Protein AF-0000000065882983 (afdb_homodimer)

Secondary structure (DSSP, 8-state):
-EEEEEEEEEEE-TTS-EEEEEEEEEE-TTT--EEEEEEE--B-SS--TTSPPSS-TTHHHHHHHHIIIIIHHHHTT-BTT-HHHHHHHHHHHH-STT-TTT-HHHHHHHHHHHHHHHHHHHTS-HHHHHH-TT--EEPEEEEEEEE-GGGGTTTS-SSSEEEEEESS-SSHHHHHHHHHHHHHHHHHHHHHH-TT----B-TTS-B--S--HHHHHHHHHHHHHHHHHHHT--EEEEEE--GGGGB-SSSEEETTTTEEE-HHHHHHHHHHHHHHHT-SEEE--S-TT-HHHHHHHHHH-TTSEEEESTTTTT-HHHHHHHHHTT--SEEEE-HHHHSSHHHHHHHHHHHHHTTPEEEEE--SB--S--HHHHHHHHTT-SEEE--SSSHHHHHHHHHHHHHHHHHGGG-EE------/-EEEEEEEEEEE-TTS-EEEEEEEEEE-TTT--EEEEEEE--B-SS--TTSPPSS-TTHHHHHHHHIIIIIHHHHTT-BTT-HHHHHHHHHHHH-STT-TTT-HHHHHHHHHHHHHHHHHHHTS-HHHHHH-TT--EEPEEEEEEEE-GGGGTTTS-SSSEEEEEESS-SSHHHHHHHHHHHHHHHHHHHHHH-TT----B-TTS-B--S--HHHHHHHHHHHHHHHHHHHT--EEEEEE--GGGGB-SSSEEETTTTEEE-HHHHHHHHHHHHHHHT-SEEE--S-TT-HHHHHHHHHH-TTSEEEESTTTTT-HHHHHHHHHTT--SEEEE-HHHHSSHHHHHHHHHHHHHTTPEEEEE--SB--S--HHHHHHHHTT-SEEE--SSSHHHHHHHHHHHHHHHHHGGG-EE------

Foldseek 3Di:
DFFAFKAKDWDAFLVGDIWMKMKTWDADPPPRDIDIFMFFFFDFPDFFPQFAFAAAPPPPVQLRVCCVPQQGVQRGGDDLLPLVSSLVSQCVSQVDQRSRRNGLRSLARSQLRSLCVSCVVVVHDSLCSQANDQQFEAAWEKAFAEAAPVQQVNQAELFGTKIKTFFDDPFLVLRLVLLVQLSVQLVVLLCVVQVVQPQDAGLQRYGYGRDYPVSSLVSSLVSSVVSCVVSVTDMAMETERLQQSQDPPAWRHGPSVRDIGGPVRLLVVVVCCCVVSVHQAYEPSDHLCCQPSLQVSCVVQVLHFSEYCSVCLLALVSLLVSLVSNRGQAYEQEQSRRRHLVSSLSSLVSCVVSNHAYEYEAHSRAHLAQSSLSSCSSSSGNYYYRHRDDNSRVSNSVVSVVSRVVCPPSHHYHHRDRD/DFFAFKAKDWDAFLVGDIWMKMKTWDADPPPRDIDIFMFFFFDFPDFFPQFAFAAAPPPPVQLRVCCVPQQGVQRGGDDLLPLVSSLVSQCVSQVDQRSRRNGLRSLARSQLRSLCVSCVVVVHDSLCSQANDQQFEAAWEKAFAEAAPVQQVNQAELFGTKIKTQFDDPFLVLSLVLLVQLSVQLVVVLCVVQVVQPQDAGLQRYGYGRDYPVSSLVSSLVSSVVSCVVSVTDMAMETERLQQSQDPPAWRHGPSVRDIGGPVRLLVVVVCCCVVSVHQAYEPSDHLCCQPSLQVSCVVQVLHFSEYCSVCLLALVSLLVSLVSNRGQAYEQEQSRRRHSVSSLSSLVSCVVSNHAYEYEAHSRAHLAQSSLSSCSSSSGNYYYRHRDDNSRVSNSVVSVVSRVVCPPSHDYHHRDRD

Solvent-accessible surface area (backbone atoms only — not comparable to full-atom values): 39646 Å² total; per-residue (Å²): 84,22,28,72,43,66,48,74,46,83,39,54,25,22,71,53,45,80,35,42,32,26,35,38,33,32,33,28,86,84,81,65,49,72,47,76,31,60,27,59,30,61,41,54,88,72,76,58,92,79,32,32,32,53,50,11,83,72,33,67,65,35,23,54,52,30,35,64,71,54,42,39,71,69,46,44,66,41,47,29,79,41,44,63,58,54,44,49,46,50,48,60,66,38,65,46,96,35,24,53,55,34,6,12,34,54,38,25,6,44,34,48,15,35,42,47,41,18,12,57,74,70,72,43,57,53,21,33,62,69,36,34,92,78,45,40,34,38,43,29,58,36,19,30,42,37,26,2,17,85,54,4,73,54,56,10,13,54,45,27,31,35,31,40,28,45,26,58,46,96,43,59,57,55,30,54,49,51,51,40,51,28,45,57,44,32,50,60,52,46,48,74,75,35,75,82,57,31,73,21,20,29,76,33,41,10,39,30,51,73,48,50,52,66,57,50,50,52,41,47,52,52,25,39,52,51,45,22,67,73,69,72,32,54,62,39,39,27,36,34,34,51,25,47,81,30,46,75,86,72,35,37,51,32,71,69,77,70,46,74,27,42,69,68,54,43,49,51,51,52,52,47,49,35,65,76,65,57,39,42,33,43,26,25,79,47,46,47,81,45,52,63,62,34,17,54,51,23,69,74,41,70,66,30,37,32,26,30,36,67,51,28,41,28,32,38,68,45,37,42,56,33,43,75,65,43,20,43,42,21,35,40,38,34,45,61,34,50,18,22,62,65,49,32,48,47,19,51,52,37,33,50,74,58,68,27,42,40,27,29,39,64,43,55,24,23,37,48,60,40,61,63,37,30,49,26,24,12,70,54,17,47,28,32,36,52,30,55,26,29,8,33,22,30,29,21,53,42,44,42,36,53,52,40,62,71,44,47,90,68,41,41,68,44,70,62,79,77,122,84,22,28,72,42,67,48,74,46,82,40,56,24,22,70,54,44,80,35,42,33,26,36,38,33,31,32,28,85,85,82,65,48,73,48,74,30,62,26,61,32,62,40,54,86,74,78,58,93,79,32,32,33,53,50,12,84,74,33,69,65,36,22,52,50,29,35,65,70,56,43,39,72,69,46,46,68,41,47,30,78,40,44,64,59,55,45,49,48,50,47,60,65,36,65,45,96,35,25,51,57,34,6,11,34,53,38,25,5,44,34,49,14,34,42,48,41,18,12,57,75,70,71,45,58,51,22,32,63,69,36,33,92,79,43,42,33,40,43,29,58,37,19,31,42,37,26,2,17,85,55,5,73,54,57,11,14,54,46,27,31,36,30,41,29,44,26,58,46,95,44,59,56,57,31,54,50,50,50,42,50,27,44,57,44,32,50,61,53,45,48,74,76,35,74,82,58,32,74,23,20,28,77,35,41,10,39,31,49,75,46,49,48,67,57,50,50,52,42,47,52,52,24,38,51,52,46,22,67,73,70,71,32,54,61,38,40,28,36,34,34,52,24,48,82,29,44,76,87,75,35,35,52,31,71,72,77,71,47,74,26,42,69,69,53,43,50,52,50,53,52,48,47,35,66,76,64,58,41,42,34,41,28,24,78,48,46,50,81,46,53,64,61,33,17,54,50,24,69,74,41,70,65,30,38,32,26,30,38,68,51,29,40,29,32,38,68,44,36,41,58,35,41,77,65,44,22,43,41,21,36,40,39,34,46,60,36,51,18,21,60,65,50,32,49,47,20,52,52,36,31,49,73,58,67,27,42,41,28,29,39,64,43,56,22,22,38,48,59,41,62,63,37,32,50,26,25,13,70,53,17,47,27,33,36,51,30,55,25,29,8,32,22,31,28,22,53,43,44,42,33,50,51,41,62,72,43,47,90,67,42,39,68,44,68,62,78,77,123

Organism: Pyrobaculum aerophilum (strain ATCC 51768 / DSM 7523 / JCM 9630 / CIP 104966 / NBRC 100827 / IM2) (NCBI:txid178306)

Structure (mmCIF, N/CA/C/O backbone):
data_AF-0000000065882983-model_v1
#
loop_
_entity.id
_entity.type
_entity.pdbx_description
1 polymer Enolase
#
loop_
_atom_site.group_PDB
_atom_site.id
_atom_site.type_symbol
_atom_site.label_atom_id
_atom_site.label_alt_id
_atom_site.label_comp_id
_atom_site.label_asym_id
_atom_site.label_entity_id
_atom_site.label_seq_id
_atom_site.pdbx_PDB_ins_code
_atom_site.Cartn_x
_atom_site.Cartn_y
_atom_site.Cartn_z
_atom_site.occupancy
_atom_site.B_iso_or_equiv
_atom_site.auth_seq_id
_atom_site.auth_comp_id
_atom_site.auth_asym_id
_atom_site.auth_atom_id
_atom_site.pdbx_PDB_model_num
ATOM 1 N N . MET A 1 1 ? -30 -14.055 -0.37 1 95.31 1 MET A N 1
ATOM 2 C CA . MET A 1 1 ? -29.172 -12.859 -0.484 1 95.31 1 MET A CA 1
ATOM 3 C C . MET A 1 1 ? -28.859 -12.562 -1.944 1 95.31 1 MET A C 1
ATOM 5 O O . MET A 1 1 ? -28.109 -13.305 -2.586 1 95.31 1 MET A O 1
ATOM 9 N N . GLN A 1 2 ? -29.469 -11.547 -2.447 1 97.44 2 GLN A N 1
ATOM 10 C CA . GLN A 1 2 ? -29.406 -11.281 -3.881 1 97.44 2 GLN A CA 1
ATOM 11 C C . GLN A 1 2 ? -28.75 -9.938 -4.164 1 97.44 2 GLN A C 1
ATOM 13 O O . GLN A 1 2 ? -28.906 -8.984 -3.395 1 97.44 2 GLN A O 1
ATOM 18 N N . ILE A 1 3 ? -28.016 -9.922 -5.238 1 98.38 3 ILE A N 1
ATOM 19 C CA . ILE A 1 3 ? -27.5 -8.641 -5.711 1 98.38 3 ILE A CA 1
ATOM 20 C C . ILE A 1 3 ? -28.656 -7.719 -6.086 1 98.38 3 ILE A C 1
ATOM 22 O O . ILE A 1 3 ? -29.469 -8.055 -6.945 1 98.38 3 ILE A O 1
ATOM 26 N N . SER A 1 4 ? -28.781 -6.641 -5.426 1 98.31 4 SER A N 1
ATOM 27 C CA . SER A 1 4 ? -29.875 -5.715 -5.703 1 98.31 4 SER A CA 1
ATOM 28 C C . SER A 1 4 ? -29.406 -4.535 -6.547 1 98.31 4 SER A C 1
ATOM 30 O O . SER A 1 4 ? -30.203 -3.875 -7.211 1 98.31 4 SER A O 1
ATOM 32 N N . ASP A 1 5 ? -28.094 -4.238 -6.461 1 98.12 5 ASP A N 1
ATOM 33 C CA . ASP A 1 5 ? -27.5 -3.156 -7.242 1 98.12 5 ASP A CA 1
ATOM 34 C C . ASP A 1 5 ? -26.016 -3.412 -7.5 1 98.12 5 ASP A C 1
ATOM 36 O O . ASP A 1 5 ? -25.375 -4.156 -6.758 1 98.12 5 ASP A O 1
ATOM 40 N N . ALA A 1 6 ? -25.5 -2.906 -8.609 1 98.62 6 ALA A N 1
ATOM 41 C CA . ALA A 1 6 ? -24.094 -3.041 -9.008 1 98.62 6 ALA A CA 1
ATOM 42 C C . ALA A 1 6 ? -23.562 -1.734 -9.578 1 98.62 6 ALA A C 1
ATOM 44 O O . ALA A 1 6 ? -24.188 -1.123 -10.445 1 98.62 6 ALA A O 1
ATOM 45 N N . TRP A 1 7 ? -22.406 -1.316 -9.039 1 98.19 7 TRP A N 1
ATOM 46 C CA . TRP A 1 7 ? -21.781 -0.072 -9.453 1 98.19 7 TRP A CA 1
ATOM 47 C C . TRP A 1 7 ? -20.297 -0.301 -9.789 1 98.19 7 TRP A C 1
ATOM 49 O O . TRP A 1 7 ? -19.688 -1.251 -9.297 1 98.19 7 TRP A O 1
ATOM 59 N N . ILE A 1 8 ? -19.781 0.517 -10.68 1 98.75 8 ILE A N 1
ATOM 60 C CA . ILE A 1 8 ? -18.375 0.446 -11.047 1 98.75 8 ILE A CA 1
ATOM 61 C C . ILE A 1 8 ? -17.781 1.85 -11.07 1 98.75 8 ILE A C 1
ATOM 63 O O . ILE A 1 8 ? -18.469 2.826 -11.352 1 98.75 8 ILE A O 1
ATOM 67 N N . ARG A 1 9 ? -16.516 2.029 -10.656 1 98.5 9 ARG A N 1
ATOM 68 C CA . ARG A 1 9 ? -15.82 3.311 -10.727 1 98.5 9 ARG A CA 1
ATOM 69 C C . ARG A 1 9 ? -14.344 3.113 -11.07 1 98.5 9 ARG A C 1
ATOM 71 O O . ARG A 1 9 ? -13.82 2 -10.977 1 98.5 9 ARG A O 1
ATOM 78 N N . LYS A 1 10 ? -13.734 4.223 -11.562 1 98.38 10 LYS A N 1
ATOM 79 C CA . LYS A 1 10 ? -12.289 4.25 -11.766 1 98.38 10 LYS A CA 1
ATOM 80 C C . LYS A 1 10 ? -11.547 4.488 -10.453 1 98.38 10 LYS A C 1
ATOM 82 O O . LYS A 1 10 ? -11.938 5.352 -9.664 1 98.38 10 LYS A O 1
ATOM 87 N N . VAL A 1 11 ? -10.547 3.719 -10.133 1 98.31 11 VAL A N 1
ATOM 88 C CA . VAL A 1 11 ? -9.617 3.928 -9.023 1 98.31 11 VAL A CA 1
ATOM 89 C C . VAL A 1 11 ? -8.188 3.701 -9.5 1 98.31 11 VAL A C 1
ATOM 91 O O . VAL A 1 11 ? -7.93 3.613 -10.703 1 98.31 11 VAL A O 1
ATOM 94 N N . PHE A 1 12 ? -7.273 3.662 -8.531 1 98.06 12 PHE A N 1
ATOM 95 C CA . PHE A 1 12 ? -5.871 3.512 -8.906 1 98.06 12 PHE A CA 1
ATOM 96 C C . PHE A 1 12 ? -5.246 2.316 -8.195 1 98.06 12 PHE A C 1
ATOM 98 O O . PHE A 1 12 ? -5.562 2.041 -7.039 1 98.06 12 PHE A O 1
ATOM 105 N N . THR A 1 13 ? -4.348 1.605 -8.914 1 97 13 THR A N 1
ATOM 106 C CA . THR A 1 13 ? -3.506 0.598 -8.281 1 97 13 THR A CA 1
ATOM 107 C C . THR A 1 13 ? -2.396 1.256 -7.469 1 97 13 THR A C 1
ATOM 109 O O . THR A 1 13 ? -2.215 2.475 -7.527 1 97 13 THR A O 1
ATOM 112 N N . GLY A 1 14 ? -1.671 0.444 -6.766 1 94.69 14 GLY A N 1
ATOM 113 C CA . GLY A 1 14 ? -0.547 0.955 -5.996 1 94.69 14 GLY A CA 1
ATOM 114 C C . GLY A 1 14 ? 0.533 1.579 -6.859 1 94.69 14 GLY A C 1
ATOM 115 O O . GLY A 1 14 ? 1.312 2.408 -6.383 1 94.69 14 GLY A O 1
ATOM 116 N N . ARG A 1 15 ? 0.582 1.251 -8.117 1 93.06 15 ARG A N 1
ATOM 117 C CA . ARG A 1 15 ? 1.574 1.78 -9.047 1 93.06 15 ARG A CA 1
ATOM 118 C C . ARG A 1 15 ? 1.078 3.064 -9.703 1 93.06 15 ARG A C 1
ATOM 120 O O . ARG A 1 15 ? 1.831 3.736 -10.414 1 93.06 15 ARG A O 1
ATOM 127 N N . GLY A 1 16 ? -0.205 3.398 -9.469 1 94.19 16 GLY A N 1
ATOM 128 C CA . GLY A 1 16 ? -0.787 4.602 -10.039 1 94.19 16 GLY A CA 1
ATOM 129 C C . GLY A 1 16 ? -1.479 4.363 -11.367 1 94.19 16 GLY A C 1
ATOM 130 O O . GLY A 1 16 ? -1.873 5.312 -12.055 1 94.19 16 GLY A O 1
ATOM 131 N N . ASP A 1 17 ? -1.641 3.113 -11.711 1 95.69 17 ASP A N 1
ATOM 132 C CA . ASP A 1 17 ? -2.395 2.816 -12.93 1 95.69 17 ASP A CA 1
ATOM 133 C C . ASP A 1 17 ? -3.898 2.852 -12.664 1 95.69 17 ASP A C 1
ATOM 135 O O . ASP A 1 17 ? -4.355 2.434 -11.594 1 95.69 17 ASP A O 1
ATOM 139 N N . VAL A 1 18 ? -4.566 3.309 -13.711 1 97.19 18 VAL A N 1
ATOM 140 C CA . VAL A 1 18 ? -6.023 3.299 -13.602 1 97.19 18 VAL A CA 1
ATOM 141 C C . VAL A 1 18 ? -6.535 1.86 -13.641 1 97.19 18 VAL A C 1
ATOM 143 O O . VAL A 1 18 ? -6.051 1.047 -14.43 1 97.19 18 VAL A O 1
ATOM 146 N N . THR A 1 19 ? -7.398 1.516 -12.781 1 98 19 THR A N 1
ATOM 147 C CA . THR A 1 19 ? -8.117 0.246 -12.773 1 98 19 THR A CA 1
ATOM 148 C C . THR A 1 19 ? -9.578 0.457 -12.398 1 98 19 THR A C 1
ATOM 150 O O . THR A 1 19 ? -10.062 1.59 -12.391 1 98 19 THR A O 1
ATOM 153 N N . VAL A 1 20 ? -10.305 -0.659 -12.211 1 98.62 20 VAL A N 1
ATOM 154 C CA . VAL A 1 20 ? -11.719 -0.528 -11.883 1 98.62 20 VAL A CA 1
ATOM 155 C C . VAL A 1 20 ? -12 -1.151 -10.516 1 98.62 20 VAL A C 1
ATOM 157 O O . VAL A 1 20 ? -11.32 -2.096 -10.109 1 98.62 20 VAL A O 1
ATOM 160 N N . GLU A 1 21 ? -12.906 -0.572 -9.828 1 98.81 21 GLU A N 1
ATOM 161 C CA . GLU A 1 21 ? -13.508 -1.127 -8.617 1 98.81 21 GLU A CA 1
ATOM 162 C C . GLU A 1 21 ? -15 -1.388 -8.805 1 98.81 21 GLU A C 1
ATOM 164 O O . GLU A 1 21 ? -15.711 -0.551 -9.359 1 98.81 21 GLU A O 1
ATOM 169 N N . VAL A 1 22 ? -15.438 -2.527 -8.461 1 98.88 22 VAL A N 1
ATOM 170 C CA . VAL A 1 22 ? -16.844 -2.898 -8.523 1 98.88 22 VAL A CA 1
ATOM 171 C C . VAL A 1 22 ? -17.438 -2.939 -7.113 1 98.88 22 VAL A C 1
ATOM 173 O O . VAL A 1 22 ? -16.797 -3.424 -6.18 1 98.88 22 VAL A O 1
ATOM 176 N N . GLU A 1 23 ? -18.562 -2.412 -6.977 1 98.75 23 GLU A N 1
ATOM 177 C CA . GLU A 1 23 ? -19.312 -2.404 -5.73 1 98.75 23 GLU A CA 1
ATOM 178 C C . GLU A 1 23 ? -20.672 -3.096 -5.902 1 98.75 23 GLU A C 1
ATOM 180 O O . GLU A 1 23 ? -21.422 -2.771 -6.82 1 98.75 23 GLU A O 1
ATOM 185 N N . LEU A 1 24 ? -20.969 -4.027 -5.062 1 98.62 24 LEU A N 1
ATOM 186 C CA . LEU A 1 24 ? -22.234 -4.742 -5.102 1 98.62 24 LEU A CA 1
ATOM 187 C C . LEU A 1 24 ? -23.062 -4.461 -3.846 1 98.62 24 LEU A C 1
ATOM 189 O O . LEU A 1 24 ? -22.531 -4.496 -2.732 1 98.62 24 LEU A O 1
ATOM 193 N N . THR A 1 25 ? -24.281 -4.121 -4.012 1 98.38 25 THR A N 1
ATOM 194 C CA . THR A 1 25 ? -25.266 -4.105 -2.936 1 98.38 25 T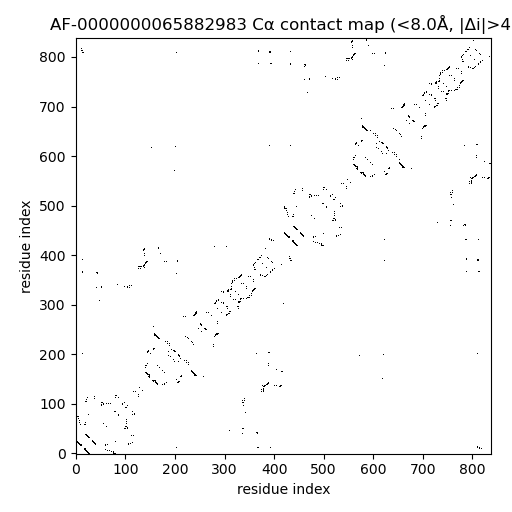HR A CA 1
ATOM 195 C C . THR A 1 25 ? -26.078 -5.398 -2.926 1 98.38 25 THR A C 1
ATOM 197 O O . THR A 1 25 ? -26.656 -5.781 -3.945 1 98.38 25 THR A O 1
ATOM 200 N N . VAL A 1 26 ? -26.047 -6.035 -1.843 1 98.19 26 VAL A N 1
ATOM 201 C CA . VAL A 1 26 ? -26.734 -7.316 -1.688 1 98.19 26 VAL A CA 1
ATOM 202 C C . VAL A 1 26 ? -27.812 -7.199 -0.611 1 98.19 26 VAL A C 1
ATOM 204 O O . VAL A 1 26 ? -27.578 -6.609 0.447 1 98.19 26 VAL A O 1
ATOM 207 N N . GLU A 1 27 ? -28.953 -7.773 -0.877 1 97.31 27 GLU A N 1
ATOM 208 C CA . GLU A 1 27 ? -30.094 -7.645 0.029 1 97.31 27 GLU A CA 1
ATOM 209 C C . GLU A 1 27 ? -30.672 -9.008 0.388 1 97.31 27 GLU A C 1
ATOM 211 O O . GLU A 1 27 ? -30.797 -9.883 -0.472 1 97.31 27 GLU A O 1
ATOM 216 N N . ASP A 1 28 ? -30.938 -9.148 1.671 1 94.69 28 ASP A N 1
ATOM 217 C CA . ASP A 1 28 ? -31.734 -10.289 2.105 1 94.69 28 ASP A CA 1
ATOM 218 C C . ASP A 1 28 ? -33.219 -10 1.933 1 94.69 28 ASP A C 1
ATOM 220 O O . ASP A 1 28 ? -33.812 -9.188 2.664 1 94.69 28 ASP A O 1
ATOM 224 N N . SER A 1 29 ? -33.812 -10.664 1.155 1 89.69 29 SER A N 1
ATOM 225 C CA . SER A 1 29 ? -35.188 -10.359 0.822 1 89.69 29 SER A CA 1
ATOM 226 C C . SER A 1 29 ? -36.125 -10.672 1.989 1 89.69 29 SER A C 1
ATOM 228 O O . SER A 1 29 ? -37.25 -10.156 2.057 1 89.69 29 SER A O 1
ATOM 230 N N . VAL A 1 30 ? -35.719 -11.461 2.898 1 90.81 30 VAL A N 1
ATOM 231 C CA . VAL A 1 30 ? -36.562 -11.867 4.023 1 90.81 30 VAL A CA 1
ATOM 232 C C . VAL A 1 30 ? -36.406 -10.867 5.168 1 90.81 30 VAL A C 1
ATOM 234 O O . VAL A 1 30 ? -37.406 -10.367 5.695 1 90.81 30 VAL A O 1
ATOM 237 N N . THR A 1 31 ? -35.219 -10.477 5.52 1 90.69 31 THR A N 1
ATOM 238 C CA . THR A 1 31 ? -34.969 -9.641 6.691 1 90.69 31 THR A CA 1
ATOM 239 C C . THR A 1 31 ? -34.875 -8.172 6.301 1 90.69 31 THR A C 1
ATOM 241 O O . THR A 1 31 ? -35 -7.285 7.148 1 90.69 31 THR A O 1
ATOM 244 N N . GLY A 1 32 ? -34.594 -7.926 5.059 1 91.88 32 GLY A N 1
ATOM 245 C CA . GLY A 1 32 ? -34.344 -6.562 4.609 1 91.88 32 GLY A CA 1
ATOM 246 C C . GLY A 1 32 ? -32.938 -6.078 4.879 1 91.88 32 GLY A C 1
ATOM 247 O O . GLY A 1 32 ? -32.594 -4.945 4.543 1 91.88 32 GLY A O 1
ATOM 248 N N . ASP A 1 33 ? -32.094 -6.93 5.355 1 91.56 33 ASP A N 1
ATOM 249 C CA . ASP A 1 33 ? -30.719 -6.574 5.629 1 91.56 33 ASP A CA 1
ATOM 250 C C . ASP A 1 33 ? -29.953 -6.293 4.332 1 91.56 33 ASP A C 1
ATOM 252 O O . ASP A 1 33 ? -30.188 -6.957 3.32 1 91.56 33 ASP A O 1
ATOM 256 N N . VAL A 1 34 ? -29.109 -5.285 4.402 1 95 34 VAL A N 1
ATOM 257 C CA . VAL A 1 34 ? -28.344 -4.871 3.232 1 95 34 VAL A CA 1
ATOM 258 C C . VAL A 1 34 ? -26.859 -4.922 3.551 1 95 34 VAL A C 1
ATOM 260 O O . VAL A 1 34 ? -26.438 -4.543 4.648 1 95 34 VAL A O 1
ATOM 263 N N . LEU A 1 35 ? -26.141 -5.438 2.654 1 95.38 35 LEU A N 1
ATOM 264 C CA . LEU A 1 35 ? -24.688 -5.379 2.77 1 95.38 35 LEU A CA 1
ATOM 265 C C . LEU A 1 35 ? -24.047 -4.863 1.478 1 95.38 35 LEU A C 1
ATOM 267 O O . LEU A 1 35 ? -24.625 -5.016 0.398 1 95.38 35 LEU A O 1
ATOM 271 N N . VAL A 1 36 ? -22.938 -4.191 1.577 1 97.19 36 VAL A N 1
ATOM 272 C CA . VAL A 1 36 ? -22.203 -3.648 0.441 1 97.19 36 VAL A CA 1
ATOM 273 C C . VAL A 1 36 ? -20.781 -4.207 0.431 1 97.19 36 VAL A C 1
ATOM 275 O O . VAL A 1 36 ? -20.094 -4.184 1.452 1 97.19 36 VAL A O 1
ATOM 278 N N . THR A 1 37 ? -20.359 -4.773 -0.653 1 98.19 37 THR A N 1
ATOM 279 C CA . THR A 1 37 ? -18.984 -5.266 -0.827 1 98.19 37 THR A CA 1
ATOM 280 C C . THR A 1 37 ? -18.328 -4.621 -2.043 1 98.19 37 THR A C 1
ATOM 282 O O . THR A 1 37 ? -19.016 -4.129 -2.941 1 98.19 37 THR A O 1
ATOM 285 N N . ARG A 1 38 ? -17.047 -4.531 -2.045 1 98.44 38 ARG A N 1
ATOM 286 C CA . ARG A 1 38 ? -16.281 -3.936 -3.131 1 98.44 38 ARG A CA 1
ATOM 287 C C . ARG A 1 38 ? -15.008 -4.738 -3.4 1 98.44 38 ARG A C 1
ATOM 289 O O . ARG A 1 38 ? -14.508 -5.441 -2.518 1 98.44 38 ARG A O 1
ATOM 296 N N . ALA A 1 39 ? -14.5 -4.66 -4.559 1 98.62 39 ALA A N 1
ATOM 297 C CA . ALA A 1 39 ? -13.188 -5.18 -4.934 1 98.62 39 ALA A CA 1
ATOM 298 C C . ALA A 1 39 ? -12.633 -4.449 -6.148 1 98.62 39 ALA A C 1
ATOM 300 O O . ALA A 1 39 ? -13.391 -4.02 -7.023 1 98.62 39 ALA A O 1
ATOM 301 N N . ALA A 1 40 ? -11.359 -4.258 -6.168 1 98.5 40 ALA A N 1
ATOM 302 C CA . ALA A 1 40 ? -10.68 -3.662 -7.312 1 98.5 40 ALA A CA 1
ATOM 303 C C . ALA A 1 40 ? -9.836 -4.699 -8.047 1 98.5 40 ALA A C 1
ATOM 305 O O . ALA A 1 40 ? -9.391 -5.684 -7.453 1 98.5 40 ALA A O 1
ATOM 306 N N . ALA A 1 41 ? -9.68 -4.469 -9.32 1 98.19 41 ALA A N 1
ATOM 307 C CA . ALA A 1 41 ? -8.891 -5.383 -10.148 1 98.19 41 ALA A CA 1
ATOM 308 C C . ALA A 1 41 ? -7.406 -5.062 -10.062 1 98.19 41 ALA A C 1
ATOM 310 O O . ALA A 1 41 ? -6.988 -3.936 -10.344 1 98.19 41 ALA A O 1
ATOM 311 N N . PRO A 1 42 ? -6.574 -6.043 -9.656 1 96 42 PRO A N 1
ATOM 312 C CA . PRO A 1 42 ? -5.133 -5.824 -9.758 1 96 42 PRO A CA 1
ATOM 313 C C . PRO A 1 42 ? -4.641 -5.781 -11.203 1 96 42 PRO A C 1
ATOM 315 O O . PRO A 1 42 ? -5.344 -6.23 -12.109 1 96 42 PRO A O 1
ATOM 318 N N . ALA A 1 43 ? -3.432 -5.195 -11.367 1 89.06 43 ALA A N 1
ATOM 319 C CA . ALA A 1 43 ? -2.861 -5.09 -12.711 1 89.06 43 ALA A CA 1
ATOM 320 C C . ALA A 1 43 ? -1.367 -5.398 -12.695 1 89.06 43 ALA A C 1
ATOM 322 O O . ALA A 1 43 ? -0.658 -5.031 -11.758 1 89.06 43 ALA A O 1
ATOM 323 N N . GLY A 1 44 ? -0.887 -6.086 -13.656 1 84.31 44 GLY A N 1
ATOM 324 C CA . GLY A 1 44 ? 0.533 -6.383 -13.758 1 84.31 44 GLY A CA 1
ATOM 325 C C . GLY A 1 44 ? 1.253 -5.516 -14.766 1 84.31 44 GLY A C 1
ATOM 326 O O . GLY A 1 44 ? 0.64 -5.02 -15.719 1 84.31 44 GLY A O 1
ATOM 327 N N . ALA A 1 45 ? 2.529 -5.297 -14.539 1 75.25 45 ALA A N 1
ATOM 328 C CA . ALA A 1 45 ? 3.375 -4.621 -15.523 1 75.25 45 ALA A CA 1
ATOM 329 C C . ALA A 1 45 ? 3.607 -5.504 -16.75 1 75.25 45 ALA A C 1
ATOM 331 O O . ALA A 1 45 ? 3.648 -5.012 -17.875 1 75.25 45 ALA A O 1
ATOM 332 N N . SER A 1 46 ? 3.777 -6.82 -16.375 1 73.19 46 SER A N 1
ATOM 333 C CA . SER A 1 46 ? 3.963 -7.832 -17.422 1 73.19 46 SER A CA 1
ATOM 334 C C . SER A 1 46 ? 2.721 -8.703 -17.562 1 73.19 46 SER A C 1
ATOM 336 O O . SER A 1 46 ? 2.119 -9.109 -16.578 1 73.19 46 SER A O 1
ATOM 338 N N . ARG A 1 47 ? 2.25 -8.812 -18.922 1 79.88 47 ARG A N 1
ATOM 339 C CA . ARG A 1 47 ? 1.115 -9.688 -19.203 1 79.88 47 ARG A CA 1
ATOM 340 C C . ARG A 1 47 ? 1.477 -10.742 -20.234 1 79.88 47 ARG A C 1
ATOM 342 O O . ARG A 1 47 ? 2.018 -10.422 -21.297 1 79.88 47 ARG A O 1
ATOM 349 N N . GLY A 1 48 ? 1.21 -11.961 -19.703 1 78.19 48 GLY A N 1
ATOM 350 C CA . GLY A 1 48 ? 1.476 -13.062 -20.625 1 78.19 48 GLY A CA 1
ATOM 351 C C . GLY A 1 48 ? 0.56 -13.062 -21.828 1 78.19 48 GLY A C 1
ATOM 352 O O . GLY A 1 48 ? -0.545 -12.516 -21.781 1 78.19 48 GLY A O 1
ATOM 353 N N . ALA A 1 49 ? 1.015 -13.773 -22.844 1 80.25 49 ALA A N 1
ATOM 354 C CA . ALA A 1 49 ? 0.312 -13.789 -24.125 1 80.25 49 ALA A CA 1
ATOM 355 C C . ALA A 1 49 ? -1.033 -14.5 -24 1 80.25 49 ALA A C 1
ATOM 357 O O . ALA A 1 49 ? -1.951 -14.242 -24.781 1 80.25 49 ALA A O 1
ATOM 358 N N . HIS A 1 50 ? -1.157 -15.32 -23 1 89.19 50 HIS A N 1
ATOM 359 C CA . HIS A 1 50 ? -2.338 -16.172 -22.922 1 89.19 50 HIS A CA 1
ATOM 360 C C . HIS A 1 50 ? -3.248 -15.734 -21.766 1 89.19 50 HIS A C 1
ATOM 362 O O . HIS A 1 50 ? -4.215 -16.422 -21.438 1 89.19 50 HIS A O 1
ATOM 368 N N . GLU A 1 51 ? -2.99 -14.594 -21.156 1 93.75 51 GLU A N 1
ATOM 369 C CA . GLU A 1 51 ? -3.857 -14.047 -20.125 1 93.75 51 GLU A CA 1
ATOM 370 C C . GLU A 1 51 ? -5.137 -13.469 -20.719 1 93.75 51 GLU A C 1
ATOM 372 O O . GLU A 1 51 ? -5.219 -13.242 -21.922 1 93.75 51 GLU A O 1
ATOM 377 N N . VAL A 1 52 ? -6.117 -13.289 -19.938 1 96.38 52 VAL A N 1
ATOM 378 C CA . VAL A 1 52 ? -7.301 -12.555 -20.375 1 96.38 52 VAL A CA 1
ATOM 379 C C . VAL A 1 52 ? -6.922 -11.109 -20.703 1 96.38 52 VAL A C 1
ATOM 381 O O . VAL A 1 52 ? -5.871 -10.625 -20.281 1 96.38 52 VAL A O 1
ATOM 384 N N . LEU A 1 53 ? -7.801 -10.531 -21.531 1 96.75 53 LEU A N 1
ATOM 385 C CA . LEU A 1 53 ? -7.578 -9.125 -21.844 1 96.75 53 LEU A CA 1
ATOM 386 C C . LEU A 1 53 ? -8.016 -8.234 -20.688 1 96.75 53 LEU A C 1
ATOM 388 O O . LEU A 1 53 ? -9.164 -8.312 -20.234 1 96.75 53 LEU A O 1
ATOM 392 N N . TYR A 1 54 ? -7.156 -7.414 -20.25 1 96.62 54 TYR A N 1
ATOM 393 C CA . TYR A 1 54 ? -7.426 -6.629 -19.047 1 96.62 54 TYR A CA 1
ATOM 394 C C . TYR A 1 54 ? -8.578 -5.652 -19.281 1 96.62 54 TYR A C 1
ATOM 396 O O . TYR A 1 54 ? -9.523 -5.605 -18.5 1 96.62 54 TYR A O 1
ATOM 404 N N . PHE A 1 55 ? -8.492 -4.824 -20.281 1 97.62 55 PHE A N 1
ATOM 405 C CA . PHE A 1 55 ? -9.578 -3.959 -20.734 1 97.62 55 PHE A CA 1
ATOM 406 C C . PHE A 1 55 ? -10.008 -4.324 -22.156 1 97.62 55 PHE A C 1
ATOM 408 O O . PHE A 1 55 ? -9.188 -4.766 -22.953 1 97.62 55 PHE A O 1
ATOM 415 N N . PRO A 1 56 ? -11.328 -4.137 -22.406 1 97.88 56 PRO A N 1
ATOM 416 C CA . PRO A 1 56 ? -11.742 -4.246 -23.812 1 97.88 56 PRO A CA 1
ATOM 417 C C . PRO A 1 56 ? -11.133 -3.152 -24.688 1 97.88 56 PRO A C 1
ATOM 419 O O . PRO A 1 56 ? -10.445 -2.26 -24.188 1 97.88 56 PRO A O 1
ATOM 422 N N . GLU A 1 57 ? -11.422 -3.359 -26.031 1 96.31 57 GLU A N 1
ATOM 423 C CA . GLU A 1 57 ? -11.047 -2.273 -26.922 1 96.31 57 GLU A CA 1
ATOM 424 C C . GLU A 1 57 ? -11.68 -0.954 -26.5 1 96.31 57 GLU A C 1
ATOM 426 O O . GLU A 1 57 ? -12.875 -0.9 -26.203 1 96.31 57 GLU A O 1
ATOM 431 N N . GLY A 1 58 ? -10.977 0.055 -26.328 1 97.38 58 GLY A N 1
ATOM 432 C CA . GLY A 1 58 ? -11.445 1.341 -25.844 1 97.38 58 GLY A CA 1
ATOM 433 C C . GLY A 1 58 ? -10.984 1.656 -24.438 1 97.38 58 GLY A C 1
ATOM 434 O O . GLY A 1 58 ? -11.219 2.758 -23.938 1 97.38 58 GLY A O 1
ATOM 435 N N . GLY A 1 59 ? -10.43 0.711 -23.828 1 97.69 59 GLY A N 1
ATOM 436 C CA . GLY A 1 59 ? -9.766 0.968 -22.562 1 97.69 59 GLY A CA 1
ATOM 437 C C . GLY A 1 59 ? -10.719 0.96 -21.391 1 97.69 59 GLY A C 1
ATOM 438 O O . GLY A 1 59 ? -11.688 0.201 -21.375 1 97.69 59 GLY A O 1
ATOM 439 N N . VAL A 1 60 ? -10.375 1.694 -20.391 1 98.06 60 VAL A N 1
ATOM 440 C CA . VAL A 1 60 ? -11.094 1.67 -19.125 1 98.06 60 VAL A CA 1
ATOM 441 C C . VAL A 1 60 ? -12.516 2.201 -19.328 1 98.06 60 VAL A C 1
ATOM 443 O O . VAL A 1 60 ? -13.461 1.718 -18.703 1 98.06 60 VAL A O 1
ATOM 446 N N . ASP A 1 61 ? -12.664 3.193 -20.172 1 98.31 61 ASP A N 1
ATOM 447 C CA . ASP A 1 61 ? -13.984 3.76 -20.422 1 98.31 61 ASP A CA 1
ATOM 448 C C . ASP A 1 61 ? -14.914 2.732 -21.062 1 98.31 61 ASP A C 1
ATOM 450 O O . ASP A 1 61 ? -16.094 2.662 -20.734 1 98.31 61 ASP A O 1
ATOM 454 N N . ALA A 1 62 ? -14.336 1.94 -21.953 1 98.56 62 ALA A N 1
ATOM 455 C CA . ALA A 1 62 ? -15.102 0.859 -22.562 1 98.56 62 ALA A CA 1
ATOM 456 C C . ALA A 1 62 ? -15.484 -0.198 -21.531 1 98.56 62 ALA A C 1
ATOM 458 O O . ALA A 1 62 ? -16.562 -0.781 -21.594 1 98.56 62 ALA A O 1
ATOM 459 N N . ALA A 1 63 ? -14.602 -0.47 -20.641 1 98.62 63 ALA A N 1
ATOM 460 C CA . ALA A 1 63 ? -14.867 -1.432 -19.578 1 98.62 63 ALA A CA 1
ATOM 461 C C . ALA A 1 63 ? -16.031 -0.971 -18.703 1 98.62 63 ALA A C 1
ATOM 463 O O . ALA A 1 63 ? -16.906 -1.767 -18.344 1 98.62 63 ALA A O 1
ATOM 464 N N . LEU A 1 64 ? -16.031 0.352 -18.344 1 98.75 64 LEU A N 1
ATOM 465 C CA . LEU A 1 64 ? -17.109 0.911 -17.547 1 98.75 64 LEU A CA 1
ATOM 466 C C . LEU A 1 64 ? -18.453 0.79 -18.281 1 98.75 64 LEU A C 1
ATOM 468 O O . LEU A 1 64 ? -19.453 0.384 -17.688 1 98.75 64 LEU A O 1
ATOM 472 N N . ALA A 1 65 ? -18.422 1.172 -19.531 1 98.62 65 ALA A N 1
ATOM 473 C CA . ALA A 1 65 ? -19.641 1.093 -20.344 1 98.62 65 ALA A CA 1
ATOM 474 C C . ALA A 1 65 ? -20.125 -0.347 -20.453 1 98.62 65 ALA A C 1
ATOM 476 O O . ALA A 1 65 ? -21.328 -0.607 -20.375 1 98.62 65 ALA A O 1
ATOM 477 N N . ALA A 1 66 ? -19.188 -1.25 -20.688 1 98.75 66 ALA A N 1
ATOM 478 C CA . ALA A 1 66 ? -19.547 -2.664 -20.797 1 98.75 66 ALA A CA 1
ATOM 479 C C . ALA A 1 66 ? -20.156 -3.182 -19.5 1 98.75 66 ALA A C 1
ATOM 481 O O . ALA A 1 66 ? -21.094 -3.979 -19.531 1 98.75 66 ALA A O 1
ATOM 482 N N . PHE A 1 67 ? -19.672 -2.793 -18.422 1 98.88 67 PHE A N 1
ATOM 483 C CA . PHE A 1 67 ? -20.219 -3.203 -17.141 1 98.88 67 PHE A CA 1
ATOM 484 C C . PHE A 1 67 ? -21.656 -2.736 -17 1 98.88 67 PHE A C 1
ATOM 486 O O . PHE A 1 67 ? -22.531 -3.52 -16.625 1 98.88 67 PHE A O 1
ATOM 493 N N . GLU A 1 68 ? -21.844 -1.494 -17.266 1 98.62 68 GLU A N 1
ATOM 494 C CA . GLU A 1 68 ? -23.156 -0.888 -17.078 1 98.62 68 GLU A CA 1
ATOM 495 C C . GLU A 1 68 ? -24.188 -1.49 -18.016 1 98.62 68 GLU A C 1
ATOM 497 O O . GLU A 1 68 ? -25.344 -1.709 -17.625 1 98.62 68 GLU A O 1
ATOM 502 N N . LYS A 1 69 ? -23.75 -1.792 -19.172 1 98.44 69 LYS A N 1
ATOM 503 C CA . LYS A 1 69 ? -24.703 -2.193 -20.203 1 98.44 69 LYS A CA 1
ATOM 504 C C . LYS A 1 69 ? -24.875 -3.709 -20.234 1 98.44 69 LYS A C 1
ATOM 506 O O . LYS A 1 69 ? -25.969 -4.207 -20.516 1 98.44 69 LYS A O 1
ATOM 511 N N . LEU A 1 70 ? -23.797 -4.395 -19.969 1 98.62 70 LEU A N 1
ATOM 512 C CA . LEU A 1 70 ? -23.828 -5.828 -20.25 1 98.62 70 LEU A CA 1
ATOM 513 C C . LEU A 1 70 ? -23.781 -6.629 -18.953 1 98.62 70 LEU A C 1
ATOM 515 O O . LEU A 1 70 ? -24.406 -7.691 -18.859 1 98.62 70 LEU A O 1
ATOM 519 N N . VAL A 1 71 ? -23.078 -6.195 -17.969 1 98.88 71 VAL A N 1
ATOM 520 C CA . VAL A 1 71 ? -22.797 -7.012 -16.781 1 98.88 71 VAL A CA 1
ATOM 521 C C . VAL A 1 71 ? -23.844 -6.73 -15.711 1 98.88 71 VAL A C 1
ATOM 523 O O . VAL A 1 71 ? -24.547 -7.645 -15.266 1 98.88 71 VAL A O 1
ATOM 526 N N . ALA A 1 72 ? -24 -5.449 -15.344 1 98.81 72 ALA A N 1
ATOM 527 C CA . ALA A 1 72 ? -24.844 -5.055 -14.219 1 98.81 72 ALA A CA 1
ATOM 528 C C . ALA A 1 72 ? -26.266 -5.602 -14.367 1 98.81 72 ALA A C 1
ATOM 530 O O . ALA A 1 72 ? -26.797 -6.23 -13.445 1 98.81 72 ALA A O 1
ATOM 531 N N . PRO A 1 73 ? -26.922 -5.48 -15.555 1 98.56 73 PRO A N 1
ATOM 532 C CA . PRO A 1 73 ? -28.297 -5.977 -15.68 1 98.56 73 PRO A CA 1
ATOM 533 C C . PRO A 1 73 ? -28.391 -7.496 -15.547 1 98.56 73 PRO A C 1
ATOM 535 O O . PRO A 1 73 ? -29.438 -8.023 -15.148 1 98.56 73 PRO A O 1
ATOM 538 N N . GLU A 1 74 ? -27.312 -8.188 -15.844 1 98.56 74 GLU A N 1
ATOM 539 C CA . GLU A 1 74 ? -27.359 -9.641 -15.906 1 98.56 74 GLU A CA 1
ATOM 540 C C . GLU A 1 74 ? -27.031 -10.258 -14.547 1 98.56 74 GLU A C 1
ATOM 542 O O . GLU A 1 74 ? -27.406 -11.406 -14.281 1 98.56 74 GLU A O 1
ATOM 547 N N . ILE A 1 75 ? -26.359 -9.508 -13.688 1 98.56 75 ILE A N 1
ATOM 548 C CA . ILE A 1 75 ? -25.969 -10.125 -12.43 1 98.56 75 ILE A CA 1
ATOM 549 C C . ILE A 1 75 ? -26.922 -9.703 -11.32 1 98.56 75 ILE A C 1
ATOM 551 O O . ILE A 1 75 ? -26.969 -10.312 -10.25 1 98.56 75 ILE A O 1
ATOM 555 N N . VAL A 1 76 ? -27.641 -8.602 -11.492 1 98.38 76 VAL A N 1
ATOM 556 C CA . VAL A 1 76 ? -28.656 -8.203 -10.523 1 98.38 76 VAL A CA 1
ATOM 557 C C . VAL A 1 76 ? -29.703 -9.312 -10.398 1 98.38 76 VAL A C 1
ATOM 559 O O . VAL A 1 76 ? -30.188 -9.836 -11.406 1 98.38 76 VAL A O 1
ATOM 562 N N . GLY A 1 77 ? -30.062 -9.734 -9.219 1 97.62 77 GLY A N 1
ATOM 563 C CA . GLY A 1 77 ? -31.016 -10.805 -8.961 1 97.62 77 GLY A CA 1
ATOM 564 C C . GLY A 1 77 ? -30.344 -12.125 -8.602 1 97.62 77 GLY A C 1
ATOM 565 O O . GLY A 1 77 ? -30.984 -13.016 -8.047 1 97.62 77 GLY A O 1
ATOM 566 N N . LEU A 1 78 ? -29.078 -12.258 -8.867 1 98.19 78 LEU A N 1
ATOM 567 C CA . LEU A 1 78 ? -28.391 -13.5 -8.578 1 98.19 78 LEU A CA 1
ATOM 568 C C . LEU A 1 78 ? -28.078 -13.625 -7.086 1 98.19 78 LEU A C 1
ATOM 570 O O . LEU A 1 78 ? -27.891 -12.617 -6.402 1 98.19 78 LEU A O 1
ATOM 574 N N . ASP A 1 79 ? -28.031 -14.844 -6.633 1 97.81 79 ASP A N 1
ATOM 575 C CA . ASP A 1 79 ? -27.719 -15.164 -5.242 1 97.81 79 ASP A CA 1
ATOM 576 C C . ASP A 1 79 ? -26.203 -15.234 -5.031 1 97.81 79 ASP A C 1
ATOM 578 O O . ASP A 1 79 ? -25.531 -16.094 -5.59 1 97.81 79 ASP A O 1
ATOM 582 N N . VAL A 1 80 ? -25.688 -14.391 -4.152 1 97.62 80 VAL A N 1
ATOM 583 C CA . VAL A 1 80 ? -24.25 -14.273 -3.984 1 97.62 80 VAL A CA 1
ATOM 584 C C . VAL A 1 80 ? -23.719 -15.469 -3.189 1 97.62 80 VAL A C 1
ATOM 586 O O . VAL A 1 80 ? -22.516 -15.711 -3.148 1 97.62 80 VAL A O 1
ATOM 589 N N . THR A 1 81 ? -24.562 -16.234 -2.533 1 97.06 81 THR A N 1
ATOM 590 C CA . THR A 1 81 ? -24.109 -17.422 -1.814 1 97.06 81 THR A CA 1
ATOM 591 C C . THR A 1 81 ? -23.797 -18.562 -2.787 1 97.06 81 THR A C 1
ATOM 593 O O . THR A 1 81 ? -23.25 -19.594 -2.389 1 97.06 81 THR A O 1
ATOM 596 N N . GLU A 1 82 ? -24.078 -18.328 -4.078 1 95.56 82 GLU A N 1
ATOM 597 C CA . GLU A 1 82 ? -23.688 -19.203 -5.176 1 95.56 82 GLU A CA 1
ATOM 598 C C . GLU A 1 82 ? -22.766 -18.484 -6.16 1 95.56 82 GLU A C 1
ATOM 600 O O . GLU A 1 82 ? -23.141 -18.266 -7.316 1 95.56 82 GLU A O 1
ATOM 605 N N . PRO A 1 83 ? -21.609 -18.312 -5.738 1 89.19 83 PRO A N 1
ATOM 606 C CA . PRO A 1 83 ? -20.75 -17.453 -6.555 1 89.19 83 PRO A CA 1
ATOM 607 C C . PRO A 1 83 ? -20.5 -18.031 -7.949 1 89.19 83 PRO A C 1
ATOM 609 O O . PRO A 1 83 ? -20.156 -17.297 -8.875 1 89.19 83 PRO A O 1
ATOM 612 N N . TYR A 1 84 ? -20.734 -19.297 -8.109 1 93.81 84 TYR A N 1
ATOM 613 C CA . TYR A 1 84 ? -20.641 -19.938 -9.422 1 93.81 84 TYR A CA 1
ATOM 614 C C . TYR A 1 84 ? -21.594 -19.281 -10.414 1 93.81 84 TYR A C 1
ATOM 616 O O . TYR A 1 84 ? -21.281 -19.156 -11.602 1 93.81 84 TYR A O 1
ATOM 624 N N . SER A 1 85 ? -22.719 -18.891 -9.875 1 96.69 85 SER A N 1
ATOM 625 C CA . SER A 1 85 ? -23.719 -18.266 -10.742 1 96.69 85 SER A CA 1
ATOM 626 C C . SER A 1 85 ? -23.234 -16.922 -11.281 1 96.69 85 SER A C 1
ATOM 628 O O . SER A 1 85 ? -23.422 -16.625 -12.461 1 96.69 85 SER A O 1
ATOM 630 N N . THR A 1 86 ? -22.609 -16.141 -10.43 1 98.19 86 THR A N 1
ATOM 631 C CA . THR A 1 86 ? -22.094 -14.844 -10.859 1 98.19 86 THR A CA 1
ATOM 632 C C . THR A 1 86 ? -20.938 -15.023 -11.844 1 98.19 86 THR A C 1
ATOM 634 O O . THR A 1 86 ? -20.906 -14.391 -12.898 1 98.19 86 THR A O 1
ATOM 637 N N . ASP A 1 87 ? -19.969 -15.883 -11.531 1 98.31 87 ASP A N 1
ATOM 638 C CA . ASP A 1 87 ? -18.828 -16.125 -12.398 1 98.31 87 ASP A CA 1
ATOM 639 C C . ASP A 1 87 ? -19.281 -16.688 -13.75 1 98.31 87 ASP A C 1
ATOM 641 O O . ASP A 1 87 ? -18.766 -16.281 -14.797 1 98.31 87 ASP A O 1
ATOM 645 N N . GLY A 1 88 ? -20.219 -17.641 -13.656 1 98.12 88 GLY A N 1
ATOM 646 C CA . GLY A 1 88 ? -20.75 -18.188 -14.891 1 98.12 88 GLY A CA 1
ATOM 647 C C . GLY A 1 88 ? -21.438 -17.156 -15.75 1 98.12 88 GLY A C 1
ATOM 648 O O . GLY A 1 88 ? -21.297 -17.156 -16.984 1 98.12 88 GLY A O 1
ATOM 649 N N . LYS A 1 89 ? -22.172 -16.281 -15.125 1 98.56 89 LYS A N 1
ATOM 650 C CA . LYS A 1 89 ? -22.891 -15.242 -15.867 1 98.56 89 LYS A CA 1
ATOM 651 C C . LYS A 1 89 ? -21.906 -14.281 -16.547 1 98.56 89 LYS A C 1
ATOM 653 O O . LYS A 1 89 ? -22.172 -13.805 -17.656 1 98.56 89 LYS A O 1
ATOM 658 N N . LEU A 1 90 ? -20.812 -13.953 -15.859 1 98.69 90 LEU A N 1
ATOM 659 C CA . LEU A 1 90 ? -19.781 -13.109 -16.453 1 98.69 90 LEU A CA 1
ATOM 660 C C . LEU A 1 90 ? -19.234 -13.742 -17.734 1 98.69 90 LEU A C 1
ATOM 662 O O . LEU A 1 90 ? -19.031 -13.055 -18.734 1 98.69 90 LEU A O 1
ATOM 666 N N . GLU A 1 91 ? -18.984 -15.023 -17.688 1 97.88 91 GLU A N 1
ATOM 667 C CA . GLU A 1 91 ? -18.469 -15.75 -18.844 1 97.88 91 GLU A CA 1
ATOM 668 C C . GLU A 1 91 ? -19.484 -15.75 -19.984 1 97.88 91 GLU A C 1
ATOM 670 O O . GLU A 1 91 ? -19.125 -15.57 -21.156 1 97.88 91 GLU A O 1
ATOM 675 N N . GLU A 1 92 ? -20.719 -15.922 -19.594 1 98.25 92 GLU A N 1
ATOM 676 C CA . GLU A 1 92 ? -21.797 -15.938 -20.578 1 98.25 92 GLU A CA 1
ATOM 677 C C . GLU A 1 92 ? -21.922 -14.586 -21.266 1 98.25 92 GLU A C 1
ATOM 679 O O . GLU A 1 92 ? -22.031 -14.508 -22.5 1 98.25 92 GLU A O 1
ATOM 684 N N . VAL A 1 93 ? -21.938 -13.586 -20.453 1 98.44 93 VAL A N 1
ATOM 685 C CA . VAL A 1 93 ? -22.125 -12.227 -20.938 1 98.44 93 VAL A CA 1
ATOM 686 C C . VAL A 1 93 ? -20.969 -11.844 -21.859 1 98.44 93 VAL A C 1
ATOM 688 O O . VAL A 1 93 ? -21.188 -11.211 -22.906 1 98.44 93 VAL A O 1
ATOM 691 N N . ASP A 1 94 ? -19.797 -12.172 -21.516 1 98.44 94 ASP A N 1
ATOM 692 C CA . ASP A 1 94 ? -18.656 -11.852 -22.344 1 98.44 94 ASP A CA 1
ATOM 693 C C . ASP A 1 94 ? -18.625 -12.703 -23.609 1 98.44 94 ASP A C 1
ATOM 695 O O . ASP A 1 94 ? -18.516 -12.18 -24.719 1 98.44 94 ASP A O 1
ATOM 699 N N . GLY A 1 95 ? -18.688 -14.016 -23.391 1 97.69 95 GLY A N 1
ATOM 700 C CA . GLY A 1 95 ? -18.797 -14.953 -24.5 1 97.69 95 GLY A CA 1
ATOM 701 C C . GLY A 1 95 ? -17.484 -15.266 -25.172 1 97.69 95 GLY A C 1
ATOM 702 O O . GLY A 1 95 ? -17.422 -16.094 -26.078 1 97.69 95 GLY A O 1
ATOM 703 N N . THR A 1 96 ? -16.438 -14.641 -24.797 1 96.94 96 THR A N 1
ATOM 704 C CA . THR A 1 96 ? -15.125 -14.938 -25.344 1 96.94 96 THR A CA 1
ATOM 705 C C . THR A 1 96 ? -14.242 -15.617 -24.297 1 96.94 96 THR A C 1
ATOM 707 O O . THR A 1 96 ? -14.484 -15.492 -23.094 1 96.94 96 THR A O 1
ATOM 710 N N . GLN A 1 97 ? -13.227 -16.281 -24.75 1 93.38 97 GLN A N 1
ATOM 711 C CA . GLN A 1 97 ? -12.344 -17.016 -23.859 1 93.38 97 GLN A CA 1
ATOM 712 C C . GLN A 1 97 ? -11.477 -16.078 -23.031 1 93.38 97 GLN A C 1
ATOM 714 O O . GLN A 1 97 ? -11.117 -16.406 -21.891 1 93.38 97 GLN A O 1
ATOM 719 N N . ARG A 1 98 ? -11.195 -14.914 -23.516 1 96.31 98 ARG A N 1
ATOM 720 C CA . ARG A 1 98 ? -10.234 -14.031 -22.859 1 96.31 98 ARG A CA 1
ATOM 721 C C . ARG A 1 98 ? -10.906 -12.781 -22.328 1 96.31 98 ARG A C 1
ATOM 723 O O . ARG A 1 98 ? -10.25 -11.758 -22.109 1 96.31 98 ARG A O 1
ATOM 730 N N . PHE A 1 99 ? -12.195 -12.797 -22.172 1 97.81 99 PHE A N 1
ATOM 731 C CA . PHE A 1 99 ? -12.953 -11.664 -21.672 1 97.81 99 PHE A CA 1
ATOM 732 C C . PHE A 1 99 ? -12.656 -10.406 -22.469 1 97.81 99 PHE A C 1
ATOM 734 O O . PHE A 1 99 ? -12.328 -9.359 -21.906 1 97.81 99 PHE A O 1
ATOM 741 N N . GLU A 1 100 ? -12.859 -10.516 -23.734 1 97.94 100 GLU A N 1
ATOM 742 C CA . GLU A 1 100 ? -12.5 -9.438 -24.656 1 97.94 100 GLU A CA 1
ATOM 743 C C . GLU A 1 100 ? -13.609 -8.391 -24.734 1 97.94 100 GLU A C 1
ATOM 745 O O . GLU A 1 100 ? -13.375 -7.266 -25.188 1 97.94 100 GLU A O 1
ATOM 750 N N . LYS A 1 101 ? -14.797 -8.758 -24.328 1 98.25 101 LYS A N 1
ATOM 751 C CA . LYS A 1 101 ? -15.93 -7.844 -24.438 1 98.25 101 LYS A CA 1
ATOM 752 C C . LYS A 1 101 ? -16.078 -6.98 -23.188 1 98.25 101 LYS A C 1
ATOM 754 O O . LYS A 1 101 ? -16.203 -5.758 -23.281 1 98.25 101 LYS A O 1
ATOM 759 N N . ILE A 1 102 ? -16.016 -7.574 -22.078 1 98.69 102 ILE A N 1
ATOM 760 C CA . ILE A 1 102 ? -16.234 -6.805 -20.859 1 98.69 102 ILE A CA 1
ATOM 761 C C . ILE A 1 102 ? -14.898 -6.461 -20.203 1 98.69 102 ILE A C 1
ATOM 763 O O . ILE A 1 102 ? -14.82 -5.555 -19.375 1 98.69 102 ILE A O 1
ATOM 767 N N . GLY A 1 103 ? -13.844 -7.234 -20.562 1 98.31 103 GLY A N 1
ATOM 768 C CA . GLY A 1 103 ? -12.531 -7.039 -19.953 1 98.31 103 GLY A CA 1
ATOM 769 C C . GLY A 1 103 ? -12.312 -7.895 -18.719 1 98.31 103 GLY A C 1
ATOM 770 O O . GLY A 1 103 ? -13.227 -8.07 -17.906 1 98.31 103 GLY A O 1
ATOM 771 N N . GLY A 1 104 ? -11.086 -8.344 -18.609 1 98.12 104 GLY A N 1
ATOM 772 C CA . GLY A 1 104 ? -10.711 -9.156 -17.453 1 98.12 104 GLY A CA 1
ATOM 773 C C . GLY A 1 104 ? -10.781 -8.391 -16.141 1 98.12 104 GLY A C 1
ATOM 774 O O . GLY A 1 104 ? -11.078 -8.977 -15.094 1 98.12 104 GLY A O 1
ATOM 775 N N . ALA A 1 105 ? -10.523 -7.082 -16.172 1 98.44 105 ALA A N 1
ATOM 776 C CA . ALA A 1 105 ? -10.57 -6.262 -14.961 1 98.44 105 ALA A CA 1
ATOM 777 C C . ALA A 1 105 ? -11.977 -6.238 -14.367 1 98.44 105 ALA A C 1
ATOM 779 O O . ALA A 1 105 ? -12.141 -6.371 -13.148 1 98.44 105 ALA A O 1
ATOM 780 N N . VAL A 1 106 ? -12.945 -6.09 -15.234 1 98.81 106 VAL A N 1
ATOM 781 C CA . VAL 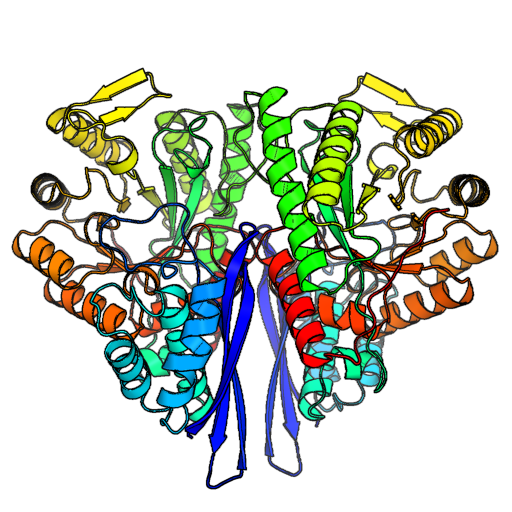A 1 106 ? -14.336 -6.094 -14.805 1 98.81 106 VAL A CA 1
ATOM 782 C C . VAL A 1 106 ? -14.703 -7.469 -14.25 1 98.81 106 VAL A C 1
ATOM 784 O O . VAL A 1 106 ? -15.328 -7.574 -13.195 1 98.81 106 VAL A O 1
ATOM 787 N N . ALA A 1 107 ? -14.289 -8.492 -14.961 1 98.75 107 ALA A N 1
ATOM 788 C CA . ALA A 1 107 ? -14.625 -9.852 -14.57 1 98.75 107 ALA A CA 1
ATOM 789 C C . ALA A 1 107 ? -14.078 -10.18 -13.18 1 98.75 107 ALA A C 1
ATOM 791 O O . ALA A 1 107 ? -14.82 -10.609 -12.297 1 98.75 107 ALA A O 1
ATOM 792 N N . ILE A 1 108 ? -12.852 -9.938 -12.961 1 98.69 108 ILE A N 1
ATOM 793 C CA . ILE A 1 108 ? -12.219 -10.367 -11.719 1 98.69 108 ILE A CA 1
ATOM 794 C C . ILE A 1 108 ? -12.703 -9.5 -10.562 1 98.69 108 ILE A C 1
ATOM 796 O O . ILE A 1 108 ? -12.906 -9.984 -9.445 1 98.69 108 ILE A O 1
ATOM 800 N N . ALA A 1 109 ? -12.844 -8.172 -10.758 1 98.81 109 ALA A N 1
ATOM 801 C CA . ALA A 1 109 ? -13.352 -7.301 -9.703 1 98.81 109 ALA A CA 1
ATOM 802 C C . ALA A 1 109 ? -14.75 -7.719 -9.266 1 98.81 109 ALA A C 1
ATOM 804 O O . ALA A 1 109 ? -15.055 -7.75 -8.07 1 98.81 109 ALA A O 1
ATOM 805 N N . THR A 1 110 ? -15.578 -8.062 -10.266 1 98.88 110 THR A N 1
ATOM 806 C CA . THR A 1 110 ? -16.938 -8.516 -9.961 1 98.88 110 THR A CA 1
ATOM 807 C C . THR A 1 110 ? -16.922 -9.852 -9.234 1 98.88 110 THR A C 1
ATOM 809 O O . THR A 1 110 ? -17.656 -10.055 -8.273 1 98.88 110 THR A O 1
ATOM 812 N N . SER A 1 111 ? -16.109 -10.742 -9.734 1 98.81 111 SER A N 1
ATOM 813 C CA . SER A 1 111 ? -15.953 -12.055 -9.117 1 98.81 111 SER A CA 1
ATOM 814 C C . SER A 1 111 ? -15.539 -11.938 -7.652 1 98.81 111 SER A C 1
ATOM 816 O O . SER A 1 111 ? -16.109 -12.586 -6.781 1 98.81 111 SER A O 1
ATOM 818 N N . PHE A 1 112 ? -14.547 -11.078 -7.352 1 98.75 112 PHE A N 1
ATOM 819 C CA . PHE A 1 112 ? -14.07 -10.852 -5.996 1 98.75 112 PHE A CA 1
ATOM 820 C C . PHE A 1 112 ? -15.172 -10.266 -5.121 1 98.75 112 PHE A C 1
ATOM 822 O O . PHE A 1 112 ? -15.383 -10.727 -3.996 1 98.75 112 PHE A O 1
ATOM 829 N N . ALA A 1 113 ? -15.844 -9.258 -5.641 1 98.75 113 ALA A N 1
ATOM 830 C CA . ALA A 1 113 ? -16.891 -8.586 -4.871 1 98.75 113 ALA A CA 1
ATOM 831 C C . ALA A 1 113 ? -18.031 -9.547 -4.535 1 98.75 113 ALA A C 1
ATOM 833 O O . ALA A 1 113 ? -18.562 -9.523 -3.428 1 98.75 113 ALA A O 1
ATOM 834 N N . ALA A 1 114 ? -18.375 -10.391 -5.484 1 98.69 114 ALA A N 1
ATOM 835 C CA . ALA A 1 114 ? -19.438 -11.367 -5.273 1 98.69 114 ALA A CA 1
ATOM 836 C C . ALA A 1 114 ? -19.047 -12.391 -4.211 1 98.69 114 ALA A C 1
ATOM 838 O O . ALA A 1 114 ? -19.859 -12.75 -3.359 1 98.69 114 ALA A O 1
ATOM 839 N N . ALA A 1 115 ? -17.828 -12.875 -4.285 1 98.62 115 ALA A N 1
ATOM 840 C CA . ALA A 1 115 ? -17.359 -13.836 -3.291 1 98.62 115 ALA A CA 1
ATOM 841 C C . ALA A 1 115 ? -17.359 -13.219 -1.893 1 98.62 115 ALA A C 1
ATOM 843 O O . ALA A 1 115 ? -17.75 -13.875 -0.924 1 98.62 115 ALA A O 1
ATOM 844 N N . GLU A 1 116 ? -16.891 -12.008 -1.793 1 98.44 116 GLU A N 1
ATOM 845 C CA . GLU A 1 116 ? -16.922 -11.297 -0.518 1 98.44 116 GLU A CA 1
ATOM 846 C C . GLU A 1 116 ? -18.344 -11.164 0.018 1 98.44 116 GLU A C 1
ATOM 848 O O . GLU A 1 116 ? -18.578 -11.336 1.216 1 98.44 116 GLU A O 1
ATOM 853 N N . ALA A 1 117 ? -19.234 -10.844 -0.865 1 98.25 117 ALA A N 1
ATOM 854 C CA . ALA A 1 117 ? -20.641 -10.703 -0.479 1 98.25 117 ALA A CA 1
ATOM 855 C C . ALA A 1 117 ? -21.219 -12.031 0.002 1 98.25 117 ALA A C 1
ATOM 857 O O . ALA A 1 117 ? -21.938 -12.078 0.992 1 98.25 117 ALA A O 1
ATOM 858 N N . GLY A 1 118 ? -20.922 -13.102 -0.765 1 98.06 118 GLY A N 1
ATOM 859 C CA . GLY A 1 118 ? -21.375 -14.414 -0.353 1 98.06 118 GLY A CA 1
ATOM 860 C C . GLY A 1 118 ? -20.875 -14.82 1.021 1 98.06 118 GLY A C 1
ATOM 861 O O . GLY A 1 118 ? -21.656 -15.242 1.874 1 98.06 118 GLY A O 1
ATOM 862 N N . ALA A 1 119 ? -19.578 -14.641 1.289 1 98.19 119 ALA A N 1
ATOM 863 C CA . ALA A 1 119 ? -18.969 -14.961 2.58 1 98.19 119 ALA A CA 1
ATOM 864 C C . ALA A 1 119 ? -19.609 -14.148 3.701 1 98.19 119 ALA A C 1
ATOM 866 O O . ALA A 1 119 ? -20 -14.695 4.73 1 98.19 119 ALA A O 1
ATOM 867 N N . ALA A 1 120 ? -19.703 -12.852 3.488 1 96.56 120 ALA A N 1
ATOM 868 C CA . ALA A 1 120 ? -20.281 -11.945 4.488 1 96.56 120 ALA A CA 1
ATOM 869 C C . ALA A 1 120 ? -21.719 -12.312 4.797 1 96.56 120 ALA A C 1
ATOM 871 O O . ALA A 1 120 ? -22.141 -12.273 5.953 1 96.56 120 ALA A O 1
ATOM 872 N N . SER A 1 121 ? -22.5 -12.664 3.771 1 96.06 121 SER A N 1
ATOM 873 C CA . SER A 1 121 ? -23.922 -13 3.926 1 96.06 121 SER A CA 1
ATOM 874 C C . SER A 1 121 ? -24.094 -14.258 4.777 1 96.06 121 SER A C 1
ATOM 876 O O . SER A 1 121 ? -25.078 -14.383 5.496 1 96.06 121 SER A O 1
ATOM 878 N N . LEU A 1 122 ? -23.125 -15.102 4.684 1 95.62 122 LEU A N 1
ATOM 879 C CA . LEU A 1 122 ? -23.203 -16.375 5.398 1 95.62 122 LEU A CA 1
ATOM 880 C C . LEU A 1 122 ? -22.516 -16.281 6.754 1 95.62 122 LEU A C 1
ATOM 882 O O . LEU A 1 122 ? -22.547 -17.234 7.535 1 95.62 122 LEU A O 1
ATOM 886 N N . GLY A 1 123 ? -21.844 -15.133 7 1 94.19 123 GLY A N 1
ATOM 887 C CA . GLY A 1 123 ? -21.172 -14.922 8.273 1 94.19 123 GLY A CA 1
ATOM 888 C C . GLY A 1 123 ? -19.922 -15.766 8.43 1 94.19 123 GLY A C 1
ATOM 889 O O . GLY A 1 123 ? -19.609 -16.203 9.539 1 94.19 123 GLY A O 1
ATOM 890 N N . VAL A 1 124 ? -19.266 -16.109 7.332 1 96.69 124 VAL A N 1
ATOM 891 C CA . VAL A 1 124 ? -18.031 -16.891 7.387 1 96.69 124 VAL A CA 1
ATOM 892 C C . VAL A 1 124 ? -16.891 -16.094 6.773 1 96.69 124 VAL A C 1
ATOM 894 O O . VAL A 1 124 ? -17.109 -15.211 5.941 1 96.69 124 VAL A O 1
ATOM 897 N N . PRO A 1 125 ? -15.648 -16.391 7.188 1 97.62 125 PRO A N 1
ATOM 898 C CA . PRO A 1 125 ? -14.531 -15.734 6.508 1 97.62 125 PRO A CA 1
ATOM 899 C C . PRO A 1 125 ? -14.461 -16.078 5.02 1 97.62 125 PRO A C 1
ATOM 901 O O . PRO A 1 125 ? -14.844 -17.188 4.621 1 97.62 125 PRO A O 1
ATOM 904 N N . LEU A 1 126 ? -13.945 -15.195 4.246 1 98.56 126 LEU A N 1
ATOM 905 C CA . LEU A 1 126 ? -13.852 -15.383 2.801 1 98.56 126 LEU A CA 1
ATOM 906 C C . LEU A 1 126 ? -13.055 -16.641 2.467 1 98.56 126 LEU A C 1
ATOM 908 O O . LEU A 1 126 ? -13.391 -17.359 1.526 1 98.56 126 LEU A O 1
ATOM 912 N N . TYR A 1 127 ? -11.953 -16.953 3.242 1 98.69 127 TYR A N 1
ATOM 913 C CA . TYR A 1 127 ? -11.148 -18.141 2.93 1 98.69 127 TYR A CA 1
ATOM 914 C C . TYR A 1 127 ? -11.953 -19.406 3.143 1 98.69 127 TYR A C 1
ATOM 916 O O . TYR A 1 127 ? -11.766 -20.391 2.424 1 98.69 127 TYR A O 1
ATOM 924 N N . SER A 1 128 ? -12.867 -19.453 4.098 1 98.31 128 SER A N 1
ATOM 925 C CA . SER A 1 128 ? -13.727 -20.594 4.332 1 98.31 128 SER A CA 1
ATOM 926 C C . SER A 1 128 ? -14.789 -20.719 3.244 1 98.31 128 SER A C 1
ATOM 928 O O . SER A 1 128 ? -15.164 -21.828 2.85 1 98.31 128 SER A O 1
ATOM 930 N N . PHE A 1 129 ? -15.289 -19.594 2.848 1 98.31 129 PHE A N 1
ATOM 931 C CA . PHE A 1 129 ? -16.25 -19.562 1.754 1 98.31 129 PHE A CA 1
ATOM 932 C C . PHE A 1 129 ? -15.656 -20.172 0.489 1 98.31 129 PHE A C 1
ATOM 934 O O . PHE A 1 129 ? -16.328 -20.891 -0.241 1 98.31 129 PHE A O 1
ATOM 941 N N . ILE A 1 130 ? -14.359 -19.891 0.219 1 98.06 130 ILE A N 1
ATOM 942 C CA . ILE A 1 130 ? -13.648 -20.344 -0.975 1 98.06 130 ILE A CA 1
ATOM 943 C C . ILE A 1 130 ? -13.211 -21.797 -0.801 1 98.06 130 ILE A C 1
ATOM 945 O O . ILE A 1 130 ? -13.367 -22.609 -1.714 1 98.06 130 ILE A O 1
ATOM 949 N N . GLY A 1 131 ? -12.719 -22.141 0.383 1 97.62 131 GLY A N 1
ATOM 950 C CA . GLY A 1 131 ? -12.016 -23.406 0.551 1 97.62 131 GLY A CA 1
ATOM 951 C C . GLY A 1 131 ? -12.805 -24.438 1.348 1 97.62 131 GLY A C 1
ATOM 952 O O . GLY A 1 131 ? -12.398 -25.594 1.454 1 97.62 131 GLY A O 1
ATOM 953 N N . GLY A 1 132 ? -13.945 -24 1.964 1 96.5 132 GLY A N 1
ATOM 954 C CA . GLY A 1 132 ? -14.742 -24.906 2.777 1 96.5 132 GLY A CA 1
ATOM 955 C C . GLY A 1 132 ? -14.461 -24.766 4.262 1 96.5 132 GLY A C 1
ATOM 956 O O . GLY A 1 132 ? -13.539 -24.062 4.664 1 96.5 132 GLY A O 1
ATOM 957 N N . ALA A 1 133 ? -15.133 -25.469 5.023 1 94.38 133 ALA A N 1
ATOM 958 C CA . ALA A 1 133 ? -15.164 -25.328 6.477 1 94.38 133 ALA A CA 1
ATOM 959 C C . ALA A 1 133 ? -13.844 -25.75 7.102 1 94.38 133 ALA A C 1
ATOM 961 O O . ALA A 1 133 ? -13.523 -25.344 8.219 1 94.38 133 ALA A O 1
ATOM 962 N N . TYR A 1 134 ? -13.117 -26.531 6.344 1 95.38 134 TYR A N 1
ATOM 963 C CA . TYR A 1 134 ? -11.914 -27.078 6.957 1 95.38 134 TYR A CA 1
ATOM 964 C C . TYR A 1 134 ? -10.664 -26.391 6.418 1 95.38 134 TYR A C 1
ATOM 966 O O . TYR A 1 134 ? -9.539 -26.828 6.684 1 95.38 134 TYR A O 1
ATOM 974 N N . ALA A 1 135 ? -10.836 -25.312 5.629 1 97.12 135 ALA A N 1
ATOM 975 C CA . ALA A 1 135 ? -9.688 -24.531 5.16 1 97.12 135 ALA A CA 1
ATOM 976 C C . ALA A 1 135 ? -8.93 -23.922 6.328 1 97.12 135 ALA A C 1
ATOM 978 O O . ALA A 1 135 ? -9.5 -23.172 7.121 1 97.12 135 ALA A O 1
ATOM 979 N N . ARG A 1 136 ? -7.641 -24.234 6.434 1 97.56 136 ARG A N 1
ATOM 980 C CA . ARG A 1 136 ? -6.906 -23.766 7.602 1 97.56 136 ARG A CA 1
ATOM 981 C C . ARG A 1 136 ? -5.406 -23.734 7.332 1 97.56 136 ARG A C 1
ATOM 983 O O . ARG A 1 136 ? -4.609 -23.5 8.242 1 97.56 136 ARG A O 1
ATOM 990 N N . ARG A 1 137 ? -5.02 -24.016 6.117 1 97.94 137 ARG A N 1
ATOM 991 C CA . ARG A 1 137 ? -3.602 -23.984 5.777 1 97.94 137 ARG A CA 1
ATOM 992 C C . ARG A 1 137 ? -3.123 -22.547 5.551 1 97.94 137 ARG A C 1
ATOM 994 O O . ARG A 1 137 ? -3.699 -21.812 4.746 1 97.94 137 ARG A O 1
ATOM 1001 N N . LEU A 1 138 ? -2.096 -22.188 6.277 1 98.75 138 LEU A N 1
ATOM 1002 C CA . LEU A 1 138 ? -1.436 -20.906 6.062 1 98.75 138 LEU A CA 1
ATOM 1003 C C . LEU A 1 138 ? -0.229 -21.062 5.141 1 98.75 138 LEU A C 1
ATOM 1005 O O . LEU A 1 138 ? 0.686 -21.844 5.438 1 98.75 138 LEU A O 1
ATOM 1009 N N . PRO A 1 139 ? -0.247 -20.375 3.998 1 98.81 139 PRO A N 1
ATOM 1010 C CA . PRO A 1 139 ? 0.874 -20.469 3.059 1 98.81 139 PRO A CA 1
ATOM 1011 C C . PRO A 1 139 ? 2.133 -19.781 3.572 1 98.81 139 PRO A C 1
ATOM 1013 O O . PRO A 1 139 ? 2.045 -18.859 4.387 1 98.81 139 PRO A O 1
ATOM 1016 N N . LEU A 1 140 ? 3.312 -20.234 3.094 1 98.81 140 LEU A N 1
ATOM 1017 C CA . LEU A 1 140 ? 4.566 -19.547 3.379 1 98.81 140 LEU A CA 1
ATOM 1018 C C . LEU A 1 140 ? 4.691 -18.266 2.547 1 98.81 140 LEU A C 1
ATOM 1020 O O . LEU A 1 140 ? 4.461 -18.297 1.336 1 98.81 140 LEU A O 1
ATOM 1024 N N . PRO A 1 141 ? 5.004 -17.125 3.195 1 98.75 141 PRO A N 1
ATOM 1025 C CA . PRO A 1 141 ? 5.211 -15.906 2.416 1 98.75 141 PRO A CA 1
ATOM 1026 C C . PRO A 1 141 ? 6.52 -15.922 1.629 1 98.75 141 PRO A C 1
ATOM 1028 O O . PRO A 1 141 ? 7.59 -16.109 2.211 1 98.75 141 PRO A O 1
ATOM 1031 N N . LEU A 1 142 ? 6.438 -15.828 0.348 1 98.81 142 LEU A N 1
ATOM 1032 C CA . LEU A 1 142 ? 7.57 -15.656 -0.554 1 98.81 142 LEU A CA 1
ATOM 1033 C C . LEU A 1 142 ? 7.805 -14.18 -0.861 1 98.81 142 LEU A C 1
ATOM 1035 O O . LEU A 1 142 ? 7.027 -13.562 -1.593 1 98.81 142 LEU A O 1
ATOM 1039 N N . GLY A 1 143 ? 8.891 -13.625 -0.31 1 98.38 143 GLY A N 1
ATOM 1040 C CA . GLY A 1 143 ? 9.133 -12.195 -0.405 1 98.38 143 GLY A CA 1
ATOM 1041 C C . GLY A 1 143 ? 10.18 -11.836 -1.439 1 98.38 143 GLY A C 1
ATOM 1042 O O . GLY A 1 143 ? 11.242 -12.461 -1.497 1 98.38 143 GLY A O 1
ATOM 1043 N N . ASN A 1 144 ? 9.875 -10.859 -2.324 1 98.31 144 ASN A N 1
ATOM 1044 C CA . ASN A 1 144 ? 10.844 -10.289 -3.25 1 98.31 144 ASN A CA 1
ATOM 1045 C C . ASN A 1 144 ? 11.75 -9.273 -2.555 1 98.31 144 ASN A C 1
ATOM 1047 O O . ASN A 1 144 ? 11.32 -8.156 -2.252 1 98.31 144 ASN A O 1
ATOM 1051 N N . VAL A 1 145 ? 13.016 -9.594 -2.406 1 98.69 145 VAL A N 1
ATOM 1052 C CA . VAL A 1 145 ? 13.898 -8.789 -1.568 1 98.69 145 VAL A CA 1
ATOM 1053 C C . VAL A 1 145 ? 14.703 -7.828 -2.439 1 98.69 145 VAL A C 1
ATOM 1055 O O . VAL A 1 145 ? 14.938 -6.68 -2.057 1 98.69 145 VAL A O 1
ATOM 1058 N N . ILE A 1 146 ? 15.156 -8.266 -3.523 1 98.75 146 ILE A N 1
ATOM 1059 C CA . ILE A 1 146 ? 15.906 -7.477 -4.492 1 98.75 146 ILE A CA 1
ATOM 1060 C C . ILE A 1 146 ? 15.25 -7.586 -5.867 1 98.75 146 ILE A C 1
ATOM 1062 O O . ILE A 1 146 ? 14.867 -8.68 -6.293 1 98.75 146 ILE A O 1
ATOM 1066 N N . GLY A 1 147 ? 15.117 -6.445 -6.5 1 97.75 147 GLY A N 1
ATOM 1067 C CA . GLY A 1 147 ? 14.508 -6.438 -7.82 1 97.75 147 GLY A CA 1
ATOM 1068 C C . GLY A 1 147 ? 15.516 -6.242 -8.938 1 97.75 147 GLY A C 1
ATOM 1069 O O . GLY A 1 147 ? 16.531 -5.574 -8.758 1 97.75 147 GLY A O 1
ATOM 1070 N N . GLY A 1 148 ? 15.195 -6.766 -10.086 1 96.94 148 GLY A N 1
ATOM 1071 C CA . GLY A 1 148 ? 15.953 -6.645 -11.32 1 96.94 148 GLY A CA 1
ATOM 1072 C C . GLY A 1 148 ? 15.078 -6.652 -12.562 1 96.94 148 GLY A C 1
ATOM 1073 O O . GLY A 1 148 ? 13.867 -6.441 -12.469 1 96.94 148 GLY A O 1
ATOM 1074 N N . GLY A 1 149 ? 15.742 -6.82 -13.641 1 95.25 149 GLY A N 1
ATOM 1075 C CA . GLY A 1 149 ? 14.984 -6.879 -14.883 1 95.25 149 GLY A CA 1
ATOM 1076 C C . GLY A 1 149 ? 14.062 -5.691 -15.078 1 95.25 149 GLY A C 1
ATOM 1077 O O . GLY A 1 149 ? 14.484 -4.543 -14.938 1 95.25 149 GLY A O 1
ATOM 1078 N N . LYS A 1 150 ? 12.812 -5.961 -15.438 1 90.06 150 LYS A N 1
ATOM 1079 C CA . LYS A 1 150 ? 11.82 -4.922 -15.695 1 90.06 150 LYS A CA 1
ATOM 1080 C C . LYS A 1 150 ? 11.477 -4.16 -14.422 1 90.06 150 LYS A C 1
ATOM 1082 O O . LYS A 1 150 ? 10.992 -3.027 -14.484 1 90.06 150 LYS A O 1
ATOM 1087 N N . HIS A 1 151 ? 11.758 -4.73 -13.281 1 91.12 151 HIS A N 1
ATOM 1088 C CA . HIS A 1 151 ? 11.438 -4.109 -12 1 91.12 151 HIS A CA 1
ATOM 1089 C C . HIS A 1 151 ? 12.508 -3.104 -11.594 1 91.12 151 HIS A C 1
ATOM 1091 O O . HIS A 1 151 ? 12.352 -2.404 -10.586 1 91.12 151 HIS A O 1
ATOM 1097 N N . SER A 1 152 ? 13.602 -2.984 -12.305 1 92.69 152 SER A N 1
ATOM 1098 C CA . SER A 1 152 ? 14.688 -2.035 -12.062 1 92.69 152 SER A CA 1
ATOM 1099 C C . SER A 1 152 ? 15.102 -1.335 -13.352 1 92.69 152 SER A C 1
ATOM 1101 O O . SER A 1 152 ? 16.281 -1.045 -13.555 1 92.69 152 SER A O 1
ATOM 1103 N N . ARG A 1 153 ? 14.258 -1.192 -14.305 1 90.56 153 ARG A N 1
ATOM 1104 C CA . ARG A 1 153 ? 14.414 -0.484 -15.57 1 90.56 153 ARG A CA 1
ATOM 1105 C C . ARG A 1 153 ? 15.5 -1.119 -16.422 1 90.56 153 ARG A C 1
ATOM 1107 O O . ARG A 1 153 ? 16.125 -0.447 -17.25 1 90.56 153 ARG A O 1
ATOM 1114 N N . GLY A 1 154 ? 15.883 -2.342 -16.031 1 92.25 154 GLY A N 1
ATOM 1115 C CA . GLY A 1 154 ? 16.938 -3.039 -16.75 1 92.25 154 GLY A CA 1
ATOM 1116 C C . GLY A 1 154 ? 18.328 -2.59 -16.359 1 92.25 154 GLY A C 1
ATOM 1117 O O . GLY A 1 154 ? 19.297 -2.867 -17.062 1 92.25 154 GLY A O 1
ATOM 1118 N N . LEU A 1 155 ? 18.453 -1.855 -15.281 1 93.62 155 LEU A N 1
ATOM 1119 C CA . LEU A 1 155 ? 19.734 -1.322 -14.852 1 93.62 155 LEU A CA 1
ATOM 1120 C C . LEU A 1 155 ? 20.266 -2.09 -13.641 1 93.62 155 LEU A C 1
ATOM 1122 O O . LEU A 1 155 ? 21.453 -1.976 -13.297 1 93.62 155 LEU A O 1
ATOM 1126 N N . GLY A 1 156 ? 19.391 -2.92 -12.992 1 95 156 GLY A N 1
ATOM 1127 C CA . GLY A 1 156 ? 19.797 -3.82 -11.93 1 95 156 GLY A CA 1
ATOM 1128 C C . GLY A 1 156 ? 20.172 -5.203 -12.422 1 95 156 GLY A C 1
ATOM 1129 O O . GLY A 1 156 ? 20.641 -5.359 -13.555 1 95 156 GLY A O 1
ATOM 1130 N N . PRO A 1 157 ? 20.094 -6.191 -11.508 1 97.62 157 PRO A N 1
ATOM 1131 C CA . PRO A 1 157 ? 20.312 -7.562 -11.961 1 97.62 157 PRO A CA 1
ATOM 1132 C C . PRO A 1 157 ? 19.453 -7.945 -13.156 1 97.62 157 PRO A C 1
ATOM 1134 O O . PRO A 1 157 ? 18.297 -7.523 -13.242 1 97.62 157 PRO A O 1
ATOM 1137 N N . ASP A 1 158 ? 19.984 -8.844 -14.016 1 97.69 158 ASP A N 1
ATOM 1138 C CA . ASP A 1 158 ? 19.203 -9.289 -15.156 1 97.69 158 ASP A CA 1
ATOM 1139 C C . ASP A 1 158 ? 18.062 -10.211 -14.711 1 97.69 158 ASP A C 1
ATOM 1141 O O . ASP A 1 158 ? 16.984 -10.211 -15.305 1 97.69 158 ASP A O 1
ATOM 1145 N N . ILE A 1 159 ? 18.359 -11.047 -13.688 1 98.31 159 ILE A N 1
ATOM 1146 C CA . ILE A 1 159 ? 17.281 -11.82 -13.078 1 98.31 159 ILE A CA 1
ATOM 1147 C C . ILE A 1 159 ? 16.297 -10.883 -12.398 1 98.31 159 ILE A C 1
ATOM 1149 O O . ILE A 1 159 ? 16.688 -9.922 -11.734 1 98.31 159 ILE A O 1
ATOM 1153 N N . GLN A 1 160 ? 15.07 -11.148 -12.531 1 97.19 160 GLN A N 1
ATOM 1154 C CA . GLN A 1 160 ? 14.039 -10.164 -12.234 1 97.19 160 GLN A CA 1
ATOM 1155 C C . GLN A 1 160 ? 13.812 -10.031 -10.734 1 97.19 160 GLN A C 1
ATOM 1157 O O . GLN A 1 160 ? 13.492 -8.953 -10.234 1 97.19 160 GLN A O 1
ATOM 1162 N N . GLU A 1 161 ? 13.797 -11.164 -10.023 1 98.38 161 GLU A N 1
ATOM 1163 C CA . GLU A 1 161 ? 13.523 -11.117 -8.594 1 98.38 161 GLU A CA 1
ATOM 1164 C C . GLU A 1 161 ? 14.445 -12.055 -7.824 1 98.38 161 GLU A C 1
ATOM 1166 O O . GLU A 1 161 ? 14.758 -13.148 -8.297 1 98.38 161 GLU A O 1
ATOM 1171 N N . PHE A 1 162 ? 14.828 -11.672 -6.648 1 98.88 162 PHE A N 1
ATOM 1172 C CA . PHE A 1 162 ? 15.531 -12.469 -5.652 1 98.88 162 PHE A CA 1
ATOM 1173 C C . PHE A 1 162 ? 14.688 -12.625 -4.391 1 98.88 162 PHE A C 1
ATOM 1175 O O . PHE A 1 162 ? 14.32 -11.633 -3.762 1 98.88 162 PHE A O 1
ATOM 1182 N N . LEU A 1 163 ? 14.453 -13.844 -4.055 1 98.88 163 LEU A N 1
ATOM 1183 C CA . LEU A 1 163 ? 13.32 -14.156 -3.191 1 98.88 163 LEU A CA 1
ATOM 1184 C C . LEU A 1 163 ? 13.781 -14.859 -1.917 1 98.88 163 LEU A C 1
ATOM 1186 O O . LEU A 1 163 ? 14.758 -15.609 -1.936 1 98.88 163 LEU A O 1
ATOM 1190 N N . ALA A 1 164 ? 13.117 -14.617 -0.845 1 98.81 164 ALA A N 1
ATOM 1191 C CA . ALA A 1 164 ? 13.328 -15.297 0.431 1 98.81 164 ALA A CA 1
ATOM 1192 C C . ALA A 1 164 ? 12.031 -15.93 0.935 1 98.81 164 ALA A C 1
ATOM 1194 O O . ALA A 1 164 ? 10.953 -15.352 0.796 1 98.81 164 ALA A O 1
ATOM 1195 N N . MET A 1 165 ? 12.172 -17.109 1.545 1 98.56 165 MET A N 1
ATOM 1196 C CA . MET A 1 165 ? 11.016 -17.859 2.021 1 98.56 165 MET A CA 1
ATOM 1197 C C . MET A 1 165 ? 11.328 -18.547 3.35 1 98.56 165 MET A C 1
ATOM 1199 O O . MET A 1 165 ? 12.18 -19.438 3.408 1 98.56 165 MET A O 1
ATOM 1203 N N . PRO A 1 166 ? 10.672 -18.156 4.438 1 98.31 166 PRO A N 1
ATOM 1204 C CA . PRO A 1 166 ? 10.766 -18.984 5.645 1 98.31 166 PRO A CA 1
ATOM 1205 C C . PRO A 1 166 ? 10.188 -20.375 5.449 1 98.31 166 PRO A C 1
ATOM 1207 O O . PRO A 1 166 ? 9.023 -20.531 5.074 1 98.31 166 PRO A O 1
ATOM 1210 N N . LEU A 1 167 ? 10.867 -21.453 5.73 1 97.38 167 LEU A N 1
ATOM 1211 C CA . LEU A 1 167 ? 10.5 -22.797 5.336 1 97.38 167 LEU A CA 1
ATOM 1212 C C . LEU A 1 167 ? 9.719 -23.5 6.441 1 97.38 167 LEU A C 1
ATOM 1214 O O . LEU A 1 167 ? 8.852 -24.328 6.168 1 97.38 167 LEU A O 1
ATOM 1218 N N . ASN A 1 168 ? 10.039 -23.328 7.695 1 92.25 168 ASN A N 1
ATOM 1219 C CA . ASN A 1 168 ? 9.375 -23.969 8.812 1 92.25 168 ASN A CA 1
ATOM 1220 C C . ASN A 1 168 ? 9.195 -23.016 9.992 1 92.25 168 ASN A C 1
ATOM 1222 O O . ASN A 1 168 ? 9.617 -23.312 11.109 1 92.25 168 ASN A O 1
ATOM 1226 N N . PRO A 1 169 ? 8.508 -21.969 9.742 1 97.06 169 PRO A N 1
ATOM 1227 C CA . PRO A 1 169 ? 8.297 -21.016 10.844 1 97.06 169 PRO A CA 1
ATOM 1228 C C . PRO A 1 169 ? 7.312 -21.531 11.883 1 97.06 169 PRO A C 1
ATOM 1230 O O . PRO A 1 169 ? 6.434 -22.344 11.562 1 97.06 169 PRO A O 1
ATOM 1233 N N . PRO A 1 170 ? 7.461 -21.141 13.133 1 96.06 170 PRO A N 1
ATOM 1234 C CA . PRO A 1 170 ? 6.543 -21.609 14.172 1 96.06 170 PRO A CA 1
ATOM 1235 C C . PRO A 1 170 ? 5.137 -21.031 14.016 1 96.06 170 PRO A C 1
ATOM 1237 O O . PRO A 1 170 ? 4.168 -21.609 14.516 1 96.06 170 PRO A O 1
ATOM 1240 N N . ASP A 1 171 ? 4.988 -19.875 13.398 1 96.88 171 ASP A N 1
ATOM 1241 C CA . ASP A 1 171 ? 3.707 -19.219 13.148 1 96.88 171 ASP A CA 1
ATOM 1242 C C . ASP A 1 171 ? 3.818 -18.203 12.008 1 96.88 171 ASP A C 1
ATOM 1244 O O . ASP A 1 171 ? 4.914 -17.953 11.508 1 96.88 171 ASP A O 1
ATOM 1248 N N . ILE A 1 172 ? 2.732 -17.719 11.594 1 98.38 172 ILE A N 1
ATOM 1249 C CA . ILE A 1 172 ? 2.686 -16.875 10.398 1 98.38 172 ILE A CA 1
ATOM 1250 C C . ILE A 1 172 ? 3.316 -15.516 10.688 1 98.38 172 ILE A C 1
ATOM 1252 O O . ILE A 1 172 ? 3.951 -14.922 9.82 1 98.38 172 ILE A O 1
ATOM 1256 N N . TYR A 1 173 ? 3.131 -14.914 11.875 1 98.31 173 TYR A N 1
ATOM 1257 C CA . TYR A 1 173 ? 3.775 -13.656 12.234 1 98.31 173 TYR A CA 1
ATOM 1258 C C . TYR A 1 173 ? 5.289 -13.758 12.094 1 98.31 173 TYR A C 1
ATOM 1260 O O . TYR A 1 173 ? 5.922 -12.898 11.484 1 98.31 173 TYR A O 1
ATOM 1268 N N . THR A 1 174 ? 5.828 -14.836 12.648 1 98.38 174 THR A N 1
ATOM 1269 C CA . THR A 1 174 ? 7.273 -15.039 12.602 1 98.38 174 THR A CA 1
ATOM 1270 C C . THR A 1 174 ? 7.746 -15.211 11.156 1 98.38 174 THR A C 1
ATOM 1272 O O . THR A 1 174 ? 8.836 -14.766 10.797 1 98.38 174 THR A O 1
ATOM 1275 N N . ALA A 1 175 ? 6.934 -15.898 10.375 1 98.56 175 ALA A N 1
ATOM 1276 C CA . ALA A 1 175 ? 7.273 -16.062 8.961 1 98.56 175 ALA A CA 1
ATOM 1277 C C . ALA A 1 175 ? 7.414 -14.711 8.266 1 98.56 175 ALA A C 1
ATOM 1279 O O . ALA A 1 175 ? 8.422 -14.445 7.613 1 98.56 175 ALA A O 1
ATOM 1280 N N . VAL A 1 176 ? 6.406 -13.852 8.469 1 98.69 176 VAL A N 1
ATOM 1281 C CA . VAL A 1 176 ? 6.426 -12.523 7.848 1 98.69 176 VAL A CA 1
ATOM 1282 C C . VAL A 1 176 ? 7.574 -11.703 8.422 1 98.69 176 VAL A C 1
ATOM 1284 O O . VAL A 1 176 ? 8.305 -11.047 7.68 1 98.69 176 VAL A O 1
ATOM 1287 N N . TYR A 1 177 ? 7.781 -11.75 9.727 1 98.69 177 TYR A N 1
ATOM 1288 C CA . TYR A 1 177 ? 8.836 -11.008 10.406 1 98.69 177 TYR A CA 1
ATOM 1289 C C . TYR A 1 177 ? 10.211 -11.414 9.883 1 98.69 177 TYR A C 1
ATOM 1291 O O . TYR A 1 177 ? 11.086 -10.562 9.711 1 98.69 177 TYR A O 1
ATOM 1299 N N . THR A 1 178 ? 10.383 -12.68 9.625 1 98.75 178 THR A N 1
ATOM 1300 C CA . THR A 1 178 ? 11.641 -13.188 9.102 1 98.75 178 THR A CA 1
ATOM 1301 C C . THR A 1 178 ? 11.977 -12.531 7.762 1 98.75 178 THR A C 1
ATOM 1303 O O . THR A 1 178 ? 13.102 -12.07 7.551 1 98.75 178 THR A O 1
ATOM 1306 N N . ASN A 1 179 ? 11.016 -12.469 6.895 1 98.75 179 ASN A N 1
ATOM 1307 C CA . ASN A 1 179 ? 11.219 -11.828 5.598 1 98.75 179 ASN A CA 1
ATOM 1308 C C . ASN A 1 179 ? 11.531 -10.344 5.75 1 98.75 179 ASN A C 1
ATOM 1310 O O . ASN A 1 179 ? 12.375 -9.805 5.035 1 98.75 179 ASN A O 1
ATOM 1314 N N . VAL A 1 180 ? 10.859 -9.703 6.656 1 98.31 180 VAL A N 1
ATOM 1315 C CA . VAL A 1 180 ? 11.086 -8.281 6.91 1 98.31 180 VAL A CA 1
ATOM 1316 C C . VAL A 1 180 ? 12.531 -8.062 7.359 1 98.31 180 VAL A C 1
ATOM 1318 O O . VAL A 1 180 ? 13.195 -7.141 6.891 1 98.31 180 VAL A O 1
ATOM 1321 N N . GLU A 1 181 ? 12.953 -8.867 8.234 1 98.62 181 GLU A N 1
ATOM 1322 C CA . GLU A 1 181 ? 14.312 -8.742 8.758 1 98.62 181 GLU A CA 1
ATOM 1323 C C . GLU A 1 181 ? 15.352 -9.008 7.676 1 98.62 181 GLU A C 1
ATOM 1325 O O . GLU A 1 181 ? 16.406 -8.359 7.641 1 98.62 181 GLU A O 1
ATOM 1330 N N . ILE A 1 182 ? 15.094 -9.984 6.84 1 98.88 182 ILE A N 1
ATOM 1331 C CA . ILE A 1 182 ? 15.992 -10.25 5.723 1 98.88 182 ILE A CA 1
ATOM 1332 C C . ILE A 1 182 ? 16.062 -9.023 4.816 1 98.88 182 ILE A C 1
ATOM 1334 O O . ILE A 1 182 ? 17.141 -8.625 4.391 1 98.88 182 ILE A O 1
ATOM 1338 N N . HIS A 1 183 ? 14.922 -8.453 4.527 1 98.75 183 HIS A N 1
ATOM 1339 C CA . HIS A 1 183 ? 14.859 -7.262 3.693 1 98.75 183 HIS A CA 1
ATOM 1340 C C . HIS A 1 183 ? 15.727 -6.145 4.27 1 98.75 183 HIS A C 1
ATOM 1342 O O . HIS A 1 183 ? 16.5 -5.516 3.541 1 98.75 183 HIS A O 1
ATOM 1348 N N . LYS A 1 184 ? 15.633 -5.906 5.559 1 97.94 184 LYS A N 1
ATOM 1349 C CA . LYS A 1 184 ? 16.406 -4.875 6.23 1 97.94 184 LYS A CA 1
ATOM 1350 C C . LYS A 1 184 ? 17.906 -5.195 6.188 1 97.94 184 LYS A C 1
ATOM 1352 O O . LYS A 1 184 ? 18.734 -4.316 5.934 1 97.94 184 LYS A O 1
ATOM 1357 N N . ARG A 1 185 ? 18.219 -6.457 6.43 1 98.69 185 ARG A N 1
ATOM 1358 C CA . ARG A 1 185 ? 19.609 -6.891 6.449 1 98.69 185 ARG A CA 1
ATOM 1359 C C . ARG A 1 185 ? 20.25 -6.746 5.074 1 98.69 185 ARG A C 1
ATOM 1361 O O . ARG A 1 185 ? 21.406 -6.332 4.961 1 98.69 185 ARG A O 1
ATOM 1368 N N . VAL A 1 186 ? 19.547 -7.062 4.07 1 98.81 186 VAL A N 1
ATOM 1369 C CA . VAL A 1 186 ? 20.047 -7.008 2.697 1 98.81 186 VAL A CA 1
ATOM 1370 C C . VAL A 1 186 ? 20.438 -5.574 2.35 1 98.81 186 VAL A C 1
ATOM 1372 O O . VAL A 1 186 ? 21.438 -5.348 1.659 1 98.81 186 VAL A O 1
ATOM 1375 N N . LEU A 1 187 ? 19.641 -4.625 2.826 1 98.31 187 LEU A N 1
ATOM 1376 C CA . LEU A 1 187 ? 19.984 -3.23 2.555 1 98.31 187 LEU A CA 1
ATOM 1377 C C . LEU A 1 187 ? 21.391 -2.9 3.061 1 98.31 187 LEU A C 1
ATOM 1379 O O . LEU A 1 187 ? 22.141 -2.211 2.379 1 98.31 187 LEU A O 1
ATOM 1383 N N . LYS A 1 188 ? 21.719 -3.393 4.203 1 98.06 188 LYS A N 1
ATOM 1384 C CA . LYS A 1 188 ? 23.031 -3.119 4.777 1 98.06 188 LYS A CA 1
ATOM 1385 C C . LYS A 1 188 ? 24.156 -3.645 3.881 1 98.06 188 LYS A C 1
ATOM 1387 O O . LYS A 1 188 ? 25.172 -2.98 3.701 1 98.06 188 LYS A O 1
ATOM 1392 N N . TYR A 1 189 ? 23.922 -4.82 3.322 1 98.62 189 TYR A N 1
ATOM 1393 C CA . TYR A 1 189 ? 24.922 -5.41 2.428 1 98.62 189 TYR A CA 1
ATOM 1394 C C . TYR A 1 189 ? 24.969 -4.652 1.105 1 98.62 189 TYR A C 1
ATOM 1396 O O . TYR A 1 189 ? 26.047 -4.453 0.543 1 98.62 189 TYR A O 1
ATOM 1404 N N . ILE A 1 190 ? 23.797 -4.234 0.617 1 98.56 190 ILE A N 1
ATOM 1405 C CA . ILE A 1 190 ? 23.734 -3.5 -0.641 1 98.56 190 ILE A CA 1
ATOM 1406 C C . ILE A 1 190 ? 24.547 -2.217 -0.531 1 98.56 190 ILE A C 1
ATOM 1408 O O . ILE A 1 190 ? 25.297 -1.871 -1.448 1 98.56 190 ILE A O 1
ATOM 1412 N N . LEU A 1 191 ? 24.453 -1.555 0.59 1 97.62 191 LEU A N 1
ATOM 1413 C CA . LEU A 1 191 ? 25.078 -0.25 0.773 1 97.62 191 LEU A CA 1
ATOM 1414 C C . LEU A 1 191 ? 26.609 -0.375 0.806 1 97.62 191 LEU A C 1
ATOM 1416 O O . LEU A 1 191 ? 27.312 0.592 0.527 1 97.62 191 LEU A O 1
ATOM 1420 N N . LYS A 1 192 ? 27.109 -1.547 1.088 1 97.81 192 LYS A N 1
ATOM 1421 C CA . LYS A 1 192 ? 28.547 -1.787 1.095 1 97.81 192 LYS A CA 1
ATOM 1422 C C . LYS A 1 192 ? 29.078 -1.922 -0.326 1 97.81 192 LYS A C 1
ATOM 1424 O O . LYS A 1 192 ? 30.25 -1.615 -0.584 1 97.81 192 LYS A O 1
ATOM 1429 N N . VAL A 1 193 ? 28.234 -2.354 -1.255 1 97.5 193 VAL A N 1
ATOM 1430 C CA . VAL A 1 193 ? 28.719 -2.656 -2.594 1 97.5 193 VAL A CA 1
ATOM 1431 C C . VAL A 1 193 ? 28.234 -1.596 -3.578 1 97.5 193 VAL A C 1
ATOM 1433 O O . VAL A 1 193 ? 28.875 -1.352 -4.605 1 97.5 193 VAL A O 1
ATOM 1436 N N . ASP A 1 194 ? 27.109 -1.047 -3.363 1 96.38 194 ASP A N 1
ATOM 1437 C CA . ASP A 1 194 ? 26.531 0.049 -4.145 1 96.38 194 ASP A CA 1
ATOM 1438 C C . ASP A 1 194 ? 26.359 1.298 -3.283 1 96.38 194 ASP A C 1
ATOM 1440 O O . ASP A 1 194 ? 25.234 1.651 -2.922 1 96.38 194 ASP A O 1
ATOM 1444 N N . THR A 1 195 ? 27.375 2.08 -3.096 1 94.38 195 THR A N 1
ATOM 1445 C CA . THR A 1 195 ? 27.406 3.209 -2.17 1 94.38 195 THR A CA 1
ATOM 1446 C C . THR A 1 195 ? 26.562 4.363 -2.697 1 94.38 195 THR A C 1
ATOM 1448 O O . THR A 1 195 ? 26.219 5.281 -1.947 1 94.38 195 THR A O 1
ATOM 1451 N N . SER A 1 196 ? 26.203 4.336 -3.945 1 93.94 196 SER A N 1
ATOM 1452 C CA . SER A 1 196 ? 25.438 5.406 -4.559 1 93.94 196 SER A CA 1
ATOM 1453 C C . SER A 1 196 ? 23.938 5.137 -4.461 1 93.94 196 SER A C 1
ATOM 1455 O O . SER A 1 196 ? 23.125 5.992 -4.805 1 93.94 196 SER A O 1
ATOM 1457 N N . PHE A 1 197 ? 23.625 3.963 -3.996 1 96.12 197 PHE A N 1
ATOM 1458 C CA . PHE A 1 197 ? 22.234 3.568 -3.922 1 96.12 197 PHE A CA 1
ATOM 1459 C C . PHE A 1 197 ? 21.469 4.438 -2.926 1 96.12 197 PHE A C 1
ATOM 1461 O O . PHE A 1 197 ? 21.891 4.574 -1.773 1 96.12 197 PHE A O 1
ATOM 1468 N N . THR A 1 198 ? 20.266 5.004 -3.318 1 95.88 198 THR A N 1
ATOM 1469 C CA . THR A 1 198 ? 19.547 5.996 -2.527 1 95.88 198 THR A CA 1
ATOM 1470 C C . THR A 1 198 ? 18.484 5.328 -1.66 1 95.88 198 THR A C 1
ATOM 1472 O O . THR A 1 198 ? 17.781 6.004 -0.912 1 95.88 198 THR A O 1
ATOM 1475 N N . GLY A 1 199 ? 18.328 3.975 -1.812 1 95.56 199 GLY A N 1
ATOM 1476 C CA . GLY A 1 199 ? 17.391 3.271 -0.958 1 95.56 199 GLY A CA 1
ATOM 1477 C C . GLY A 1 199 ? 16.016 3.131 -1.578 1 95.56 199 GLY A C 1
ATOM 1478 O O . GLY A 1 199 ? 15.031 2.881 -0.875 1 95.56 199 GLY A O 1
ATOM 1479 N N . GLY A 1 200 ? 15.914 3.34 -2.848 1 96.69 200 GLY A N 1
ATOM 1480 C CA . GLY A 1 200 ? 14.625 3.248 -3.516 1 96.69 200 GLY A CA 1
ATOM 1481 C C . GLY A 1 200 ? 14.141 1.821 -3.682 1 96.69 200 GLY A C 1
ATOM 1482 O O . GLY A 1 200 ? 14.938 0.906 -3.881 1 96.69 200 GLY A O 1
ATOM 1483 N N . LYS A 1 201 ? 12.844 1.661 -3.6 1 97.12 201 LYS A N 1
ATOM 1484 C CA . LYS A 1 201 ? 12.188 0.368 -3.768 1 97.12 201 LYS A CA 1
ATOM 1485 C C . LYS A 1 201 ? 11.352 0.34 -5.043 1 97.12 201 LYS A C 1
ATOM 1487 O O . LYS A 1 201 ? 10.852 1.376 -5.484 1 97.12 201 LYS A O 1
ATOM 1492 N N . ASN A 1 202 ? 11.18 -0.915 -5.59 1 95.88 202 ASN A N 1
ATOM 1493 C CA . ASN A 1 202 ? 10.297 -1.067 -6.742 1 95.88 202 ASN A CA 1
ATOM 1494 C C . ASN A 1 202 ? 8.859 -1.334 -6.316 1 95.88 202 ASN A C 1
ATOM 1496 O O . ASN A 1 202 ? 8.523 -1.209 -5.137 1 95.88 202 ASN A O 1
ATOM 1500 N N . ASP A 1 203 ? 7.992 -1.667 -7.242 1 92.94 203 ASP A N 1
ATOM 1501 C CA . ASP A 1 203 ? 6.555 -1.786 -7.016 1 92.94 203 ASP A CA 1
ATOM 1502 C C . ASP A 1 203 ? 6.238 -2.945 -6.074 1 92.94 203 ASP A C 1
ATOM 1504 O O . ASP A 1 203 ? 5.133 -3.031 -5.535 1 92.94 203 ASP A O 1
ATOM 1508 N N . GLU A 1 204 ? 7.203 -3.795 -5.793 1 94.81 204 GLU A N 1
ATOM 1509 C CA . GLU A 1 204 ? 6.977 -4.961 -4.941 1 94.81 204 GLU A CA 1
ATOM 1510 C C . GLU A 1 204 ? 7.645 -4.789 -3.582 1 94.81 204 GLU A C 1
ATOM 1512 O O . GLU A 1 204 ? 7.688 -5.727 -2.783 1 94.81 204 GLU A O 1
ATOM 1517 N N . GLY A 1 205 ? 8.18 -3.662 -3.352 1 96.5 205 GLY A N 1
ATOM 1518 C CA . GLY A 1 205 ? 8.828 -3.352 -2.09 1 96.5 205 GLY A CA 1
ATOM 1519 C C . GLY A 1 205 ? 10.281 -3.805 -2.041 1 96.5 205 GLY A C 1
ATOM 1520 O O . GLY A 1 205 ? 10.938 -3.668 -1.011 1 96.5 205 GLY A O 1
ATOM 1521 N N . ALA A 1 206 ? 10.82 -4.352 -3.125 1 98 206 ALA A N 1
ATOM 1522 C CA . ALA A 1 206 ? 12.188 -4.844 -3.182 1 98 206 ALA A CA 1
ATOM 1523 C C . ALA A 1 206 ? 13.172 -3.707 -3.447 1 98 206 ALA A C 1
ATOM 1525 O O . ALA A 1 206 ? 12.852 -2.758 -4.168 1 98 206 ALA A O 1
ATOM 1526 N N . TRP A 1 207 ? 14.391 -3.867 -2.9 1 98.31 207 TRP A N 1
ATOM 1527 C CA . TRP A 1 207 ? 15.445 -2.918 -3.225 1 98.31 207 TRP A CA 1
ATOM 1528 C C . TRP A 1 207 ? 15.828 -3.008 -4.699 1 98.31 207 TRP A C 1
ATOM 1530 O O . TRP A 1 207 ? 15.828 -4.094 -5.281 1 98.31 207 TRP A O 1
ATOM 1540 N N . THR A 1 208 ? 16.188 -1.903 -5.301 1 97.31 208 THR A N 1
ATOM 1541 C CA . THR A 1 208 ? 16.531 -1.933 -6.719 1 97.31 208 THR A CA 1
ATOM 1542 C C . THR A 1 208 ? 17.906 -1.323 -6.957 1 97.31 208 THR A C 1
ATOM 1544 O O . THR A 1 208 ? 18.031 -0.307 -7.645 1 97.31 208 THR A O 1
ATOM 1547 N N . PRO A 1 209 ? 18.953 -1.879 -6.418 1 97.62 209 PRO A N 1
ATOM 1548 C CA . PRO A 1 209 ? 20.328 -1.396 -6.598 1 97.62 209 PRO A CA 1
ATOM 1549 C C . PRO A 1 209 ? 20.906 -1.754 -7.969 1 97.62 209 PRO A C 1
ATOM 1551 O O . PRO A 1 209 ? 20.312 -2.549 -8.703 1 97.62 209 PRO A O 1
ATOM 1554 N N . ARG A 1 210 ? 22.047 -1.126 -8.328 1 96.25 210 ARG A N 1
ATOM 1555 C CA . ARG A 1 210 ? 22.797 -1.467 -9.531 1 96.25 210 ARG A CA 1
ATOM 1556 C C . ARG A 1 210 ? 23.922 -2.461 -9.219 1 96.25 210 ARG A C 1
ATOM 1558 O O . ARG A 1 210 ? 25.094 -2.084 -9.141 1 96.25 210 ARG A O 1
ATOM 1565 N N . ILE A 1 211 ? 23.516 -3.715 -9.133 1 97.5 211 ILE A N 1
ATOM 1566 C CA . ILE A 1 211 ? 24.453 -4.801 -8.859 1 97.5 211 ILE A CA 1
ATOM 1567 C C . ILE A 1 211 ? 24.203 -5.957 -9.82 1 97.5 211 ILE A C 1
ATOM 1569 O O . ILE A 1 211 ? 23.219 -5.941 -10.578 1 97.5 211 ILE A O 1
ATOM 1573 N N . SER A 1 212 ? 25.094 -6.941 -9.844 1 96.69 212 SER A N 1
ATOM 1574 C CA . SER A 1 212 ? 24.922 -8.109 -10.695 1 96.69 212 SER A CA 1
ATOM 1575 C C . SER A 1 212 ? 24 -9.141 -10.039 1 96.69 212 SER A C 1
ATOM 1577 O O . SER A 1 212 ? 23.766 -9.078 -8.836 1 96.69 212 SER A O 1
ATOM 1579 N N . SER A 1 213 ? 23.531 -10.109 -10.844 1 97.62 213 SER A N 1
ATOM 1580 C CA . SER A 1 213 ? 22.719 -11.195 -10.312 1 97.62 213 SER A CA 1
ATOM 1581 C C . SER A 1 213 ? 23.5 -12.023 -9.297 1 97.62 213 SER A C 1
ATOM 1583 O O . SER A 1 213 ? 22.953 -12.422 -8.266 1 97.62 213 SER A O 1
ATOM 1585 N N . THR A 1 214 ? 24.734 -12.242 -9.586 1 97.12 214 THR A N 1
ATOM 1586 C CA . THR A 1 214 ? 25.578 -13.023 -8.688 1 97.12 214 THR A CA 1
ATOM 1587 C C . THR A 1 214 ? 25.781 -12.297 -7.359 1 97.12 214 THR A C 1
ATOM 1589 O O . THR A 1 214 ? 25.703 -12.914 -6.293 1 97.12 214 THR A O 1
ATOM 1592 N N . THR A 1 215 ? 26.047 -11.016 -7.445 1 98.19 215 THR A N 1
ATOM 1593 C CA . THR A 1 215 ? 26.203 -10.219 -6.23 1 98.19 215 THR A CA 1
ATOM 1594 C C . THR A 1 215 ? 24.906 -10.227 -5.418 1 98.19 215 THR A C 1
ATOM 1596 O O . THR A 1 215 ? 24.938 -10.344 -4.191 1 98.19 215 THR A O 1
ATOM 1599 N N . ALA A 1 216 ? 23.797 -10.117 -6.125 1 98.69 216 ALA A N 1
ATOM 1600 C CA . ALA A 1 216 ? 22.5 -10.141 -5.457 1 98.69 216 ALA A CA 1
ATOM 1601 C C . ALA A 1 216 ? 22.281 -11.453 -4.715 1 98.69 216 ALA A C 1
ATOM 1603 O O . ALA A 1 216 ? 21.828 -11.461 -3.568 1 98.69 216 ALA A O 1
ATOM 1604 N N . LEU A 1 217 ? 22.625 -12.547 -5.352 1 98.81 217 LEU A N 1
ATOM 1605 C CA . LEU A 1 217 ? 22.453 -13.852 -4.738 1 98.81 217 LEU A CA 1
ATOM 1606 C C . LEU A 1 217 ? 23.375 -14.016 -3.533 1 98.81 217 LEU A C 1
ATOM 1608 O O . LEU A 1 217 ? 22.984 -14.578 -2.512 1 98.81 217 LEU A O 1
ATOM 1612 N N . LYS A 1 218 ? 24.609 -13.555 -3.641 1 98.75 218 LYS A N 1
ATOM 1613 C CA . LYS A 1 218 ? 25.547 -13.633 -2.527 1 98.75 218 LYS A CA 1
ATOM 1614 C C . LYS A 1 218 ? 25.047 -12.844 -1.323 1 98.75 218 LYS A C 1
ATOM 1616 O O . LYS A 1 218 ? 25.094 -13.336 -0.192 1 98.75 218 LYS A O 1
ATOM 1621 N N . ILE A 1 219 ? 24.578 -11.656 -1.584 1 98.81 219 ILE A N 1
ATOM 1622 C CA . ILE A 1 219 ? 24.062 -10.789 -0.533 1 98.81 219 ILE A CA 1
ATOM 1623 C C . ILE A 1 219 ? 22.859 -11.453 0.132 1 98.81 219 ILE A C 1
ATOM 1625 O O . ILE A 1 219 ? 22.766 -11.516 1.361 1 98.81 219 ILE A O 1
ATOM 1629 N N . LEU A 1 220 ? 21.969 -11.953 -0.712 1 98.88 220 LEU A N 1
ATOM 1630 C CA . LEU A 1 220 ? 20.734 -12.555 -0.19 1 98.88 220 LEU A CA 1
ATOM 1631 C C . LEU A 1 220 ? 21.062 -13.781 0.668 1 98.88 220 LEU A C 1
ATOM 1633 O O . LEU A 1 220 ? 20.469 -13.961 1.737 1 98.88 220 LEU A O 1
ATOM 1637 N N . ARG A 1 221 ? 21.953 -14.602 0.167 1 98.69 221 ARG A N 1
ATOM 1638 C CA . ARG A 1 221 ? 22.344 -15.797 0.913 1 98.69 221 ARG A CA 1
ATOM 1639 C C . ARG A 1 221 ? 22.922 -15.43 2.273 1 98.69 221 ARG A C 1
ATOM 1641 O O . ARG A 1 221 ? 22.594 -16.047 3.287 1 98.69 221 ARG A O 1
ATOM 1648 N N . GLU A 1 222 ? 23.797 -14.438 2.297 1 98.75 222 GLU A N 1
ATOM 1649 C CA . GLU A 1 222 ? 24.422 -14.016 3.543 1 98.75 222 GLU A CA 1
ATOM 1650 C C . GLU A 1 222 ? 23.406 -13.445 4.516 1 98.75 222 GLU A C 1
ATOM 1652 O O . GLU A 1 222 ? 23.406 -13.797 5.699 1 98.75 222 GLU A O 1
ATOM 1657 N N . ALA A 1 223 ? 22.547 -12.57 4.035 1 98.81 223 ALA A N 1
ATOM 1658 C CA . ALA A 1 223 ? 21.531 -11.961 4.875 1 98.81 223 ALA A CA 1
ATOM 1659 C C . ALA A 1 223 ? 20.562 -13.008 5.426 1 98.81 223 ALA A C 1
ATOM 1661 O O . ALA A 1 223 ? 20.203 -12.969 6.605 1 98.81 223 ALA A O 1
ATOM 1662 N N . ALA A 1 224 ? 20.156 -13.945 4.566 1 98.75 224 ALA A N 1
ATOM 1663 C CA . ALA A 1 224 ? 19.234 -15.008 4.98 1 98.75 224 ALA A CA 1
ATOM 1664 C C . ALA A 1 224 ? 19.844 -15.875 6.07 1 98.75 224 ALA A C 1
ATOM 1666 O O . ALA A 1 224 ? 19.172 -16.25 7.031 1 98.75 224 ALA A O 1
ATOM 1667 N N . ARG A 1 225 ? 21.094 -16.219 5.871 1 98.44 225 ARG A N 1
ATOM 1668 C CA . ARG A 1 225 ? 21.797 -17.047 6.855 1 98.44 225 ARG A CA 1
ATOM 1669 C C . ARG A 1 225 ? 21.859 -16.344 8.211 1 98.44 225 ARG A C 1
ATOM 1671 O O . ARG A 1 225 ? 21.609 -16.969 9.242 1 98.44 225 ARG A O 1
ATOM 1678 N N . GLU A 1 226 ? 22.172 -15.062 8.203 1 98.75 226 GLU A N 1
ATOM 1679 C CA . GLU A 1 226 ? 22.266 -14.297 9.445 1 98.75 226 GLU A CA 1
ATOM 1680 C C . GLU A 1 226 ? 20.922 -14.234 10.156 1 98.75 226 GLU A C 1
ATOM 1682 O O . GLU A 1 226 ? 20.828 -14.5 11.359 1 98.75 226 GLU A O 1
ATOM 1687 N N . VAL A 1 227 ? 19.922 -13.914 9.422 1 98.69 227 VAL A N 1
ATOM 1688 C CA . VAL A 1 227 ? 18.594 -13.766 10.016 1 98.69 227 VAL A CA 1
ATOM 1689 C C . VAL A 1 227 ? 18.094 -15.125 10.492 1 98.69 227 VAL A C 1
ATOM 1691 O O . VAL A 1 227 ? 17.484 -15.219 11.562 1 98.69 227 VAL A O 1
ATOM 1694 N N . SER A 1 228 ? 18.312 -16.141 9.648 1 98.44 228 SER A N 1
ATOM 1695 C CA . SER A 1 228 ? 17.953 -17.5 10.047 1 98.44 228 SER A CA 1
ATOM 1696 C C . SER A 1 228 ? 18.578 -17.875 11.383 1 98.44 228 SER A C 1
ATOM 1698 O O . SER A 1 228 ? 17.922 -18.422 12.258 1 98.44 228 SER A O 1
ATOM 1700 N N . GLY A 1 229 ? 19.875 -17.609 11.586 1 98.19 229 GLY A N 1
ATOM 1701 C CA . GLY A 1 229 ? 20.578 -17.891 12.836 1 98.19 229 GLY A CA 1
ATOM 1702 C C . GLY A 1 229 ? 20.016 -17.125 14.016 1 98.19 229 GLY A C 1
ATOM 1703 O O . GLY A 1 229 ? 19.875 -17.672 15.109 1 98.19 229 GLY A O 1
ATOM 1704 N N . GLU A 1 230 ? 19.688 -15.891 13.758 1 98.19 230 GLU A N 1
ATOM 1705 C CA . GLU A 1 230 ? 19.219 -15.008 14.82 1 98.19 230 GLU A CA 1
ATOM 1706 C C . GLU A 1 230 ? 17.812 -15.383 15.281 1 98.19 230 GLU A C 1
ATOM 1708 O O . GLU A 1 230 ? 17.516 -15.352 16.484 1 98.19 230 GLU A O 1
ATOM 1713 N N . LEU A 1 231 ? 16.953 -15.805 14.344 1 97.81 231 LEU A N 1
ATOM 1714 C CA . LEU A 1 231 ? 15.539 -16.016 14.664 1 97.81 231 LEU A CA 1
ATOM 1715 C C . LEU A 1 231 ? 15.25 -17.5 14.875 1 97.81 231 LEU A C 1
ATOM 1717 O O . LEU A 1 231 ? 14.195 -17.859 15.383 1 97.81 231 LEU A O 1
ATOM 1721 N N . GLY A 1 232 ? 16.156 -18.312 14.461 1 97.75 232 GLY A N 1
ATOM 1722 C CA . GLY A 1 232 ? 15.953 -19.75 14.57 1 97.75 232 GLY A CA 1
ATOM 1723 C C . GLY A 1 232 ? 14.945 -20.281 13.57 1 97.75 232 GLY A C 1
ATOM 1724 O O . GLY A 1 232 ? 14.234 -21.25 13.852 1 97.75 232 GLY A O 1
ATOM 1725 N N . VAL A 1 233 ? 14.719 -19.578 12.469 1 97.56 233 VAL A N 1
ATOM 1726 C CA . VAL A 1 233 ? 13.812 -20 11.398 1 97.56 233 VAL A CA 1
ATOM 1727 C C . VAL A 1 233 ? 14.617 -20.359 10.156 1 97.56 233 VAL A C 1
ATOM 1729 O O . VAL A 1 233 ? 15.414 -19.547 9.672 1 97.56 233 VAL A O 1
ATOM 1732 N N . GLU A 1 234 ? 14.453 -21.609 9.664 1 97.44 234 GLU A N 1
ATOM 1733 C CA . GLU A 1 234 ? 15.094 -21.984 8.406 1 97.44 234 GLU A CA 1
ATOM 1734 C C . GLU A 1 234 ? 14.578 -21.141 7.242 1 97.44 234 GLU A C 1
ATOM 1736 O O . GLU A 1 234 ? 13.375 -20.891 7.145 1 97.44 234 GLU A O 1
ATOM 1741 N N . VAL A 1 235 ? 15.523 -20.703 6.391 1 98.25 235 VAL A N 1
ATOM 1742 C CA . VAL A 1 235 ? 15.148 -19.844 5.273 1 98.25 235 VAL A CA 1
ATOM 1743 C C . VAL A 1 235 ? 15.688 -20.422 3.971 1 98.25 235 VAL A C 1
ATOM 1745 O O . VAL A 1 235 ? 16.844 -20.859 3.91 1 98.25 235 VAL A O 1
ATOM 1748 N N . GLY A 1 236 ? 14.836 -20.562 3 1 98.06 236 GLY A N 1
ATOM 1749 C CA . GLY A 1 236 ? 15.258 -20.812 1.632 1 98.06 236 GLY A CA 1
ATOM 1750 C C . GLY A 1 236 ? 15.297 -19.562 0.773 1 98.06 236 GLY A C 1
ATOM 1751 O O . GLY A 1 236 ? 14.508 -18.641 0.981 1 98.06 236 GLY A O 1
ATOM 1752 N N . ILE A 1 237 ? 16.188 -19.531 -0.195 1 98.56 237 ILE A N 1
ATOM 1753 C CA . ILE A 1 237 ? 16.203 -18.422 -1.139 1 98.56 237 ILE A CA 1
ATOM 1754 C C . ILE A 1 237 ? 15.844 -18.922 -2.533 1 98.56 237 ILE A C 1
ATOM 1756 O O . ILE A 1 237 ? 15.867 -20.125 -2.793 1 98.56 237 ILE A O 1
ATOM 1760 N N . GLY A 1 238 ? 15.375 -18.031 -3.359 1 98.69 238 GLY A N 1
ATOM 1761 C CA . GLY A 1 238 ? 14.945 -18.359 -4.711 1 98.69 238 GLY A CA 1
ATOM 1762 C C . GLY A 1 238 ? 15.039 -17.188 -5.672 1 98.69 238 GLY A C 1
ATOM 1763 O O . GLY A 1 238 ? 15.508 -16.109 -5.297 1 98.69 238 GLY A O 1
ATOM 1764 N N . VAL A 1 239 ? 14.695 -17.469 -6.926 1 98.88 239 VAL A N 1
ATOM 1765 C CA . VAL A 1 239 ? 14.703 -16.438 -7.953 1 98.88 239 VAL A CA 1
ATOM 1766 C C . VAL A 1 239 ? 13.461 -16.562 -8.828 1 98.88 239 VAL A C 1
ATOM 1768 O O . VAL A 1 239 ? 12.906 -17.656 -8.977 1 98.88 239 VAL A O 1
ATOM 1771 N N . ASP A 1 240 ? 12.992 -15.523 -9.289 1 98.44 240 ASP A N 1
ATOM 1772 C CA . ASP A 1 240 ? 12.148 -15.414 -10.469 1 98.44 240 ASP A CA 1
ATOM 1773 C C . ASP A 1 240 ? 12.93 -14.836 -11.648 1 98.44 240 ASP A C 1
ATOM 1775 O O . ASP A 1 240 ? 13.195 -13.633 -11.695 1 98.44 240 ASP A O 1
ATOM 1779 N N . VAL A 1 241 ? 13.227 -15.727 -12.555 1 98.5 241 VAL A N 1
ATOM 1780 C CA . VAL A 1 241 ? 14.141 -15.344 -13.617 1 98.5 241 VAL A CA 1
ATOM 1781 C C . VAL A 1 241 ? 13.414 -14.484 -14.648 1 98.5 241 VAL A C 1
ATOM 1783 O O . VAL A 1 241 ? 14.008 -13.578 -15.242 1 98.5 241 VAL A O 1
ATOM 1786 N N . ALA A 1 242 ? 12.18 -14.727 -14.867 1 96.5 242 ALA A N 1
ATOM 1787 C CA . ALA A 1 242 ? 11.422 -14.086 -15.938 1 96.5 242 ALA A CA 1
ATOM 1788 C C . ALA A 1 242 ? 12.148 -14.211 -17.281 1 96.5 242 ALA A C 1
ATOM 1790 O O . ALA A 1 242 ? 12.359 -13.211 -17.969 1 96.5 242 ALA A O 1
ATOM 1791 N N . ALA A 1 243 ? 12.445 -15.398 -17.641 1 97.31 243 ALA A N 1
ATOM 1792 C CA . ALA A 1 243 ? 13.383 -15.648 -18.719 1 97.31 243 ALA A CA 1
ATOM 1793 C C . ALA A 1 243 ? 12.781 -15.25 -20.062 1 97.31 243 ALA A C 1
ATOM 1795 O O . ALA A 1 243 ? 13.508 -14.953 -21.016 1 97.31 243 ALA A O 1
ATOM 1796 N N . SER A 1 244 ? 11.469 -15.305 -20.156 1 95.94 244 SER A N 1
ATOM 1797 C CA . SER A 1 244 ? 10.836 -14.883 -21.406 1 95.94 244 SER A CA 1
ATOM 1798 C C . SER A 1 244 ? 11.227 -13.453 -21.766 1 95.94 244 SER A C 1
ATOM 1800 O O . SER A 1 244 ? 11.352 -13.117 -22.953 1 95.94 244 SER A O 1
ATOM 1802 N N . SER A 1 245 ? 11.438 -12.617 -20.766 1 94.69 245 SER A N 1
ATOM 1803 C CA . SER A 1 245 ? 11.836 -11.227 -21 1 94.69 245 SER A CA 1
ATOM 1804 C C . SER A 1 245 ? 13.273 -11.141 -21.5 1 94.69 245 SER A C 1
ATOM 1806 O O . SER A 1 245 ? 13.68 -10.125 -22.062 1 94.69 245 SER A O 1
ATOM 1808 N N . LEU A 1 246 ? 14.07 -12.18 -21.328 1 97.44 246 LEU A N 1
ATOM 1809 C CA . LEU A 1 246 ? 15.477 -12.219 -21.734 1 97.44 246 LEU A CA 1
ATOM 1810 C C . LEU A 1 246 ? 15.617 -12.867 -23.109 1 97.44 246 LEU A C 1
ATOM 1812 O O . LEU A 1 246 ? 16.688 -12.781 -23.719 1 97.44 246 LEU A O 1
ATOM 1816 N N . TRP A 1 247 ? 14.562 -13.508 -23.578 1 97.31 247 TRP A N 1
ATOM 1817 C CA . TRP A 1 247 ? 14.594 -14.305 -24.812 1 97.31 247 TRP A CA 1
ATOM 1818 C C . TRP A 1 247 ? 14.43 -13.422 -26.031 1 97.31 247 TRP A C 1
ATOM 1820 O O . TRP A 1 247 ? 13.469 -12.648 -26.125 1 97.31 247 TRP A O 1
ATOM 1830 N N . ASN A 1 248 ? 15.352 -13.484 -27.016 1 97.31 248 ASN A N 1
ATOM 1831 C CA . ASN A 1 248 ? 15.25 -12.664 -28.219 1 97.31 248 ASN A CA 1
ATOM 1832 C C . ASN A 1 248 ? 14.797 -13.477 -29.422 1 97.31 248 ASN A C 1
ATOM 1834 O O . ASN A 1 248 ? 14.93 -13.031 -30.562 1 97.31 248 ASN A O 1
ATOM 1838 N N . GLY A 1 249 ? 14.352 -14.719 -29.188 1 96.38 249 GLY A N 1
ATOM 1839 C CA . GLY A 1 249 ? 13.93 -15.602 -30.25 1 96.38 249 GLY A CA 1
ATOM 1840 C C . GLY A 1 249 ? 14.898 -16.734 -30.5 1 96.38 249 GLY A C 1
ATOM 1841 O O . GLY A 1 249 ? 14.516 -17.781 -31.031 1 96.38 249 GLY A O 1
ATOM 1842 N N . GLU A 1 250 ? 16.141 -16.516 -30.141 1 97 250 GLU A N 1
ATOM 1843 C CA . GLU A 1 250 ? 17.188 -17.5 -30.375 1 97 250 GLU A CA 1
ATOM 1844 C C . GLU A 1 250 ? 18.031 -17.734 -29.109 1 97 250 GLU A C 1
ATOM 1846 O O . GLU A 1 250 ? 18.422 -18.875 -28.828 1 97 250 GLU A O 1
ATOM 1851 N N . LYS A 1 251 ? 18.266 -16.672 -28.422 1 98.25 251 LYS A N 1
ATOM 1852 C CA . LYS A 1 251 ? 19.125 -16.703 -27.234 1 98.25 251 LYS A CA 1
ATOM 1853 C C . LYS A 1 251 ? 18.516 -15.891 -26.094 1 98.25 251 LYS A C 1
ATOM 1855 O O . LYS A 1 251 ? 17.656 -15.047 -26.312 1 98.25 251 LYS A O 1
ATOM 1860 N N . TYR A 1 252 ? 18.938 -16.25 -24.875 1 98.56 252 TYR A N 1
ATOM 1861 C CA . TYR A 1 252 ? 18.672 -15.422 -23.703 1 98.56 252 TYR A CA 1
ATOM 1862 C C . TYR A 1 252 ? 19.734 -14.336 -23.547 1 98.56 252 TYR A C 1
ATOM 1864 O O . TYR A 1 252 ? 20.922 -14.641 -23.375 1 98.56 252 TYR A O 1
ATOM 1872 N N . VAL A 1 253 ? 19.359 -13.07 -23.547 1 98.25 253 VAL A N 1
ATOM 1873 C CA . VAL A 1 253 ? 20.297 -11.945 -23.547 1 98.25 253 VAL A CA 1
ATOM 1874 C C . VAL A 1 253 ? 20.312 -11.297 -22.156 1 98.25 253 VAL A C 1
ATOM 1876 O O . VAL A 1 253 ? 19.344 -10.656 -21.75 1 98.25 253 VAL A O 1
ATOM 1879 N N . TYR A 1 254 ? 21.391 -11.461 -21.406 1 97.75 254 TYR A N 1
ATOM 1880 C CA . TYR A 1 254 ? 21.656 -10.797 -20.141 1 97.75 254 TYR A CA 1
ATOM 1881 C C . TYR A 1 254 ? 22.453 -9.516 -20.344 1 97.75 254 TYR A C 1
ATOM 1883 O O . TYR A 1 254 ? 23.688 -9.516 -20.219 1 97.75 254 TYR A O 1
ATOM 1891 N N . LYS A 1 255 ? 21.797 -8.461 -20.531 1 95.75 255 LYS A N 1
ATOM 1892 C CA . LYS A 1 255 ? 22.391 -7.207 -20.984 1 95.75 255 LYS A CA 1
ATOM 1893 C C . LYS A 1 255 ? 23.344 -6.633 -19.953 1 95.75 255 LYS A C 1
ATOM 1895 O O . LYS A 1 255 ? 24.438 -6.191 -20.281 1 95.75 255 LYS A O 1
ATOM 1900 N N . ASN A 1 256 ? 22.938 -6.555 -18.734 1 93.38 256 ASN A N 1
ATOM 1901 C CA . ASN A 1 256 ? 23.75 -5.938 -17.688 1 93.38 256 ASN A CA 1
ATOM 1902 C C . ASN A 1 256 ? 25 -6.758 -17.391 1 93.38 256 ASN A C 1
ATOM 1904 O O . ASN A 1 256 ? 26.047 -6.203 -17.047 1 93.38 256 ASN A O 1
ATOM 1908 N N . GLU A 1 257 ? 24.812 -8.016 -17.531 1 94.19 257 GLU A N 1
ATOM 1909 C CA . GLU A 1 257 ? 25.938 -8.898 -17.297 1 94.19 257 GLU A CA 1
ATOM 1910 C C . GLU A 1 257 ? 26.797 -9.047 -18.547 1 94.19 257 GLU A C 1
ATOM 1912 O O . GLU A 1 257 ? 27.938 -9.523 -18.469 1 94.19 257 GLU A O 1
ATOM 1917 N N . GLY A 1 258 ? 26.312 -8.688 -19.703 1 96 258 GLY A N 1
ATOM 1918 C CA . GLY A 1 258 ? 27.047 -8.758 -20.969 1 96 258 GLY A CA 1
ATOM 1919 C C . GLY A 1 258 ? 27.203 -10.172 -21.484 1 96 258 GLY A C 1
ATOM 1920 O O . GLY A 1 258 ? 28.25 -10.523 -22.031 1 96 258 GLY A O 1
ATOM 1921 N N . VAL A 1 259 ? 26.203 -11.008 -21.219 1 97.44 259 VAL A N 1
ATOM 1922 C CA . VAL A 1 259 ? 26.297 -12.414 -21.594 1 97.44 259 VAL A CA 1
ATOM 1923 C C . VAL A 1 259 ? 25.062 -12.82 -22.391 1 97.44 259 VAL A C 1
ATOM 1925 O O . VAL A 1 259 ? 23.953 -12.383 -22.109 1 97.44 259 VAL A O 1
ATOM 1928 N N . GLU A 1 260 ? 25.234 -13.633 -23.391 1 98.31 260 GLU A N 1
ATOM 1929 C CA . GLU A 1 260 ? 24.156 -14.312 -24.125 1 98.31 260 GLU A CA 1
ATOM 1930 C C . GLU A 1 260 ? 24.25 -15.82 -23.969 1 98.31 260 GLU A C 1
ATOM 1932 O O . GLU A 1 260 ? 25.344 -16.391 -23.938 1 98.31 260 GLU A O 1
ATOM 1937 N N . ARG A 1 261 ? 23.094 -16.453 -23.844 1 98.44 261 ARG A N 1
ATOM 1938 C CA . ARG A 1 261 ? 23.047 -17.891 -23.625 1 98.44 261 ARG A CA 1
ATOM 1939 C C . ARG A 1 261 ? 22.062 -18.547 -24.578 1 98.44 261 ARG A C 1
ATOM 1941 O O . ARG A 1 261 ? 20.922 -18.078 -24.719 1 98.44 261 ARG A O 1
ATOM 1948 N N . ASP A 1 262 ? 22.516 -19.562 -25.234 1 98 262 ASP A N 1
ATOM 1949 C CA . ASP A 1 262 ? 21.531 -20.391 -25.953 1 98 262 ASP A CA 1
ATOM 1950 C C . ASP A 1 262 ? 20.719 -21.25 -24.984 1 98 262 ASP A C 1
ATOM 1952 O O . ASP A 1 262 ? 20.938 -21.203 -23.766 1 98 262 ASP A O 1
ATOM 1956 N N . PRO A 1 263 ? 19.75 -22.016 -25.406 1 97.5 263 PRO A N 1
ATOM 1957 C CA . PRO A 1 263 ? 18.859 -22.734 -24.516 1 97.5 263 PRO A CA 1
ATOM 1958 C C . PRO A 1 263 ? 19.609 -23.719 -23.594 1 97.5 263 PRO A C 1
ATOM 1960 O O . PRO A 1 263 ? 19.312 -23.797 -22.406 1 97.5 263 PRO A O 1
ATOM 1963 N N . ARG A 1 264 ? 20.531 -24.469 -24.141 1 97.94 264 ARG A N 1
ATOM 1964 C CA . ARG A 1 264 ? 21.266 -25.422 -23.328 1 97.94 264 ARG A CA 1
ATOM 1965 C C . ARG A 1 264 ? 22.141 -24.703 -22.312 1 97.94 264 ARG A C 1
ATOM 1967 O O . ARG A 1 264 ? 22.25 -25.125 -21.156 1 97.94 264 ARG A O 1
ATOM 1974 N N . GLU A 1 265 ? 22.797 -23.609 -22.75 1 98.5 265 GLU A N 1
ATOM 1975 C CA . GLU A 1 265 ? 23.609 -22.797 -21.844 1 98.5 265 GLU A CA 1
ATOM 1976 C C . GLU A 1 265 ? 22.75 -22.203 -20.734 1 98.5 265 GLU A C 1
ATOM 1978 O O . GLU A 1 265 ? 23.203 -22.125 -19.578 1 98.5 265 GLU A O 1
ATOM 1983 N N . GLN A 1 266 ? 21.609 -21.734 -21.094 1 98.69 266 GLN A N 1
ATOM 1984 C CA . GLN A 1 266 ? 20.672 -21.234 -20.094 1 98.69 266 GLN A CA 1
ATOM 1985 C C . GLN A 1 266 ? 20.312 -22.312 -19.062 1 98.69 266 GLN A C 1
ATOM 1987 O O . GLN A 1 266 ? 20.312 -22.047 -17.859 1 98.69 266 GLN A O 1
ATOM 1992 N N . PHE A 1 267 ? 20.078 -23.5 -19.562 1 98.69 267 PHE A N 1
ATOM 1993 C CA . PHE A 1 267 ? 19.75 -24.625 -18.688 1 98.69 267 PHE A CA 1
ATOM 1994 C C . PHE A 1 267 ? 20.891 -24.859 -17.688 1 98.69 267 PHE A C 1
ATOM 1996 O O . PHE A 1 267 ? 20.641 -24.984 -16.484 1 98.69 267 PHE A O 1
ATOM 2003 N N . GLU A 1 268 ? 22.078 -24.922 -18.156 1 98.56 268 GLU A N 1
ATOM 2004 C CA . GLU A 1 268 ? 23.234 -25.188 -17.312 1 98.56 268 GLU A CA 1
ATOM 2005 C C . GLU A 1 268 ? 23.484 -24.062 -16.328 1 98.56 268 GLU A C 1
ATOM 2007 O O . GLU A 1 268 ? 23.891 -24.297 -15.188 1 98.56 268 GLU A O 1
ATOM 2012 N N . PHE A 1 269 ? 23.281 -22.891 -16.781 1 98.44 269 PHE A N 1
ATOM 2013 C CA . PHE A 1 269 ? 23.422 -21.734 -15.914 1 98.44 269 PHE A CA 1
ATOM 2014 C C . PHE A 1 269 ? 22.453 -21.812 -14.742 1 98.44 269 PHE A C 1
ATOM 2016 O O . PHE A 1 269 ? 22.844 -21.625 -13.594 1 98.44 269 PHE A O 1
ATOM 2023 N N . ILE A 1 270 ? 21.172 -22.094 -15.039 1 98.81 270 ILE A N 1
ATOM 2024 C CA . ILE A 1 270 ? 20.141 -22.203 -14.008 1 98.81 270 ILE A CA 1
ATOM 2025 C C . ILE A 1 270 ? 20.5 -23.359 -13.062 1 98.81 270 ILE A C 1
ATOM 2027 O O . ILE A 1 270 ? 20.406 -23.203 -11.844 1 98.81 270 ILE A O 1
ATOM 2031 N N . ALA A 1 271 ? 20.875 -24.5 -13.641 1 98.75 271 ALA A N 1
ATOM 2032 C CA . ALA A 1 271 ? 21.234 -25.641 -12.82 1 98.75 271 ALA A CA 1
ATOM 2033 C C . ALA A 1 271 ? 22.391 -25.297 -11.883 1 98.75 271 ALA A C 1
ATOM 2035 O O . ALA A 1 271 ? 22.375 -25.688 -10.711 1 98.75 271 ALA A O 1
ATOM 2036 N N . LYS A 1 272 ? 23.328 -24.625 -12.383 1 98.5 272 LYS A N 1
ATOM 2037 C CA . LYS A 1 272 ? 24.469 -24.219 -11.57 1 98.5 272 LYS A CA 1
ATOM 2038 C C . LYS A 1 272 ? 24.031 -23.297 -10.43 1 98.5 272 LYS A C 1
ATOM 2040 O O . LYS A 1 272 ? 24.531 -23.406 -9.312 1 98.5 272 LYS A O 1
ATOM 2045 N N . LEU A 1 273 ? 23.125 -22.359 -10.703 1 98.44 273 LEU A N 1
ATOM 2046 C CA . LEU A 1 273 ? 22.625 -21.469 -9.656 1 98.44 273 LEU A CA 1
ATOM 2047 C C . LEU A 1 273 ? 21.938 -22.266 -8.547 1 98.44 273 LEU A C 1
ATOM 2049 O O . LEU A 1 273 ? 22.125 -21.969 -7.367 1 98.44 273 LEU A O 1
ATOM 2053 N N . ILE A 1 274 ? 21.141 -23.234 -8.938 1 98.38 274 ILE A N 1
ATOM 2054 C CA . ILE A 1 274 ? 20.422 -24.062 -7.969 1 98.38 274 ILE A CA 1
ATOM 2055 C C . ILE A 1 274 ? 21.422 -24.766 -7.062 1 98.38 274 ILE A C 1
ATOM 2057 O O . ILE A 1 274 ? 21.266 -24.766 -5.836 1 98.38 274 ILE A O 1
ATOM 2061 N N . GLU A 1 275 ? 22.422 -25.328 -7.621 1 97.88 275 GLU A N 1
ATOM 2062 C CA . GLU A 1 275 ? 23.391 -26.094 -6.867 1 97.88 275 GLU A CA 1
ATOM 2063 C C . GLU A 1 275 ? 24.281 -25.188 -6.02 1 97.88 275 GLU A C 1
ATOM 2065 O O . GLU A 1 275 ? 24.5 -25.453 -4.832 1 97.88 275 GLU A O 1
ATOM 2070 N N . GLU A 1 276 ? 24.766 -24.156 -6.609 1 97.94 276 GLU A N 1
ATOM 2071 C CA . GLU A 1 276 ? 25.734 -23.281 -5.945 1 97.94 276 GLU A CA 1
ATOM 2072 C C . GLU A 1 276 ? 25.078 -22.531 -4.777 1 97.94 276 GLU A C 1
ATOM 2074 O O . GLU A 1 276 ? 25.719 -22.344 -3.738 1 97.94 276 GLU A O 1
ATOM 2079 N N . TYR A 1 277 ? 23.844 -22.141 -4.949 1 97.88 277 TYR A N 1
ATOM 2080 C CA . TYR A 1 277 ? 23.203 -21.312 -3.93 1 97.88 277 TYR A CA 1
ATOM 2081 C C . TYR A 1 277 ? 22.125 -22.078 -3.184 1 97.88 277 TYR A C 1
ATOM 2083 O O . TYR A 1 277 ? 21.422 -21.516 -2.344 1 97.88 277 TYR A O 1
ATOM 2091 N N . ASP A 1 278 ? 22.031 -23.328 -3.467 1 97.06 278 ASP A N 1
ATOM 2092 C CA . ASP A 1 278 ? 21.031 -24.188 -2.84 1 97.06 278 ASP A CA 1
ATOM 2093 C C . ASP A 1 278 ? 19.641 -23.562 -2.936 1 97.06 278 ASP A C 1
ATOM 2095 O O . ASP A 1 278 ? 18.953 -23.406 -1.924 1 97.06 278 ASP A O 1
ATOM 2099 N N . LEU A 1 279 ? 19.281 -23.125 -4.168 1 98.5 279 LEU A N 1
ATOM 2100 C CA . LEU A 1 279 ? 17.984 -22.484 -4.375 1 98.5 279 LEU A CA 1
ATOM 2101 C C . LEU A 1 279 ? 16.844 -23.438 -4.086 1 98.5 279 LEU A C 1
ATOM 2103 O O . LEU A 1 279 ? 16.844 -24.578 -4.555 1 98.5 279 LEU A O 1
ATOM 2107 N N . VAL A 1 280 ? 15.891 -23 -3.303 1 98.25 280 VAL A N 1
ATOM 2108 C CA . VAL A 1 280 ? 14.703 -23.781 -2.982 1 98.25 280 VAL A CA 1
ATOM 2109 C C . VAL A 1 280 ? 13.586 -23.469 -3.977 1 98.25 280 VAL A C 1
ATOM 2111 O O . VAL A 1 280 ? 12.688 -24.297 -4.188 1 98.25 280 VAL A O 1
ATOM 2114 N N . TYR A 1 281 ? 13.633 -22.359 -4.629 1 98.69 281 TYR A N 1
ATOM 2115 C CA . TYR A 1 281 ? 12.57 -21.828 -5.48 1 98.69 281 TYR A CA 1
ATOM 2116 C C . TYR A 1 281 ? 13.148 -21.25 -6.766 1 98.69 281 TYR A C 1
ATOM 2118 O O . TYR A 1 281 ? 14.008 -20.359 -6.723 1 98.69 281 TYR A O 1
ATOM 2126 N N . VAL A 1 282 ? 12.734 -21.688 -7.895 1 98.88 282 VAL A N 1
ATOM 2127 C CA . VAL A 1 282 ? 13.117 -21.172 -9.203 1 98.88 282 VAL A CA 1
ATOM 2128 C C . VAL A 1 282 ? 11.883 -21 -10.078 1 98.88 282 VAL A C 1
ATOM 2130 O O . VAL A 1 282 ? 11.203 -21.969 -10.406 1 98.88 282 VAL A O 1
ATOM 2133 N N . GLU A 1 283 ? 11.594 -19.75 -10.406 1 98.75 283 GLU A N 1
ATOM 2134 C CA . GLU A 1 283 ? 10.406 -19.406 -11.18 1 98.75 283 GLU A CA 1
ATOM 2135 C C . GLU A 1 283 ? 10.781 -18.938 -12.586 1 98.75 283 GLU A C 1
ATOM 2137 O O . GLU A 1 283 ? 11.656 -18.094 -12.75 1 98.75 283 GLU A O 1
ATOM 2142 N N . ASP A 1 284 ? 10.211 -19.5 -13.594 1 97.94 284 ASP A N 1
ATOM 2143 C CA . ASP A 1 284 ? 10.32 -19.141 -15 1 97.94 284 ASP A CA 1
ATOM 2144 C C . ASP A 1 284 ? 11.781 -19.078 -15.438 1 97.94 284 ASP A C 1
ATOM 2146 O O . ASP A 1 284 ? 12.227 -18.062 -15.992 1 97.94 284 ASP A O 1
ATOM 2150 N N . PRO A 1 285 ? 12.469 -20.188 -15.305 1 98.69 285 PRO A N 1
ATOM 2151 C CA . PRO A 1 285 ? 13.883 -20.203 -15.703 1 98.69 285 PRO A CA 1
ATOM 2152 C C . PRO A 1 285 ? 14.062 -20.219 -17.219 1 98.69 285 PRO A C 1
ATOM 2154 O O . PRO A 1 285 ? 15.172 -19.984 -17.719 1 98.69 285 PRO A O 1
ATOM 2157 N N . PHE A 1 286 ? 13.008 -20.5 -17.984 1 98.38 286 PHE A N 1
ATOM 2158 C CA . PHE A 1 286 ? 13.102 -20.641 -19.438 1 98.38 286 PHE A CA 1
ATOM 2159 C C . PHE A 1 286 ? 11.977 -19.875 -20.125 1 98.38 286 PHE A C 1
ATOM 2161 O O . PHE A 1 286 ? 11.055 -19.391 -19.469 1 98.38 286 PHE A O 1
ATOM 2168 N N . HIS A 1 287 ? 12.109 -19.828 -21.453 1 96.06 287 HIS A N 1
ATOM 2169 C CA . HIS A 1 287 ? 11.086 -19.188 -22.281 1 96.06 287 HIS A CA 1
ATOM 2170 C C . HIS A 1 287 ? 9.719 -19.812 -22.047 1 96.06 287 HIS A C 1
ATOM 2172 O O . HIS A 1 287 ? 9.617 -21.031 -21.797 1 96.06 287 HIS A O 1
ATOM 2178 N N . GLU A 1 288 ? 8.633 -19.078 -22.203 1 96 288 GLU A N 1
ATOM 2179 C CA . GLU A 1 288 ? 7.285 -19.422 -21.75 1 96 288 GLU A CA 1
ATOM 2180 C C . GLU A 1 288 ? 6.715 -20.594 -22.562 1 96 288 GLU A C 1
ATOM 2182 O O . GLU A 1 288 ? 5.711 -21.188 -22.172 1 96 288 GLU A O 1
ATOM 2187 N N . GLU A 1 289 ? 7.348 -21.016 -23.688 1 96 289 GLU A N 1
ATOM 2188 C CA . GLU A 1 289 ? 6.848 -22.141 -24.469 1 96 289 GLU A CA 1
ATOM 2189 C C . GLU A 1 289 ? 7.746 -23.359 -24.312 1 96 289 GLU A C 1
ATOM 2191 O O . GLU A 1 289 ? 7.488 -24.406 -24.922 1 96 289 GLU A O 1
ATOM 2196 N N . ASP A 1 290 ? 8.766 -23.234 -23.547 1 96.88 290 ASP A N 1
ATOM 2197 C CA . ASP A 1 290 ? 9.773 -24.297 -23.453 1 96.88 290 ASP A CA 1
ATOM 2198 C C . ASP A 1 290 ? 9.422 -25.297 -22.344 1 96.88 290 ASP A C 1
ATOM 2200 O O . ASP A 1 290 ? 10.188 -25.469 -21.391 1 96.88 290 ASP A O 1
ATOM 2204 N N . PHE A 1 291 ? 8.391 -26.109 -22.516 1 98 291 PHE A N 1
ATOM 2205 C CA . PHE A 1 291 ? 7.934 -27.109 -21.547 1 98 291 PHE A CA 1
ATOM 2206 C C . PHE A 1 291 ? 8.992 -28.172 -21.344 1 98 291 PHE A C 1
ATOM 2208 O O . PHE A 1 291 ? 9.156 -28.688 -20.234 1 98 291 PHE A O 1
ATOM 2215 N N . GLN A 1 292 ? 9.703 -28.484 -22.328 1 97.69 292 GLN A N 1
ATOM 2216 C CA . GLN A 1 292 ? 10.664 -29.578 -22.266 1 97.69 292 GLN A CA 1
ATOM 2217 C C . GLN A 1 292 ? 11.82 -29.25 -21.328 1 97.69 292 GLN A C 1
ATOM 2219 O O . GLN A 1 292 ? 12.234 -30.094 -20.531 1 97.69 292 GLN A O 1
ATOM 2224 N N . SER A 1 293 ? 12.375 -28.031 -21.484 1 98.25 293 SER A N 1
ATOM 2225 C CA . SER A 1 293 ? 13.461 -27.641 -20.594 1 98.25 293 SER A CA 1
ATOM 2226 C C . SER A 1 293 ? 12.984 -27.609 -19.141 1 98.25 293 SER A C 1
ATOM 2228 O O . SER A 1 293 ? 13.734 -27.969 -18.219 1 98.25 293 SER A O 1
ATOM 2230 N N . PHE A 1 294 ? 11.758 -27.203 -18.953 1 98.5 294 PHE A N 1
ATOM 2231 C CA . PHE A 1 294 ? 11.172 -27.25 -17.625 1 98.5 294 PHE A CA 1
ATOM 2232 C C . PHE A 1 294 ? 11.141 -28.672 -17.078 1 98.5 294 PHE A C 1
ATOM 2234 O O . PHE A 1 294 ? 11.523 -28.922 -15.938 1 98.5 294 PHE A O 1
ATOM 2241 N N . ALA A 1 295 ? 10.664 -29.578 -17.906 1 98.56 295 ALA A N 1
ATOM 2242 C CA . ALA A 1 295 ? 10.547 -30.969 -17.5 1 98.56 295 ALA A CA 1
ATOM 2243 C C . ALA A 1 295 ? 11.914 -31.547 -17.125 1 98.56 295 ALA A C 1
ATOM 2245 O O . ALA A 1 295 ? 12.039 -32.25 -16.125 1 98.56 295 ALA A O 1
ATOM 2246 N N . GLU A 1 296 ? 12.891 -31.234 -17.938 1 98.56 296 GLU A N 1
ATOM 2247 C CA . GLU A 1 296 ? 14.242 -31.719 -17.672 1 98.56 296 GLU A CA 1
ATOM 2248 C C . GLU A 1 296 ? 14.781 -31.172 -16.359 1 98.56 296 GLU A C 1
ATOM 2250 O O . GLU A 1 296 ? 15.406 -31.891 -15.578 1 98.56 296 GLU A O 1
ATOM 2255 N N . LEU A 1 297 ? 14.594 -29.844 -16.141 1 98.69 297 LEU A N 1
ATOM 2256 C CA . LEU A 1 297 ? 15.07 -29.219 -14.906 1 98.69 297 LEU A CA 1
ATOM 2257 C C . LEU A 1 297 ? 14.359 -29.828 -13.695 1 98.69 297 LEU A C 1
ATOM 2259 O O . LEU A 1 297 ? 15 -30.094 -12.672 1 98.69 297 LEU A O 1
ATOM 2263 N N . ARG A 1 298 ? 13.086 -29.984 -13.812 1 98.06 298 ARG A N 1
ATOM 2264 C CA . ARG A 1 298 ? 12.297 -30.594 -12.742 1 98.06 298 ARG A CA 1
ATOM 2265 C C . ARG A 1 298 ? 12.789 -31.984 -12.414 1 98.06 298 ARG A C 1
ATOM 2267 O O . ARG A 1 298 ? 12.852 -32.375 -11.242 1 98.06 298 ARG A O 1
ATOM 2274 N N . ASP A 1 299 ? 13.086 -32.75 -13.383 1 97.94 299 ASP A N 1
ATOM 2275 C CA . ASP A 1 299 ? 13.562 -34.125 -13.18 1 97.94 299 ASP A CA 1
ATOM 2276 C C . ASP A 1 299 ? 14.898 -34.125 -12.438 1 97.94 299 ASP A C 1
ATOM 2278 O O . ASP A 1 299 ? 15.148 -35 -11.617 1 97.94 299 ASP A O 1
ATOM 2282 N N . ARG A 1 300 ? 15.656 -33.156 -12.75 1 97.44 300 ARG A N 1
ATOM 2283 C CA . ARG A 1 300 ? 16.969 -33.094 -12.117 1 97.44 300 ARG A CA 1
ATOM 2284 C C . ARG A 1 300 ? 16.844 -32.594 -10.68 1 97.44 300 ARG A C 1
ATOM 2286 O O . ARG A 1 300 ? 17.641 -32.969 -9.812 1 97.44 300 ARG A O 1
ATOM 2293 N N . PHE A 1 301 ? 15.914 -31.688 -10.398 1 97 301 PHE A N 1
ATOM 2294 C CA . PHE A 1 301 ? 15.758 -31.062 -9.086 1 97 301 PHE A CA 1
ATOM 2295 C C . PHE A 1 301 ? 14.344 -31.281 -8.547 1 97 301 PHE A C 1
ATOM 2297 O O . PHE A 1 301 ? 13.633 -30.328 -8.242 1 97 301 PHE A O 1
ATOM 2304 N N . LYS A 1 302 ? 13.961 -32.5 -8.242 1 94 302 LYS A N 1
ATOM 2305 C CA . LYS A 1 302 ? 12.609 -32.906 -7.863 1 94 302 LYS A CA 1
ATOM 2306 C C . LYS A 1 302 ? 12.25 -32.375 -6.477 1 94 302 LYS A C 1
ATOM 2308 O O . LYS A 1 302 ? 11.07 -32.25 -6.141 1 94 302 LYS A O 1
ATOM 2313 N N . ASP A 1 303 ? 13.242 -32.062 -5.703 1 94.75 303 ASP A N 1
ATOM 2314 C CA . ASP A 1 303 ? 13.016 -31.656 -4.32 1 94.75 303 ASP A CA 1
ATOM 2315 C C . ASP A 1 303 ? 12.977 -30.141 -4.199 1 94.75 303 ASP A C 1
ATOM 2317 O O . ASP A 1 303 ? 12.898 -29.594 -3.092 1 94.75 303 ASP A O 1
ATOM 2321 N N . ARG A 1 304 ? 13.078 -29.438 -5.355 1 97 304 ARG A N 1
ATOM 2322 C CA . ARG A 1 304 ? 12.992 -27.984 -5.398 1 97 304 ARG A CA 1
ATOM 2323 C C . ARG A 1 304 ? 11.656 -27.531 -5.973 1 97 304 ARG A C 1
ATOM 2325 O O . ARG A 1 304 ? 10.938 -28.328 -6.586 1 97 304 ARG A O 1
ATOM 2332 N N . LEU A 1 305 ? 11.305 -26.328 -5.672 1 98.25 305 LEU A N 1
ATOM 2333 C CA . LEU A 1 305 ? 10.156 -25.719 -6.332 1 98.25 305 LEU A CA 1
ATOM 2334 C C . LEU A 1 305 ? 10.562 -25.125 -7.684 1 98.25 305 LEU A C 1
ATOM 2336 O O . LEU A 1 305 ? 11.023 -23.984 -7.754 1 98.25 305 LEU A O 1
ATOM 2340 N N . ILE A 1 306 ? 10.445 -25.922 -8.688 1 98.62 306 ILE A N 1
ATOM 2341 C CA . ILE A 1 306 ? 10.539 -25.453 -10.062 1 98.62 306 ILE A CA 1
ATOM 2342 C C . ILE A 1 306 ? 9.172 -24.984 -10.547 1 98.62 306 ILE A C 1
ATOM 2344 O O . ILE A 1 306 ? 8.281 -25.797 -10.805 1 98.62 306 ILE A O 1
ATOM 2348 N N . VAL A 1 307 ? 9.023 -23.656 -10.734 1 98.75 307 VAL A N 1
ATOM 2349 C CA . VAL A 1 307 ? 7.688 -23.078 -10.773 1 98.75 307 VAL A CA 1
ATOM 2350 C C . VAL A 1 307 ? 7.449 -22.406 -12.125 1 98.75 307 VAL A C 1
ATOM 2352 O O . VAL A 1 307 ? 8.32 -21.688 -12.633 1 98.75 307 VAL A O 1
ATOM 2355 N N . GLY A 1 308 ? 6.305 -22.688 -12.703 1 98.25 308 GLY A N 1
ATOM 2356 C CA . GLY A 1 308 ? 5.879 -22 -13.914 1 98.25 308 GLY A CA 1
ATOM 2357 C C . GLY A 1 308 ? 4.859 -20.906 -13.648 1 98.25 308 GLY A C 1
ATOM 2358 O O . GLY A 1 308 ? 3.84 -21.141 -13 1 98.25 308 GLY A O 1
ATOM 2359 N N . ASP A 1 309 ? 5.133 -19.672 -14.125 1 97.31 309 ASP A N 1
ATOM 2360 C CA . ASP A 1 309 ? 4.188 -18.562 -14.164 1 97.31 309 ASP A CA 1
ATOM 2361 C C . ASP A 1 309 ? 3.764 -18.25 -15.602 1 97.31 309 ASP A C 1
ATOM 2363 O O . ASP A 1 309 ? 2.713 -18.703 -16.047 1 97.31 309 ASP A O 1
ATOM 2367 N N . ASP A 1 310 ? 4.723 -17.688 -16.375 1 95.56 310 ASP A N 1
ATOM 2368 C CA . ASP A 1 310 ? 4.457 -17.406 -17.781 1 95.56 310 ASP A CA 1
ATOM 2369 C C . ASP A 1 310 ? 4.16 -18.703 -18.562 1 95.56 310 ASP A C 1
ATOM 2371 O O . ASP A 1 310 ? 3.441 -18.672 -19.562 1 95.56 310 ASP A O 1
ATOM 2375 N N . LEU A 1 311 ? 4.73 -19.75 -18.078 1 96.44 311 LEU A N 1
ATOM 2376 C CA . LEU A 1 311 ? 4.512 -21.062 -18.688 1 96.44 311 LEU A CA 1
ATOM 2377 C C . LEU A 1 311 ? 3.035 -21.438 -18.656 1 96.44 311 LEU A C 1
ATOM 2379 O O . LEU A 1 311 ? 2.506 -21.984 -19.625 1 96.44 311 LEU A O 1
ATOM 2383 N N . PHE A 1 312 ? 2.385 -21.109 -17.562 1 97.56 312 PHE A N 1
ATOM 2384 C CA . PHE A 1 312 ? 1.056 -21.672 -17.312 1 97.56 312 PHE A CA 1
ATOM 2385 C C . PHE A 1 312 ? -0.007 -20.578 -17.406 1 97.56 312 PHE A C 1
ATOM 2387 O O . PHE A 1 312 ? -1.122 -20.828 -17.875 1 97.56 312 PHE A O 1
ATOM 2394 N N . VAL A 1 313 ? 0.247 -19.375 -16.906 1 96.69 313 VAL A N 1
ATOM 2395 C CA . VAL A 1 313 ? -0.618 -18.188 -16.906 1 96.69 313 VAL A CA 1
ATOM 2396 C C . VAL A 1 313 ? -1.953 -18.531 -16.25 1 96.69 313 VAL A C 1
ATOM 2398 O O . VAL A 1 313 ? -3.006 -18.062 -16.688 1 96.69 313 VAL A O 1
ATOM 2401 N N . THR A 1 314 ? -1.946 -19.422 -15.289 1 97.88 314 THR A N 1
ATOM 2402 C CA . THR A 1 314 ? -3.115 -19.828 -14.523 1 97.88 314 THR A CA 1
ATOM 2403 C C . THR A 1 314 ? -4.145 -20.516 -15.43 1 97.88 314 THR A C 1
ATOM 2405 O O . THR A 1 314 ? -5.34 -20.5 -15.133 1 97.88 314 THR A O 1
ATOM 2408 N N . ASN A 1 315 ? -3.713 -21.016 -16.547 1 96.94 315 ASN A N 1
ATOM 2409 C CA . ASN A 1 315 ? -4.574 -21.703 -17.516 1 96.94 315 ASN A CA 1
ATOM 2410 C C . ASN A 1 315 ? -4.629 -23.203 -17.266 1 96.94 315 ASN A C 1
ATOM 2412 O O . ASN A 1 315 ? -3.621 -23.891 -17.406 1 96.94 315 ASN A O 1
ATOM 2416 N N . PRO A 1 316 ? -5.828 -23.703 -17 1 97.44 316 PRO A N 1
ATOM 2417 C CA . PRO A 1 316 ? -5.926 -25.125 -16.672 1 97.44 316 PRO A CA 1
ATOM 2418 C C . PRO A 1 316 ? -5.406 -26.031 -17.781 1 97.44 316 PRO A C 1
ATOM 2420 O O . PRO A 1 316 ? -4.785 -27.062 -17.516 1 97.44 316 PRO A O 1
ATOM 2423 N N . GLU A 1 317 ? -5.629 -25.641 -18.984 1 96.94 317 GLU A N 1
ATOM 2424 C CA . GLU A 1 317 ? -5.184 -26.469 -20.109 1 96.94 317 GLU A CA 1
ATOM 2425 C C . GLU A 1 317 ? -3.66 -26.5 -20.203 1 96.94 317 GLU A C 1
ATOM 2427 O O . GLU A 1 317 ? -3.07 -27.547 -20.453 1 96.94 317 GLU A O 1
ATOM 2432 N N . ARG A 1 318 ? -3.057 -25.391 -20.016 1 97.69 318 ARG A N 1
ATOM 2433 C CA . ARG A 1 318 ? -1.599 -25.328 -20.047 1 97.69 318 ARG A CA 1
ATOM 2434 C C . ARG A 1 318 ? -0.993 -26.047 -18.859 1 97.69 318 ARG A C 1
ATOM 2436 O O . ARG A 1 318 ? 0.049 -26.703 -18.984 1 97.69 318 ARG A O 1
ATOM 2443 N N . ILE A 1 319 ? -1.665 -25.953 -17.734 1 98.69 319 ILE A N 1
ATOM 2444 C CA . ILE A 1 319 ? -1.21 -26.641 -16.531 1 98.69 319 ILE A CA 1
ATOM 2445 C C . ILE A 1 319 ? -1.277 -28.156 -16.75 1 98.69 319 ILE A C 1
ATOM 2447 O O . ILE A 1 319 ? -0.343 -28.875 -16.406 1 98.69 319 ILE A O 1
ATOM 2451 N N . LYS A 1 320 ? -2.365 -28.641 -17.344 1 98.5 320 LYS A N 1
ATOM 2452 C CA . LYS A 1 320 ? -2.502 -30.062 -17.625 1 98.5 320 LYS A CA 1
ATOM 2453 C C . LYS A 1 320 ? -1.438 -30.531 -18.625 1 98.5 320 LYS A C 1
ATOM 2455 O O . LYS A 1 320 ? -0.861 -31.594 -18.453 1 98.5 320 LYS A O 1
ATOM 2460 N N . LYS A 1 321 ? -1.233 -29.703 -19.625 1 98.12 321 LYS A N 1
ATOM 2461 C CA . LYS A 1 321 ? -0.169 -30 -20.578 1 98.12 321 LYS A CA 1
ATOM 2462 C C . LYS A 1 321 ? 1.172 -30.172 -19.859 1 98.12 321 LYS A C 1
ATOM 2464 O O . LYS A 1 321 ? 1.887 -31.156 -20.109 1 98.12 321 LYS A O 1
ATOM 2469 N N . GLY A 1 322 ? 1.529 -29.203 -19.031 1 98.31 322 GLY A N 1
ATOM 2470 C CA . GLY A 1 322 ? 2.764 -29.281 -18.266 1 98.31 322 GLY A CA 1
ATOM 2471 C C . GLY A 1 322 ? 2.795 -30.453 -17.297 1 98.31 322 GLY A C 1
ATOM 2472 O O . GLY A 1 322 ? 3.84 -31.078 -17.109 1 98.31 322 GLY A O 1
ATOM 2473 N N . GLY A 1 323 ? 1.652 -30.703 -16.672 1 98.19 323 GLY A N 1
ATOM 2474 C CA . GLY A 1 323 ? 1.549 -31.828 -15.75 1 98.19 323 GLY A CA 1
ATOM 2475 C C . GLY A 1 323 ? 1.82 -33.156 -16.406 1 98.19 323 GLY A C 1
ATOM 2476 O O . GLY A 1 323 ? 2.504 -34.031 -15.844 1 98.19 323 GLY A O 1
ATOM 2477 N N . LYS A 1 324 ? 1.328 -33.375 -17.562 1 98.19 324 LYS A N 1
ATOM 2478 C CA . LYS A 1 324 ? 1.455 -34.656 -18.281 1 98.19 324 LYS A CA 1
ATOM 2479 C C . LYS A 1 324 ? 2.916 -34.969 -18.594 1 98.19 324 LYS A C 1
ATOM 2481 O O . LYS A 1 324 ? 3.322 -36.125 -18.594 1 98.19 324 LYS A O 1
ATOM 2486 N N . ILE A 1 325 ? 3.697 -33.938 -18.766 1 97.62 325 ILE A N 1
ATOM 2487 C CA . ILE A 1 325 ? 5.082 -34.188 -19.141 1 97.62 325 ILE A CA 1
ATOM 2488 C C . ILE A 1 325 ? 5.996 -33.969 -17.938 1 97.62 325 ILE A C 1
ATOM 2490 O O . ILE A 1 325 ? 7.223 -34 -18.062 1 97.62 325 ILE A O 1
ATOM 2494 N N . GLY A 1 326 ? 5.426 -33.531 -16.828 1 97.69 326 GLY A N 1
ATOM 2495 C CA . GLY A 1 326 ? 6.195 -33.312 -15.617 1 97.69 326 GLY A CA 1
ATOM 2496 C C . GLY A 1 326 ? 7.051 -32.062 -15.68 1 97.69 326 GLY A C 1
ATOM 2497 O O . GLY A 1 326 ? 8.234 -32.094 -15.336 1 97.69 326 GLY A O 1
ATOM 2498 N N . ALA A 1 327 ? 6.547 -30.953 -16.094 1 97 327 ALA A N 1
ATOM 2499 C CA . ALA A 1 327 ? 7.293 -29.75 -16.422 1 97 327 ALA A CA 1
ATOM 2500 C C . ALA A 1 327 ? 7.641 -28.969 -15.148 1 97 327 ALA A C 1
ATOM 2502 O O . ALA A 1 327 ? 8.617 -28.219 -15.125 1 97 327 ALA A O 1
ATOM 2503 N N . ALA A 1 328 ? 6.895 -29.125 -14.023 1 97.31 328 ALA A N 1
ATOM 2504 C CA . ALA A 1 328 ? 7.102 -28.25 -12.875 1 97.31 328 ALA A CA 1
ATOM 2505 C C . ALA A 1 328 ? 6.664 -28.922 -11.578 1 97.31 328 ALA A C 1
ATOM 2507 O O . ALA A 1 328 ? 5.801 -29.797 -11.586 1 97.31 328 ALA A O 1
ATOM 2508 N N . THR A 1 329 ? 7.266 -28.516 -10.469 1 97.81 329 THR A N 1
ATOM 2509 C CA . THR A 1 329 ? 6.836 -28.984 -9.156 1 97.81 329 THR A CA 1
ATOM 2510 C C . THR A 1 329 ? 5.844 -28 -8.531 1 97.81 329 THR A C 1
ATOM 2512 O O . THR A 1 329 ? 5.18 -28.328 -7.547 1 97.81 329 THR A O 1
ATOM 2515 N N . GLY A 1 330 ? 5.742 -26.781 -9.102 1 98.19 330 GLY A N 1
ATOM 2516 C CA . GLY A 1 330 ? 4.816 -25.781 -8.609 1 98.19 330 GLY A CA 1
ATOM 2517 C C . GLY A 1 330 ? 4.234 -24.906 -9.711 1 98.19 330 GLY A C 1
ATOM 2518 O O . GLY A 1 330 ? 4.781 -24.844 -10.812 1 98.19 330 GLY A O 1
ATOM 2519 N N . VAL A 1 331 ? 3.15 -24.281 -9.43 1 98.69 331 VAL A N 1
ATOM 2520 C CA . VAL A 1 331 ? 2.453 -23.422 -10.391 1 98.69 331 VAL A CA 1
ATOM 2521 C C . VAL A 1 331 ? 2.061 -22.109 -9.719 1 98.69 331 VAL A C 1
ATOM 2523 O O . VAL A 1 331 ? 1.65 -22.094 -8.555 1 98.69 331 VAL A O 1
ATOM 2526 N N . ILE A 1 332 ? 2.281 -21 -10.445 1 98.56 332 ILE A N 1
ATOM 2527 C CA . ILE A 1 332 ? 1.778 -19.703 -10.016 1 98.56 332 ILE A CA 1
ATOM 2528 C C . ILE A 1 332 ? 0.296 -19.578 -10.367 1 98.56 332 ILE A C 1
ATOM 2530 O O . ILE A 1 332 ? -0.114 -19.906 -11.484 1 98.56 332 ILE A O 1
ATOM 2534 N N . ILE A 1 333 ? -0.486 -19.156 -9.391 1 98.75 333 ILE A N 1
ATOM 2535 C CA . ILE A 1 333 ? -1.905 -18.891 -9.586 1 98.75 333 ILE A CA 1
ATOM 2536 C C . ILE A 1 333 ? -2.188 -17.406 -9.336 1 98.75 333 ILE A C 1
ATOM 2538 O O . ILE A 1 333 ? -2.033 -16.922 -8.211 1 98.75 333 ILE A O 1
ATOM 2542 N N . LYS A 1 334 ? -2.512 -16.703 -10.352 1 98 334 LYS A N 1
ATOM 2543 C CA . LYS A 1 334 ? -2.996 -15.32 -10.328 1 98 334 LYS A CA 1
ATOM 2544 C C . LYS A 1 334 ? -4.422 -15.227 -10.859 1 98 334 LYS A C 1
ATOM 2546 O O . LYS A 1 334 ? -4.637 -15.156 -12.07 1 98 334 LYS A O 1
ATOM 2551 N N . PRO A 1 335 ? -5.379 -15.062 -9.969 1 97.25 335 PRO A N 1
ATOM 2552 C CA . PRO A 1 335 ? -6.773 -15.125 -10.422 1 97.25 335 PRO A CA 1
ATOM 2553 C C . PRO A 1 335 ? -7.086 -14.109 -11.516 1 97.25 335 PRO A C 1
ATOM 2555 O O . PRO A 1 335 ? -7.891 -14.391 -12.406 1 97.25 335 PRO A O 1
ATOM 2558 N N . ASP A 1 336 ? -6.445 -12.969 -11.477 1 96.69 336 ASP A N 1
ATOM 2559 C CA . ASP A 1 336 ? -6.754 -11.938 -12.469 1 96.69 336 ASP A CA 1
ATOM 2560 C C . ASP A 1 336 ? -6.238 -12.328 -13.852 1 96.69 336 ASP A C 1
ATOM 2562 O O . ASP A 1 336 ? -6.695 -11.789 -14.859 1 96.69 336 ASP A O 1
ATOM 2566 N N . GLN A 1 337 ? -5.281 -13.266 -13.914 1 96.88 337 GLN A N 1
ATOM 2567 C CA . GLN A 1 337 ? -4.773 -13.719 -15.203 1 96.88 337 GLN A CA 1
ATOM 2568 C C . GLN A 1 337 ? -5.836 -14.5 -15.969 1 96.88 337 GLN A C 1
ATOM 2570 O O . GLN A 1 337 ? -5.832 -14.523 -17.203 1 96.88 337 GLN A O 1
ATOM 2575 N N . ILE A 1 338 ? -6.77 -15.125 -15.219 1 96.81 338 ILE A N 1
ATOM 2576 C CA . ILE A 1 338 ? -7.715 -16.031 -15.859 1 96.81 338 ILE A CA 1
ATOM 2577 C C . ILE A 1 338 ? -9.133 -15.477 -15.742 1 96.81 338 ILE A C 1
ATOM 2579 O O . ILE A 1 338 ? -10.07 -16.016 -16.344 1 96.81 338 ILE A O 1
ATOM 2583 N N . GLY A 1 339 ? -9.359 -14.469 -14.945 1 96.31 339 GLY A N 1
ATOM 2584 C CA . GLY A 1 339 ? -10.539 -13.633 -15.086 1 96.31 339 GLY A CA 1
ATOM 2585 C C . GLY A 1 339 ? -11.555 -13.836 -13.977 1 96.31 339 GLY A C 1
ATOM 2586 O O . GLY A 1 339 ? 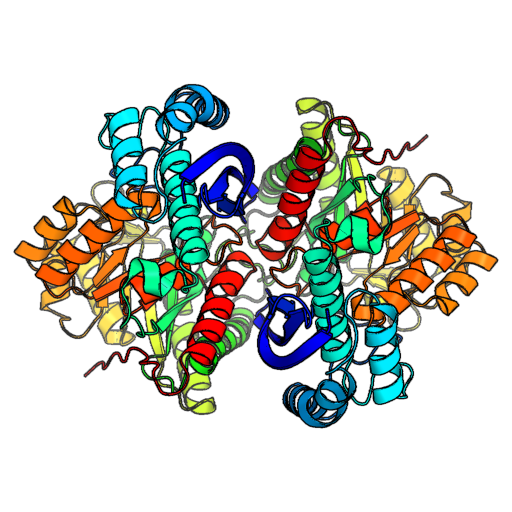-12.305 -12.914 -13.641 1 96.31 339 GLY A O 1
ATOM 2587 N N . THR A 1 340 ? -11.727 -15.062 -13.406 1 98 340 THR A N 1
ATOM 2588 C CA . THR A 1 340 ? -12.672 -15.297 -12.32 1 98 340 THR A CA 1
ATOM 2589 C C . THR A 1 340 ? -12.094 -16.266 -11.297 1 98 340 THR A C 1
ATOM 2591 O O . THR A 1 340 ? -11.156 -17.016 -11.594 1 98 340 THR A O 1
ATOM 2594 N N . LEU A 1 341 ? -12.688 -16.266 -10.102 1 98.25 341 LEU A N 1
ATOM 2595 C CA . LEU A 1 341 ? -12.281 -17.203 -9.062 1 98.25 341 LEU A CA 1
ATOM 2596 C C . LEU A 1 341 ? -12.633 -18.641 -9.469 1 98.25 341 LEU A C 1
ATOM 2598 O O . LEU A 1 341 ? -11.914 -19.578 -9.125 1 98.25 341 LEU A O 1
ATOM 2602 N N . LEU A 1 342 ? -13.719 -18.766 -10.18 1 97.44 342 LEU A N 1
ATOM 2603 C CA . LEU A 1 342 ? -14.102 -20.094 -10.672 1 97.44 342 LEU A CA 1
ATOM 2604 C C . LEU A 1 342 ? -13.008 -20.672 -11.562 1 97.44 342 LEU A C 1
ATOM 2606 O O . LEU A 1 342 ? -12.586 -21.812 -11.359 1 97.44 342 LEU A O 1
ATOM 2610 N N . ARG A 1 343 ? -12.578 -19.922 -12.523 1 97.88 343 ARG A N 1
ATOM 2611 C CA . ARG A 1 343 ? -11.523 -20.391 -13.422 1 97.88 343 ARG A CA 1
ATOM 2612 C C . ARG A 1 343 ? -10.219 -20.625 -12.664 1 97.88 343 ARG A C 1
ATOM 2614 O O . ARG A 1 343 ? -9.469 -21.547 -12.984 1 97.88 343 ARG A O 1
ATOM 2621 N N . ALA A 1 344 ? -9.938 -19.75 -11.719 1 98.44 344 ALA A N 1
ATOM 2622 C CA . ALA A 1 344 ? -8.734 -19.938 -10.898 1 98.44 344 ALA A CA 1
ATOM 2623 C C . ALA A 1 344 ? -8.812 -21.25 -10.109 1 98.44 344 ALA A C 1
ATOM 2625 O O . ALA A 1 344 ? -7.809 -21.953 -9.977 1 98.44 344 ALA A O 1
ATOM 2626 N N . HIS A 1 345 ? -9.984 -21.516 -9.578 1 98.12 345 HIS A N 1
ATOM 2627 C CA . HIS A 1 345 ? -10.188 -22.781 -8.867 1 98.12 345 HIS A CA 1
ATOM 2628 C C . HIS A 1 345 ? -9.938 -23.969 -9.781 1 98.12 345 HIS A C 1
ATOM 2630 O O . HIS A 1 345 ? -9.352 -24.969 -9.352 1 98.12 345 HIS A O 1
ATOM 2636 N N . GLN A 1 346 ? -10.383 -23.891 -10.969 1 97.88 346 GLN A N 1
ATOM 2637 C CA . GLN A 1 346 ? -10.133 -24.953 -11.938 1 97.88 346 GLN A CA 1
ATOM 2638 C C . GLN A 1 346 ? -8.641 -25.125 -12.195 1 97.88 346 GLN A C 1
ATOM 2640 O O . GLN A 1 346 ? -8.164 -26.25 -12.359 1 97.88 346 GLN A O 1
ATOM 2645 N N . ALA A 1 347 ? -7.969 -24.016 -12.266 1 98.69 347 ALA A N 1
ATOM 2646 C CA . ALA A 1 347 ? -6.52 -24.078 -12.438 1 98.69 347 ALA A CA 1
ATOM 2647 C C . ALA A 1 347 ? -5.859 -24.797 -11.258 1 98.69 347 ALA A C 1
ATOM 2649 O O . ALA A 1 347 ? -4.965 -25.625 -11.453 1 98.69 347 ALA A O 1
ATOM 2650 N N . VAL A 1 348 ? -6.281 -24.469 -10.062 1 98.81 348 VAL A N 1
ATOM 2651 C CA . VAL A 1 348 ? -5.75 -25.109 -8.859 1 98.81 348 VAL A CA 1
ATOM 2652 C C . VAL A 1 348 ? -6.047 -26.609 -8.891 1 98.81 348 VAL A C 1
ATOM 2654 O O . VAL A 1 348 ? -5.184 -27.422 -8.562 1 98.81 348 VAL A O 1
ATOM 2657 N N . SER A 1 349 ? -7.254 -26.953 -9.266 1 98.44 349 SER A N 1
ATOM 2658 C CA . SER A 1 349 ? -7.633 -28.359 -9.375 1 98.44 349 SER A CA 1
ATOM 2659 C C . SER A 1 349 ? -6.746 -29.109 -10.367 1 98.44 349 SER A C 1
ATOM 2661 O O . SER A 1 349 ? -6.305 -30.219 -10.102 1 98.44 349 SER A O 1
ATOM 2663 N N . ALA A 1 350 ? -6.52 -28.469 -11.492 1 98.69 350 ALA A N 1
ATOM 2664 C CA . ALA A 1 350 ? -5.645 -29.062 -12.492 1 98.69 350 ALA A CA 1
ATOM 2665 C C . ALA A 1 350 ? -4.238 -29.281 -11.938 1 98.69 350 ALA A C 1
ATOM 2667 O O . ALA A 1 350 ? -3.623 -30.312 -12.18 1 98.69 350 ALA A O 1
ATOM 2668 N N . ALA A 1 351 ? -3.723 -28.312 -11.25 1 98.75 351 ALA A N 1
ATOM 2669 C CA . ALA A 1 351 ? -2.395 -28.406 -10.648 1 98.75 351 ALA A CA 1
ATOM 2670 C C . ALA A 1 351 ? -2.324 -29.578 -9.664 1 98.75 351 ALA A C 1
ATOM 2672 O O . ALA A 1 351 ? -1.369 -30.359 -9.688 1 98.75 351 ALA A O 1
ATOM 2673 N N . ARG A 1 352 ? -3.359 -29.75 -8.867 1 98.19 352 ARG A N 1
ATOM 2674 C CA . ARG A 1 352 ? -3.406 -30.781 -7.836 1 98.19 352 ARG A CA 1
ATOM 2675 C C . ARG A 1 352 ? -3.479 -32.188 -8.453 1 98.19 352 ARG A C 1
ATOM 2677 O O . ARG A 1 352 ? -2.941 -33.125 -7.902 1 98.19 352 ARG A O 1
ATOM 2684 N N . GLU A 1 353 ? -4.109 -32.219 -9.531 1 98.19 353 GLU A N 1
ATOM 2685 C CA . GLU A 1 353 ? -4.203 -33.5 -10.242 1 98.19 353 GLU A CA 1
ATOM 2686 C C . GLU A 1 353 ? -2.816 -34.062 -10.547 1 98.19 353 GLU A C 1
ATOM 2688 O O . GLU A 1 353 ? -2.635 -35.281 -10.594 1 98.19 353 GLU A O 1
ATOM 2693 N N . PHE A 1 354 ? -1.89 -33.25 -10.734 1 97.75 354 PHE A N 1
ATOM 2694 C CA . PHE A 1 354 ? -0.551 -33.688 -11.109 1 97.75 354 PHE A CA 1
ATOM 2695 C C . PHE A 1 354 ? 0.426 -33.5 -9.953 1 97.75 354 PHE A C 1
ATOM 2697 O O . PHE A 1 354 ? 1.643 -33.531 -10.148 1 97.75 354 PHE A O 1
ATOM 2704 N N . GLY A 1 355 ? -0.124 -33.188 -8.758 1 97.25 355 GLY A N 1
ATOM 2705 C CA . GLY A 1 355 ? 0.695 -33.125 -7.555 1 97.25 355 GLY A CA 1
ATOM 2706 C C . GLY A 1 355 ? 1.55 -31.859 -7.492 1 97.25 355 GLY A C 1
ATOM 2707 O O . GLY A 1 355 ? 2.545 -31.812 -6.766 1 97.25 355 GLY A O 1
ATOM 2708 N N . MET A 1 356 ? 1.263 -30.828 -8.281 1 98 356 MET A N 1
ATOM 2709 C CA . MET A 1 356 ? 2.02 -29.578 -8.25 1 98 356 MET A CA 1
ATOM 2710 C C . MET A 1 356 ? 1.628 -28.734 -7.043 1 98 356 MET A C 1
ATOM 2712 O O . MET A 1 356 ? 0.453 -28.688 -6.672 1 98 356 MET A O 1
ATOM 2716 N N . ARG A 1 357 ? 2.588 -28.109 -6.445 1 97.88 357 ARG A N 1
ATOM 2717 C CA . ARG A 1 357 ? 2.318 -27.172 -5.367 1 97.88 357 ARG A CA 1
ATOM 2718 C C . ARG A 1 357 ? 1.757 -25.859 -5.91 1 97.88 357 ARG A C 1
ATOM 2720 O O . ARG A 1 357 ? 2.154 -25.406 -6.984 1 97.88 357 ARG A O 1
ATOM 2727 N N . VAL A 1 358 ? 0.866 -25.266 -5.176 1 98.75 358 VAL A N 1
ATOM 2728 C CA . VAL A 1 358 ? 0.176 -24.047 -5.605 1 98.75 358 VAL A CA 1
ATOM 2729 C C . VAL A 1 358 ? 0.813 -22.828 -4.945 1 98.75 358 VAL A C 1
ATOM 2731 O O . VAL A 1 358 ? 0.934 -22.781 -3.719 1 98.75 358 VAL A O 1
ATOM 2734 N N . ILE A 1 359 ? 1.253 -21.922 -5.75 1 98.88 359 ILE A N 1
ATOM 2735 C CA . ILE A 1 359 ? 1.748 -20.625 -5.312 1 98.88 359 ILE A CA 1
ATOM 2736 C C . ILE A 1 359 ? 0.788 -19.531 -5.766 1 98.88 359 ILE A C 1
ATOM 2738 O O . ILE A 1 359 ? 0.752 -19.172 -6.949 1 98.88 359 ILE A O 1
ATOM 2742 N N . VAL A 1 360 ? 0.018 -18.969 -4.812 1 98.88 360 VAL A N 1
ATOM 2743 C CA . VAL A 1 360 ? -0.851 -17.844 -5.133 1 98.88 360 VAL A CA 1
ATOM 2744 C C . VAL A 1 360 ? -0.035 -16.547 -5.16 1 98.88 360 VAL A C 1
ATOM 2746 O O . VAL A 1 360 ? 0.794 -16.312 -4.277 1 98.88 360 VAL A O 1
ATOM 2749 N N . SER A 1 361 ? -0.306 -15.773 -6.191 1 98.25 361 SER A N 1
ATOM 2750 C CA . SER A 1 361 ? 0.632 -14.672 -6.379 1 98.25 361 SER A CA 1
ATOM 2751 C C . SER A 1 361 ? -0.1 -13.367 -6.68 1 98.25 361 SER A C 1
ATOM 2753 O O . SER A 1 361 ? -1.167 -13.375 -7.297 1 98.25 361 SER A O 1
ATOM 2755 N N . HIS A 1 362 ? 0.537 -12.32 -6.293 1 95.81 362 HIS A N 1
ATOM 2756 C CA . HIS A 1 362 ? 0.117 -10.953 -6.559 1 95.81 362 HIS A CA 1
ATOM 2757 C C . HIS A 1 362 ? 0.503 -10.523 -7.969 1 95.81 362 HIS A C 1
ATOM 2759 O O . HIS A 1 362 ? 0.995 -11.336 -8.758 1 95.81 362 HIS A O 1
ATOM 2765 N N . ARG A 1 363 ? 0.148 -9.258 -8.266 1 94.5 363 ARG A N 1
ATOM 2766 C CA . ARG A 1 363 ? 0.681 -8.523 -9.406 1 94.5 363 ARG A CA 1
ATOM 2767 C C . ARG A 1 363 ? 1.583 -7.379 -8.953 1 94.5 363 ARG A C 1
ATOM 2769 O O . ARG A 1 363 ? 1.376 -6.805 -7.879 1 94.5 363 ARG A O 1
ATOM 2776 N N . SER A 1 364 ? 2.537 -7.016 -9.781 1 89.69 364 SER A N 1
ATOM 2777 C CA . SER A 1 364 ? 3.4 -5.891 -9.43 1 89.69 364 SER A CA 1
ATOM 2778 C C . SER A 1 364 ? 2.586 -4.629 -9.164 1 89.69 364 SER A C 1
ATOM 2780 O O . SER A 1 364 ? 2.879 -3.881 -8.227 1 89.69 364 SER A O 1
ATOM 2782 N N . GLY A 1 365 ? 1.626 -4.316 -10 1 90.81 365 GLY A N 1
ATOM 2783 C CA . GLY A 1 365 ? 0.633 -3.285 -9.742 1 90.81 365 GLY A CA 1
ATOM 2784 C C . GLY A 1 365 ? -0.622 -3.816 -9.078 1 90.81 365 GLY A C 1
ATOM 2785 O O . GLY A 1 365 ? -1.66 -3.965 -9.727 1 90.81 365 GLY A O 1
ATOM 2786 N N . ASP A 1 366 ? -0.49 -4.066 -7.781 1 95.69 366 ASP A N 1
ATOM 2787 C CA . ASP A 1 366 ? -1.582 -4.641 -7.004 1 95.69 366 ASP A CA 1
ATOM 2788 C C . ASP A 1 366 ? -2.41 -3.549 -6.328 1 95.69 366 ASP A C 1
ATOM 2790 O O . ASP A 1 366 ? -2.158 -2.359 -6.527 1 95.69 366 ASP A O 1
ATOM 2794 N N . THR A 1 367 ? -3.471 -3.949 -5.676 1 97.5 367 THR A N 1
ATOM 2795 C CA . THR A 1 367 ? -4.352 -3.033 -4.961 1 97.5 367 THR A CA 1
ATOM 2796 C C . THR A 1 367 ? -4.176 -3.186 -3.451 1 97.5 367 THR A C 1
ATOM 2798 O O . THR A 1 367 ? -3.449 -4.066 -2.99 1 97.5 367 THR A O 1
ATOM 2801 N N . GLU A 1 368 ? -4.797 -2.375 -2.725 1 96.31 368 GLU A N 1
ATOM 2802 C CA . GLU A 1 368 ? -4.691 -2.393 -1.27 1 96.31 368 GLU A CA 1
ATOM 2803 C C . GLU A 1 368 ? -5.637 -3.42 -0.659 1 96.31 368 GLU A C 1
ATOM 2805 O O . GLU A 1 368 ? -5.77 -3.502 0.564 1 96.31 368 GLU A O 1
ATOM 2810 N N . TYR A 1 369 ? -6.324 -4.219 -1.448 1 97.75 369 TYR A N 1
ATOM 2811 C CA . TYR A 1 369 ? -7.277 -5.199 -0.945 1 97.75 369 TYR A CA 1
ATOM 2812 C C . TYR A 1 369 ? -6.562 -6.422 -0.385 1 97.75 369 TYR A C 1
ATOM 2814 O O . TYR A 1 369 ? -5.516 -6.824 -0.899 1 97.75 369 TYR A O 1
ATOM 2822 N N . LYS A 1 370 ? -7.121 -7.008 0.565 1 97.81 370 LYS A N 1
ATOM 2823 C CA . LYS A 1 370 ? -6.52 -8.133 1.268 1 97.81 370 LYS A CA 1
ATOM 2824 C C . LYS A 1 370 ? -6.996 -9.461 0.682 1 97.81 370 LYS A C 1
ATOM 2826 O O . LYS A 1 370 ? -6.688 -10.531 1.218 1 97.81 370 LYS A O 1
ATOM 2831 N N . THR A 1 371 ? -7.688 -9.484 -0.38 1 98.06 371 THR A N 1
ATOM 2832 C CA . THR A 1 371 ? -8.43 -10.617 -0.926 1 98.06 371 THR A CA 1
ATOM 2833 C C . THR A 1 371 ? -7.496 -11.781 -1.218 1 98.06 371 THR A C 1
ATOM 2835 O O . THR A 1 371 ? -7.871 -12.945 -1.038 1 98.06 371 THR A O 1
ATOM 2838 N N . LEU A 1 372 ? -6.324 -11.484 -1.634 1 98.56 372 LEU A N 1
ATOM 2839 C CA . LEU A 1 372 ? -5.395 -12.531 -2.055 1 98.56 372 LEU A CA 1
ATOM 2840 C C . LEU A 1 372 ? -5.027 -13.438 -0.885 1 98.56 372 LEU A C 1
ATOM 2842 O O . LEU A 1 372 ? -4.805 -14.633 -1.067 1 98.56 372 LEU A O 1
ATOM 2846 N N . ALA A 1 373 ? -4.93 -12.867 0.353 1 98.81 373 ALA A N 1
ATOM 2847 C CA . ALA A 1 373 ? -4.652 -13.688 1.528 1 98.81 373 ALA A CA 1
ATOM 2848 C C . ALA A 1 373 ? -5.723 -14.758 1.717 1 98.81 373 ALA A C 1
ATOM 2850 O O . ALA A 1 373 ? -5.41 -15.922 1.985 1 98.81 373 ALA A O 1
ATOM 2851 N N . HIS A 1 374 ? -6.941 -14.391 1.538 1 98.88 374 HIS A N 1
ATOM 2852 C CA . HIS A 1 374 ? -8.055 -15.32 1.696 1 98.88 374 HIS A CA 1
ATOM 2853 C C . HIS A 1 374 ? -8.078 -16.344 0.575 1 98.88 374 HIS A C 1
ATOM 2855 O O . HIS A 1 374 ? -8.398 -17.516 0.808 1 98.88 374 HIS A O 1
ATOM 2861 N N . ILE A 1 375 ? -7.754 -15.914 -0.606 1 98.81 375 ILE A N 1
ATOM 2862 C CA . ILE A 1 375 ? -7.695 -16.828 -1.742 1 98.81 375 ILE A CA 1
ATOM 2863 C C . ILE A 1 375 ? -6.625 -17.891 -1.499 1 98.81 375 ILE A C 1
ATOM 2865 O O . ILE A 1 375 ? -6.852 -19.078 -1.729 1 98.81 375 ILE A O 1
ATOM 2869 N N . ALA A 1 376 ? -5.492 -17.469 -1.002 1 98.88 376 ALA A N 1
ATOM 2870 C CA . ALA A 1 376 ? -4.395 -18.391 -0.75 1 98.88 376 ALA A CA 1
ATOM 2871 C C . ALA A 1 376 ? -4.793 -19.453 0.275 1 98.88 376 ALA A C 1
ATOM 2873 O O . ALA A 1 376 ? -4.582 -20.641 0.057 1 98.88 376 ALA A O 1
ATOM 2874 N N . VAL A 1 377 ? -5.363 -18.984 1.384 1 98.88 377 VAL A N 1
ATOM 2875 C CA . VAL A 1 377 ? -5.785 -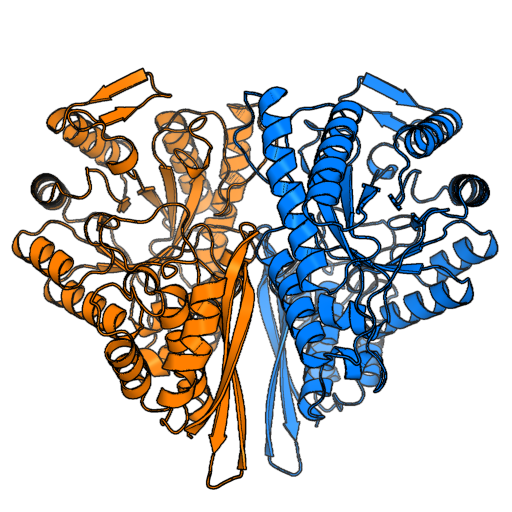19.922 2.424 1 98.88 377 VAL A CA 1
ATOM 2876 C C . VAL A 1 377 ? -6.93 -20.797 1.906 1 98.88 377 VAL A C 1
ATOM 2878 O O . VAL A 1 377 ? -6.941 -22 2.129 1 98.88 377 VAL A O 1
ATOM 2881 N N . GLY A 1 378 ? -7.859 -20.219 1.196 1 98.81 378 GLY A N 1
ATOM 2882 C CA . GLY A 1 378 ? -9 -20.938 0.667 1 98.81 378 GLY A CA 1
ATOM 2883 C C . GLY A 1 378 ? -8.617 -22.016 -0.338 1 98.81 378 GLY A C 1
ATOM 2884 O O . GLY A 1 378 ? -9.203 -23.094 -0.356 1 98.81 378 GLY A O 1
ATOM 2885 N N . PHE A 1 379 ? -7.652 -21.703 -1.19 1 98.75 379 PHE A N 1
ATOM 2886 C CA . PHE A 1 379 ? -7.18 -22.641 -2.199 1 98.75 379 PHE A CA 1
ATOM 2887 C C . PHE A 1 379 ? -6.25 -23.688 -1.582 1 98.75 379 PHE A C 1
ATOM 2889 O O . PHE A 1 379 ? -5.84 -24.641 -2.25 1 98.75 379 PHE A O 1
ATOM 2896 N N . GLY A 1 380 ? -5.93 -23.516 -0.281 1 98.38 380 GLY A N 1
ATOM 2897 C CA . GLY A 1 380 ? -4.961 -24.391 0.35 1 98.38 380 GLY A CA 1
ATOM 2898 C C . GLY A 1 380 ? -3.564 -24.266 -0.23 1 98.38 380 GLY A C 1
ATOM 2899 O O . GLY A 1 380 ? -2.84 -25.25 -0.356 1 98.38 380 GLY A O 1
ATOM 2900 N N . ALA A 1 381 ? -3.191 -23.078 -0.622 1 98.81 381 ALA A N 1
ATOM 2901 C CA . ALA A 1 381 ? -1.903 -22.844 -1.265 1 98.81 381 ALA A CA 1
ATOM 2902 C C . ALA A 1 381 ? -0.75 -23.125 -0.309 1 98.81 381 ALA A C 1
ATOM 2904 O O . ALA A 1 381 ? -0.868 -22.922 0.899 1 98.81 381 ALA A O 1
ATOM 2905 N N . GLU A 1 382 ? 0.356 -23.625 -0.819 1 98.44 382 GLU A N 1
ATOM 2906 C CA . GLU A 1 382 ? 1.559 -23.859 -0.028 1 98.44 382 GLU A CA 1
ATOM 2907 C C . GLU A 1 382 ? 2.354 -22.578 0.179 1 98.44 382 GLU A C 1
ATOM 2909 O O . GLU A 1 382 ? 3.01 -22.406 1.209 1 98.44 382 GLU A O 1
ATOM 2914 N N . VAL A 1 383 ? 2.312 -21.734 -0.821 1 98.81 383 VAL A N 1
ATOM 2915 C CA . VAL A 1 383 ? 3.104 -20.5 -0.804 1 98.81 383 VAL A CA 1
ATOM 2916 C C . VAL A 1 383 ? 2.252 -19.328 -1.293 1 98.81 383 VAL A C 1
ATOM 2918 O O . VAL A 1 383 ? 1.347 -19.516 -2.111 1 98.81 383 VAL A O 1
ATOM 2921 N N . ILE A 1 384 ? 2.441 -18.156 -0.758 1 98.88 384 ILE A N 1
ATOM 2922 C CA . ILE A 1 384 ? 1.854 -16.906 -1.264 1 98.88 384 ILE A CA 1
ATOM 2923 C C . ILE A 1 384 ? 2.959 -15.922 -1.606 1 98.88 384 ILE A C 1
ATOM 2925 O O . ILE A 1 384 ? 3.83 -15.641 -0.779 1 98.88 384 ILE A O 1
ATOM 2929 N N . LYS A 1 385 ? 2.963 -15.453 -2.848 1 98.56 385 LYS A N 1
ATOM 2930 C CA . LYS A 1 385 ? 3.904 -14.445 -3.32 1 98.56 385 LYS A CA 1
ATOM 2931 C C . LYS A 1 385 ? 3.252 -13.062 -3.371 1 98.56 385 LYS A C 1
ATOM 2933 O O . LYS A 1 385 ? 2.402 -12.805 -4.223 1 98.56 385 LYS A O 1
ATOM 2938 N N . THR A 1 386 ? 3.65 -12.148 -2.492 1 97 386 THR A N 1
ATOM 2939 C CA . THR A 1 386 ? 2.969 -10.867 -2.387 1 97 386 THR A CA 1
ATOM 2940 C C . THR A 1 386 ? 3.938 -9.711 -2.65 1 97 386 THR A C 1
ATOM 2942 O O . THR A 1 386 ? 3.523 -8.555 -2.748 1 97 386 THR A O 1
ATOM 2945 N N . GLY A 1 387 ? 5.18 -9.93 -2.768 1 96.12 387 GLY A N 1
ATOM 2946 C CA . GLY A 1 387 ? 6.211 -8.938 -2.5 1 96.12 387 GLY A CA 1
ATOM 2947 C C . GLY A 1 387 ? 6.676 -8.938 -1.056 1 96.12 387 GLY A C 1
ATOM 2948 O O . GLY A 1 387 ? 6.461 -9.906 -0.328 1 96.12 387 GLY A O 1
ATOM 2949 N N . ILE A 1 388 ? 7.309 -7.883 -0.622 1 95.94 388 ILE A N 1
ATOM 2950 C CA . ILE A 1 388 ? 7.918 -8.023 0.697 1 95.94 388 ILE A CA 1
ATOM 2951 C C . ILE A 1 388 ? 7.414 -6.922 1.622 1 95.94 388 ILE A C 1
ATOM 2953 O O . ILE A 1 388 ? 7.066 -7.18 2.777 1 95.94 388 ILE A O 1
ATOM 2957 N N . MET A 1 389 ? 7.301 -5.645 1.055 1 94.62 389 MET A N 1
ATOM 2958 C CA . MET A 1 389 ? 6.75 -4.547 1.849 1 94.62 389 MET A CA 1
ATOM 2959 C C . MET A 1 389 ? 6.02 -3.547 0.961 1 94.62 389 MET A C 1
ATOM 2961 O O . MET A 1 389 ? 6.031 -3.674 -0.265 1 94.62 389 MET A O 1
ATOM 2965 N N . GLY A 1 390 ? 5.395 -2.521 1.622 1 95.25 390 GLY A N 1
ATOM 2966 C CA . GLY A 1 390 ? 4.453 -1.659 0.925 1 95.25 390 GLY A CA 1
ATOM 2967 C C . GLY A 1 390 ? 3.004 -1.99 1.225 1 95.25 390 GLY A C 1
ATOM 2968 O O . GLY A 1 390 ? 2.668 -3.146 1.485 1 95.25 390 GLY A O 1
ATOM 2969 N N . GLY A 1 391 ? 2.188 -1.056 1.104 1 95.69 391 GLY A N 1
ATOM 2970 C CA . GLY A 1 391 ? 0.811 -1.174 1.554 1 95.69 391 GLY A CA 1
ATOM 2971 C C . GLY A 1 391 ? 0.039 -2.264 0.834 1 95.69 391 GLY A C 1
ATOM 2972 O O . GLY A 1 391 ? -0.807 -2.932 1.433 1 95.69 391 GLY A O 1
ATOM 2973 N N . GLU A 1 392 ? 0.292 -2.42 -0.479 1 95.81 392 GLU A N 1
ATOM 2974 C CA . GLU A 1 392 ? -0.369 -3.492 -1.218 1 95.81 392 GLU A CA 1
ATOM 2975 C C . GLU A 1 392 ? 0.041 -4.863 -0.686 1 95.81 392 GLU A C 1
ATOM 2977 O O . GLU A 1 392 ? -0.757 -5.801 -0.693 1 95.81 392 GLU A O 1
ATOM 2982 N N . ARG A 1 393 ? 1.215 -4.961 -0.224 1 97 393 ARG A N 1
ATOM 2983 C CA . ARG A 1 393 ? 1.778 -6.223 0.252 1 97 393 ARG A CA 1
ATOM 2984 C C . ARG A 1 393 ? 1.401 -6.477 1.708 1 97 393 ARG A C 1
ATOM 2986 O O . ARG A 1 393 ? 0.912 -7.555 2.049 1 97 393 ARG A O 1
ATOM 2993 N N . THR A 1 394 ? 1.525 -5.438 2.504 1 96.81 394 THR A N 1
ATOM 2994 C CA . THR A 1 394 ? 1.261 -5.609 3.928 1 96.81 394 THR A CA 1
ATOM 2995 C C . THR A 1 394 ? -0.229 -5.824 4.18 1 96.81 394 THR A C 1
ATOM 2997 O O . THR A 1 394 ? -0.611 -6.477 5.152 1 96.81 394 THR A O 1
ATOM 3000 N N . ALA A 1 395 ? -1.066 -5.324 3.281 1 97.94 395 ALA A N 1
ATOM 3001 C CA . ALA A 1 395 ? -2.492 -5.617 3.4 1 97.94 395 ALA A CA 1
ATOM 3002 C C . ALA A 1 395 ? -2.744 -7.125 3.393 1 97.94 395 ALA A C 1
ATOM 3004 O O . ALA A 1 395 ? -3.609 -7.617 4.121 1 97.94 395 ALA A O 1
ATOM 3005 N N . LYS A 1 396 ? -2.033 -7.867 2.547 1 98.44 396 LYS A N 1
ATOM 3006 C CA . LYS A 1 396 ? -2.18 -9.32 2.449 1 98.44 396 LYS A CA 1
ATOM 3007 C C . LYS A 1 396 ? -1.453 -10.023 3.592 1 98.44 396 LYS A C 1
ATOM 3009 O O . LYS A 1 396 ? -1.984 -10.961 4.188 1 98.44 396 LYS A O 1
ATOM 3014 N N . LEU A 1 397 ? -0.296 -9.547 3.914 1 98.62 397 LEU A N 1
ATOM 3015 C CA . LEU A 1 397 ? 0.524 -10.188 4.938 1 98.62 397 LEU A CA 1
ATOM 3016 C C . LEU A 1 397 ? -0.097 -10.008 6.32 1 98.62 397 LEU A C 1
ATOM 3018 O O . LEU A 1 397 ? -0.167 -10.961 7.102 1 98.62 397 LEU A O 1
ATOM 3022 N N . ASN A 1 398 ? -0.523 -8.789 6.633 1 98.75 398 ASN A N 1
ATOM 3023 C CA . ASN A 1 398 ? -1.2 -8.555 7.902 1 98.75 398 ASN A CA 1
ATOM 3024 C C . ASN A 1 398 ? -2.504 -9.336 7.996 1 98.75 398 ASN A C 1
ATOM 3026 O O . ASN A 1 398 ? -2.893 -9.781 9.078 1 98.75 398 ASN A O 1
ATOM 3030 N N . GLU A 1 399 ? -3.18 -9.492 6.844 1 98.69 399 GLU A N 1
ATOM 3031 C CA . GLU A 1 399 ? -4.391 -10.312 6.848 1 98.69 399 GLU A CA 1
ATOM 3032 C C . GLU A 1 399 ? -4.07 -11.773 7.148 1 98.69 399 GLU A C 1
ATOM 3034 O O . GLU A 1 399 ? -4.836 -12.453 7.832 1 98.69 399 GLU A O 1
ATOM 3039 N N . LEU A 1 400 ? -2.979 -12.281 6.637 1 98.81 400 LEU A N 1
ATOM 3040 C CA . LEU A 1 400 ? -2.561 -13.633 6.973 1 98.81 400 LEU A CA 1
ATOM 3041 C C . LEU A 1 400 ? -2.322 -13.773 8.469 1 98.81 400 LEU A C 1
ATOM 3043 O O . LEU A 1 400 ? -2.646 -14.812 9.062 1 98.81 400 LEU A O 1
ATOM 3047 N N . ILE A 1 401 ? -1.722 -12.773 9.047 1 98.75 401 ILE A N 1
ATOM 3048 C CA . ILE A 1 401 ? -1.493 -12.773 10.484 1 98.75 401 ILE A CA 1
ATOM 3049 C C . ILE A 1 401 ? -2.83 -12.836 11.219 1 98.75 401 ILE A C 1
ATOM 3051 O O . ILE A 1 401 ? -2.994 -13.617 12.164 1 98.75 401 ILE A O 1
ATOM 3055 N N . ARG A 1 402 ? -3.814 -12.047 10.805 1 98.56 402 ARG A N 1
ATOM 3056 C CA . ARG A 1 402 ? -5.145 -12.062 11.398 1 98.56 402 ARG A CA 1
ATOM 3057 C C . ARG A 1 402 ? -5.781 -13.445 11.289 1 98.56 402 ARG A C 1
ATOM 3059 O O . ARG A 1 402 ? -6.379 -13.938 12.242 1 98.56 402 ARG A O 1
ATOM 3066 N N . ILE A 1 403 ? -5.633 -14.047 10.047 1 98.62 403 ILE A N 1
ATOM 3067 C CA . ILE A 1 403 ? -6.191 -15.375 9.828 1 98.62 403 ILE A CA 1
ATOM 3068 C C . ILE A 1 403 ? -5.52 -16.375 10.758 1 98.62 403 ILE A C 1
ATOM 3070 O O . ILE A 1 403 ? -6.191 -17.219 11.359 1 98.62 403 ILE A O 1
ATOM 3074 N N . GLY A 1 404 ? -4.188 -16.281 10.859 1 98.44 404 GLY A N 1
ATOM 3075 C CA . GLY A 1 404 ? -3.467 -17.141 11.781 1 98.44 404 GLY A CA 1
ATOM 3076 C C . GLY A 1 404 ? -3.943 -17.016 13.219 1 98.44 404 GLY A C 1
ATOM 3077 O O . GLY A 1 404 ? -4.133 -18.016 13.914 1 98.44 404 GLY A O 1
ATOM 3078 N N . ASP A 1 405 ? -4.145 -15.789 13.672 1 97.44 405 ASP A N 1
ATOM 3079 C CA . ASP A 1 405 ? -4.645 -15.531 15.023 1 97.44 405 ASP A CA 1
ATOM 3080 C C . ASP A 1 405 ? -6.031 -16.125 15.219 1 97.44 405 ASP A C 1
ATOM 3082 O O . ASP A 1 405 ? -6.32 -16.719 16.266 1 97.44 405 ASP A O 1
ATOM 3086 N N . TYR A 1 406 ? -6.852 -15.969 14.25 1 96.31 406 TYR A N 1
ATOM 3087 C CA . TYR A 1 406 ? -8.227 -16.469 14.312 1 96.31 406 TYR A CA 1
ATOM 3088 C C . TYR A 1 406 ? -8.25 -17.984 14.406 1 96.31 406 TYR A C 1
ATOM 3090 O O . TYR A 1 406 ? -9 -18.547 15.211 1 96.31 406 TYR A O 1
ATOM 3098 N N . LEU A 1 407 ? -7.418 -18.609 13.641 1 97.62 407 LEU A N 1
ATOM 3099 C CA . LEU A 1 407 ? -7.395 -20.078 13.602 1 97.62 407 LEU A CA 1
ATOM 3100 C C . LEU A 1 407 ? -6.707 -20.641 14.836 1 97.62 407 LEU A C 1
ATOM 3102 O O . LEU A 1 407 ? -7.012 -21.766 15.258 1 97.62 407 LEU A O 1
ATOM 3106 N N . GLY A 1 408 ? -5.785 -19.906 15.438 1 96.12 408 GLY A N 1
ATOM 3107 C CA . GLY A 1 408 ? -5.07 -20.344 16.625 1 96.12 408 GLY A CA 1
ATOM 3108 C C . GLY A 1 408 ? -4.395 -21.688 16.453 1 96.12 408 GLY A C 1
ATOM 3109 O O . GLY A 1 408 ? -3.645 -21.906 15.5 1 96.12 408 GLY A O 1
ATOM 3110 N N . LYS A 1 409 ? -4.734 -22.609 17.312 1 95.5 409 LYS A N 1
ATOM 3111 C CA . LYS A 1 409 ? -4.09 -23.922 17.344 1 95.5 409 LYS A CA 1
ATOM 3112 C C . LYS A 1 409 ? -4.535 -24.781 16.172 1 95.5 409 LYS A C 1
ATOM 3114 O O . LYS A 1 409 ? -3.926 -25.812 15.883 1 95.5 409 LYS A O 1
ATOM 3119 N N . TRP A 1 410 ? -5.613 -24.359 15.523 1 96.19 410 TRP A N 1
ATOM 3120 C CA . TRP A 1 410 ? -6.156 -25.156 14.438 1 96.19 410 TRP A CA 1
ATOM 3121 C C . TRP A 1 410 ? -5.473 -24.828 13.117 1 96.19 410 TRP A C 1
ATOM 3123 O O . TRP A 1 410 ? -5.676 -25.516 12.117 1 96.19 410 TRP A O 1
ATOM 3133 N N . ALA A 1 411 ? -4.699 -23.75 13.078 1 97 411 ALA A N 1
ATOM 3134 C CA . ALA A 1 411 ? -3.959 -23.391 11.867 1 97 411 ALA A CA 1
ATOM 3135 C C . ALA A 1 411 ? -2.867 -24.406 11.578 1 97 411 ALA A C 1
ATOM 3137 O O . ALA A 1 411 ? -2.266 -24.969 12.492 1 97 411 ALA A O 1
ATOM 3138 N N . THR A 1 412 ? -2.697 -24.688 10.328 1 96.62 412 THR A N 1
ATOM 3139 C CA . THR A 1 412 ? -1.562 -25.484 9.867 1 96.62 412 THR A CA 1
ATOM 3140 C C . THR A 1 412 ? -0.685 -24.672 8.914 1 96.62 412 THR A C 1
ATOM 3142 O O . THR A 1 412 ? -1.111 -24.328 7.812 1 96.62 412 THR A O 1
ATOM 3145 N N . ILE A 1 413 ? 0.477 -24.422 9.281 1 96.62 413 ILE A N 1
ATOM 3146 C CA . ILE A 1 413 ? 1.375 -23.656 8.414 1 96.62 413 ILE A CA 1
ATOM 3147 C C . ILE A 1 413 ? 2.164 -24.625 7.523 1 96.62 413 ILE A C 1
ATOM 3149 O O . ILE A 1 413 ? 2.629 -25.672 7.992 1 96.62 413 ILE A O 1
ATOM 3153 N N . THR A 1 414 ? 2.256 -24.297 6.277 1 96.38 414 THR A N 1
ATOM 3154 C CA . THR A 1 414 ? 2.992 -25.109 5.32 1 96.38 414 THR A CA 1
ATOM 3155 C C . THR A 1 414 ? 4.441 -25.281 5.758 1 96.38 414 THR A C 1
ATOM 3157 O O . THR A 1 414 ? 5.035 -24.375 6.348 1 96.38 414 THR A O 1
ATOM 3160 N N . GLN A 1 415 ? 4.891 -26.469 5.52 1 93 415 GLN A N 1
ATOM 3161 C CA . GLN A 1 415 ? 6.305 -26.781 5.695 1 93 415 GLN A CA 1
ATOM 3162 C C . GLN A 1 415 ? 6.922 -27.297 4.398 1 93 415 GLN A C 1
ATOM 3164 O O . GLN A 1 415 ? 6.301 -28.078 3.676 1 93 415 GLN A O 1
ATOM 3169 N N . ILE A 1 416 ? 7.969 -26.703 4.027 1 90.06 416 ILE A N 1
ATOM 3170 C CA . ILE A 1 416 ? 8.711 -27.172 2.863 1 90.06 416 ILE A CA 1
ATOM 3171 C C . ILE A 1 416 ? 10.078 -27.688 3.301 1 90.06 416 ILE A C 1
ATOM 3173 O O . ILE A 1 416 ? 10.852 -26.969 3.928 1 90.06 416 ILE A O 1
ATOM 3177 N N . ARG A 1 417 ? 10.297 -29.016 3.139 1 79.75 417 ARG A N 1
ATOM 3178 C CA . ARG A 1 417 ? 11.547 -29.656 3.508 1 79.75 417 ARG A CA 1
ATOM 3179 C C . ARG A 1 417 ? 12.422 -29.922 2.281 1 79.75 417 ARG A C 1
ATOM 3181 O O . ARG A 1 417 ? 11.938 -30.422 1.268 1 79.75 417 ARG A O 1
ATOM 3188 N N . ILE A 1 418 ? 13.562 -29.25 2.314 1 69.81 418 ILE A N 1
ATOM 3189 C CA . ILE A 1 418 ? 14.516 -29.438 1.227 1 69.81 418 ILE A CA 1
ATOM 3190 C C . ILE A 1 418 ? 15.57 -30.469 1.639 1 69.81 418 ILE A C 1
ATOM 3192 O O . ILE A 1 418 ? 16.156 -30.359 2.719 1 69.81 418 ILE A O 1
ATOM 3196 N N . HIS A 1 419 ? 15.469 -31.844 1.273 1 59.94 419 HIS A N 1
ATOM 3197 C CA . HIS A 1 419 ? 16.516 -32.812 1.571 1 59.94 419 HIS A CA 1
ATOM 3198 C C . HIS A 1 419 ? 17.375 -33.094 0.343 1 59.94 419 HIS A C 1
ATOM 3200 O O . HIS A 1 419 ? 16.891 -33 -0.79 1 59.94 419 HIS A O 1
ATOM 3206 N N . MET B 1 1 ? -24.656 0.532 22.203 1 95.25 1 MET B N 1
ATOM 3207 C CA . MET B 1 1 ? -23.562 -0.197 21.562 1 95.25 1 MET B CA 1
ATOM 3208 C C . MET B 1 1 ? -22.281 -0.109 22.391 1 95.25 1 MET B C 1
ATOM 3210 O O . MET B 1 1 ? -21.688 0.963 22.516 1 95.25 1 MET B O 1
ATOM 3214 N N . GLN B 1 2 ? -21.953 -1.186 23 1 97.5 2 GLN B N 1
ATOM 3215 C CA . GLN B 1 2 ? -20.875 -1.177 23.984 1 97.5 2 GLN B CA 1
ATOM 3216 C C . GLN B 1 2 ? -19.719 -2.082 23.562 1 97.5 2 GLN B C 1
ATOM 3218 O O . GLN B 1 2 ? -19.953 -3.127 22.938 1 97.5 2 GLN B O 1
ATOM 3223 N N . ILE B 1 3 ? -18.547 -1.642 23.891 1 98.44 3 ILE B N 1
ATOM 3224 C CA . ILE B 1 3 ? -17.406 -2.516 23.688 1 98.44 3 ILE B CA 1
ATOM 3225 C C . ILE B 1 3 ? -17.547 -3.754 24.578 1 98.44 3 ILE B C 1
ATOM 3227 O O . ILE B 1 3 ? -17.641 -3.645 25.797 1 98.44 3 ILE B O 1
ATOM 3231 N N . SER B 1 4 ? -17.609 -4.883 24 1 98.31 4 SER B N 1
ATOM 3232 C CA . SER B 1 4 ? -17.766 -6.113 24.766 1 98.31 4 SER B CA 1
ATOM 3233 C C . SER B 1 4 ? -16.438 -6.852 24.906 1 98.31 4 SER B C 1
ATOM 3235 O O . SER B 1 4 ? -16.266 -7.668 25.812 1 98.31 4 SER B O 1
ATOM 3237 N N . ASP B 1 5 ? -15.523 -6.613 23.938 1 98.12 5 ASP B N 1
ATOM 3238 C CA . ASP B 1 5 ? -14.203 -7.227 23.969 1 98.12 5 ASP B CA 1
ATOM 3239 C C . ASP B 1 5 ? -13.18 -6.359 23.234 1 98.12 5 ASP B C 1
ATOM 3241 O O . ASP B 1 5 ? -13.539 -5.547 22.391 1 98.12 5 ASP B O 1
ATOM 3245 N N . ALA B 1 6 ? -11.922 -6.438 23.656 1 98.69 6 ALA B N 1
ATOM 3246 C CA . ALA B 1 6 ? -10.812 -5.695 23.062 1 98.69 6 ALA B CA 1
ATOM 3247 C C . ALA B 1 6 ? -9.57 -6.566 22.938 1 98.69 6 ALA B C 1
ATOM 3249 O O . ALA B 1 6 ? -9.172 -7.23 23.891 1 98.69 6 ALA B O 1
ATOM 3250 N N . TRP B 1 7 ? -9.016 -6.574 21.719 1 98.19 7 TRP B N 1
ATOM 3251 C CA . TRP B 1 7 ? -7.836 -7.371 21.422 1 98.19 7 TRP B CA 1
ATOM 3252 C C . TRP B 1 7 ? -6.762 -6.527 20.75 1 98.19 7 TRP B C 1
ATOM 3254 O O . TRP B 1 7 ? -7.062 -5.5 20.141 1 98.19 7 TRP B O 1
ATOM 3264 N N . ILE B 1 8 ? -5.512 -6.926 20.938 1 98.75 8 ILE B N 1
ATOM 3265 C CA . ILE B 1 8 ? -4.391 -6.238 20.312 1 98.75 8 ILE B CA 1
ATOM 3266 C C . ILE B 1 8 ? -3.428 -7.262 19.703 1 98.75 8 ILE B C 1
ATOM 3268 O O . ILE B 1 8 ? -3.301 -8.375 20.219 1 98.75 8 ILE B O 1
ATOM 3272 N N . ARG B 1 9 ? -2.809 -6.984 18.562 1 98.5 9 ARG B N 1
ATOM 3273 C CA . ARG B 1 9 ? -1.799 -7.848 17.969 1 98.5 9 ARG B CA 1
ATOM 3274 C C . ARG B 1 9 ? -0.703 -7.023 17.297 1 98.5 9 ARG B C 1
ATOM 3276 O O . ARG B 1 9 ? -0.875 -5.824 17.062 1 98.5 9 ARG B O 1
ATOM 3283 N N . LYS B 1 10 ? 0.457 -7.707 17.094 1 98.38 10 LYS B N 1
ATOM 3284 C CA . LYS B 1 10 ? 1.534 -7.121 16.297 1 98.38 10 LYS B CA 1
ATOM 3285 C C . LYS B 1 10 ? 1.25 -7.25 14.805 1 98.38 10 LYS B C 1
ATOM 3287 O O . LYS B 1 10 ? 0.831 -8.312 14.336 1 98.38 10 LYS B O 1
ATOM 3292 N N . VAL B 1 11 ? 1.383 -6.203 14.031 1 98.31 11 VAL B N 1
ATOM 3293 C CA . VAL B 1 11 ? 1.348 -6.199 12.578 1 98.31 11 VAL B CA 1
ATOM 3294 C C . VAL B 1 11 ? 2.492 -5.344 12.031 1 98.31 11 VAL B C 1
ATOM 3296 O O . VAL B 1 11 ? 3.402 -4.969 12.781 1 98.31 11 VAL B O 1
ATOM 3299 N N . PHE B 1 12 ? 2.445 -5.094 10.727 1 98.12 12 PHE B N 1
ATOM 3300 C CA . PHE B 1 12 ? 3.533 -4.34 10.125 1 98.12 12 PHE B CA 1
ATOM 3301 C C . PHE B 1 12 ? 2.998 -3.123 9.375 1 98.12 12 PHE B C 1
ATOM 3303 O O . PHE B 1 12 ? 1.933 -3.184 8.758 1 98.12 12 PHE B O 1
ATOM 3310 N N . THR B 1 13 ? 3.76 -2.008 9.438 1 97.06 13 THR B N 1
ATOM 3311 C CA . THR B 1 13 ? 3.49 -0.863 8.57 1 97.06 13 THR B CA 1
ATOM 3312 C C . THR B 1 13 ? 3.947 -1.144 7.145 1 97.06 13 THR B C 1
ATOM 3314 O O . THR B 1 13 ? 4.59 -2.162 6.883 1 97.06 13 THR B O 1
ATOM 3317 N N . GLY B 1 14 ? 3.637 -0.232 6.277 1 94.81 14 GLY B N 1
ATOM 3318 C CA . GLY B 1 14 ? 4.074 -0.368 4.898 1 94.81 14 GLY B CA 1
ATOM 3319 C C . GLY B 1 14 ? 5.586 -0.363 4.746 1 94.81 14 GLY B C 1
ATOM 3320 O O . GLY B 1 14 ? 6.117 -0.885 3.766 1 94.81 14 GLY B O 1
ATOM 3321 N N . ARG B 1 15 ? 6.293 0.166 5.707 1 93.12 15 ARG B N 1
ATOM 3322 C CA . ARG B 1 15 ? 7.75 0.235 5.676 1 93.12 15 ARG B CA 1
ATOM 3323 C C . ARG B 1 15 ? 8.375 -1.021 6.277 1 93.12 15 ARG B C 1
ATOM 3325 O O . ARG B 1 15 ? 9.586 -1.219 6.199 1 93.12 15 ARG B O 1
ATOM 3332 N N . GLY B 1 16 ? 7.527 -1.873 6.883 1 94.31 16 GLY B N 1
ATOM 3333 C CA . GLY B 1 16 ? 8 -3.104 7.492 1 94.31 16 GLY B CA 1
ATOM 3334 C C . GLY B 1 16 ? 8.32 -2.953 8.969 1 94.31 16 GLY B C 1
ATOM 3335 O O . GLY B 1 16 ? 8.875 -3.865 9.586 1 94.31 16 GLY B O 1
ATOM 3336 N N . ASP B 1 17 ? 7.934 -1.833 9.523 1 95.62 17 ASP B N 1
ATOM 3337 C CA . ASP B 1 17 ? 8.109 -1.676 10.969 1 95.62 17 ASP B CA 1
ATOM 3338 C C . ASP B 1 17 ? 6.98 -2.352 11.734 1 95.62 17 ASP B C 1
ATOM 3340 O O . ASP B 1 17 ? 5.828 -2.326 11.305 1 95.62 17 ASP B O 1
ATOM 3344 N N . VAL B 1 18 ? 7.41 -2.879 12.875 1 97.19 18 VAL B N 1
ATOM 3345 C CA . VAL B 1 18 ? 6.395 -3.469 13.742 1 97.19 18 VAL B CA 1
ATOM 3346 C C . VAL B 1 18 ? 5.516 -2.369 14.336 1 97.19 18 VAL B C 1
ATOM 3348 O O . VAL B 1 18 ? 6.02 -1.316 14.734 1 97.19 18 VAL B O 1
ATOM 3351 N N . THR B 1 19 ? 4.266 -2.539 14.312 1 98 19 THR B N 1
ATOM 3352 C CA . THR B 1 19 ? 3.287 -1.682 14.977 1 98 19 THR B CA 1
ATOM 3353 C C . THR B 1 19 ? 2.178 -2.516 15.609 1 98 19 THR B C 1
ATOM 3355 O O . THR B 1 19 ? 2.305 -3.734 15.734 1 98 19 THR B O 1
ATOM 3358 N N . VAL B 1 20 ? 1.134 -1.832 16.125 1 98.62 20 VAL B N 1
ATOM 3359 C CA . VAL B 1 20 ? 0.057 -2.566 16.766 1 98.62 20 VAL B CA 1
ATOM 3360 C C . VAL B 1 20 ? -1.257 -2.328 16.031 1 98.62 20 VAL B C 1
ATOM 3362 O O . VAL B 1 20 ? -1.457 -1.267 15.438 1 98.62 20 VAL B O 1
ATOM 3365 N N . GLU B 1 21 ? -2.057 -3.322 16.016 1 98.81 21 GLU B N 1
ATOM 3366 C CA . GLU B 1 21 ? -3.451 -3.252 15.594 1 98.81 21 GLU B CA 1
ATOM 3367 C C . GLU B 1 21 ? -4.398 -3.582 16.75 1 98.81 21 GLU B C 1
ATOM 3369 O O . GLU B 1 21 ? -4.168 -4.539 17.484 1 98.81 21 GLU B O 1
ATOM 3374 N N . VAL B 1 22 ? -5.355 -2.779 16.953 1 98.88 22 VAL B N 1
ATOM 3375 C CA . VAL B 1 22 ? -6.375 -2.998 17.969 1 98.88 22 VAL B CA 1
ATOM 3376 C C . VAL B 1 22 ? -7.688 -3.416 17.312 1 98.88 22 VAL B C 1
ATOM 3378 O O . VAL B 1 22 ? -8.07 -2.865 16.281 1 98.88 22 VAL B O 1
ATOM 3381 N N . GLU B 1 23 ? -8.297 -4.359 17.859 1 98.75 23 GLU B N 1
ATOM 3382 C CA . GLU B 1 23 ? -9.594 -4.867 17.422 1 98.75 23 GLU B CA 1
ATOM 3383 C C . GLU B 1 23 ? -10.633 -4.754 18.531 1 98.75 23 GLU B C 1
ATOM 3385 O O . GLU B 1 23 ? -10.398 -5.211 19.656 1 98.75 23 GLU B O 1
ATOM 3390 N N . LEU B 1 24 ? -11.75 -4.164 18.25 1 98.62 24 LEU B N 1
ATOM 3391 C CA . LEU B 1 24 ? -12.836 -4.023 19.219 1 98.62 24 LEU B CA 1
ATOM 3392 C C . LEU B 1 24 ? -14.062 -4.805 18.766 1 98.62 24 LEU B C 1
ATOM 3394 O O . LEU B 1 24 ? -14.461 -4.734 17.609 1 98.62 24 LEU B O 1
ATOM 3398 N N . THR B 1 25 ? -14.602 -5.578 19.625 1 98.38 25 THR B N 1
ATOM 3399 C CA . THR B 1 25 ? -15.93 -6.152 19.469 1 98.38 25 THR B CA 1
ATOM 3400 C C . THR B 1 25 ? -16.984 -5.312 20.188 1 98.38 25 THR B C 1
ATOM 3402 O O . THR B 1 25 ? -16.844 -5.039 21.375 1 98.38 25 THR B O 1
ATOM 3405 N N . VAL B 1 26 ? -17.922 -4.895 19.469 1 98.19 26 VAL B N 1
ATOM 3406 C CA . VAL B 1 26 ? -18.969 -4.043 20 1 98.19 26 VAL B CA 1
ATOM 3407 C C . VAL B 1 26 ? -20.328 -4.75 19.875 1 98.19 26 VAL B C 1
ATOM 3409 O O . VAL B 1 26 ? -20.625 -5.355 18.844 1 98.19 26 VAL B O 1
ATOM 3412 N N . GLU B 1 27 ? -21.125 -4.652 20.906 1 97.31 27 GLU B N 1
ATOM 3413 C CA . GLU B 1 27 ? -22.406 -5.367 20.953 1 97.31 27 GLU B CA 1
ATOM 3414 C C . GLU B 1 27 ? -23.562 -4.422 21.266 1 97.31 27 GLU B C 1
ATOM 3416 O O . GLU B 1 27 ? -23.422 -3.543 22.125 1 97.31 27 GLU B O 1
ATOM 3421 N N . ASP B 1 28 ? -24.609 -4.598 20.516 1 94.69 28 ASP B N 1
ATOM 3422 C CA . ASP B 1 28 ? -25.875 -3.967 20.891 1 94.69 28 ASP B CA 1
ATOM 3423 C C . ASP B 1 28 ? -26.609 -4.801 21.938 1 94.69 28 ASP B C 1
ATOM 3425 O O . ASP B 1 28 ? -27.141 -5.875 21.641 1 94.69 28 ASP B O 1
ATOM 3429 N N . SER B 1 29 ? -26.766 -4.312 23 1 89.69 29 SER B N 1
ATOM 3430 C CA . SER B 1 29 ? -27.312 -5.094 24.109 1 89.69 29 SER B CA 1
ATOM 3431 C C . SER B 1 29 ? -28.797 -5.371 23.891 1 89.69 29 SER B C 1
ATOM 3433 O O . SER B 1 29 ? -29.359 -6.297 24.484 1 89.69 29 SER B O 1
ATOM 3435 N N . VAL B 1 30 ? -29.469 -4.648 23.078 1 91.19 30 VAL B N 1
ATOM 3436 C CA . VAL B 1 30 ? -30.891 -4.801 22.844 1 91.19 30 VAL B CA 1
ATOM 3437 C C . VAL B 1 30 ? -31.141 -5.82 21.734 1 91.19 30 VAL B C 1
ATOM 3439 O O . VAL B 1 30 ? -31.906 -6.766 21.906 1 91.19 30 VAL B O 1
ATOM 3442 N N . THR B 1 31 ? -30.438 -5.758 20.625 1 90.69 31 THR B N 1
ATOM 3443 C CA . THR B 1 31 ? -30.703 -6.59 19.469 1 90.69 31 THR B CA 1
ATOM 3444 C C . THR B 1 31 ? -29.781 -7.809 19.453 1 90.69 31 THR B C 1
ATOM 3446 O O . THR B 1 31 ? -30.062 -8.797 18.766 1 90.69 31 THR B O 1
ATOM 3449 N N . GLY B 1 32 ? -28.672 -7.711 20.156 1 91.94 32 GLY B N 1
ATOM 3450 C CA . GLY B 1 32 ? -27.688 -8.773 20.109 1 91.94 32 GLY B CA 1
ATOM 3451 C C . GLY B 1 32 ? -26.75 -8.68 18.922 1 91.94 32 GLY B C 1
ATOM 3452 O O . GLY B 1 32 ? -25.859 -9.508 18.766 1 91.94 32 GLY B O 1
ATOM 3453 N N . ASP B 1 33 ? -26.859 -7.648 18.172 1 91.56 33 ASP B N 1
ATOM 3454 C CA . ASP B 1 33 ? -26 -7.453 17 1 91.56 33 ASP B CA 1
ATOM 3455 C C . ASP B 1 33 ? -24.562 -7.199 17.438 1 91.56 33 ASP B C 1
ATOM 3457 O O . ASP B 1 33 ? -24.312 -6.527 18.438 1 91.56 33 ASP B O 1
ATOM 3461 N N . VAL B 1 34 ? -23.656 -7.781 16.688 1 95.06 34 VAL B N 1
ATOM 3462 C CA . VAL B 1 34 ? -22.234 -7.664 17 1 95.06 34 VAL B CA 1
ATOM 3463 C C . VAL B 1 34 ? -21.5 -7.074 15.797 1 95.06 34 VAL B C 1
ATOM 3465 O O . VAL B 1 34 ? -21.781 -7.418 14.648 1 95.06 34 VAL B O 1
ATOM 3468 N N . LEU B 1 35 ? -20.656 -6.18 16.078 1 95.38 35 LEU B N 1
ATOM 3469 C CA . LEU B 1 35 ? -19.766 -5.66 15.047 1 95.38 35 LEU B CA 1
ATOM 3470 C C . LEU B 1 35 ? -18.312 -5.676 15.516 1 95.38 35 LEU B C 1
ATOM 3472 O O . LEU B 1 35 ? -18.047 -5.598 16.719 1 95.38 35 LEU B O 1
ATOM 3476 N N . VAL B 1 36 ? -17.391 -5.855 14.609 1 97.19 36 VAL B N 1
ATOM 3477 C CA . VAL B 1 36 ? -15.961 -5.871 14.891 1 97.19 36 VAL B CA 1
ATOM 3478 C C . VAL B 1 36 ? -15.258 -4.793 14.062 1 97.19 36 VAL B C 1
ATOM 3480 O O . VAL B 1 36 ? -15.469 -4.695 12.852 1 97.19 36 VAL B O 1
ATOM 3483 N N . THR B 1 37 ? -14.5 -3.939 14.688 1 98.19 37 THR B N 1
ATOM 3484 C CA . THR B 1 37 ? -13.711 -2.922 14.008 1 98.19 37 THR B CA 1
ATOM 3485 C C . THR B 1 37 ? -12.234 -3.049 14.383 1 98.19 37 THR B C 1
ATOM 3487 O O . THR B 1 37 ? -11.898 -3.629 15.422 1 98.19 37 THR B O 1
ATOM 3490 N N . ARG B 1 38 ? -11.367 -2.605 13.539 1 98.44 38 ARG B N 1
ATOM 3491 C CA . ARG B 1 38 ? -9.93 -2.662 13.75 1 98.44 38 ARG B CA 1
ATOM 3492 C C . ARG B 1 38 ? -9.25 -1.389 13.258 1 98.44 38 ARG B C 1
ATOM 3494 O O . ARG B 1 38 ? -9.781 -0.692 12.391 1 98.44 38 ARG B O 1
ATOM 3501 N N . ALA B 1 39 ? -8.141 -1.088 13.773 1 98.62 39 ALA B N 1
ATOM 3502 C CA . ALA B 1 39 ? -7.254 -0.036 13.281 1 98.62 39 ALA B CA 1
ATOM 3503 C C . ALA B 1 39 ? -5.812 -0.288 13.711 1 98.62 39 ALA B C 1
ATOM 3505 O O . ALA B 1 39 ? -5.566 -0.848 14.781 1 98.62 39 ALA B O 1
ATOM 3506 N N . ALA B 1 40 ? -4.898 0.071 12.883 1 98.5 40 ALA B N 1
ATOM 3507 C CA . ALA B 1 40 ? -3.477 -0.017 13.195 1 98.5 40 ALA B CA 1
ATOM 3508 C C . ALA B 1 40 ? -2.861 1.372 13.344 1 98.5 40 ALA B C 1
ATOM 3510 O O . ALA B 1 40 ? -3.354 2.342 12.766 1 98.5 40 ALA B O 1
ATOM 3511 N N . ALA B 1 41 ? -1.845 1.425 14.148 1 98.19 41 ALA B N 1
ATOM 3512 C CA . ALA B 1 41 ? -1.164 2.695 14.391 1 98.19 41 ALA B CA 1
ATOM 3513 C C . ALA B 1 41 ? -0.121 2.969 13.305 1 98.19 41 ALA B C 1
ATOM 3515 O O . ALA B 1 41 ? 0.775 2.152 13.078 1 98.19 41 ALA B O 1
ATOM 3516 N N . PRO B 1 42 ? -0.219 4.125 12.609 1 95.94 42 PRO B N 1
ATOM 3517 C CA . PRO B 1 42 ? 0.881 4.508 11.719 1 95.94 42 PRO B CA 1
ATOM 3518 C C . PRO B 1 42 ? 2.148 4.887 12.484 1 95.94 42 PRO B C 1
ATOM 3520 O O . PRO B 1 42 ? 2.096 5.148 13.688 1 95.94 42 PRO B O 1
ATOM 3523 N N . ALA B 1 43 ? 3.289 4.867 11.742 1 89.12 43 ALA B N 1
ATOM 3524 C CA . ALA B 1 43 ? 4.566 5.195 12.375 1 89.12 43 ALA B CA 1
ATOM 3525 C C . ALA B 1 43 ? 5.406 6.094 11.477 1 89.12 43 ALA B C 1
ATOM 3527 O O . ALA B 1 43 ? 5.441 5.91 10.258 1 89.12 43 ALA B O 1
ATOM 3528 N N . GLY B 1 44 ? 6.004 7.078 11.992 1 84 44 GLY B N 1
ATOM 3529 C CA . GLY B 1 44 ? 6.875 7.949 11.211 1 84 44 GLY B CA 1
ATOM 3530 C C . GLY B 1 44 ? 8.344 7.602 11.352 1 84 44 GLY B C 1
ATOM 3531 O O . GLY B 1 44 ? 8.766 7.07 12.383 1 84 44 GLY B O 1
ATOM 3532 N N . ALA B 1 45 ? 9.094 7.844 10.305 1 75.12 45 ALA B N 1
ATOM 3533 C CA . ALA B 1 45 ? 10.547 7.719 10.375 1 75.12 45 ALA B CA 1
ATOM 3534 C C . ALA B 1 45 ? 11.148 8.805 11.266 1 75.12 45 ALA B C 1
ATOM 3536 O O . ALA B 1 45 ? 12.102 8.547 12.008 1 75.12 45 ALA B O 1
ATOM 3537 N N . SER B 1 46 ? 10.516 10.023 11.094 1 73.69 46 SER B N 1
ATOM 3538 C CA . SER B 1 46 ? 10.906 11.18 11.898 1 73.69 46 SER B CA 1
ATOM 3539 C C . SER B 1 46 ? 9.852 11.5 12.945 1 73.69 46 SER B C 1
ATOM 3541 O O . SER B 1 46 ? 8.648 11.492 12.656 1 73.69 46 SER B O 1
ATOM 3543 N N . ARG B 1 47 ? 10.367 11.594 14.281 1 79.94 47 ARG B N 1
ATOM 3544 C CA . ARG B 1 47 ? 9.453 11.977 15.359 1 79.94 47 ARG B CA 1
ATOM 3545 C C . ARG B 1 47 ? 9.938 13.242 16.062 1 79.94 47 ARG B C 1
ATOM 3547 O O . ARG B 1 47 ? 11.109 13.328 16.453 1 79.94 47 ARG B O 1
ATOM 3554 N N . GLY B 1 48 ? 8.945 14.164 16.031 1 78.44 48 GLY B N 1
ATOM 3555 C CA . GLY B 1 48 ? 9.281 15.406 16.719 1 78.44 48 GLY B CA 1
ATOM 3556 C C . GLY B 1 48 ? 9.461 15.227 18.203 1 78.44 48 GLY B C 1
ATOM 3557 O O . GLY B 1 48 ? 8.93 14.289 18.797 1 78.44 48 GLY B O 1
ATOM 3558 N N . ALA B 1 49 ? 10.117 16.203 18.781 1 80.5 49 ALA B N 1
ATOM 3559 C CA . ALA B 1 49 ? 10.484 16.141 20.203 1 80.5 49 ALA B CA 1
ATOM 3560 C C . ALA B 1 49 ? 9.25 16.234 21.094 1 80.5 49 ALA B C 1
ATOM 3562 O O . ALA B 1 49 ? 9.258 15.75 22.219 1 80.5 49 ALA B O 1
ATOM 3563 N N . HIS B 1 50 ? 8.195 16.766 20.547 1 89.31 50 HIS B N 1
ATOM 3564 C CA . HIS B 1 50 ? 7.035 17.047 21.375 1 89.31 50 HIS B CA 1
ATOM 3565 C C . HIS B 1 50 ? 5.875 16.109 21.047 1 89.31 50 HIS B C 1
ATOM 3567 O O . HIS B 1 50 ? 4.762 16.297 21.531 1 89.31 50 HIS B O 1
ATOM 3573 N N . GLU B 1 51 ? 6.109 15.086 20.25 1 93.94 51 GLU B N 1
ATOM 3574 C CA . GLU B 1 51 ? 5.09 14.078 19.953 1 93.94 51 GLU B CA 1
ATOM 3575 C C . GLU B 1 51 ? 4.883 13.141 21.125 1 93.94 51 GLU B C 1
ATOM 3577 O O . GLU B 1 51 ? 5.703 13.094 22.047 1 93.94 51 GLU B O 1
ATOM 3582 N N . VAL B 1 52 ? 3.811 12.453 21.156 1 96.38 52 VAL B N 1
ATOM 3583 C CA . VAL B 1 52 ? 3.625 11.383 22.125 1 96.38 52 VAL B CA 1
ATOM 3584 C C . VAL B 1 52 ? 4.664 10.289 21.891 1 96.38 52 VAL B C 1
ATOM 3586 O O . VAL B 1 52 ? 5.262 10.211 20.828 1 96.38 52 VAL B O 1
ATOM 3589 N N . LEU B 1 53 ? 4.867 9.539 23 1 96.69 53 LEU B N 1
ATOM 3590 C CA . LEU B 1 53 ? 5.781 8.406 22.859 1 96.69 53 LEU B CA 1
ATOM 3591 C C . LEU B 1 53 ? 5.105 7.242 22.141 1 96.69 53 LEU B C 1
ATOM 3593 O O . LEU B 1 53 ? 4.047 6.777 22.578 1 96.69 53 LEU B O 1
ATOM 3597 N N . TYR B 1 54 ? 5.699 6.781 21.125 1 96.62 54 TYR B N 1
ATOM 3598 C CA . TYR B 1 54 ? 5.062 5.777 20.281 1 96.62 54 TYR B CA 1
ATOM 3599 C C . TYR B 1 54 ? 4.859 4.473 21.047 1 96.62 54 TYR B C 1
ATOM 3601 O O . TYR B 1 54 ? 3.752 3.93 21.062 1 96.62 54 TYR B O 1
ATOM 3609 N N . PHE B 1 55 ? 5.895 3.922 21.609 1 97.62 55 PHE B N 1
ATOM 3610 C CA . PHE B 1 55 ? 5.828 2.777 22.516 1 97.62 55 PHE B CA 1
ATOM 3611 C C . PHE B 1 55 ? 6.324 3.154 23.906 1 97.62 55 PHE B C 1
ATOM 3613 O O . PHE B 1 55 ? 7.203 4.004 24.047 1 97.62 55 PHE B O 1
ATOM 3620 N N . PRO B 1 56 ? 5.707 2.492 24.922 1 97.88 56 PRO B N 1
ATOM 3621 C CA . PRO B 1 56 ? 6.312 2.646 26.25 1 97.88 56 PRO B CA 1
ATOM 3622 C C . PRO B 1 56 ? 7.707 2.033 26.344 1 97.88 56 PRO B C 1
ATOM 3624 O O . PRO B 1 56 ? 8.18 1.426 25.375 1 97.88 56 PRO B O 1
ATOM 3627 N N . GLU B 1 57 ? 8.305 2.312 27.547 1 96.38 57 GLU B N 1
ATOM 3628 C CA . GLU B 1 57 ? 9.57 1.621 27.797 1 96.38 57 GLU B CA 1
ATOM 3629 C C . GLU B 1 57 ? 9.406 0.109 27.688 1 96.38 57 GLU B C 1
ATOM 3631 O O . GLU B 1 57 ? 8.461 -0.462 28.25 1 96.38 57 GLU B O 1
ATOM 3636 N N . GLY B 1 58 ? 10.164 -0.543 26.953 1 97.38 58 GLY B N 1
ATOM 3637 C CA . GLY B 1 58 ? 10.055 -1.971 26.688 1 97.38 58 GLY B CA 1
ATOM 3638 C C . GLY B 1 58 ? 9.562 -2.289 25.297 1 97.38 58 GLY B C 1
ATOM 3639 O O . GLY B 1 58 ? 9.531 -3.455 24.891 1 97.38 58 GLY B O 1
ATOM 3640 N N . GLY B 1 59 ? 9.156 -1.302 24.625 1 97.69 59 GLY B N 1
ATOM 3641 C CA . GLY B 1 59 ? 8.859 -1.468 23.219 1 97.69 59 GLY B CA 1
ATOM 3642 C C . GLY B 1 59 ? 7.473 -2.023 22.953 1 97.69 59 GLY B C 1
ATOM 3643 O O . GLY B 1 59 ? 6.531 -1.725 23.688 1 97.69 59 GLY B O 1
ATOM 3644 N N . VAL B 1 60 ? 7.344 -2.707 21.859 1 98.06 60 VAL B N 1
ATOM 3645 C CA . VAL B 1 60 ? 6.043 -3.172 21.391 1 98.06 60 VAL B CA 1
ATOM 3646 C C . VAL B 1 60 ? 5.473 -4.188 22.375 1 98.06 60 VAL B C 1
ATOM 3648 O O . VAL B 1 60 ? 4.262 -4.23 22.609 1 98.06 60 VAL B O 1
ATOM 3651 N N . ASP B 1 61 ? 6.324 -5 22.953 1 98.31 61 ASP B N 1
ATOM 3652 C CA . ASP B 1 61 ? 5.852 -6.008 23.906 1 98.31 61 ASP B CA 1
ATOM 3653 C C . ASP B 1 61 ? 5.258 -5.352 25.156 1 98.31 61 ASP B C 1
ATOM 3655 O O . ASP B 1 61 ? 4.246 -5.812 25.688 1 98.31 61 ASP B O 1
ATOM 3659 N N . ALA B 1 62 ? 5.891 -4.266 25.578 1 98.56 62 ALA B N 1
ATOM 3660 C CA . ALA B 1 62 ? 5.355 -3.5 26.703 1 98.56 62 ALA B CA 1
ATOM 3661 C C . ALA B 1 62 ? 4.02 -2.859 26.344 1 98.56 62 ALA B C 1
ATOM 3663 O O . ALA B 1 62 ? 3.125 -2.76 27.188 1 98.56 62 ALA B O 1
ATOM 3664 N N . ALA B 1 63 ? 3.9 -2.408 25.141 1 98.62 63 ALA B N 1
ATOM 3665 C CA . ALA B 1 63 ? 2.65 -1.813 24.672 1 98.62 63 ALA B CA 1
ATOM 3666 C C . ALA B 1 63 ? 1.514 -2.832 24.703 1 98.62 63 ALA B C 1
ATOM 3668 O O . ALA B 1 63 ? 0.403 -2.52 25.141 1 98.62 63 ALA B O 1
ATOM 3669 N N . LEU B 1 64 ? 1.812 -4.074 24.234 1 98.75 64 LEU B N 1
ATOM 3670 C CA . LEU B 1 64 ? 0.815 -5.137 24.266 1 98.75 64 LEU B CA 1
ATOM 3671 C C . LEU B 1 64 ? 0.384 -5.441 25.688 1 98.75 64 LEU B C 1
ATOM 3673 O O . LEU B 1 64 ? -0.811 -5.57 25.969 1 98.75 64 LEU B O 1
ATOM 3677 N N . ALA B 1 65 ? 1.354 -5.59 26.547 1 98.62 65 ALA B N 1
ATOM 3678 C CA . ALA B 1 65 ? 1.068 -5.875 27.953 1 98.62 65 ALA B CA 1
ATOM 3679 C C . ALA B 1 65 ? 0.25 -4.75 28.578 1 98.62 65 ALA B C 1
ATOM 3681 O O . ALA B 1 65 ? -0.683 -5.008 29.344 1 98.62 65 ALA B O 1
ATOM 3682 N N . ALA B 1 66 ? 0.647 -3.525 28.297 1 98.75 66 ALA B N 1
ATOM 3683 C CA . ALA B 1 66 ? -0.069 -2.369 28.828 1 98.75 66 ALA B CA 1
ATOM 3684 C C . ALA B 1 66 ? -1.516 -2.35 28.344 1 98.75 66 ALA B C 1
ATOM 3686 O O . ALA B 1 66 ? -2.426 -2.002 29.094 1 98.75 66 ALA B O 1
ATOM 3687 N N . PHE B 1 67 ? -1.745 -2.666 27.141 1 98.88 67 PHE B N 1
ATOM 3688 C CA . PHE B 1 67 ? -3.1 -2.719 26.609 1 98.88 67 PHE B CA 1
ATOM 3689 C C . PHE B 1 67 ? -3.941 -3.742 27.359 1 98.88 67 PHE B C 1
ATOM 3691 O O . PHE B 1 67 ? -5.062 -3.445 27.781 1 98.88 67 PHE B O 1
ATOM 3698 N N . GLU B 1 68 ? -3.395 -4.898 27.5 1 98.62 68 GLU B N 1
ATOM 3699 C CA . GLU B 1 68 ? -4.129 -6.004 28.109 1 98.62 68 GLU B CA 1
ATOM 3700 C C . GLU B 1 68 ? -4.426 -5.73 29.578 1 98.62 68 GLU B C 1
ATOM 3702 O O . GLU B 1 68 ? -5.508 -6.055 30.062 1 98.62 68 GLU B O 1
ATOM 3707 N N . LYS B 1 69 ? -3.508 -5.098 30.203 1 98.44 69 LYS B N 1
ATOM 3708 C CA . LYS B 1 69 ? -3.613 -4.957 31.641 1 98.44 69 LYS B CA 1
ATOM 3709 C C . LYS B 1 69 ? -4.316 -3.656 32.031 1 98.44 69 LYS B C 1
ATOM 3711 O O . LYS B 1 69 ? -5.035 -3.602 33.031 1 98.44 69 LYS B O 1
ATOM 3716 N N . LEU B 1 70 ? -4.062 -2.648 31.234 1 98.62 70 LEU B N 1
ATOM 3717 C CA . LEU B 1 70 ? -4.473 -1.324 31.688 1 98.62 70 LEU B CA 1
ATOM 3718 C C . LEU B 1 70 ? -5.605 -0.784 30.828 1 98.62 70 LEU B C 1
ATOM 3720 O O . LEU B 1 70 ? -6.496 -0.09 31.328 1 98.62 70 LEU B O 1
ATOM 3724 N N . VAL B 1 71 ? -5.602 -1.041 29.562 1 98.88 71 VAL B N 1
ATOM 3725 C CA . VAL B 1 71 ? -6.516 -0.383 28.641 1 98.88 71 VAL B CA 1
ATOM 3726 C C . VAL B 1 71 ? -7.781 -1.223 28.469 1 98.88 71 VAL B C 1
ATOM 3728 O O . VAL B 1 71 ? -8.891 -0.748 28.734 1 98.88 71 VAL B O 1
ATOM 3731 N N . ALA B 1 72 ? -7.609 -2.492 28.094 1 98.81 72 ALA B N 1
ATOM 3732 C CA . ALA B 1 72 ? -8.727 -3.359 27.734 1 98.81 72 ALA B CA 1
ATOM 3733 C C . ALA B 1 72 ? -9.766 -3.41 28.859 1 98.81 72 ALA B C 1
ATOM 3735 O O . ALA B 1 72 ? -10.953 -3.201 28.625 1 98.81 72 ALA B O 1
ATOM 3736 N N . PRO B 1 73 ? -9.383 -3.602 30.156 1 98.56 73 PRO B N 1
ATOM 3737 C CA . PRO B 1 73 ? -10.391 -3.686 31.219 1 98.56 73 PRO B CA 1
ATOM 3738 C C . PRO B 1 73 ? -11.148 -2.373 31.422 1 98.56 73 PRO B C 1
ATOM 3740 O O . PRO B 1 73 ? -12.289 -2.381 31.875 1 98.56 73 PRO B O 1
ATOM 3743 N N . GLU B 1 74 ? -10.523 -1.274 31.047 1 98.56 74 GLU B N 1
ATOM 3744 C CA . GLU B 1 74 ? -11.102 0.031 31.359 1 98.56 74 GLU B CA 1
ATOM 3745 C C . GLU B 1 74 ? -12.016 0.508 30.234 1 98.56 74 GLU B C 1
ATOM 3747 O O . GLU B 1 74 ? -12.891 1.354 30.453 1 98.56 74 GLU B O 1
ATOM 3752 N N . ILE B 1 75 ? -11.828 -0.03 29.031 1 98.56 75 ILE B N 1
ATOM 3753 C CA . ILE B 1 75 ? -12.641 0.489 27.938 1 98.56 75 ILE B CA 1
ATOM 3754 C C . ILE B 1 75 ? -13.812 -0.454 27.672 1 98.56 75 ILE B C 1
ATOM 3756 O O . ILE B 1 75 ? -14.773 -0.084 26.984 1 98.56 75 ILE B O 1
ATOM 3760 N N . VAL B 1 76 ? -13.727 -1.712 28.078 1 98.38 76 VAL B N 1
ATOM 3761 C CA . VAL B 1 76 ? -14.852 -2.623 27.953 1 98.38 76 VAL B CA 1
ATOM 3762 C C . VAL B 1 76 ? -16.047 -2.064 28.719 1 98.38 76 VAL B C 1
ATOM 3764 O O . VAL B 1 76 ? -15.922 -1.633 29.859 1 98.38 76 VAL B O 1
ATOM 3767 N N . GLY B 1 77 ? -17.219 -2.006 28.141 1 97.62 77 GLY B N 1
ATOM 3768 C CA . GLY B 1 77 ? -18.422 -1.461 28.734 1 97.62 77 GLY B CA 1
ATOM 3769 C C . GLY B 1 77 ? -18.75 -0.062 28.25 1 97.62 77 GLY B C 1
ATOM 3770 O O . GLY B 1 77 ? -19.891 0.402 28.391 1 97.62 77 GLY B O 1
ATOM 3771 N N . LEU B 1 78 ? -17.812 0.608 27.641 1 98.19 78 LEU B N 1
ATOM 3772 C CA . LEU B 1 78 ? -18.047 1.969 27.172 1 98.19 78 LEU B CA 1
ATOM 3773 C C . LEU B 1 78 ? -18.875 1.966 25.891 1 98.19 78 LEU B C 1
ATOM 3775 O O . LEU B 1 78 ? -18.781 1.028 25.094 1 98.19 78 LEU B O 1
ATOM 3779 N N . ASP B 1 79 ? -19.625 3.016 25.719 1 97.88 79 ASP B N 1
ATOM 3780 C CA . ASP B 1 79 ? -20.438 3.213 24.516 1 97.88 79 ASP B CA 1
ATOM 3781 C C . ASP B 1 79 ? -19.625 3.844 23.391 1 97.88 79 ASP B C 1
ATOM 3783 O O . ASP B 1 79 ? -19.172 4.984 23.516 1 97.88 79 ASP B O 1
ATOM 3787 N N . VAL B 1 80 ? -19.531 3.156 22.266 1 97.62 80 VAL B N 1
ATOM 3788 C CA . VAL B 1 80 ? -18.656 3.6 21.188 1 97.62 80 VAL B CA 1
ATOM 3789 C C . VAL B 1 80 ? -19.312 4.762 20.438 1 97.62 80 VAL B C 1
ATOM 3791 O O . VAL B 1 80 ? -18.656 5.453 19.656 1 97.62 80 VAL B O 1
ATOM 3794 N N . THR B 1 81 ? -20.578 5.02 20.625 1 97.06 81 THR B N 1
ATOM 3795 C CA . THR B 1 81 ? -21.234 6.16 19.984 1 97.06 81 THR B CA 1
ATOM 3796 C C . THR B 1 81 ? -20.844 7.461 20.672 1 97.06 81 THR B C 1
ATOM 3798 O O . THR B 1 81 ? -21.156 8.547 20.188 1 97.06 81 THR B O 1
ATOM 3801 N N . GLU B 1 82 ? -20.094 7.34 21.781 1 95.62 82 GLU B N 1
ATOM 3802 C CA . GLU B 1 82 ? -19.484 8.469 22.484 1 95.62 82 GLU B CA 1
ATOM 3803 C C . GLU B 1 82 ? -17.969 8.336 22.516 1 95.62 82 GLU B C 1
ATOM 3805 O O . GLU B 1 82 ? -17.375 8.18 23.578 1 95.62 82 GLU B O 1
ATOM 3810 N N . PRO B 1 83 ? -17.406 8.562 21.422 1 89.12 83 PRO B N 1
ATOM 3811 C CA . PRO B 1 83 ? -15.984 8.25 21.328 1 89.12 83 PRO B CA 1
ATOM 3812 C C . PRO B 1 83 ? -15.141 9.086 22.297 1 89.12 83 PRO B C 1
ATOM 3814 O O . PRO B 1 83 ? -14.023 8.695 22.641 1 89.12 83 PRO B O 1
ATOM 3817 N N . TYR B 1 84 ? -15.695 10.172 22.75 1 93.56 84 TYR B N 1
ATOM 3818 C CA . TYR B 1 84 ? -15.016 10.984 23.766 1 93.56 84 TYR B CA 1
ATOM 3819 C C . TYR B 1 84 ? -14.75 10.18 25.031 1 93.56 84 TYR B C 1
ATOM 3821 O O . TYR B 1 84 ? -13.742 10.391 25.703 1 93.56 84 TYR B O 1
ATOM 3829 N N . SER B 1 85 ? -15.664 9.281 25.297 1 96.75 85 SER B N 1
ATOM 3830 C CA . SER B 1 85 ? -15.516 8.461 26.484 1 96.75 85 SER B CA 1
ATOM 3831 C C . SER B 1 85 ? -14.312 7.527 26.375 1 96.75 85 SER B C 1
ATOM 3833 O O . SER B 1 85 ? -13.555 7.363 27.328 1 96.75 85 SER B O 1
ATOM 3835 N N . THR B 1 86 ? -14.148 6.922 25.219 1 98.19 86 THR B N 1
ATOM 3836 C CA . THR B 1 86 ? -13.016 6.031 25 1 98.19 86 THR B CA 1
ATOM 3837 C C . THR B 1 86 ? -11.703 6.812 25.016 1 98.19 86 THR B C 1
ATOM 3839 O O . THR B 1 86 ? -10.75 6.418 25.688 1 98.19 86 THR B O 1
ATOM 3842 N N . ASP B 1 87 ? -11.633 7.934 24.297 1 98.31 87 ASP B N 1
ATOM 3843 C CA . ASP B 1 87 ? -10.422 8.75 24.234 1 98.31 87 ASP B CA 1
ATOM 3844 C C . ASP B 1 87 ? -10.062 9.289 25.625 1 98.31 87 ASP B C 1
ATOM 3846 O O . ASP B 1 87 ? -8.898 9.281 26.016 1 98.31 87 ASP B O 1
ATOM 3850 N N . GLY B 1 88 ? -11.117 9.766 26.312 1 98.12 88 GLY B N 1
ATOM 3851 C CA . GLY B 1 88 ? -10.883 10.234 27.656 1 98.12 88 GLY B CA 1
ATOM 3852 C C . GLY B 1 88 ? -10.352 9.156 28.594 1 98.12 88 GLY B C 1
ATOM 3853 O O . GLY B 1 88 ? -9.469 9.414 29.406 1 98.12 88 GLY B O 1
ATOM 3854 N N . LYS B 1 89 ? -10.883 7.969 28.469 1 98.56 89 LYS B N 1
ATOM 3855 C CA . LYS B 1 89 ? -10.445 6.859 29.312 1 98.56 89 LYS B CA 1
ATOM 3856 C C . LYS B 1 89 ? -8.992 6.496 29.031 1 98.56 89 LYS B C 1
ATOM 3858 O O . LYS B 1 89 ? -8.25 6.137 29.953 1 98.56 89 LYS B O 1
ATOM 3863 N N . LEU B 1 90 ? -8.594 6.531 27.75 1 98.69 90 LEU B N 1
ATOM 3864 C CA . LEU B 1 90 ? -7.199 6.281 27.406 1 98.69 90 LEU B CA 1
ATOM 3865 C C . LEU B 1 90 ? -6.27 7.273 28.094 1 98.69 90 LEU B C 1
ATOM 3867 O O . LEU B 1 90 ? -5.215 6.891 28.594 1 98.69 90 LEU B O 1
ATOM 3871 N N . GLU B 1 91 ? -6.664 8.516 28.109 1 97.81 91 GLU B N 1
ATOM 3872 C CA . GLU B 1 91 ? -5.871 9.562 28.75 1 97.81 91 GLU B CA 1
ATOM 3873 C C . GLU B 1 91 ? -5.789 9.336 30.25 1 97.81 91 GLU B C 1
ATOM 3875 O O . GLU B 1 91 ? -4.727 9.508 30.859 1 97.81 91 GLU B O 1
ATOM 3880 N N . GLU B 1 92 ? -6.91 8.93 30.781 1 98.19 92 GLU B N 1
ATOM 3881 C CA . GLU B 1 92 ? -6.961 8.672 32.219 1 98.19 92 GLU B CA 1
ATOM 3882 C C . GLU B 1 92 ? -6.059 7.504 32.594 1 98.19 92 GLU B C 1
ATOM 3884 O O . GLU B 1 92 ? -5.301 7.59 33.562 1 98.19 92 GLU B O 1
ATOM 3889 N N . VAL B 1 93 ? -6.199 6.469 31.844 1 98.44 93 VAL B N 1
ATOM 3890 C CA . VAL B 1 93 ? -5.461 5.242 32.125 1 98.44 93 VAL B CA 1
ATOM 3891 C C . VAL B 1 93 ? -3.961 5.504 32 1 98.44 93 VAL B C 1
ATOM 3893 O O . VAL B 1 93 ? -3.17 5.012 32.812 1 98.44 93 VAL B O 1
ATOM 3896 N N . ASP B 1 94 ? -3.568 6.207 31.031 1 98.44 94 ASP B N 1
ATOM 3897 C CA . ASP B 1 94 ? -2.152 6.512 30.844 1 98.44 94 ASP B CA 1
ATOM 3898 C C . ASP B 1 94 ? -1.661 7.492 31.906 1 98.44 94 ASP B C 1
ATOM 3900 O O . ASP B 1 94 ? -0.653 7.242 32.562 1 98.44 94 ASP B O 1
ATOM 3904 N N . GLY B 1 95 ? -2.357 8.633 31.984 1 97.69 95 GLY B N 1
ATOM 3905 C CA . GLY B 1 95 ? -2.094 9.602 33.031 1 97.69 95 GLY B CA 1
ATOM 3906 C C . GLY B 1 95 ? -0.925 10.516 32.719 1 97.69 95 GLY B C 1
ATOM 3907 O O . GLY B 1 95 ? -0.635 11.438 33.469 1 97.69 95 GLY B O 1
ATOM 3908 N N . THR B 1 96 ? -0.241 10.305 31.672 1 96.88 96 THR B N 1
ATOM 3909 C CA . THR B 1 96 ? 0.851 11.188 31.281 1 96.88 96 THR B CA 1
ATOM 3910 C C . THR B 1 96 ? 0.473 11.992 30.047 1 96.88 96 THR B C 1
ATOM 3912 O O . THR B 1 96 ? -0.417 11.594 29.281 1 96.88 96 THR B O 1
ATOM 3915 N N . GLN B 1 97 ? 1.155 13.062 29.828 1 93.38 97 GLN B N 1
ATOM 3916 C CA . GLN B 1 97 ? 0.852 13.953 28.703 1 93.38 97 GLN B CA 1
ATOM 3917 C C . GLN B 1 97 ? 1.246 13.312 27.375 1 93.38 97 GLN B C 1
ATOM 3919 O O . GLN B 1 97 ? 0.618 13.578 26.344 1 93.38 97 GLN B O 1
ATOM 3924 N N . ARG B 1 98 ? 2.217 12.445 27.359 1 96.38 98 ARG B N 1
ATOM 3925 C CA . ARG B 1 98 ? 2.766 11.938 26.109 1 96.38 98 ARG B CA 1
ATOM 3926 C C . ARG B 1 98 ? 2.482 10.445 25.953 1 96.38 98 ARG B C 1
ATOM 3928 O O . ARG B 1 98 ? 3.176 9.758 25.203 1 96.38 98 ARG B O 1
ATOM 3935 N N . PHE B 1 99 ? 1.529 9.922 26.672 1 97.81 99 PHE B N 1
ATOM 3936 C CA . PHE B 1 99 ? 1.163 8.516 26.609 1 97.81 99 PHE B CA 1
ATOM 3937 C C . PHE B 1 99 ? 2.385 7.629 26.812 1 97.81 99 PHE B C 1
ATOM 3939 O O . PHE B 1 99 ? 2.645 6.727 26.016 1 97.81 99 PHE B O 1
ATOM 3946 N N . GLU B 1 100 ? 3.027 7.844 27.906 1 97.94 100 GLU B N 1
ATOM 3947 C CA . GLU B 1 100 ? 4.285 7.156 28.172 1 97.94 100 GLU B CA 1
ATOM 3948 C C . GLU B 1 100 ? 4.043 5.785 28.797 1 97.94 100 GLU B C 1
ATOM 3950 O O . GLU B 1 100 ? 4.934 4.934 28.797 1 97.94 100 GLU B O 1
ATOM 3955 N N . LYS B 1 101 ? 2.857 5.578 29.328 1 98.31 101 LYS B N 1
ATOM 3956 C CA . LYS B 1 101 ? 2.57 4.316 30 1 98.31 101 LYS B CA 1
ATOM 3957 C C . LYS B 1 101 ? 2.01 3.285 29.031 1 98.31 101 LYS B C 1
ATOM 3959 O O . LYS B 1 101 ? 2.471 2.143 29 1 98.31 101 LYS B O 1
ATOM 3964 N N . ILE B 1 102 ? 1.081 3.662 28.25 1 98.69 102 ILE B N 1
ATOM 3965 C CA . ILE B 1 102 ? 0.452 2.686 27.375 1 98.69 102 ILE B CA 1
ATOM 3966 C C . ILE B 1 102 ? 1.033 2.811 25.969 1 98.69 102 ILE B C 1
ATOM 3968 O O . ILE B 1 102 ? 0.904 1.896 25.156 1 98.69 102 ILE B O 1
ATOM 3972 N N . GLY B 1 103 ? 1.641 3.992 25.656 1 98.31 103 GLY B N 1
ATOM 3973 C CA . GLY B 1 103 ? 2.174 4.246 24.328 1 98.31 103 GLY B CA 1
ATOM 3974 C C . GLY B 1 103 ? 1.178 4.918 23.406 1 98.31 103 GLY B C 1
ATOM 3975 O O . GLY B 1 103 ? -0.01 4.586 23.422 1 98.31 103 GLY B O 1
ATOM 3976 N N . GLY B 1 104 ? 1.711 5.801 22.594 1 98.12 104 GLY B N 1
ATOM 3977 C CA . GLY B 1 104 ? 0.886 6.504 21.625 1 98.12 104 GLY B CA 1
ATOM 3978 C C . GLY B 1 104 ? 0.291 5.586 20.578 1 98.12 104 GLY B C 1
ATOM 3979 O O . GLY B 1 104 ? -0.812 5.832 20.078 1 98.12 104 GLY B O 1
ATOM 3980 N N . ALA B 1 105 ? 1.002 4.512 20.219 1 98.44 105 ALA B N 1
ATOM 3981 C CA . ALA B 1 105 ? 0.516 3.564 19.219 1 98.44 105 ALA B CA 1
ATOM 3982 C C . ALA B 1 105 ? -0.771 2.889 19.688 1 98.44 105 ALA B C 1
ATOM 3984 O O . ALA B 1 105 ? -1.721 2.75 18.906 1 98.44 105 ALA B O 1
ATOM 3985 N N . VAL B 1 106 ? -0.779 2.496 20.938 1 98.81 106 VAL B N 1
ATOM 3986 C CA . VAL B 1 106 ? -1.964 1.875 21.516 1 98.81 106 VAL B CA 1
ATOM 3987 C C . VAL B 1 106 ? -3.109 2.885 21.562 1 98.81 106 VAL B C 1
ATOM 3989 O O . VAL B 1 106 ? -4.242 2.561 21.188 1 98.81 106 VAL B O 1
ATOM 3992 N N . ALA B 1 107 ? -2.781 4.09 21.984 1 98.75 107 ALA B N 1
ATOM 3993 C CA . ALA B 1 107 ? -3.799 5.129 22.125 1 98.75 107 ALA B CA 1
ATOM 3994 C C . ALA B 1 107 ? -4.477 5.422 20.797 1 98.75 107 ALA B C 1
ATOM 3996 O O . ALA B 1 107 ? -5.703 5.367 20.688 1 98.75 107 ALA B O 1
ATOM 3997 N N . ILE B 1 108 ? -3.732 5.656 19.797 1 98.69 108 ILE B N 1
ATOM 3998 C CA . ILE B 1 108 ? -4.301 6.105 18.531 1 98.69 108 ILE B CA 1
ATOM 3999 C C . ILE B 1 108 ? -5.016 4.941 17.844 1 98.69 108 ILE B C 1
ATOM 4001 O O . ILE B 1 108 ? -6.07 5.129 17.219 1 98.69 108 ILE B O 1
ATOM 4005 N N . ALA B 1 109 ? -4.449 3.721 17.875 1 98.81 109 ALA B N 1
ATOM 4006 C CA . ALA B 1 109 ? -5.113 2.564 17.266 1 98.81 109 ALA B CA 1
ATOM 4007 C C . ALA B 1 109 ? -6.469 2.312 17.922 1 98.81 109 ALA B C 1
ATOM 4009 O O . ALA B 1 109 ? -7.453 2.033 17.234 1 98.81 109 ALA B O 1
ATOM 4010 N N . THR B 1 110 ? -6.504 2.445 19.25 1 98.88 110 THR B N 1
ATOM 4011 C CA . THR B 1 110 ? -7.75 2.258 19.984 1 98.88 110 THR B CA 1
ATOM 4012 C C . THR B 1 110 ? -8.75 3.363 19.641 1 98.88 110 THR B C 1
ATOM 4014 O O . THR B 1 110 ? -9.93 3.096 19.438 1 98.88 110 THR B O 1
ATOM 4017 N N . SER B 1 111 ? -8.258 4.566 19.625 1 98.81 111 SER B N 1
ATOM 4018 C CA . SER B 1 111 ? -9.078 5.719 19.281 1 98.81 111 SER B CA 1
ATOM 4019 C C . SER B 1 111 ? -9.711 5.547 17.906 1 98.81 111 SER B C 1
ATOM 4021 O O . SER B 1 111 ? -10.914 5.762 17.734 1 98.81 111 SER B O 1
ATOM 4023 N N . PHE B 1 112 ? -8.922 5.121 16.906 1 98.75 112 PHE B N 1
ATOM 4024 C CA . PHE B 1 112 ? -9.406 4.898 15.547 1 98.75 112 PHE B CA 1
ATOM 4025 C C . PHE B 1 112 ? -10.453 3.789 15.516 1 98.75 112 PHE B C 1
ATOM 4027 O O . PHE B 1 112 ? -11.508 3.938 14.891 1 98.75 112 PHE B O 1
ATOM 4034 N N . ALA B 1 113 ? -10.148 2.691 16.188 1 98.69 113 ALA B N 1
ATOM 4035 C CA . ALA B 1 113 ? -11.055 1.547 16.188 1 98.69 113 ALA B CA 1
ATOM 4036 C C . ALA B 1 113 ? -12.391 1.908 16.828 1 98.69 113 ALA B C 1
ATOM 4038 O O . ALA B 1 113 ? -13.445 1.488 16.344 1 98.69 113 ALA B O 1
ATOM 4039 N N . ALA B 1 114 ? -12.336 2.68 17.891 1 98.69 114 ALA B N 1
ATOM 4040 C CA . ALA B 1 114 ? -13.555 3.1 18.578 1 98.69 114 ALA B CA 1
ATOM 4041 C C . ALA B 1 114 ? -14.398 4.016 17.688 1 98.69 114 ALA B C 1
ATOM 4043 O O . ALA B 1 114 ? -15.617 3.885 17.641 1 98.69 114 ALA B O 1
ATOM 4044 N N . ALA B 1 115 ? -13.758 4.949 17.031 1 98.62 115 ALA B N 1
ATOM 4045 C CA . ALA B 1 115 ? -14.477 5.848 16.141 1 98.62 115 ALA B CA 1
ATOM 4046 C C . ALA B 1 115 ? -15.141 5.078 15 1 98.62 115 ALA B C 1
ATOM 4048 O O . ALA B 1 115 ? -16.281 5.355 14.641 1 98.62 115 ALA B O 1
ATOM 4049 N N . GLU B 1 116 ? -14.422 4.145 14.43 1 98.44 116 GLU B N 1
ATOM 4050 C CA . GLU B 1 116 ? -14.984 3.297 13.383 1 98.44 116 GLU B CA 1
ATOM 4051 C C . GLU B 1 116 ? -16.203 2.527 13.891 1 98.44 116 GLU B C 1
ATOM 4053 O O . GLU B 1 116 ? -17.203 2.396 13.172 1 98.44 116 GLU B O 1
ATOM 4058 N N . ALA B 1 117 ? -16.078 2.018 15.078 1 98.25 117 ALA B N 1
ATOM 4059 C CA . ALA B 1 117 ? -17.188 1.269 15.68 1 98.25 117 ALA B CA 1
ATOM 4060 C C . ALA B 1 117 ? -18.391 2.164 15.898 1 98.25 117 ALA B C 1
ATOM 4062 O O . ALA B 1 117 ? -19.531 1.757 15.648 1 98.25 117 ALA B O 1
ATOM 4063 N N . GLY B 1 118 ? -18.141 3.363 16.453 1 98.06 118 GLY B N 1
ATOM 4064 C CA . GLY B 1 118 ? -19.234 4.312 16.641 1 98.06 118 GLY B CA 1
ATOM 4065 C C . GLY B 1 118 ? -19.953 4.656 15.359 1 98.06 118 GLY B C 1
ATOM 4066 O O . GLY B 1 118 ? -21.188 4.598 15.297 1 98.06 118 GLY B O 1
ATOM 4067 N N . ALA B 1 119 ? -19.203 4.977 14.289 1 98.12 119 ALA B N 1
ATOM 4068 C CA . ALA B 1 119 ? -19.781 5.301 12.984 1 98.12 119 ALA B CA 1
ATOM 4069 C C . ALA B 1 119 ? -20.594 4.133 12.438 1 98.12 119 ALA B C 1
ATOM 4071 O O . ALA B 1 119 ? -21.75 4.316 12.008 1 98.12 119 ALA B O 1
ATOM 4072 N N . ALA B 1 120 ? -20.016 2.953 12.461 1 96.56 120 ALA B N 1
ATOM 4073 C CA . ALA B 1 120 ? -20.672 1.755 11.938 1 96.56 120 ALA B CA 1
ATOM 4074 C C . ALA B 1 120 ? -21.953 1.458 12.703 1 96.56 120 ALA B C 1
ATOM 4076 O O . ALA B 1 120 ? -22.969 1.067 12.117 1 96.56 120 ALA B O 1
ATOM 4077 N N . SER B 1 121 ? -21.922 1.623 14.039 1 96.06 121 SER B N 1
ATOM 4078 C CA . SER B 1 121 ? -23.078 1.343 14.891 1 96.06 121 SER B CA 1
ATOM 4079 C C . SER B 1 121 ? -24.25 2.268 14.562 1 96.06 121 SER B C 1
ATOM 4081 O O . SER B 1 121 ? -25.406 1.878 14.695 1 96.06 121 SER B O 1
ATOM 4083 N N . LEU B 1 122 ? -23.891 3.441 14.141 1 95.69 122 LEU B N 1
ATOM 4084 C CA . LEU B 1 122 ? -24.922 4.438 13.859 1 95.69 122 LEU B CA 1
ATOM 4085 C C . LEU B 1 122 ? -25.312 4.418 12.391 1 95.69 122 LEU B C 1
ATOM 4087 O O . LEU B 1 122 ? -26.219 5.148 11.977 1 95.69 122 LEU B O 1
ATOM 4091 N N . GLY B 1 123 ? -24.594 3.621 11.602 1 94.25 123 GLY B N 1
ATOM 4092 C CA . GLY B 1 123 ? -24.891 3.5 10.18 1 94.25 123 GLY B CA 1
ATOM 4093 C C . GLY B 1 123 ? -24.531 4.738 9.383 1 94.25 123 GLY B C 1
ATOM 4094 O O . GLY B 1 123 ? -25.219 5.094 8.43 1 94.25 123 GLY B O 1
ATOM 4095 N N . VAL B 1 124 ? -23.516 5.484 9.82 1 96.75 124 VAL B N 1
ATOM 4096 C CA . VAL B 1 124 ? -23.078 6.676 9.109 1 96.75 124 VAL B CA 1
ATOM 4097 C C . VAL B 1 124 ? -21.609 6.512 8.695 1 96.75 124 VAL B C 1
ATOM 4099 O O . VAL B 1 124 ? -20.875 5.75 9.312 1 96.75 124 VAL B O 1
ATOM 4102 N N . PRO B 1 125 ? -21.203 7.207 7.621 1 97.62 125 PRO B N 1
ATOM 4103 C CA . PRO B 1 125 ? -19.766 7.172 7.297 1 97.62 125 PRO B CA 1
ATOM 4104 C C . PRO B 1 125 ? -18.891 7.742 8.414 1 97.62 125 PRO B C 1
ATOM 4106 O O . PRO B 1 125 ? -19.328 8.641 9.133 1 97.62 125 PRO B O 1
ATOM 4109 N N . LEU B 1 126 ? -17.703 7.266 8.516 1 98.5 126 LEU B N 1
ATOM 4110 C CA . LEU B 1 126 ? -16.781 7.699 9.562 1 98.5 126 LEU B CA 1
ATOM 4111 C C . LEU B 1 126 ? -16.547 9.203 9.492 1 98.5 126 LEU B C 1
ATOM 4113 O O . LEU B 1 126 ? -16.438 9.867 10.523 1 98.5 126 LEU B O 1
ATOM 4117 N N . TYR B 1 127 ? -16.469 9.805 8.25 1 98.69 127 TYR B N 1
ATOM 4118 C CA . TYR B 1 127 ? -16.219 11.234 8.148 1 98.69 127 TYR B CA 1
ATOM 4119 C C . TYR B 1 127 ? -17.375 12.039 8.711 1 98.69 127 TYR B C 1
ATOM 4121 O O . TYR B 1 127 ? -17.188 13.117 9.281 1 98.69 127 TYR B O 1
ATOM 4129 N N . SER B 1 128 ? -18.609 11.555 8.602 1 98.31 128 SER B N 1
ATOM 4130 C CA . SER B 1 128 ? -19.781 12.219 9.172 1 98.31 128 SER B CA 1
ATOM 4131 C C . SER B 1 128 ? -19.812 12.07 10.688 1 98.31 128 SER B C 1
ATOM 4133 O O . SER B 1 128 ? -20.234 12.992 11.398 1 98.31 128 SER B O 1
ATOM 4135 N N . PHE B 1 129 ? -19.438 10.922 11.133 1 98.31 129 PHE B N 1
ATOM 4136 C CA . PHE B 1 129 ? -19.328 10.68 12.562 1 98.31 129 PHE B CA 1
ATOM 4137 C C . PHE B 1 129 ? -18.359 11.664 13.211 1 98.31 129 PHE B C 1
ATOM 4139 O O . PHE B 1 129 ? -18.625 12.164 14.312 1 98.31 129 PHE B O 1
ATOM 4146 N N . ILE B 1 130 ? -17.234 11.969 12.523 1 98.06 130 ILE B N 1
ATOM 4147 C CA . ILE B 1 130 ? -16.172 12.844 13.023 1 98.06 130 ILE B CA 1
ATOM 4148 C C . ILE B 1 130 ? -16.594 14.305 12.836 1 98.06 130 ILE B C 1
ATOM 4150 O O . ILE B 1 130 ? -16.422 15.125 13.742 1 98.06 130 ILE B O 1
ATOM 4154 N N . GLY B 1 131 ? -17.188 14.633 11.695 1 97.62 131 GLY B N 1
ATOM 4155 C CA . GLY B 1 131 ? -17.344 16.016 11.312 1 97.62 131 GLY B CA 1
ATOM 4156 C C . GLY B 1 131 ? -18.781 16.5 11.398 1 97.62 131 GLY B C 1
ATOM 4157 O O . GLY B 1 131 ? -19.047 17.703 11.234 1 97.62 131 GLY B O 1
ATOM 4158 N N . GLY B 1 132 ? -19.75 15.57 11.617 1 96.5 132 GLY B N 1
ATOM 4159 C CA . GLY B 1 132 ? -21.156 15.938 11.68 1 96.5 132 GLY B CA 1
ATOM 4160 C C . GLY B 1 132 ? -21.891 15.703 10.367 1 96.5 132 GLY B C 1
ATOM 4161 O O . GLY B 1 132 ? -21.281 15.359 9.359 1 96.5 132 GLY B O 1
ATOM 4162 N N . ALA B 1 133 ? -23.094 15.961 10.359 1 94.44 133 ALA B N 1
ATOM 4163 C CA . ALA B 1 133 ? -24.016 15.594 9.281 1 94.44 133 ALA B CA 1
ATOM 4164 C C . ALA B 1 133 ? -23.719 16.391 8.016 1 94.44 133 ALA B C 1
ATOM 4166 O O . ALA B 1 133 ? -24.094 15.984 6.914 1 94.44 133 ALA B O 1
ATOM 4167 N N . TYR B 1 134 ? -23.062 17.516 8.227 1 95.31 134 TYR B N 1
ATOM 4168 C CA . TYR B 1 134 ? -22.906 18.391 7.078 1 95.31 134 TYR B CA 1
ATOM 4169 C C . TYR B 1 134 ? -21.469 18.344 6.559 1 95.31 134 TYR B C 1
ATOM 4171 O O . TYR B 1 134 ? -21.094 19.156 5.703 1 95.31 134 TYR B O 1
ATOM 4179 N N . ALA B 1 135 ? -20.641 17.422 7.082 1 97.12 135 ALA B N 1
ATOM 4180 C CA . ALA B 1 135 ? -19.281 17.25 6.566 1 97.12 135 ALA B CA 1
ATOM 4181 C C . ALA B 1 135 ? -19.297 16.828 5.105 1 97.12 135 ALA B C 1
ATOM 4183 O O . ALA B 1 135 ? -19.891 15.789 4.766 1 97.12 135 ALA B O 1
ATOM 4184 N N . ARG B 1 136 ? -18.656 17.609 4.242 1 97.56 136 ARG B N 1
ATOM 4185 C CA . ARG B 1 136 ? -18.75 17.281 2.82 1 97.56 136 ARG B CA 1
ATOM 4186 C C . ARG B 1 136 ? -17.594 17.891 2.045 1 97.56 136 ARG B C 1
ATOM 4188 O O . ARG B 1 136 ? -17.578 17.859 0.812 1 97.56 136 ARG B O 1
ATOM 4195 N N . ARG B 1 137 ? -16.672 18.5 2.748 1 97.94 137 ARG B N 1
ATOM 4196 C CA . ARG B 1 137 ? -15.508 19.094 2.076 1 97.94 137 ARG B CA 1
ATOM 4197 C C . ARG B 1 137 ? -14.484 18.031 1.708 1 97.94 137 ARG B C 1
ATOM 4199 O O . ARG B 1 137 ? -14.039 17.266 2.568 1 97.94 137 ARG B O 1
ATOM 4206 N N . LEU B 1 138 ? -14.148 18 0.443 1 98.75 138 LEU B N 1
ATOM 4207 C CA . LEU B 1 138 ? -13.07 17.141 -0.028 1 98.75 138 LEU B CA 1
ATOM 4208 C C . LEU B 1 138 ? -11.75 17.906 -0.099 1 98.75 138 LEU B C 1
ATOM 4210 O O . LEU B 1 138 ? -11.664 18.922 -0.786 1 98.75 138 LEU B O 1
ATOM 4214 N N . PRO B 1 139 ? -10.75 17.453 0.651 1 98.81 139 PRO B N 1
ATOM 4215 C CA . PRO B 1 139 ? -9.453 18.141 0.64 1 98.81 139 PRO B CA 1
ATOM 4216 C C . PRO B 1 139 ? -8.695 17.938 -0.67 1 98.81 139 PRO B C 1
ATOM 4218 O O . PRO B 1 139 ? -8.914 16.938 -1.367 1 98.81 139 PRO B O 1
ATOM 4221 N N . LEU B 1 140 ? -7.809 18.891 -1.01 1 98.81 140 LEU B N 1
ATOM 4222 C CA . LEU B 1 140 ? -6.906 18.734 -2.145 1 98.81 140 LEU B CA 1
ATOM 4223 C C . LEU B 1 140 ? -5.777 17.766 -1.809 1 98.81 140 LEU B C 1
ATOM 4225 O O . LEU B 1 140 ? -5.145 17.875 -0.756 1 98.81 140 LEU B O 1
ATOM 4229 N N . PRO B 1 141 ? -5.539 16.75 -2.678 1 98.75 141 PRO B N 1
ATOM 4230 C CA . PRO B 1 141 ? -4.414 15.844 -2.424 1 98.75 141 PRO B CA 1
ATOM 4231 C C . PRO B 1 141 ? -3.061 16.5 -2.691 1 98.75 141 PRO B C 1
ATOM 4233 O O . PRO B 1 141 ? -2.818 17 -3.793 1 98.75 141 PRO B O 1
ATOM 4236 N N . LEU B 1 142 ? -2.242 16.578 -1.691 1 98.81 142 LEU B N 1
ATOM 4237 C CA . LEU B 1 142 ? -0.856 17.031 -1.787 1 98.81 142 LEU B CA 1
ATOM 4238 C C . LEU B 1 142 ? 0.084 15.836 -1.952 1 98.81 142 LEU B C 1
ATOM 4240 O O . LEU B 1 142 ? 0.306 15.078 -1.004 1 98.81 142 LEU B O 1
ATOM 4244 N N . GLY B 1 143 ? 0.644 15.688 -3.154 1 98.31 143 GLY B N 1
ATOM 4245 C CA . GLY B 1 143 ? 1.433 14.508 -3.475 1 98.31 143 GLY B CA 1
ATOM 4246 C C . GLY B 1 143 ? 2.928 14.766 -3.438 1 98.31 143 GLY B C 1
ATOM 4247 O O . GLY B 1 143 ? 3.406 15.758 -3.982 1 98.31 143 GLY B O 1
ATOM 4248 N N . ASN B 1 144 ? 3.691 13.898 -2.74 1 98.31 144 ASN B N 1
ATOM 4249 C CA . ASN B 1 144 ? 5.148 13.914 -2.764 1 98.31 144 ASN B CA 1
ATOM 4250 C C . ASN B 1 144 ? 5.699 13.25 -4.023 1 98.31 144 ASN B C 1
ATOM 4252 O O . ASN B 1 144 ? 5.676 12.023 -4.145 1 98.31 144 ASN B O 1
ATOM 4256 N N . VAL B 1 145 ? 6.301 14.016 -4.898 1 98.69 145 VAL B N 1
ATOM 4257 C CA . VAL B 1 145 ? 6.648 13.508 -6.223 1 98.69 145 VAL B CA 1
ATOM 4258 C C . VAL B 1 145 ? 8.125 13.102 -6.246 1 98.69 145 VAL B C 1
ATOM 4260 O O . VAL B 1 145 ? 8.484 12.102 -6.867 1 98.69 145 VAL B O 1
ATOM 4263 N N . ILE B 1 146 ? 8.938 13.852 -5.664 1 98.75 146 ILE B N 1
ATOM 4264 C CA . ILE B 1 146 ? 10.375 13.594 -5.547 1 98.75 146 ILE B CA 1
ATOM 4265 C C . ILE B 1 146 ? 10.789 13.641 -4.082 1 98.75 146 ILE B C 1
ATOM 4267 O O . ILE B 1 146 ? 10.375 14.539 -3.34 1 98.75 146 ILE B O 1
ATOM 4271 N N . GLY B 1 147 ? 11.57 12.656 -3.707 1 97.75 147 GLY B N 1
ATOM 4272 C CA . GLY B 1 147 ? 12.039 12.609 -2.33 1 97.75 147 GLY B CA 1
ATOM 4273 C C . GLY B 1 147 ? 13.492 13.016 -2.182 1 97.75 147 GLY B C 1
ATOM 4274 O O . GLY B 1 147 ? 14.305 12.781 -3.082 1 97.75 147 GLY B O 1
ATOM 4275 N N . GLY B 1 148 ? 13.82 13.547 -1.044 1 96.94 148 GLY B N 1
ATOM 4276 C CA . GLY B 1 148 ? 15.164 13.938 -0.636 1 96.94 148 GLY B CA 1
ATOM 4277 C C . GLY B 1 148 ? 15.398 13.789 0.855 1 96.94 148 GLY B C 1
ATOM 4278 O O . GLY B 1 148 ? 14.648 13.094 1.544 1 96.94 148 GLY B O 1
ATOM 4279 N N . GLY B 1 149 ? 16.469 14.367 1.267 1 95.12 149 GLY B N 1
ATOM 4280 C CA . GLY B 1 149 ? 16.766 14.305 2.689 1 95.12 149 GLY B CA 1
ATOM 4281 C C . GLY B 1 149 ? 16.75 12.898 3.242 1 95.12 149 GLY B C 1
ATOM 4282 O O . GLY B 1 149 ? 17.391 12 2.684 1 95.12 149 GLY B O 1
ATOM 4283 N N . LYS B 1 150 ? 16.078 12.703 4.355 1 90 150 LYS B N 1
ATOM 4284 C CA . LYS B 1 150 ? 16.016 11.406 5.027 1 90 150 LYS B CA 1
ATOM 4285 C C . LYS B 1 150 ? 15.258 10.383 4.176 1 90 150 LYS B C 1
ATOM 4287 O O . LYS B 1 150 ? 15.43 9.18 4.359 1 90 150 LYS B O 1
ATOM 4292 N N . HIS B 1 151 ? 14.477 10.836 3.244 1 91 151 HIS B N 1
ATOM 4293 C CA . HIS B 1 151 ? 13.68 9.953 2.398 1 91 151 HIS B CA 1
ATOM 4294 C C . HIS B 1 151 ? 14.508 9.414 1.238 1 91 151 HIS B C 1
ATOM 4296 O O . HIS B 1 151 ? 14.023 8.57 0.47 1 91 151 HIS B O 1
ATOM 4302 N N . SER B 1 152 ? 15.734 9.844 1.046 1 92.69 152 SER B N 1
ATOM 4303 C CA . SER B 1 152 ? 16.656 9.383 0.012 1 92.69 152 SER B CA 1
ATOM 4304 C C . SER B 1 152 ? 18.047 9.117 0.585 1 92.69 152 SER B C 1
ATOM 4306 O O . SER B 1 152 ? 19.047 9.359 -0.082 1 92.69 152 SER B O 1
ATOM 4308 N N . ARG B 1 153 ? 18.172 8.797 1.816 1 90.44 153 ARG B N 1
ATOM 4309 C CA . ARG B 1 153 ? 19.375 8.422 2.545 1 90.44 153 ARG B CA 1
ATOM 4310 C C . ARG B 1 153 ? 20.375 9.57 2.574 1 90.44 153 ARG B C 1
ATOM 4312 O O . ARG B 1 153 ? 21.578 9.344 2.684 1 90.44 153 ARG B O 1
ATOM 4319 N N . GLY B 1 154 ? 19.875 10.758 2.232 1 92.12 154 GLY B N 1
ATOM 4320 C CA . GLY B 1 154 ? 20.75 11.922 2.197 1 92.12 154 GLY B CA 1
ATOM 4321 C C . GLY B 1 154 ? 21.562 12.016 0.926 1 92.12 154 GLY B C 1
ATOM 4322 O O . GLY B 1 154 ? 22.531 12.773 0.861 1 92.12 154 GLY B O 1
ATOM 4323 N N . LEU B 1 155 ? 21.25 11.227 -0.072 1 93.62 155 LEU B N 1
ATOM 4324 C CA . LEU B 1 155 ? 22.031 11.195 -1.31 1 93.62 155 LEU B CA 1
ATOM 4325 C C . LEU B 1 155 ? 21.281 11.914 -2.432 1 93.62 155 LEU B C 1
ATOM 4327 O O . LEU B 1 155 ? 21.875 12.227 -3.469 1 93.62 155 LEU B O 1
ATOM 4331 N N . GLY B 1 156 ? 19.953 12.203 -2.211 1 94.88 156 GLY B N 1
ATOM 4332 C CA . GLY B 1 156 ? 19.172 13.016 -3.127 1 94.88 156 GLY B CA 1
ATOM 4333 C C . GLY B 1 156 ? 19.188 14.492 -2.775 1 94.88 156 GLY B C 1
ATOM 4334 O O . GLY B 1 156 ? 20.156 14.992 -2.215 1 94.88 156 GLY B O 1
ATOM 4335 N N . PRO B 1 157 ? 18.141 15.211 -3.256 1 97.62 157 PRO B N 1
ATOM 4336 C CA . PRO B 1 157 ? 18.047 16.625 -2.85 1 97.62 157 PRO B CA 1
ATOM 4337 C C . PRO B 1 157 ? 18.109 16.797 -1.335 1 97.62 157 PRO B C 1
ATOM 4339 O O . PRO B 1 157 ? 17.578 15.969 -0.588 1 97.62 157 PRO B O 1
ATOM 4342 N N . ASP B 1 158 ? 18.641 17.969 -0.9 1 97.69 158 ASP B N 1
ATOM 4343 C CA . ASP B 1 158 ? 18.688 18.234 0.534 1 97.69 158 ASP B CA 1
ATOM 4344 C C . ASP B 1 158 ? 17.297 18.531 1.082 1 97.69 158 ASP B C 1
ATOM 4346 O O . ASP B 1 158 ? 16.984 18.188 2.223 1 97.69 158 ASP B O 1
ATOM 4350 N N . ILE B 1 159 ? 16.5 19.25 0.266 1 98.31 159 ILE B N 1
ATOM 4351 C CA . ILE B 1 159 ? 15.102 19.422 0.626 1 98.31 159 ILE B CA 1
ATOM 4352 C C . ILE B 1 159 ? 14.398 18.078 0.619 1 98.31 159 ILE B C 1
ATOM 4354 O O . ILE B 1 159 ? 14.602 17.266 -0.29 1 98.31 159 ILE B O 1
ATOM 4358 N N . GLN B 1 160 ? 13.578 17.844 1.543 1 97.19 160 GLN B N 1
ATOM 4359 C CA . GLN B 1 160 ? 13.117 16.5 1.838 1 97.19 160 GLN B CA 1
ATOM 4360 C C . GLN B 1 160 ? 12.047 16.047 0.847 1 97.19 160 GLN B C 1
ATOM 4362 O O . GLN B 1 160 ? 11.953 14.867 0.515 1 97.19 160 GLN B O 1
ATOM 4367 N N . GLU B 1 161 ? 11.125 16.953 0.512 1 98.38 161 GLU B N 1
ATOM 4368 C CA . GLU B 1 161 ? 10.031 16.578 -0.38 1 98.38 161 GLU B CA 1
ATOM 4369 C C . GLU B 1 161 ? 9.75 17.672 -1.402 1 98.38 161 GLU B C 1
ATOM 4371 O O . GLU B 1 161 ? 9.82 18.859 -1.083 1 98.38 161 GLU B O 1
ATOM 4376 N N . PHE B 1 162 ? 9.391 17.297 -2.59 1 98.88 162 PHE B N 1
ATOM 4377 C CA . PHE B 1 162 ? 8.883 18.141 -3.66 1 98.88 162 PHE B CA 1
ATOM 4378 C C . PHE B 1 162 ? 7.457 17.75 -4.027 1 98.88 162 PHE B C 1
ATOM 4380 O O . PHE B 1 162 ? 7.203 16.594 -4.41 1 98.88 162 PHE B O 1
ATOM 4387 N N . LEU B 1 163 ? 6.598 18.703 -3.939 1 98.88 163 LEU B N 1
ATOM 4388 C CA . LEU B 1 163 ? 5.18 18.391 -3.795 1 98.88 163 LEU B CA 1
ATOM 4389 C C . LEU B 1 163 ? 4.371 19.016 -4.934 1 98.88 163 LEU B C 1
ATOM 4391 O O . LEU B 1 163 ? 4.719 20.078 -5.434 1 98.88 163 LEU B O 1
ATOM 4395 N N . ALA B 1 164 ? 3.334 18.359 -5.336 1 98.81 164 ALA B N 1
ATOM 4396 C CA . ALA B 1 164 ? 2.369 18.859 -6.312 1 98.81 164 ALA B CA 1
ATOM 4397 C C . ALA B 1 164 ? 0.952 18.828 -5.75 1 98.81 164 ALA B C 1
ATOM 4399 O O . ALA B 1 164 ? 0.58 17.906 -5.035 1 98.81 164 ALA B O 1
ATOM 4400 N N . MET B 1 165 ? 0.177 19.859 -6.105 1 98.56 165 MET B N 1
ATOM 4401 C CA . MET B 1 165 ? -1.183 20 -5.59 1 98.56 165 MET B CA 1
ATOM 4402 C C . MET B 1 165 ? -2.121 20.516 -6.672 1 98.56 165 MET B C 1
ATOM 4404 O O . MET B 1 165 ? -1.969 21.656 -7.133 1 98.56 165 MET B O 1
ATOM 4408 N N . PRO B 1 166 ? -3.094 19.734 -7.113 1 98.25 166 PRO B N 1
ATOM 4409 C CA . PRO B 1 166 ? -4.148 20.312 -7.953 1 98.25 166 PRO B CA 1
ATOM 4410 C C . PRO B 1 166 ? -4.965 21.375 -7.219 1 98.25 166 PRO B C 1
ATOM 4412 O O . PRO B 1 166 ? -5.562 21.094 -6.18 1 98.25 166 PRO B O 1
ATOM 4415 N N . LEU B 1 167 ? -5.121 22.562 -7.668 1 97.19 167 LEU B N 1
ATOM 4416 C CA . LEU B 1 167 ? -5.656 23.703 -6.926 1 97.19 167 LEU B CA 1
ATOM 4417 C C . LEU B 1 167 ? -7.156 23.844 -7.145 1 97.19 167 LEU B C 1
ATOM 4419 O O . LEU B 1 167 ? -7.887 24.25 -6.242 1 97.19 167 LEU B O 1
ATOM 4423 N N . ASN B 1 168 ? -7.684 23.625 -8.328 1 91.62 168 ASN B N 1
ATOM 4424 C CA . ASN B 1 168 ? -9.102 23.781 -8.633 1 91.62 168 ASN B CA 1
ATOM 4425 C C . ASN B 1 168 ? -9.594 22.656 -9.547 1 91.62 168 ASN B C 1
ATOM 4427 O O . ASN B 1 168 ? -10.164 22.922 -10.609 1 91.62 168 ASN B O 1
ATOM 4431 N N . PRO B 1 169 ? -9.461 21.469 -9.07 1 96.94 169 PRO B N 1
ATOM 4432 C CA . PRO B 1 169 ? -9.93 20.359 -9.906 1 96.94 169 PRO B CA 1
ATOM 4433 C C . PRO B 1 169 ? -11.453 20.266 -9.961 1 96.94 169 PRO B C 1
ATOM 4435 O O . PRO B 1 169 ? -12.133 20.703 -9.031 1 96.94 169 PRO B O 1
ATOM 4438 N N . PRO B 1 170 ? -12 19.781 -11.047 1 96 170 PRO B N 1
ATOM 4439 C CA . PRO B 1 170 ? -13.461 19.672 -11.148 1 96 170 PRO B CA 1
ATOM 4440 C C . PRO B 1 170 ? -14.039 18.609 -10.219 1 96 170 PRO B C 1
ATOM 4442 O O . PRO B 1 170 ? -15.219 18.672 -9.867 1 96 170 PRO B O 1
ATOM 4445 N N . ASP B 1 171 ? -13.266 17.594 -9.836 1 96.88 171 ASP B N 1
ATOM 4446 C CA . ASP B 1 171 ? -13.672 16.531 -8.922 1 96.88 171 ASP B CA 1
ATOM 4447 C C . ASP B 1 171 ? -12.453 15.844 -8.305 1 96.88 171 ASP B C 1
ATOM 4449 O O . ASP B 1 171 ? -11.312 16.125 -8.688 1 96.88 171 ASP B O 1
ATOM 4453 N N . ILE B 1 172 ? -12.688 15.039 -7.367 1 98.31 172 ILE B N 1
ATOM 4454 C CA . ILE B 1 172 ? -11.609 14.453 -6.578 1 98.31 172 ILE B CA 1
ATOM 4455 C C . ILE B 1 172 ? -10.844 13.43 -7.418 1 98.31 172 ILE B C 1
ATOM 4457 O O . ILE B 1 172 ? -9.633 13.273 -7.27 1 98.31 172 ILE B O 1
ATOM 4461 N N . TYR B 1 173 ? -11.5 12.633 -8.273 1 98.31 173 TYR B N 1
ATOM 4462 C CA . TYR B 1 173 ? -10.812 11.695 -9.148 1 98.31 173 TYR B CA 1
ATOM 4463 C C . TYR B 1 173 ? -9.781 12.414 -10.016 1 98.31 173 TYR B C 1
ATOM 4465 O O . TYR B 1 173 ? -8.633 11.984 -10.109 1 98.31 173 TYR B O 1
ATOM 4473 N N . THR B 1 174 ? -10.227 13.516 -10.625 1 98.31 174 THR B N 1
ATOM 4474 C CA . THR B 1 174 ? -9.336 14.273 -11.492 1 98.31 174 THR B CA 1
ATOM 4475 C C . THR B 1 174 ? -8.172 14.852 -10.695 1 98.31 174 THR B C 1
ATOM 4477 O O . THR B 1 174 ? -7.051 14.938 -11.211 1 98.31 174 THR B O 1
ATOM 4480 N N . ALA B 1 175 ? -8.453 15.266 -9.469 1 98.5 175 ALA B N 1
ATOM 4481 C CA . ALA B 1 175 ? -7.383 15.773 -8.609 1 98.5 175 ALA B CA 1
ATOM 4482 C C . ALA B 1 175 ? -6.301 14.719 -8.406 1 98.5 175 ALA B C 1
ATOM 4484 O O . ALA B 1 175 ? -5.117 14.984 -8.617 1 98.5 175 ALA B O 1
ATOM 4485 N N . VAL B 1 176 ? -6.734 13.508 -8.039 1 98.69 176 VAL B N 1
ATOM 4486 C CA . VAL B 1 176 ? -5.797 12.414 -7.801 1 98.69 176 VAL B CA 1
ATOM 4487 C C . VAL B 1 176 ? -5.098 12.039 -9.102 1 98.69 176 VAL B C 1
ATOM 4489 O O . VAL B 1 176 ? -3.877 11.852 -9.133 1 98.69 176 VAL B O 1
ATOM 4492 N N . TYR B 1 177 ? -5.824 11.961 -10.195 1 98.69 177 TYR B N 1
ATOM 4493 C CA . TYR B 1 177 ? -5.289 11.609 -11.508 1 98.69 177 TYR B CA 1
ATOM 4494 C C . TYR B 1 177 ? -4.219 12.609 -11.945 1 98.69 177 TYR B C 1
ATOM 4496 O O . TYR B 1 177 ? -3.201 12.219 -12.523 1 98.69 177 TYR B O 1
ATOM 4504 N N . THR B 1 178 ? -4.449 13.859 -11.656 1 98.75 178 THR B N 1
ATOM 4505 C CA . THR B 1 178 ? -3.494 14.906 -12.008 1 98.75 178 THR B CA 1
ATOM 4506 C C . THR B 1 178 ? -2.148 14.656 -11.328 1 98.75 178 THR B C 1
ATOM 4508 O O . THR B 1 178 ? -1.101 14.727 -11.977 1 98.75 178 THR B O 1
ATOM 4511 N N . ASN B 1 179 ? -2.186 14.359 -10.062 1 98.69 179 ASN B N 1
ATOM 4512 C CA . ASN B 1 179 ? -0.957 14.07 -9.336 1 98.69 179 ASN B CA 1
ATOM 4513 C C . ASN B 1 179 ? -0.257 12.828 -9.883 1 98.69 179 ASN B C 1
ATOM 4515 O O . ASN B 1 179 ? 0.971 12.797 -9.984 1 98.69 179 ASN B O 1
ATOM 4519 N N . VAL B 1 180 ? -1.017 11.844 -10.234 1 98.25 180 VAL B N 1
ATOM 4520 C CA . VAL B 1 180 ? -0.47 10.609 -10.789 1 98.25 180 VAL B CA 1
ATOM 4521 C C . VAL B 1 180 ? 0.258 10.914 -12.094 1 98.25 180 VAL B C 1
ATOM 4523 O O . VAL B 1 180 ? 1.368 10.422 -12.328 1 98.25 180 VAL B O 1
ATOM 4526 N N . GLU B 1 181 ? -0.353 11.672 -12.898 1 98.62 181 GLU B N 1
ATOM 4527 C CA . GLU B 1 181 ? 0.234 12.016 -14.188 1 98.62 181 GLU B CA 1
ATOM 4528 C C . GLU B 1 181 ? 1.502 12.852 -14.016 1 98.62 181 GLU B C 1
ATOM 4530 O O . GLU B 1 181 ? 2.463 12.688 -14.773 1 98.62 181 GLU B O 1
ATOM 4535 N N . ILE B 1 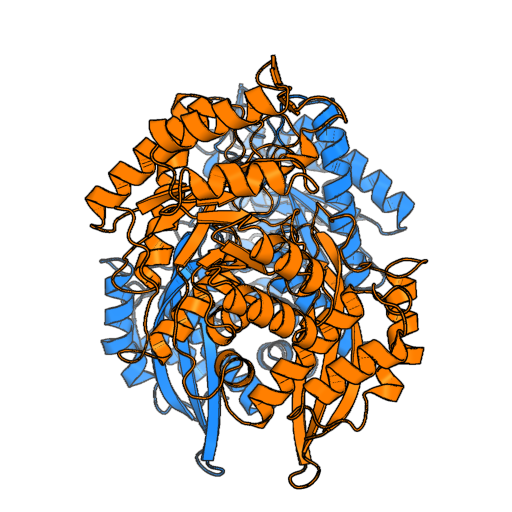182 ? 1.484 13.758 -13.062 1 98.88 182 ILE B N 1
ATOM 4536 C CA . ILE B 1 182 ? 2.686 14.531 -12.773 1 98.88 182 ILE B CA 1
ATOM 4537 C C . ILE B 1 182 ? 3.812 13.602 -12.344 1 98.88 182 ILE B C 1
ATOM 4539 O O . ILE B 1 182 ? 4.953 13.742 -12.789 1 98.88 182 ILE B O 1
ATOM 4543 N N . HIS B 1 183 ? 3.49 12.68 -11.484 1 98.75 183 HIS B N 1
ATOM 4544 C CA . HIS B 1 183 ? 4.473 11.711 -11.016 1 98.75 183 HIS B CA 1
ATOM 4545 C C . HIS B 1 183 ? 5.102 10.953 -12.18 1 98.75 183 HIS B C 1
ATOM 4547 O O . HIS B 1 183 ? 6.324 10.805 -12.242 1 98.75 183 HIS B O 1
ATOM 4553 N N . LYS B 1 184 ? 4.301 10.5 -13.109 1 97.88 184 LYS B N 1
ATOM 4554 C CA . LYS B 1 184 ? 4.777 9.773 -14.281 1 97.88 184 LYS B CA 1
ATOM 4555 C C . LYS B 1 184 ? 5.641 10.664 -15.172 1 97.88 184 LYS B C 1
ATOM 4557 O O . LYS B 1 184 ? 6.691 10.242 -15.656 1 97.88 184 LYS B O 1
ATOM 4562 N N . ARG B 1 185 ? 5.184 11.883 -15.359 1 98.69 185 ARG B N 1
ATOM 4563 C CA . ARG B 1 185 ? 5.898 12.828 -16.203 1 98.69 185 ARG B CA 1
ATOM 4564 C C . ARG B 1 185 ? 7.266 13.172 -15.625 1 98.69 185 ARG B C 1
ATOM 4566 O O . ARG B 1 185 ? 8.25 13.281 -16.359 1 98.69 185 ARG B O 1
ATOM 4573 N N . VAL B 1 186 ? 7.332 13.336 -14.359 1 98.81 186 VAL B N 1
ATOM 4574 C CA . VAL B 1 186 ? 8.562 13.703 -13.672 1 98.81 186 VAL B CA 1
ATOM 4575 C C . VAL B 1 186 ? 9.617 12.617 -13.891 1 98.81 186 VAL B C 1
ATOM 4577 O O . VAL B 1 186 ? 10.805 12.922 -14.062 1 98.81 186 VAL B O 1
ATOM 4580 N N . LEU B 1 187 ? 9.188 11.367 -13.891 1 98.31 187 LEU B N 1
ATOM 4581 C CA . LEU B 1 187 ? 10.133 10.289 -14.125 1 98.31 187 LEU B CA 1
ATOM 4582 C C . LEU B 1 187 ? 10.844 10.469 -15.461 1 98.31 187 LEU B C 1
ATOM 4584 O O . LEU B 1 187 ? 12.055 10.258 -15.562 1 98.31 187 LEU B O 1
ATOM 4588 N N . LYS B 1 188 ? 10.125 10.875 -16.453 1 98.06 188 LYS B N 1
ATOM 4589 C CA . LYS B 1 188 ? 10.711 11.055 -17.781 1 98.06 188 LYS B CA 1
ATOM 4590 C C . LYS B 1 188 ? 11.812 12.117 -17.75 1 98.06 188 LYS B C 1
ATOM 4592 O O . LYS B 1 188 ? 12.852 11.961 -18.391 1 98.06 188 LYS B O 1
ATOM 4597 N N . TYR B 1 189 ? 11.555 13.172 -17 1 98.62 189 TYR B N 1
ATOM 4598 C CA . TYR B 1 189 ? 12.547 14.234 -16.875 1 98.62 189 TYR B CA 1
ATOM 4599 C C . TYR B 1 189 ? 13.742 13.781 -16.047 1 98.62 189 TYR B C 1
ATOM 4601 O O . TYR B 1 189 ? 14.883 14.117 -16.359 1 98.62 189 TYR B O 1
ATOM 4609 N N . ILE B 1 190 ? 13.461 13.016 -14.992 1 98.56 190 ILE B N 1
ATOM 4610 C CA . ILE B 1 190 ? 14.531 12.523 -14.133 1 98.56 190 ILE B CA 1
ATOM 4611 C C . ILE B 1 190 ? 15.5 11.68 -14.945 1 98.56 190 ILE B C 1
ATOM 4613 O O . ILE B 1 190 ? 16.719 11.812 -14.805 1 98.56 190 ILE B O 1
ATOM 4617 N N . LEU B 1 191 ? 14.977 10.867 -15.828 1 97.62 191 LEU B N 1
ATOM 4618 C CA . LEU B 1 191 ? 15.781 9.906 -16.578 1 97.62 191 LEU B CA 1
ATOM 4619 C C . LEU B 1 191 ? 16.703 10.617 -17.562 1 97.62 191 LEU B C 1
ATOM 4621 O O . LEU B 1 191 ? 17.719 10.07 -17.969 1 97.62 191 LEU B O 1
ATOM 4625 N N . LYS B 1 192 ? 16.375 11.836 -17.906 1 97.75 192 LYS B N 1
ATOM 4626 C CA . LYS B 1 192 ? 17.203 12.625 -18.812 1 97.75 192 LYS B CA 1
ATOM 4627 C C . LYS B 1 192 ? 18.422 13.18 -18.094 1 97.75 192 LYS B C 1
ATOM 4629 O O . LYS B 1 192 ? 19.469 13.406 -18.703 1 97.75 192 LYS B O 1
ATOM 4634 N N . VAL B 1 193 ? 18.297 13.391 -16.781 1 97.44 193 VAL B N 1
ATOM 4635 C CA . VAL B 1 193 ? 19.375 14.078 -16.047 1 97.44 193 VAL B CA 1
ATOM 4636 C C . VAL B 1 193 ? 20.109 13.078 -15.172 1 97.44 193 VAL B C 1
ATOM 4638 O O . VAL B 1 193 ? 21.297 13.281 -14.859 1 97.44 193 VAL B O 1
ATOM 4641 N N . ASP B 1 194 ? 19.469 12.086 -14.688 1 96.25 194 ASP B N 1
ATOM 4642 C CA . ASP B 1 194 ? 20.047 10.992 -13.906 1 96.25 194 ASP B CA 1
ATOM 4643 C C . ASP B 1 194 ? 19.859 9.656 -14.633 1 96.25 194 ASP B C 1
ATOM 4645 O O . ASP B 1 194 ? 19.047 8.836 -14.227 1 96.25 194 ASP B O 1
ATOM 4649 N N . THR B 1 195 ? 20.719 9.336 -15.547 1 94.31 195 THR B N 1
ATOM 4650 C CA . THR B 1 195 ? 20.594 8.188 -16.438 1 94.31 195 THR B CA 1
ATOM 4651 C C . THR B 1 195 ? 20.844 6.887 -15.688 1 94.31 195 THR B C 1
ATOM 4653 O O . THR B 1 195 ? 20.516 5.805 -16.172 1 94.31 195 THR B O 1
ATOM 4656 N N . SER B 1 196 ? 21.406 6.961 -14.516 1 94 196 SER B N 1
ATOM 4657 C CA . SER B 1 196 ? 21.734 5.777 -13.727 1 94 196 SER B CA 1
ATOM 4658 C C . SER B 1 196 ? 20.594 5.41 -12.789 1 94 196 SER B C 1
ATOM 4660 O O . SER B 1 196 ? 20.625 4.367 -12.133 1 94 196 SER B O 1
ATOM 4662 N N . PHE B 1 197 ? 19.625 6.266 -12.75 1 96.12 197 PHE B N 1
ATOM 4663 C CA . PHE B 1 197 ? 18.516 6.055 -11.836 1 96.12 197 PHE B CA 1
ATOM 4664 C C . PHE B 1 197 ? 17.719 4.809 -12.219 1 96.12 197 PHE B C 1
ATOM 4666 O O . PHE B 1 197 ? 17.297 4.664 -13.367 1 96.12 197 PHE B O 1
ATOM 4673 N N . THR B 1 198 ? 17.422 3.881 -11.227 1 95.94 198 THR B N 1
ATOM 4674 C CA . THR B 1 198 ? 16.828 2.572 -11.5 1 95.94 198 THR B CA 1
ATOM 4675 C C . THR B 1 198 ? 15.32 2.613 -11.352 1 95.94 198 THR B C 1
ATOM 4677 O O . THR B 1 198 ? 14.641 1.602 -11.547 1 95.94 198 THR B O 1
ATOM 4680 N N . GLY B 1 199 ? 14.781 3.797 -10.938 1 95.56 199 GLY B N 1
ATOM 4681 C CA . GLY B 1 199 ? 13.328 3.92 -10.852 1 95.56 199 GLY B CA 1
ATOM 4682 C C . GLY B 1 199 ? 12.789 3.592 -9.477 1 95.56 199 GLY B C 1
ATOM 4683 O O . GLY B 1 199 ? 11.594 3.316 -9.32 1 95.56 199 GLY B O 1
ATOM 4684 N N . GLY B 1 200 ? 13.633 3.568 -8.492 1 96.62 200 GLY B N 1
ATOM 4685 C CA . GLY B 1 200 ? 13.203 3.242 -7.145 1 96.62 200 GLY B CA 1
ATOM 4686 C C . GLY B 1 200 ? 12.422 4.363 -6.484 1 96.62 200 GLY B C 1
ATOM 4687 O O . GLY B 1 200 ? 12.695 5.539 -6.715 1 96.62 200 GLY B O 1
ATOM 4688 N N . LYS B 1 201 ? 11.469 3.971 -5.68 1 97.12 201 LYS B N 1
ATOM 4689 C CA . LYS B 1 201 ? 10.633 4.902 -4.93 1 97.12 201 LYS B CA 1
ATOM 4690 C C . LYS B 1 201 ? 10.898 4.793 -3.43 1 97.12 201 LYS B C 1
ATOM 4692 O O . LYS B 1 201 ? 11.273 3.727 -2.938 1 97.12 201 LYS B O 1
ATOM 4697 N N . ASN B 1 202 ? 10.641 5.941 -2.713 1 95.94 202 ASN B N 1
ATOM 4698 C CA . ASN B 1 202 ? 10.758 5.91 -1.258 1 95.94 202 ASN B CA 1
ATOM 4699 C C . ASN B 1 202 ? 9.445 5.5 -0.6 1 95.94 202 ASN B C 1
ATOM 4701 O O . ASN B 1 202 ? 8.508 5.066 -1.281 1 95.94 202 ASN B O 1
ATOM 4705 N N . ASP B 1 203 ? 9.352 5.586 0.708 1 93.06 203 ASP B N 1
ATOM 4706 C CA . ASP B 1 203 ? 8.227 5.082 1.491 1 93.06 203 ASP B CA 1
ATOM 4707 C C . ASP B 1 203 ? 6.945 5.852 1.176 1 93.06 203 ASP B C 1
ATOM 4709 O O . ASP B 1 203 ? 5.848 5.398 1.5 1 93.06 203 ASP B O 1
ATOM 4713 N N . GLU B 1 204 ? 7.043 6.973 0.477 1 94.94 204 GLU B N 1
ATOM 4714 C CA . GLU B 1 204 ? 5.883 7.801 0.174 1 94.94 204 GLU B CA 1
ATOM 4715 C C . GLU B 1 204 ? 5.504 7.703 -1.301 1 94.94 204 GLU B C 1
ATOM 4717 O O . GLU B 1 204 ? 4.641 8.445 -1.776 1 94.94 204 GLU B O 1
ATOM 4722 N N . GLY B 1 205 ? 6.145 6.859 -2.002 1 96.5 205 GLY B N 1
ATOM 4723 C CA . GLY B 1 205 ? 5.871 6.645 -3.416 1 96.5 205 GLY B CA 1
ATOM 4724 C C . GLY B 1 205 ? 6.598 7.629 -4.316 1 96.5 205 GLY B C 1
ATOM 4725 O O . GLY B 1 205 ? 6.41 7.613 -5.535 1 96.5 205 GLY B O 1
ATOM 4726 N N . ALA B 1 206 ? 7.438 8.508 -3.766 1 98 206 ALA B N 1
ATOM 4727 C CA . ALA B 1 206 ? 8.164 9.516 -4.535 1 98 206 ALA B CA 1
ATOM 4728 C C . ALA B 1 206 ? 9.43 8.922 -5.156 1 98 206 ALA B C 1
ATOM 4730 O O . ALA B 1 206 ? 10.07 8.055 -4.562 1 98 206 ALA B O 1
ATOM 4731 N N . TRP B 1 207 ? 9.805 9.469 -6.324 1 98.31 207 TRP B N 1
ATOM 4732 C CA . TRP B 1 207 ? 11.078 9.086 -6.922 1 98.31 207 TRP B CA 1
ATOM 4733 C C . TRP B 1 207 ? 12.25 9.547 -6.059 1 98.31 207 TRP B C 1
ATOM 4735 O O . TRP B 1 207 ? 12.188 10.617 -5.445 1 98.31 207 TRP B O 1
ATOM 4745 N N . THR B 1 208 ? 13.312 8.789 -6.035 1 97.31 208 THR B N 1
ATOM 4746 C CA . THR B 1 208 ? 14.445 9.172 -5.195 1 97.31 208 THR B CA 1
ATOM 4747 C C . THR B 1 208 ? 15.734 9.219 -6.016 1 97.31 208 THR B C 1
ATOM 4749 O O . THR B 1 208 ? 16.672 8.469 -5.754 1 97.31 208 THR B O 1
ATOM 4752 N N . PRO B 1 209 ? 15.828 10.07 -7 1 97.62 209 PRO B N 1
ATOM 4753 C CA . PRO B 1 209 ? 17.031 10.211 -7.832 1 97.62 209 PRO B CA 1
ATOM 4754 C C . PRO B 1 209 ? 18.141 10.984 -7.129 1 97.62 209 PRO B C 1
ATOM 4756 O O . PRO B 1 209 ? 17.922 11.586 -6.074 1 97.62 209 PRO B O 1
ATOM 4759 N N . ARG B 1 210 ? 19.375 10.93 -7.695 1 96.25 210 ARG B N 1
ATOM 4760 C CA . ARG B 1 210 ? 20.5 11.727 -7.234 1 96.25 210 ARG B CA 1
ATOM 4761 C C . ARG B 1 210 ? 20.625 13.016 -8.031 1 96.25 210 ARG B C 1
ATOM 4763 O O . ARG B 1 210 ? 21.484 13.133 -8.914 1 96.25 210 ARG B O 1
ATOM 4770 N N . ILE B 1 211 ? 19.812 13.977 -7.621 1 97.44 211 ILE B N 1
ATOM 4771 C CA . ILE B 1 211 ? 19.797 15.281 -8.266 1 97.44 211 ILE B CA 1
ATOM 4772 C C . ILE B 1 211 ? 19.812 16.375 -7.199 1 97.44 211 ILE B C 1
ATOM 4774 O O . ILE B 1 211 ? 19.688 16.094 -6.008 1 97.44 211 ILE B O 1
ATOM 4778 N N . SER B 1 212 ? 20 17.641 -7.613 1 96.62 212 SER B N 1
ATOM 4779 C CA . SER B 1 212 ? 19.969 18.75 -6.676 1 96.62 212 SER B CA 1
ATOM 4780 C C . SER B 1 212 ? 18.547 19.219 -6.41 1 96.62 212 SER B C 1
ATOM 4782 O O . SER B 1 212 ? 17.625 18.875 -7.156 1 96.62 212 SER B O 1
ATOM 4784 N N . SER B 1 213 ? 18.375 20.031 -5.359 1 97.56 213 SER B N 1
ATOM 4785 C CA . SER B 1 213 ? 17.062 20.594 -5.059 1 97.56 213 SER B CA 1
ATOM 4786 C C . SER B 1 213 ? 16.578 21.5 -6.191 1 97.56 213 SER B C 1
ATOM 4788 O O . SER B 1 213 ? 15.398 21.484 -6.539 1 97.56 213 SER B O 1
ATOM 4790 N N . THR B 1 214 ? 17.484 22.234 -6.738 1 97.06 214 THR B N 1
ATOM 4791 C CA . THR B 1 214 ? 17.125 23.141 -7.824 1 97.06 214 THR B CA 1
ATOM 4792 C C . THR B 1 214 ? 16.688 22.359 -9.055 1 97.06 214 THR B C 1
ATOM 4794 O O . THR B 1 214 ? 15.703 22.719 -9.711 1 97.06 214 THR B O 1
ATOM 4797 N N . THR B 1 215 ? 17.438 21.312 -9.375 1 98.12 215 THR B N 1
ATOM 4798 C CA . THR B 1 215 ? 17.062 20.453 -10.5 1 98.12 215 THR B CA 1
ATOM 4799 C C . THR B 1 215 ? 15.688 19.828 -10.266 1 98.12 215 THR B C 1
ATOM 4801 O O . THR B 1 215 ? 14.867 19.75 -11.188 1 98.12 215 THR B O 1
ATOM 4804 N N . ALA B 1 216 ? 15.477 19.391 -9.031 1 98.69 216 ALA B N 1
ATOM 4805 C CA . ALA B 1 216 ? 14.195 18.797 -8.68 1 98.69 216 ALA B CA 1
ATOM 4806 C C . ALA B 1 216 ? 13.047 19.781 -8.898 1 98.69 216 ALA B C 1
ATOM 4808 O O . ALA B 1 216 ? 12.008 19.422 -9.453 1 98.69 216 ALA B O 1
ATOM 4809 N N . LEU B 1 217 ? 13.242 21 -8.477 1 98.81 217 LEU B N 1
ATOM 4810 C CA . LEU B 1 217 ? 12.211 22.016 -8.617 1 98.81 217 LEU B CA 1
ATOM 4811 C C . LEU B 1 217 ? 11.961 22.344 -10.086 1 98.81 217 LEU B C 1
ATOM 4813 O O . LEU B 1 217 ? 10.812 22.531 -10.492 1 98.81 217 LEU B O 1
ATOM 4817 N N . LYS B 1 218 ? 13.016 22.438 -10.883 1 98.69 218 LYS B N 1
ATOM 4818 C CA . LYS B 1 218 ? 12.875 22.719 -12.305 1 98.69 218 LYS B CA 1
ATOM 4819 C C . LYS B 1 218 ? 12.078 21.609 -13 1 98.69 218 LYS B C 1
ATOM 4821 O O . LYS B 1 218 ? 11.18 21.891 -13.789 1 98.69 218 LYS B O 1
ATOM 4826 N N . ILE B 1 219 ? 12.422 20.391 -12.688 1 98.81 219 ILE B N 1
ATOM 4827 C CA . ILE B 1 219 ? 11.742 19.234 -13.273 1 98.81 219 ILE B CA 1
ATOM 4828 C C . ILE B 1 219 ? 10.266 19.25 -12.883 1 98.81 219 ILE B C 1
ATOM 4830 O O . ILE B 1 219 ? 9.391 19.062 -13.734 1 98.81 219 ILE B O 1
ATOM 4834 N N . LEU B 1 220 ? 10.039 19.469 -11.594 1 98.88 220 LEU B N 1
ATOM 4835 C CA . LEU B 1 220 ? 8.672 19.438 -11.094 1 98.88 220 LEU B CA 1
ATOM 4836 C C . LEU B 1 220 ? 7.836 20.531 -11.75 1 98.88 220 LEU B C 1
ATOM 4838 O O . LEU B 1 220 ? 6.688 20.297 -12.141 1 98.88 220 LEU B O 1
ATOM 4842 N N . ARG B 1 221 ? 8.414 21.719 -11.82 1 98.69 221 ARG B N 1
ATOM 4843 C CA . ARG B 1 221 ? 7.703 22.844 -12.438 1 98.69 221 ARG B CA 1
ATOM 4844 C C . ARG B 1 221 ? 7.344 22.531 -13.891 1 98.69 221 ARG B C 1
ATOM 4846 O O . ARG B 1 221 ? 6.219 22.781 -14.32 1 98.69 221 ARG B O 1
ATOM 4853 N N . GLU B 1 222 ? 8.281 21.969 -14.625 1 98.69 222 GLU B N 1
ATOM 4854 C CA . GLU B 1 222 ? 8.055 21.656 -16.031 1 98.69 222 GLU B CA 1
ATOM 4855 C C . GLU B 1 222 ? 6.988 20.562 -16.188 1 98.69 222 GLU B C 1
ATOM 4857 O O . GLU B 1 222 ? 6.078 20.703 -17.016 1 98.69 222 GLU B O 1
ATOM 4862 N N . ALA B 1 223 ? 7.09 19.516 -15.406 1 98.81 223 ALA B N 1
ATOM 4863 C CA . ALA B 1 223 ? 6.129 18.422 -15.469 1 98.81 223 ALA B CA 1
ATOM 4864 C C . ALA B 1 223 ? 4.73 18.906 -15.086 1 98.81 223 ALA B C 1
ATOM 4866 O O . ALA B 1 223 ? 3.746 18.531 -15.734 1 98.81 223 ALA B O 1
ATOM 4867 N N . ALA B 1 224 ? 4.641 19.719 -14.023 1 98.75 224 ALA B N 1
ATOM 4868 C CA . ALA B 1 224 ? 3.354 20.234 -13.57 1 98.75 224 ALA B CA 1
ATOM 4869 C C . ALA B 1 224 ? 2.699 21.094 -14.648 1 98.75 224 ALA B C 1
ATOM 4871 O O . ALA B 1 224 ? 1.488 21.016 -14.867 1 98.75 224 ALA B O 1
ATOM 4872 N N . ARG B 1 225 ? 3.5 21.938 -15.258 1 98.44 225 ARG B N 1
ATOM 4873 C CA . ARG B 1 225 ? 2.988 22.812 -16.312 1 98.44 225 ARG B CA 1
ATOM 4874 C C . ARG B 1 225 ? 2.422 21.984 -17.469 1 98.44 225 ARG B C 1
ATOM 4876 O O . ARG B 1 225 ? 1.34 22.281 -17.984 1 98.44 225 ARG B O 1
ATOM 4883 N N . GLU B 1 226 ? 3.146 20.953 -17.875 1 98.75 226 GLU B N 1
ATOM 4884 C CA . GLU B 1 226 ? 2.709 20.109 -18.984 1 98.75 226 GLU B CA 1
ATOM 4885 C C . GLU B 1 226 ? 1.399 19.406 -18.641 1 98.75 226 GLU B C 1
ATOM 4887 O O . GLU B 1 226 ? 0.459 19.422 -19.438 1 98.75 226 GLU B O 1
ATOM 4892 N N . VAL B 1 227 ? 1.363 18.828 -17.5 1 98.69 227 VAL B N 1
ATOM 4893 C CA . VAL B 1 227 ? 0.183 18.078 -17.109 1 98.69 227 VAL B CA 1
ATOM 4894 C C . VAL B 1 227 ? -1.002 19.016 -16.922 1 98.69 227 VAL B C 1
ATOM 4896 O O . VAL B 1 227 ? -2.129 18.703 -17.297 1 98.69 227 VAL B O 1
ATOM 4899 N N .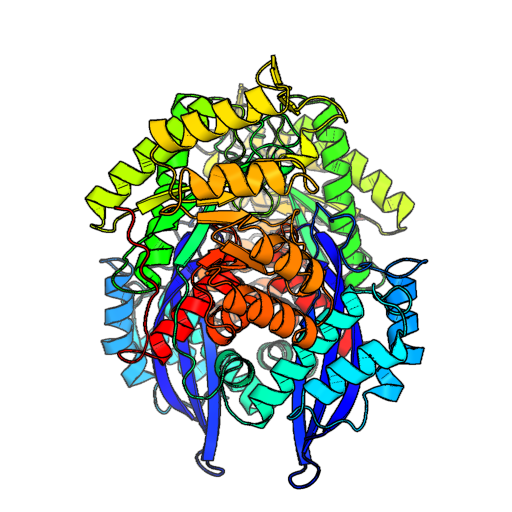 SER B 1 228 ? -0.717 20.172 -16.281 1 98.44 228 SER B N 1
ATOM 4900 C CA . SER B 1 228 ? -1.755 21.188 -16.125 1 98.44 228 SER B CA 1
ATOM 4901 C C . SER B 1 228 ? -2.359 21.562 -17.469 1 98.44 228 SER B C 1
ATOM 4903 O O . SER B 1 228 ? -3.58 21.656 -17.609 1 98.44 228 SER B O 1
ATOM 4905 N N . GLY B 1 229 ? -1.556 21.812 -18.516 1 98.12 229 GLY B N 1
ATOM 4906 C CA . GLY B 1 229 ? -2.021 22.141 -19.844 1 98.12 229 GLY B CA 1
ATOM 4907 C C . GLY B 1 229 ? -2.832 21.031 -20.5 1 98.12 229 GLY B C 1
ATOM 4908 O O . GLY B 1 229 ? -3.85 21.297 -21.141 1 98.12 229 GLY B O 1
ATOM 4909 N N . GLU B 1 230 ? -2.398 19.828 -20.266 1 98.19 230 GLU B N 1
ATOM 4910 C CA . GLU B 1 230 ? -3.037 18.672 -20.891 1 98.19 230 GLU B CA 1
ATOM 4911 C C . GLU B 1 230 ? -4.395 18.391 -20.266 1 98.19 230 GLU B C 1
ATOM 4913 O O . GLU B 1 230 ? -5.352 18.047 -20.969 1 98.19 230 GLU B O 1
ATOM 4918 N N . LEU B 1 231 ? -4.516 18.562 -18.938 1 97.81 231 LEU B N 1
ATOM 4919 C CA . LEU B 1 231 ? -5.719 18.141 -18.234 1 97.81 231 LEU B CA 1
ATOM 4920 C C . LEU B 1 231 ? -6.633 19.344 -17.969 1 97.81 231 LEU B C 1
ATOM 4922 O O . LEU B 1 231 ? -7.801 19.156 -17.594 1 97.81 231 LEU B O 1
ATOM 4926 N N . GLY B 1 232 ? -6.098 20.5 -18.109 1 97.75 232 GLY B N 1
ATOM 4927 C CA . GLY B 1 232 ? -6.879 21.688 -17.828 1 97.75 232 GLY B CA 1
ATOM 4928 C C . GLY B 1 232 ? -7.098 21.922 -16.344 1 97.75 232 GLY B C 1
ATOM 4929 O O . GLY B 1 232 ? -8.125 22.469 -15.938 1 97.75 232 GLY B O 1
ATOM 4930 N N . VAL B 1 233 ? -6.25 21.375 -15.484 1 97.5 233 VAL B N 1
ATOM 4931 C CA . VAL B 1 233 ? -6.305 21.547 -14.039 1 97.5 233 VAL B CA 1
ATOM 4932 C C . VAL B 1 233 ? -5.117 22.391 -13.57 1 97.5 233 VAL B C 1
ATOM 4934 O O . VAL B 1 233 ? -3.965 22.062 -13.859 1 97.5 233 VAL B O 1
ATOM 4937 N N . GLU B 1 234 ? -5.402 23.547 -12.914 1 97.38 234 GLU B N 1
ATOM 4938 C CA . GLU B 1 234 ? -4.324 24.344 -12.328 1 97.38 234 GLU B CA 1
ATOM 4939 C C . GLU B 1 234 ? -3.568 23.547 -11.266 1 97.38 234 GLU B C 1
ATOM 4941 O O . GLU B 1 234 ? -4.176 22.844 -10.453 1 97.38 234 GLU B O 1
ATOM 4946 N N . VAL B 1 235 ? -2.229 23.656 -11.312 1 98.19 235 VAL B N 1
ATOM 4947 C CA . VAL B 1 235 ? -1.403 22.906 -10.375 1 98.19 235 VAL B CA 1
ATOM 4948 C C . VAL B 1 235 ? -0.439 23.859 -9.664 1 98.19 235 VAL B C 1
ATOM 4950 O O . VAL B 1 235 ? 0.183 24.719 -10.297 1 98.19 235 VAL B O 1
ATOM 4953 N N . GLY B 1 236 ? -0.42 23.797 -8.367 1 98.06 236 GLY B N 1
ATOM 4954 C CA . GLY B 1 236 ? 0.635 24.422 -7.582 1 98.06 236 GLY B CA 1
ATOM 4955 C C . GLY B 1 236 ? 1.716 23.438 -7.164 1 98.06 236 GLY B C 1
ATOM 4956 O O . GLY B 1 236 ? 1.44 22.25 -6.949 1 98.06 236 GLY B O 1
ATOM 4957 N N . ILE B 1 237 ? 2.939 23.922 -7.035 1 98.56 237 ILE B N 1
ATOM 4958 C CA . ILE B 1 237 ? 4.004 23.062 -6.516 1 98.56 237 ILE B CA 1
ATOM 4959 C C . ILE B 1 237 ? 4.477 23.594 -5.164 1 98.56 237 ILE B C 1
ATOM 4961 O O . ILE B 1 237 ? 4.18 24.734 -4.797 1 98.56 237 ILE B O 1
ATOM 4965 N N . GLY B 1 238 ? 5.07 22.734 -4.395 1 98.69 238 GLY B N 1
ATOM 4966 C CA . GLY B 1 238 ? 5.543 23.078 -3.061 1 98.69 238 GLY B CA 1
ATOM 4967 C C . GLY B 1 238 ? 6.688 22.203 -2.592 1 98.69 238 GLY B C 1
ATOM 4968 O O . GLY B 1 238 ? 7.176 21.359 -3.34 1 98.69 238 GLY B O 1
ATOM 4969 N N . VAL B 1 239 ? 7.16 22.516 -1.386 1 98.88 239 VAL B N 1
ATOM 4970 C CA . VAL B 1 239 ? 8.25 21.75 -0.792 1 98.88 239 VAL B CA 1
ATOM 4971 C C . VAL B 1 239 ? 7.961 21.5 0.688 1 98.88 239 VAL B C 1
ATOM 4973 O O . VAL B 1 239 ? 7.254 22.281 1.326 1 98.88 239 VAL B O 1
ATOM 4976 N N . ASP B 1 240 ? 8.375 20.438 1.165 1 98.44 240 ASP B N 1
ATOM 4977 C CA . ASP B 1 240 ? 8.641 20.203 2.58 1 98.44 240 ASP B CA 1
ATOM 4978 C C . ASP B 1 240 ? 10.141 20.172 2.861 1 98.44 240 ASP B C 1
ATOM 4980 O O . ASP B 1 240 ? 10.828 19.203 2.541 1 98.44 240 ASP B O 1
ATOM 4984 N N . VAL B 1 241 ? 10.555 21.234 3.486 1 98.44 241 VAL B N 1
ATOM 4985 C CA . VAL B 1 241 ? 11.992 21.438 3.623 1 98.44 241 VAL B CA 1
ATOM 4986 C C . VAL B 1 241 ? 12.539 20.516 4.723 1 98.44 241 VAL B C 1
ATOM 4988 O O . VAL B 1 241 ? 13.664 20.031 4.637 1 98.44 241 VAL B O 1
ATOM 4991 N N . ALA B 1 242 ? 11.797 20.281 5.727 1 96.5 242 ALA B N 1
ATOM 4992 C CA . ALA B 1 242 ? 12.258 19.562 6.914 1 96.5 242 ALA B CA 1
ATOM 4993 C C . ALA B 1 242 ? 13.547 20.188 7.453 1 96.5 242 ALA B C 1
ATOM 4995 O O . ALA B 1 242 ? 14.531 19.469 7.68 1 96.5 242 ALA B O 1
ATOM 4996 N N . ALA B 1 243 ? 13.484 21.438 7.719 1 97.25 243 ALA B N 1
ATOM 4997 C CA . ALA B 1 243 ? 14.703 22.203 7.965 1 97.25 243 ALA B CA 1
ATOM 4998 C C . ALA B 1 243 ? 15.344 21.812 9.297 1 97.25 243 ALA B C 1
ATOM 5000 O O . ALA B 1 243 ? 16.547 21.984 9.484 1 97.25 243 ALA B O 1
ATOM 5001 N N . SER B 1 244 ? 14.539 21.344 10.219 1 95.88 244 SER B N 1
ATOM 5002 C CA . SER B 1 244 ? 15.102 20.906 11.492 1 95.88 244 SER B CA 1
ATOM 5003 C C . SER B 1 244 ? 16.156 19.828 11.281 1 95.88 244 SER B C 1
ATOM 5005 O O . SER B 1 244 ? 17.141 19.75 12.023 1 95.88 244 SER B O 1
ATOM 5007 N N . SER B 1 245 ? 15.984 19 10.266 1 94.62 245 SER B N 1
ATOM 5008 C CA . SER B 1 245 ? 16.953 17.953 9.969 1 94.62 245 SER B CA 1
ATOM 5009 C C . SER B 1 245 ? 18.234 18.516 9.383 1 94.62 245 SER B C 1
ATOM 5011 O O . SER B 1 245 ? 19.281 17.859 9.383 1 94.62 245 SER B O 1
ATOM 5013 N N . LEU B 1 246 ? 18.219 19.75 8.906 1 97.44 246 LEU B N 1
ATOM 5014 C CA . LEU B 1 246 ? 19.375 20.422 8.305 1 97.44 246 LEU B CA 1
ATOM 5015 C C . LEU B 1 246 ? 20.109 21.281 9.336 1 97.44 246 LEU B C 1
ATOM 5017 O O . LEU B 1 246 ? 21.219 21.719 9.094 1 97.44 246 LEU B O 1
ATOM 5021 N N . TRP B 1 247 ? 19.469 21.5 10.477 1 97.31 247 TRP B N 1
ATOM 5022 C CA . TRP B 1 247 ? 19.953 22.438 11.492 1 97.31 247 TRP B CA 1
ATOM 5023 C C . TRP B 1 247 ? 21 21.766 12.383 1 97.31 247 TRP B C 1
ATOM 5025 O O . TRP B 1 247 ? 20.75 20.703 12.953 1 97.31 247 TRP B O 1
ATOM 5035 N N . ASN B 1 248 ? 22.203 22.344 12.531 1 97.25 248 ASN B N 1
ATOM 5036 C CA . ASN B 1 248 ? 23.25 21.75 13.359 1 97.25 248 ASN B CA 1
ATOM 5037 C C . ASN B 1 248 ? 23.406 22.5 14.688 1 97.25 248 ASN B C 1
ATOM 5039 O O . ASN B 1 248 ? 24.406 22.328 15.383 1 97.25 248 ASN B O 1
ATOM 5043 N N . GLY B 1 249 ? 22.453 23.391 14.977 1 96.38 249 GLY B N 1
ATOM 5044 C CA . GLY B 1 249 ? 22.516 24.203 16.188 1 96.38 249 GLY B CA 1
ATOM 5045 C C . GLY B 1 249 ? 22.875 25.656 15.922 1 96.38 249 GLY B C 1
ATOM 5046 O O . GLY B 1 249 ? 22.547 26.531 16.734 1 96.38 249 GLY B O 1
ATOM 5047 N N . GLU B 1 250 ? 23.531 25.891 14.805 1 96.94 250 GLU B N 1
ATOM 5048 C CA . GLU B 1 250 ? 23.969 27.25 14.453 1 96.94 250 GLU B CA 1
ATOM 5049 C C . GLU B 1 250 ? 23.594 27.578 13.016 1 96.94 250 GLU B C 1
ATOM 5051 O O . GLU B 1 250 ? 23.219 28.719 12.719 1 96.94 250 GLU B O 1
ATOM 5056 N N . LYS B 1 251 ? 23.719 26.594 12.188 1 98.25 251 LYS B N 1
ATOM 5057 C CA . LYS B 1 251 ? 23.516 26.781 10.758 1 98.25 251 LYS B CA 1
ATOM 5058 C C . LYS B 1 251 ? 22.703 25.641 10.156 1 98.25 251 LYS B C 1
ATOM 5060 O O . LYS B 1 251 ? 22.609 24.562 10.758 1 98.25 251 LYS B O 1
ATOM 5065 N N . TYR B 1 252 ? 22.047 25.922 9.031 1 98.56 252 TYR B N 1
ATOM 5066 C CA . TYR B 1 252 ? 21.438 24.891 8.195 1 98.56 252 TYR B CA 1
ATOM 5067 C C . TYR B 1 252 ? 22.469 24.312 7.223 1 98.56 252 TYR B C 1
ATOM 5069 O O . TYR B 1 252 ? 23 25.031 6.383 1 98.56 252 TYR B O 1
ATOM 5077 N N . VAL B 1 253 ? 22.734 23.031 7.277 1 98.25 253 VAL B N 1
ATOM 5078 C CA . VAL B 1 253 ? 23.781 22.375 6.488 1 98.25 253 VAL B CA 1
ATOM 5079 C C . VAL B 1 253 ? 23.141 21.594 5.344 1 98.25 253 VAL B C 1
ATOM 5081 O O . VAL B 1 253 ? 22.516 20.547 5.574 1 98.25 253 VAL B O 1
ATOM 5084 N N . TYR B 1 254 ? 23.312 22.047 4.113 1 97.69 254 TYR B N 1
ATOM 5085 C CA . TYR B 1 254 ? 22.906 21.359 2.891 1 97.69 254 TYR B CA 1
ATOM 5086 C C . TYR B 1 254 ? 24.078 20.547 2.326 1 97.69 254 TYR B C 1
ATOM 5088 O O . TYR B 1 254 ? 24.797 21.016 1.44 1 97.69 254 TYR B O 1
ATOM 5096 N N . LYS B 1 255 ? 24.188 19.359 2.727 1 95.75 255 LYS B N 1
ATOM 5097 C CA . LYS B 1 255 ? 25.375 18.547 2.492 1 95.75 255 LYS B CA 1
ATOM 5098 C C . LYS B 1 255 ? 25.547 18.234 1.007 1 95.75 255 LYS B C 1
ATOM 5100 O O . LYS B 1 255 ? 26.656 18.344 0.474 1 95.75 255 LYS B O 1
ATOM 5105 N N . ASN B 1 256 ? 24.531 17.812 0.341 1 93.31 256 ASN B N 1
ATOM 5106 C CA . ASN B 1 256 ? 24.641 17.422 -1.059 1 93.31 256 ASN B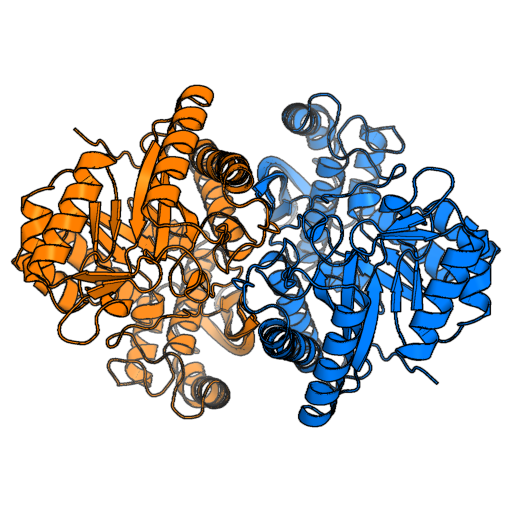 CA 1
ATOM 5107 C C . ASN B 1 256 ? 24.922 18.609 -1.962 1 93.31 256 ASN B C 1
ATOM 5109 O O . ASN B 1 256 ? 25.594 18.469 -2.986 1 93.31 256 ASN B O 1
ATOM 5113 N N . GLU B 1 257 ? 24.391 19.703 -1.529 1 94.06 257 GLU B N 1
ATOM 5114 C CA . GLU B 1 257 ? 24.609 20.906 -2.309 1 94.06 257 GLU B CA 1
ATOM 5115 C C . GLU B 1 257 ? 25.922 21.578 -1.916 1 94.06 257 GLU B C 1
ATOM 5117 O O . GLU B 1 257 ? 26.422 22.453 -2.631 1 94.06 257 GLU B O 1
ATOM 5122 N N . GLY B 1 258 ? 26.5 21.25 -0.784 1 96 258 GLY B N 1
ATOM 5123 C CA . GLY B 1 258 ? 27.766 21.797 -0.317 1 96 258 GLY B CA 1
ATOM 5124 C C . GLY B 1 258 ? 27.641 23.234 0.185 1 96 258 GLY B C 1
ATOM 5125 O O . GLY B 1 258 ? 28.531 24.047 -0.031 1 96 258 GLY B O 1
ATOM 5126 N N . VAL B 1 259 ? 26.469 23.531 0.777 1 97.38 259 VAL B N 1
ATOM 5127 C CA . VAL B 1 259 ? 26.234 24.906 1.218 1 97.38 259 VAL B CA 1
ATOM 5128 C C . VAL B 1 259 ? 25.781 24.906 2.678 1 97.38 259 VAL B C 1
ATOM 5130 O O . VAL B 1 259 ? 25.047 24 3.105 1 97.38 259 VAL B O 1
ATOM 5133 N N . GLU B 1 260 ? 26.203 25.859 3.432 1 98.31 260 GLU B N 1
ATOM 5134 C CA . GLU B 1 260 ? 25.703 26.156 4.773 1 98.31 260 GLU B CA 1
ATOM 5135 C C . GLU B 1 260 ? 25.047 27.531 4.832 1 98.31 260 GLU B C 1
ATOM 5137 O O . GLU B 1 260 ? 25.531 28.484 4.199 1 98.31 260 GLU B O 1
ATOM 5142 N N . ARG B 1 261 ? 23.984 27.609 5.582 1 98.44 261 ARG B N 1
ATOM 5143 C CA . ARG B 1 261 ? 23.234 28.859 5.688 1 98.44 261 ARG B CA 1
ATOM 5144 C C . ARG B 1 261 ? 22.938 29.203 7.145 1 98.44 261 ARG B C 1
ATOM 5146 O O . ARG B 1 261 ? 22.484 28.359 7.91 1 98.44 261 ARG B O 1
ATOM 5153 N N . ASP B 1 262 ? 23.25 30.406 7.512 1 97.94 262 ASP B N 1
ATOM 5154 C CA . ASP B 1 262 ? 22.75 30.875 8.805 1 97.94 262 ASP B CA 1
ATOM 5155 C C . ASP B 1 262 ? 21.25 31.172 8.742 1 97.94 262 ASP B C 1
ATOM 5157 O O . ASP B 1 262 ? 20.625 31.031 7.688 1 97.94 262 ASP B O 1
ATOM 5161 N N . PRO B 1 263 ? 20.609 31.547 9.805 1 97.44 263 PRO B N 1
ATOM 5162 C CA . PRO B 1 263 ? 19.156 31.719 9.82 1 97.44 263 PRO B CA 1
ATOM 5163 C C . PRO B 1 263 ? 18.656 32.75 8.812 1 97.44 263 PRO B C 1
ATOM 5165 O O . PRO B 1 263 ? 17.656 32.531 8.125 1 97.44 263 PRO B O 1
ATOM 5168 N N . ARG B 1 264 ? 19.312 33.875 8.742 1 97.94 264 ARG B N 1
ATOM 5169 C CA . ARG B 1 264 ? 18.891 34.906 7.801 1 97.94 264 ARG B CA 1
ATOM 5170 C C . ARG B 1 264 ? 19.078 34.438 6.363 1 97.94 264 ARG B C 1
ATOM 5172 O O . ARG B 1 264 ? 18.234 34.688 5.504 1 97.94 264 ARG B O 1
ATOM 5179 N N . GLU B 1 265 ? 20.234 33.781 6.098 1 98.44 265 GLU B N 1
ATOM 5180 C CA . GLU B 1 265 ? 20.484 33.219 4.773 1 98.44 265 GLU B CA 1
ATOM 5181 C C . GLU B 1 265 ? 19.438 32.188 4.402 1 98.44 265 GLU B C 1
ATOM 5183 O O . GLU B 1 265 ? 19.016 32.094 3.246 1 98.44 265 GLU B O 1
ATOM 5188 N N . GLN B 1 266 ? 19.125 31.359 5.344 1 98.62 266 GLN B N 1
ATOM 5189 C CA . GLN B 1 266 ? 18.062 30.375 5.129 1 98.62 266 GLN B CA 1
ATOM 5190 C C . GLN B 1 266 ? 16.75 31.047 4.766 1 98.62 266 GLN B C 1
ATOM 5192 O O . GLN B 1 266 ? 16.062 30.625 3.83 1 98.62 266 GLN B O 1
ATOM 5197 N N . PHE B 1 267 ? 16.438 32.094 5.477 1 98.69 267 PHE B N 1
ATOM 5198 C CA . PHE B 1 267 ? 15.211 32.844 5.211 1 98.69 267 PHE B CA 1
ATOM 5199 C C . PHE B 1 267 ? 15.195 33.375 3.777 1 98.69 267 PHE B C 1
ATOM 5201 O O . PHE B 1 267 ? 14.219 33.188 3.055 1 98.69 267 PHE B O 1
ATOM 5208 N N . GLU B 1 268 ? 16.25 33.969 3.355 1 98.56 268 GLU B N 1
ATOM 5209 C CA . GLU B 1 268 ? 16.344 34.531 2.018 1 98.56 268 GLU B CA 1
ATOM 5210 C C . GLU B 1 268 ? 16.312 33.469 0.946 1 98.56 268 GLU B C 1
ATOM 5212 O O . GLU B 1 268 ? 15.75 33.656 -0.133 1 98.56 268 GLU B O 1
ATOM 5217 N N . PHE B 1 269 ? 16.953 32.406 1.233 1 98.44 269 PHE B N 1
ATOM 5218 C CA . PHE B 1 269 ? 16.938 31.266 0.319 1 98.44 269 PHE B CA 1
ATOM 5219 C C . PHE B 1 269 ? 15.523 30.766 0.087 1 98.44 269 PHE B C 1
ATOM 5221 O O . PHE B 1 269 ? 15.102 30.578 -1.057 1 98.44 269 PHE B O 1
ATOM 5228 N N . ILE B 1 270 ? 14.773 30.562 1.187 1 98.81 270 ILE B N 1
ATOM 5229 C CA . ILE B 1 270 ? 13.398 30.094 1.101 1 98.81 270 ILE B CA 1
ATOM 5230 C C . ILE B 1 270 ? 12.547 31.125 0.353 1 98.81 270 ILE B C 1
ATOM 5232 O O . ILE B 1 270 ? 11.758 30.766 -0.524 1 98.81 270 ILE B O 1
ATOM 5236 N N . ALA B 1 271 ? 12.703 32.406 0.715 1 98.75 271 ALA B N 1
ATOM 5237 C CA . ALA B 1 271 ? 11.945 33.469 0.046 1 98.75 271 ALA B CA 1
ATOM 5238 C C . ALA B 1 271 ? 12.219 33.438 -1.456 1 98.75 271 ALA B C 1
ATOM 5240 O O . ALA B 1 271 ? 11.297 33.594 -2.26 1 98.75 271 ALA B O 1
ATOM 5241 N N . LYS B 1 272 ? 13.43 33.312 -1.798 1 98.44 272 LYS B N 1
ATOM 5242 C CA . LYS B 1 272 ? 13.805 33.25 -3.207 1 98.44 272 LYS B CA 1
ATOM 5243 C C . LYS B 1 272 ? 13.148 32.062 -3.914 1 98.44 272 LYS B C 1
ATOM 5245 O O . LYS B 1 272 ? 12.703 32.188 -5.059 1 98.44 272 LYS B O 1
ATOM 5250 N N . LEU B 1 273 ? 13.117 30.891 -3.277 1 98.38 273 LEU B N 1
ATOM 5251 C CA . LEU B 1 273 ? 12.469 29.719 -3.863 1 98.38 273 LEU B CA 1
ATOM 5252 C C . LEU B 1 273 ? 10.984 30 -4.121 1 98.38 273 LEU B C 1
ATOM 5254 O O . LEU B 1 273 ? 10.453 29.609 -5.168 1 98.38 273 LEU B O 1
ATOM 5258 N N . ILE B 1 274 ? 10.336 30.625 -3.156 1 98.38 274 ILE B N 1
ATOM 5259 C CA . ILE B 1 274 ? 8.914 30.922 -3.283 1 98.38 274 ILE B CA 1
ATOM 5260 C C . ILE B 1 274 ? 8.688 31.828 -4.496 1 98.38 274 ILE B C 1
ATOM 5262 O O . ILE B 1 274 ? 7.793 31.562 -5.309 1 98.38 274 ILE B O 1
ATOM 5266 N N . GLU B 1 275 ? 9.477 32.812 -4.641 1 97.88 275 GLU B N 1
ATOM 5267 C CA . GLU B 1 275 ? 9.312 33.781 -5.715 1 97.88 275 GLU B CA 1
ATOM 5268 C C . GLU B 1 275 ? 9.695 33.188 -7.066 1 97.88 275 GLU B C 1
ATOM 5270 O O . GLU B 1 275 ? 8.961 33.312 -8.047 1 97.88 275 GLU B O 1
ATOM 5275 N N . GLU B 1 276 ? 10.805 32.531 -7.102 1 97.94 276 GLU B N 1
ATOM 5276 C CA . GLU B 1 276 ? 11.352 32.031 -8.359 1 97.94 276 GLU B CA 1
ATOM 5277 C C . GLU B 1 276 ? 10.477 30.906 -8.93 1 97.94 276 GLU B C 1
ATOM 5279 O O . GLU B 1 276 ? 10.289 30.828 -10.148 1 97.94 276 GLU B O 1
ATOM 5284 N N . TYR B 1 277 ? 9.938 30.078 -8.047 1 97.88 277 TYR B N 1
ATOM 5285 C CA . TYR B 1 277 ? 9.203 28.922 -8.531 1 97.88 277 TYR B CA 1
ATOM 5286 C C . TYR B 1 277 ? 7.711 29.062 -8.266 1 97.88 277 TYR B C 1
ATOM 5288 O O . TYR B 1 277 ? 6.934 28.141 -8.523 1 97.88 277 TYR B O 1
ATOM 5296 N N . ASP B 1 278 ? 7.328 30.188 -7.797 1 97.06 278 ASP B N 1
ATOM 5297 C CA . ASP B 1 278 ? 5.93 30.469 -7.48 1 97.06 278 ASP B CA 1
ATOM 5298 C C . ASP B 1 278 ? 5.34 29.359 -6.602 1 97.06 278 ASP B C 1
ATOM 5300 O O . ASP B 1 278 ? 4.297 28.797 -6.93 1 97.06 278 ASP B O 1
ATOM 5304 N N . LEU B 1 279 ? 6.082 29.016 -5.523 1 98.5 279 LEU B N 1
ATOM 5305 C CA . LEU B 1 279 ? 5.641 27.953 -4.633 1 98.5 279 LEU B CA 1
ATOM 5306 C C . LEU B 1 279 ? 4.324 28.312 -3.955 1 98.5 279 LEU B C 1
ATOM 5308 O O . LEU B 1 279 ? 4.18 29.422 -3.432 1 98.5 279 LEU B O 1
ATOM 5312 N N . VAL B 1 280 ? 3.383 27.406 -3.986 1 98.25 280 VAL B N 1
ATOM 5313 C CA . VAL B 1 280 ? 2.092 27.594 -3.332 1 98.25 280 VAL B CA 1
ATOM 5314 C C . VAL B 1 280 ? 2.143 27.031 -1.917 1 98.25 280 VAL B C 1
ATOM 5316 O O . VAL B 1 280 ? 1.365 27.438 -1.05 1 98.25 280 VAL B O 1
ATOM 5319 N N . TYR B 1 281 ? 3.039 26.141 -1.638 1 98.69 281 TYR B N 1
ATOM 5320 C CA . TYR B 1 281 ? 3.115 25.375 -0.396 1 98.69 281 TYR B CA 1
ATOM 5321 C C . TYR B 1 281 ? 4.555 25.281 0.098 1 98.69 281 TYR B C 1
ATOM 5323 O O . TYR B 1 281 ? 5.438 24.828 -0.633 1 98.69 281 TYR B O 1
ATOM 5331 N N . VAL B 1 282 ? 4.84 25.688 1.282 1 98.88 282 VAL B N 1
ATOM 5332 C CA . VAL B 1 282 ? 6.148 25.578 1.921 1 98.88 282 VAL B CA 1
ATOM 5333 C C . VAL B 1 282 ? 5.984 25.062 3.348 1 98.88 282 VAL B C 1
ATOM 5335 O O . VAL B 1 282 ? 5.367 25.719 4.188 1 98.88 282 VAL B O 1
ATOM 5338 N N . GLU B 1 283 ? 6.512 23.875 3.58 1 98.75 283 GLU B N 1
ATOM 5339 C CA . GLU B 1 283 ? 6.383 23.219 4.875 1 98.75 283 GLU B CA 1
ATOM 5340 C C . GLU B 1 283 ? 7.723 23.156 5.602 1 98.75 283 GLU B C 1
ATOM 5342 O O . GLU B 1 283 ? 8.734 22.766 5.02 1 98.75 283 GLU B O 1
ATOM 5347 N N . ASP B 1 284 ? 7.777 23.609 6.809 1 97.94 284 ASP B N 1
ATOM 5348 C CA . ASP B 1 284 ? 8.906 23.547 7.727 1 97.94 284 ASP B CA 1
ATOM 5349 C C . ASP B 1 284 ? 10.164 24.141 7.094 1 97.94 284 ASP B C 1
ATOM 5351 O O . ASP B 1 284 ? 11.219 23.5 7.062 1 97.94 284 ASP B O 1
ATOM 5355 N N . PRO B 1 285 ? 10.086 25.391 6.727 1 98.69 285 PRO B N 1
ATOM 5356 C CA . PRO B 1 285 ? 11.25 26.047 6.113 1 98.69 285 PRO B CA 1
ATOM 5357 C C . PRO B 1 285 ? 12.344 26.375 7.129 1 98.69 285 PRO B C 1
ATOM 5359 O O . PRO B 1 285 ? 13.477 26.672 6.742 1 98.69 285 PRO B O 1
ATOM 5362 N N . PHE B 1 286 ? 12.039 26.328 8.422 1 98.38 286 PHE B N 1
ATOM 5363 C CA . PHE B 1 286 ? 12.984 26.719 9.469 1 98.38 286 PHE B CA 1
ATOM 5364 C C . PHE B 1 286 ? 13 25.688 10.586 1 98.38 286 PHE B C 1
ATOM 5366 O O . PHE B 1 286 ? 12.172 24.781 10.617 1 98.38 286 PHE B O 1
ATOM 5373 N N . HIS B 1 287 ? 13.992 25.828 11.469 1 95.94 287 HIS B N 1
ATOM 5374 C CA . HIS B 1 287 ? 14.117 24.938 12.617 1 95.94 287 HIS B CA 1
ATOM 5375 C C . HIS B 1 287 ? 12.844 24.953 13.469 1 95.94 287 HIS B C 1
ATOM 5377 O O . HIS B 1 287 ? 12.172 25.984 13.555 1 95.94 287 HIS B O 1
ATOM 5383 N N . GLU B 1 288 ? 12.523 23.922 14.195 1 95.94 288 GLU B N 1
ATOM 5384 C CA . GLU B 1 288 ? 11.219 23.625 14.789 1 95.94 288 GLU B CA 1
ATOM 5385 C C . GLU B 1 288 ? 10.914 24.578 15.938 1 95.94 288 GLU B C 1
ATOM 5387 O O . GLU B 1 288 ? 9.766 24.672 16.391 1 95.94 288 GLU B O 1
ATOM 5392 N N . GLU B 1 289 ? 11.867 25.406 16.422 1 95.94 289 GLU B N 1
ATOM 5393 C CA . GLU B 1 289 ? 11.609 26.344 17.516 1 95.94 289 GLU B CA 1
ATOM 5394 C C . GLU B 1 289 ? 11.602 27.781 17 1 95.94 289 GLU B C 1
ATOM 5396 O O . GLU B 1 289 ? 11.391 28.719 17.781 1 95.94 289 GLU B O 1
ATOM 5401 N N . ASP B 1 290 ? 11.805 27.953 15.742 1 96.88 290 ASP B N 1
ATOM 5402 C CA . ASP B 1 290 ? 11.969 29.297 15.18 1 96.88 290 ASP B CA 1
ATOM 5403 C C . ASP B 1 290 ? 10.633 29.875 14.742 1 96.88 290 ASP B C 1
ATOM 5405 O O . ASP B 1 290 ? 10.438 30.203 13.57 1 96.88 290 ASP B O 1
ATOM 5409 N N . PHE B 1 291 ? 9.742 30.25 15.672 1 98 291 PHE B N 1
ATOM 5410 C CA . PHE B 1 291 ? 8.422 30.812 15.414 1 98 291 PHE B CA 1
ATOM 5411 C C . PHE B 1 291 ? 8.539 32.156 14.734 1 98 291 PHE B C 1
ATOM 5413 O O . PHE B 1 291 ? 7.719 32.5 13.883 1 98 291 PHE B O 1
ATOM 5420 N N . GLN B 1 292 ? 9.523 32.875 15.055 1 97.69 292 GLN B N 1
ATOM 5421 C CA . GLN B 1 292 ? 9.664 34.25 14.562 1 97.69 292 GLN B CA 1
ATOM 5422 C C . GLN B 1 292 ? 9.938 34.281 13.062 1 97.69 292 GLN B C 1
ATOM 5424 O O . GLN B 1 292 ? 9.352 35.062 12.336 1 97.69 292 GLN B O 1
ATOM 5429 N N . SER B 1 293 ? 10.891 33.406 12.625 1 98.25 293 SER B N 1
ATOM 5430 C CA . SER B 1 293 ? 11.156 33.344 11.195 1 98.25 293 SER B CA 1
ATOM 5431 C C . SER B 1 293 ? 9.922 32.906 10.422 1 98.25 293 SER B C 1
ATOM 5433 O O . SER B 1 293 ? 9.672 33.375 9.312 1 98.25 293 SER B O 1
ATOM 5435 N N . PHE B 1 294 ? 9.172 32.031 11.016 1 98.5 294 PHE B N 1
ATOM 5436 C CA . PHE B 1 294 ? 7.914 31.609 10.406 1 98.5 294 PHE B CA 1
ATOM 5437 C C . PHE B 1 294 ? 6.977 32.812 10.258 1 98.5 294 PHE B C 1
ATOM 5439 O O . PHE B 1 294 ? 6.383 33 9.195 1 98.5 294 PHE B O 1
ATOM 5446 N N . ALA B 1 295 ? 6.836 33.562 11.312 1 98.56 295 ALA B N 1
ATOM 5447 C CA . ALA B 1 295 ? 5.941 34.719 11.305 1 98.56 295 ALA B CA 1
ATOM 5448 C C . ALA B 1 295 ? 6.352 35.719 10.234 1 98.56 295 ALA B C 1
ATOM 5450 O O . ALA B 1 295 ? 5.504 36.25 9.523 1 98.56 295 ALA B O 1
ATOM 5451 N N . GLU B 1 296 ? 7.637 35.969 10.156 1 98.56 296 GLU B N 1
ATOM 5452 C CA . GLU B 1 296 ? 8.148 36.906 9.156 1 98.56 296 GLU B CA 1
ATOM 5453 C C . GLU B 1 296 ? 7.859 36.406 7.742 1 98.56 296 GLU B C 1
ATOM 5455 O O . GLU B 1 296 ? 7.473 37.188 6.875 1 98.56 296 GLU B O 1
ATOM 5460 N N . LEU B 1 297 ? 8.125 35.094 7.492 1 98.69 297 LEU B N 1
ATOM 5461 C CA . LEU B 1 297 ? 7.879 34.531 6.168 1 98.69 297 LEU B CA 1
ATOM 5462 C C . LEU B 1 297 ? 6.398 34.594 5.816 1 98.69 297 LEU B C 1
ATOM 5464 O O . LEU B 1 297 ? 6.039 34.938 4.684 1 98.69 297 LEU B O 1
ATOM 5468 N N . ARG B 1 298 ? 5.59 34.25 6.77 1 98.12 298 ARG B N 1
ATOM 5469 C CA . ARG B 1 298 ? 4.141 34.312 6.578 1 98.12 298 ARG B CA 1
ATOM 5470 C C . ARG B 1 298 ? 3.686 35.719 6.238 1 98.12 298 ARG B C 1
ATOM 5472 O O . ARG B 1 298 ? 2.814 35.906 5.387 1 98.12 298 ARG B O 1
ATOM 5479 N N . ASP B 1 299 ? 4.203 36.688 6.887 1 97.94 299 ASP B N 1
ATOM 5480 C CA . ASP B 1 299 ? 3.838 38.094 6.637 1 97.94 299 ASP B CA 1
ATOM 5481 C C . ASP B 1 299 ? 4.211 38.5 5.219 1 97.94 299 ASP B C 1
ATOM 5483 O O . ASP B 1 299 ? 3.49 39.281 4.586 1 97.94 299 ASP B O 1
ATOM 5487 N N . ARG B 1 300 ? 5.297 38 4.805 1 97.44 300 ARG B N 1
ATOM 5488 C CA . ARG B 1 300 ? 5.766 38.344 3.465 1 97.44 300 ARG B CA 1
ATOM 5489 C C . ARG B 1 300 ? 4.949 37.625 2.396 1 97.44 300 ARG B C 1
ATOM 5491 O O . ARG B 1 300 ? 4.75 38.156 1.301 1 97.44 300 ARG B O 1
ATOM 5498 N N . PHE B 1 301 ? 4.52 36.375 2.66 1 97 301 PHE B N 1
ATOM 5499 C CA . PHE B 1 301 ? 3.814 35.562 1.689 1 97 301 PHE B CA 1
ATOM 5500 C C . PHE B 1 301 ? 2.465 35.094 2.24 1 97 301 PHE B C 1
ATOM 5502 O O . PHE B 1 301 ? 2.191 33.906 2.326 1 97 301 PHE B O 1
ATOM 5509 N N . LYS B 1 302 ? 1.531 36 2.447 1 93.94 302 LYS B N 1
ATOM 5510 C CA . LYS B 1 302 ? 0.255 35.75 3.113 1 93.94 302 LYS B CA 1
ATOM 5511 C C . LYS B 1 302 ? -0.672 34.938 2.232 1 93.94 302 LYS B C 1
ATOM 5513 O O . LYS B 1 302 ? -1.6 34.281 2.73 1 93.94 302 LYS B O 1
ATOM 5518 N N . ASP B 1 303 ? -0.406 34.906 0.962 1 94.75 303 ASP B N 1
ATOM 5519 C CA . ASP B 1 303 ? -1.29 34.25 0.02 1 94.75 303 ASP B CA 1
ATOM 5520 C C . ASP B 1 303 ? -0.786 32.844 -0.287 1 94.75 303 ASP B C 1
ATOM 5522 O O . ASP B 1 303 ? -1.342 32.125 -1.145 1 94.75 303 ASP B O 1
ATOM 5526 N N . ARG B 1 304 ? 0.309 32.438 0.393 1 97 304 ARG B N 1
ATOM 5527 C CA . ARG B 1 304 ? 0.861 31.094 0.25 1 97 304 ARG B CA 1
ATOM 5528 C C . ARG B 1 304 ? 0.55 30.234 1.476 1 97 304 ARG B C 1
ATOM 5530 O O . ARG B 1 304 ? 0.167 30.766 2.523 1 97 304 ARG B O 1
ATOM 5537 N N . LEU B 1 305 ? 0.617 28.953 1.291 1 98.25 305 LEU B N 1
ATOM 5538 C CA . LEU B 1 305 ? 0.555 28.047 2.428 1 98.25 305 LEU B CA 1
ATOM 5539 C C . LEU B 1 305 ? 1.927 27.891 3.074 1 98.25 305 LEU B C 1
ATOM 5541 O O . LEU B 1 305 ? 2.727 27.047 2.648 1 98.25 305 LEU B O 1
ATOM 5545 N N . ILE B 1 306 ? 2.184 28.719 4.023 1 98.62 306 ILE B N 1
ATOM 5546 C CA . ILE B 1 306 ? 3.332 28.547 4.906 1 98.62 306 ILE B CA 1
ATOM 5547 C C . ILE B 1 306 ? 2.951 27.656 6.086 1 98.62 306 ILE B C 1
ATOM 5549 O O . ILE B 1 306 ? 2.219 28.078 6.984 1 98.62 306 ILE B O 1
ATOM 5553 N N . VAL B 1 307 ? 3.5 26.422 6.117 1 98.75 307 VAL B N 1
ATOM 5554 C CA . VAL B 1 307 ? 2.893 25.375 6.922 1 98.75 307 VAL B CA 1
ATOM 5555 C C . VAL B 1 307 ? 3.887 24.891 7.973 1 98.75 307 VAL B C 1
ATOM 5557 O O . VAL B 1 307 ? 5.062 24.672 7.676 1 98.75 307 VAL B O 1
ATOM 5560 N N . GLY B 1 308 ? 3.408 24.781 9.195 1 98.25 308 GLY B N 1
ATOM 5561 C CA . GLY B 1 308 ? 4.191 24.172 10.258 1 98.25 308 GLY B CA 1
ATOM 5562 C C . GLY B 1 308 ? 3.799 22.734 10.547 1 98.25 308 GLY B C 1
ATOM 5563 O O . GLY B 1 308 ? 2.621 22.438 10.766 1 98.25 308 GLY B O 1
ATOM 5564 N N . ASP B 1 309 ? 4.777 21.797 10.531 1 97.38 309 ASP B N 1
ATOM 5565 C CA . ASP B 1 309 ? 4.641 20.422 11 1 97.38 309 ASP B CA 1
ATOM 5566 C C . ASP B 1 309 ? 5.422 20.203 12.297 1 97.38 309 ASP B C 1
ATOM 5568 O O . ASP B 1 309 ? 4.852 20.266 13.383 1 97.38 309 ASP B O 1
ATOM 5572 N N . ASP B 1 310 ? 6.758 20.219 12.164 1 95.56 310 ASP B N 1
ATOM 5573 C CA . ASP B 1 310 ? 7.613 20.078 13.336 1 95.56 310 ASP B CA 1
ATOM 5574 C C . ASP B 1 310 ? 7.41 21.25 14.305 1 95.56 310 ASP B C 1
ATOM 5576 O O . ASP B 1 310 ? 7.598 21.094 15.516 1 95.56 310 ASP B O 1
ATOM 5580 N N . LEU B 1 311 ? 7.055 22.344 13.75 1 96.56 311 LEU B N 1
ATOM 5581 C CA . LEU B 1 311 ? 6.789 23.531 14.555 1 96.56 311 LEU B CA 1
ATOM 5582 C C . LEU B 1 311 ? 5.656 23.281 15.547 1 96.56 311 LEU B C 1
ATOM 5584 O O . LEU B 1 311 ? 5.727 23.703 16.703 1 96.56 311 LEU B O 1
ATOM 5588 N N . PHE B 1 312 ? 4.652 22.562 15.109 1 97.62 312 PHE B N 1
ATOM 5589 C CA . PHE B 1 312 ? 3.412 22.484 15.875 1 97.62 312 PHE B CA 1
ATOM 5590 C C . PHE B 1 312 ? 3.221 21.094 16.469 1 97.62 312 PHE B C 1
ATOM 5592 O O . PHE B 1 312 ? 2.697 20.953 17.562 1 97.62 312 PHE B O 1
ATOM 5599 N N . VAL B 1 313 ? 3.539 20.016 15.727 1 96.69 313 VAL B N 1
ATOM 5600 C CA . VAL B 1 313 ? 3.447 18.609 16.094 1 96.69 313 VAL B CA 1
ATOM 5601 C C . VAL B 1 313 ? 2.02 18.281 16.531 1 96.69 313 VAL B C 1
ATOM 5603 O O . VAL B 1 313 ? 1.812 17.5 17.469 1 96.69 313 VAL B O 1
ATOM 5606 N N . THR B 1 314 ? 1.049 18.938 15.953 1 97.88 314 THR B N 1
ATOM 5607 C CA . THR B 1 314 ? -0.371 18.719 16.203 1 97.88 314 THR B CA 1
ATOM 5608 C C . THR B 1 314 ? -0.72 19.062 17.656 1 97.88 314 THR B C 1
ATOM 5610 O O . THR B 1 314 ? -1.687 18.531 18.203 1 97.88 314 THR B O 1
ATOM 5613 N N . ASN B 1 315 ? 0.08 19.875 18.297 1 97 315 ASN B N 1
ATOM 5614 C CA . ASN B 1 315 ? -0.123 20.297 19.688 1 97 315 ASN B CA 1
ATOM 5615 C C . ASN B 1 315 ? -0.926 21.578 19.766 1 97 315 ASN B C 1
ATOM 5617 O O . ASN B 1 315 ? -0.462 22.641 19.328 1 97 315 ASN B O 1
ATOM 5621 N N . PRO B 1 316 ? -2.068 21.516 20.422 1 97.44 316 PRO B N 1
ATOM 5622 C CA . PRO B 1 316 ? -2.916 22.703 20.469 1 97.44 316 PRO B CA 1
ATOM 5623 C C . PRO B 1 316 ? -2.217 23.906 21.109 1 97.44 316 PRO B C 1
ATOM 5625 O O . PRO B 1 316 ? -2.402 25.047 20.656 1 97.44 316 PRO B O 1
ATOM 5628 N N . GLU B 1 317 ? -1.427 23.656 22.078 1 97 317 GLU B N 1
ATOM 5629 C CA . GLU B 1 317 ? -0.743 24.75 22.75 1 97 317 GLU B CA 1
ATOM 5630 C C . GLU B 1 317 ? 0.291 25.406 21.844 1 97 317 GLU B C 1
ATOM 5632 O O . GLU B 1 317 ? 0.415 26.641 21.812 1 97 317 GLU B O 1
ATOM 5637 N N . ARG B 1 318 ? 1.007 24.625 21.125 1 97.69 318 ARG B N 1
ATOM 5638 C CA . ARG B 1 318 ? 1.997 25.156 20.203 1 97.69 318 ARG B CA 1
ATOM 5639 C C . ARG B 1 318 ? 1.324 25.875 19.031 1 97.69 318 ARG B C 1
ATOM 5641 O O . ARG B 1 318 ? 1.82 26.891 18.547 1 97.69 318 ARG B O 1
ATOM 5648 N N . ILE B 1 319 ? 0.195 25.328 18.625 1 98.69 319 ILE B N 1
ATOM 5649 C CA . ILE B 1 319 ? -0.566 25.953 17.547 1 98.69 319 ILE B CA 1
ATOM 5650 C C . ILE B 1 319 ? -1.073 27.328 17.984 1 98.69 319 ILE B C 1
ATOM 5652 O O . ILE B 1 319 ? -0.985 28.297 17.234 1 98.69 319 ILE B O 1
ATOM 5656 N N . LYS B 1 320 ? -1.58 27.406 19.203 1 98.5 320 LYS B N 1
ATOM 5657 C CA . LYS B 1 320 ? -2.051 28.688 19.734 1 98.5 320 LYS B CA 1
ATOM 5658 C C . LYS B 1 320 ? -0.905 29.688 19.859 1 98.5 320 LYS B C 1
ATOM 5660 O O . LYS B 1 320 ? -1.066 30.859 19.531 1 98.5 320 LYS B O 1
ATOM 5665 N N . LYS B 1 321 ? 0.211 29.172 20.344 1 98.19 321 LYS B N 1
ATOM 5666 C CA . LYS B 1 321 ? 1.396 30.031 20.406 1 98.19 321 LYS B CA 1
ATOM 5667 C C . LYS B 1 321 ? 1.737 30.609 19.031 1 98.19 321 LYS B C 1
ATOM 5669 O O . LYS B 1 321 ? 1.965 31.812 18.906 1 98.19 321 LYS B O 1
ATOM 5674 N N . GLY B 1 322 ? 1.814 29.75 18.031 1 98.31 322 GLY B N 1
ATOM 5675 C CA . GLY B 1 322 ? 2.086 30.188 16.672 1 98.31 322 GLY B CA 1
ATOM 5676 C C . GLY B 1 322 ? 1.012 31.109 16.125 1 98.31 322 GLY B C 1
ATOM 5677 O O . GLY B 1 322 ? 1.313 32.062 15.398 1 98.31 322 GLY B O 1
ATOM 5678 N N . GLY B 1 323 ? -0.241 30.781 16.438 1 98.19 323 GLY B N 1
ATOM 5679 C CA . GLY B 1 323 ? -1.354 31.609 15.992 1 98.19 323 GLY B CA 1
ATOM 5680 C C . GLY B 1 323 ? -1.285 33.031 16.516 1 98.19 323 GLY B C 1
ATOM 5681 O O . GLY B 1 323 ? -1.549 33.969 15.781 1 98.19 323 GLY B O 1
ATOM 5682 N N . LYS B 1 324 ? -0.942 33.219 17.734 1 98.19 324 LYS B N 1
ATOM 5683 C CA . LYS B 1 324 ? -0.896 34.531 18.391 1 98.19 324 LYS B CA 1
ATOM 5684 C C . LYS B 1 324 ? 0.119 35.438 17.703 1 98.19 324 LYS B C 1
ATOM 5686 O O . LYS B 1 324 ? -0.091 36.656 17.625 1 98.19 324 LYS B O 1
ATOM 5691 N N . ILE B 1 325 ? 1.146 34.844 17.172 1 97.62 325 ILE B N 1
ATOM 5692 C CA . ILE B 1 325 ? 2.174 35.688 16.594 1 97.62 325 ILE B CA 1
ATOM 5693 C C . ILE B 1 325 ? 2.086 35.656 15.062 1 97.62 325 ILE B C 1
ATOM 5695 O O . ILE B 1 325 ? 2.938 36.219 14.367 1 97.62 325 ILE B O 1
ATOM 5699 N N . GLY B 1 326 ? 1.162 34.875 14.547 1 97.69 326 GLY B N 1
ATOM 5700 C CA . GLY B 1 326 ? 0.963 34.781 13.109 1 97.69 326 GLY B CA 1
ATOM 5701 C C . GLY B 1 326 ? 2.061 34 12.406 1 97.69 326 GLY B C 1
ATOM 5702 O O . GLY B 1 326 ? 2.584 34.438 11.383 1 97.69 326 GLY B O 1
ATOM 5703 N N . ALA B 1 327 ? 2.451 32.875 12.875 1 97.06 327 ALA B N 1
ATOM 5704 C CA . ALA B 1 327 ? 3.627 32.125 12.43 1 97.06 327 ALA B CA 1
ATOM 5705 C C . ALA B 1 327 ? 3.344 31.375 11.141 1 97.06 327 ALA B C 1
ATOM 5707 O O . ALA B 1 327 ? 4.262 31.078 10.367 1 97.06 327 ALA B O 1
ATOM 5708 N N . ALA B 1 328 ? 2.062 31.047 10.812 1 97.38 328 ALA B N 1
ATOM 5709 C CA . ALA B 1 328 ? 1.811 30.156 9.68 1 97.38 328 ALA B CA 1
ATOM 5710 C C . ALA B 1 328 ? 0.417 30.375 9.102 1 97.38 328 ALA B C 1
ATOM 5712 O O . ALA B 1 328 ? -0.49 30.828 9.812 1 97.38 328 ALA B O 1
ATOM 5713 N N . THR B 1 329 ? 0.254 30.062 7.828 1 97.81 329 THR B N 1
ATOM 5714 C CA . THR B 1 329 ? -1.064 30.109 7.203 1 97.81 329 THR B CA 1
ATOM 5715 C C . THR B 1 329 ? -1.721 28.734 7.227 1 97.81 329 THR B C 1
ATOM 5717 O O . THR B 1 329 ? -2.92 28.609 6.977 1 97.81 329 THR B O 1
ATOM 5720 N N . GLY B 1 330 ? -0.927 27.688 7.527 1 98.25 330 GLY B N 1
ATOM 5721 C CA . GLY B 1 330 ? -1.444 26.328 7.602 1 98.25 330 GLY B CA 1
ATOM 5722 C C . GLY B 1 330 ? -0.759 25.484 8.656 1 98.25 330 GLY B C 1
ATOM 5723 O O . GLY B 1 330 ? 0.335 25.812 9.117 1 98.25 330 GLY B O 1
ATOM 5724 N N . VAL B 1 331 ? -1.384 24.438 9.055 1 98.69 331 VAL B N 1
ATOM 5725 C CA . VAL B 1 331 ? -0.874 23.531 10.086 1 98.69 331 VAL B CA 1
ATOM 5726 C C . VAL B 1 331 ? -1.038 22.094 9.633 1 98.69 331 VAL B C 1
ATOM 5728 O O . VAL B 1 331 ? -2.055 21.734 9.031 1 98.69 331 VAL B O 1
ATOM 5731 N N . ILE B 1 332 ? 0.007 21.297 9.852 1 98.62 332 ILE B N 1
ATOM 5732 C CA . ILE B 1 332 ? -0.076 19.859 9.656 1 98.62 332 ILE B CA 1
ATOM 5733 C C . ILE B 1 332 ? -0.766 19.203 10.859 1 98.62 332 ILE B C 1
ATOM 5735 O O . ILE B 1 332 ? -0.44 19.516 12.008 1 98.62 332 ILE B O 1
ATOM 5739 N N . ILE B 1 333 ? -1.731 18.359 10.57 1 98.75 333 ILE B N 1
ATOM 5740 C CA . ILE B 1 333 ? -2.414 17.578 11.594 1 98.75 333 ILE B CA 1
ATOM 5741 C C . ILE B 1 333 ? -2.166 16.094 11.352 1 98.75 333 ILE B C 1
ATOM 5743 O O . ILE B 1 333 ? -2.602 15.539 10.344 1 98.75 333 ILE B O 1
ATOM 5747 N N . LYS B 1 334 ? -1.438 15.469 12.203 1 98 334 LYS B N 1
ATOM 5748 C CA . LYS B 1 334 ? -1.219 14.031 12.281 1 98 334 LYS B CA 1
ATOM 5749 C C . LYS B 1 334 ? -1.765 13.461 13.594 1 98 334 LYS B C 1
ATOM 5751 O O . LYS B 1 334 ? -1.089 13.5 14.625 1 98 334 LYS B O 1
ATOM 5756 N N . PRO B 1 335 ? -2.877 12.789 13.523 1 97.31 335 PRO B N 1
ATOM 5757 C CA . PRO B 1 335 ? -3.516 12.359 14.773 1 97.31 335 PRO B CA 1
ATOM 5758 C C . PRO B 1 335 ? -2.602 11.492 15.633 1 97.31 335 PRO B C 1
ATOM 5760 O O . PRO B 1 335 ? -2.654 11.57 16.859 1 97.31 335 PRO B O 1
ATOM 5763 N N . ASP B 1 336 ? -1.765 10.711 15.016 1 96.75 336 ASP B N 1
ATOM 5764 C CA . ASP B 1 336 ? -0.912 9.812 15.789 1 96.75 336 ASP B CA 1
ATOM 5765 C C . ASP B 1 336 ? 0.161 10.594 16.547 1 96.75 336 ASP B C 1
ATOM 5767 O O . ASP B 1 336 ? 0.738 10.086 17.516 1 96.75 336 ASP B O 1
ATOM 5771 N N . GLN B 1 337 ? 0.449 11.828 16.125 1 96.88 337 GLN B N 1
ATOM 5772 C CA . GLN B 1 337 ? 1.433 12.648 16.812 1 96.88 337 GLN B CA 1
ATOM 5773 C C . GLN B 1 337 ? 0.933 13.047 18.203 1 96.88 337 GLN B C 1
ATOM 5775 O O . GLN B 1 337 ? 1.73 13.266 19.109 1 96.88 337 GLN B O 1
ATOM 5780 N N . ILE B 1 338 ? -0.417 13.125 18.344 1 96.81 338 ILE B N 1
ATOM 5781 C CA . ILE B 1 338 ? -0.973 13.664 19.578 1 96.81 338 ILE B CA 1
ATOM 5782 C C . ILE B 1 338 ? -1.729 12.57 20.328 1 96.81 338 ILE B C 1
ATOM 5784 O O . ILE B 1 338 ? -2.146 12.766 21.484 1 96.81 338 ILE B O 1
ATOM 5788 N N . GLY B 1 339 ? -1.997 11.445 19.719 1 96.38 339 GLY B N 1
ATOM 5789 C CA . GLY B 1 339 ? -2.328 10.242 20.469 1 96.38 339 GLY B CA 1
ATOM 5790 C C . GLY B 1 339 ? -3.787 9.844 20.344 1 96.38 339 GLY B C 1
ATOM 5791 O O . GLY B 1 339 ? -4.125 8.664 20.438 1 96.38 339 GLY B O 1
ATOM 5792 N N . THR B 1 340 ? -4.762 10.797 20.219 1 98 340 THR B N 1
ATOM 5793 C CA . THR B 1 340 ? -6.172 10.461 20.062 1 98 340 THR B CA 1
ATOM 5794 C C . THR B 1 340 ? -6.852 11.398 19.062 1 98 340 THR B C 1
ATOM 5796 O O . THR B 1 340 ? -6.344 12.492 18.797 1 98 340 THR B O 1
ATOM 5799 N N . LEU B 1 341 ? -8.008 10.977 18.562 1 98.25 341 LEU B N 1
ATOM 5800 C CA . LEU B 1 341 ? -8.797 11.828 17.688 1 98.25 341 LEU B CA 1
ATOM 5801 C C . LEU B 1 341 ? -9.336 13.039 18.438 1 98.25 341 LEU B C 1
ATOM 5803 O O . LEU B 1 341 ? -9.461 14.125 17.859 1 98.25 341 LEU B O 1
ATOM 5807 N N . LEU B 1 342 ? -9.617 12.836 19.688 1 97.38 342 LEU B N 1
ATOM 5808 C CA . LEU B 1 342 ? -10.078 13.953 20.5 1 97.38 342 LEU B CA 1
ATOM 5809 C C . LEU B 1 342 ? -9.031 15.055 20.562 1 97.38 342 LEU B C 1
ATOM 5811 O O . LEU B 1 342 ? -9.336 16.219 20.312 1 97.38 342 LEU B O 1
ATOM 5815 N N . ARG B 1 343 ? -7.828 14.711 20.875 1 97.88 343 ARG B N 1
ATOM 5816 C CA . ARG B 1 343 ? -6.754 15.688 20.938 1 97.88 343 ARG B CA 1
ATOM 5817 C C . ARG B 1 343 ? -6.492 16.297 19.562 1 97.88 343 ARG B C 1
ATOM 5819 O O . ARG B 1 343 ? -6.164 17.484 19.453 1 97.88 343 ARG B O 1
ATOM 5826 N N . ALA B 1 344 ? -6.578 15.484 18.531 1 98.44 344 ALA B N 1
ATOM 5827 C CA . ALA B 1 344 ? -6.41 16 17.172 1 98.44 344 ALA B CA 1
ATOM 5828 C C . ALA B 1 344 ? -7.488 17.031 16.844 1 98.44 344 ALA B C 1
ATOM 5830 O O . ALA B 1 344 ? -7.211 18.047 16.203 1 98.44 344 ALA B O 1
ATOM 5831 N N . HIS B 1 345 ? -8.703 16.719 17.25 1 98.12 345 HIS B N 1
ATOM 5832 C CA . HIS B 1 345 ? -9.805 17.656 17.047 1 98.12 345 HIS B CA 1
ATOM 5833 C C . HIS B 1 345 ? -9.523 18.984 17.75 1 98.12 345 HIS B C 1
ATOM 5835 O O . HIS B 1 345 ? -9.82 20.047 17.219 1 98.12 345 HIS B O 1
ATOM 5841 N N . GLN B 1 346 ? -8.992 18.922 18.906 1 97.88 346 GLN B N 1
ATOM 5842 C CA . GLN B 1 346 ? -8.633 20.125 19.641 1 97.88 346 GLN B CA 1
ATOM 5843 C C . GLN B 1 346 ? -7.57 20.922 18.891 1 97.88 346 GLN B C 1
ATOM 5845 O O . GLN B 1 346 ? -7.605 22.156 18.891 1 97.88 346 GLN B O 1
ATOM 5850 N N . ALA B 1 347 ? -6.645 20.203 18.328 1 98.75 347 ALA B N 1
ATOM 5851 C CA . ALA B 1 347 ? -5.621 20.875 17.531 1 98.75 347 ALA B CA 1
ATOM 5852 C C . ALA B 1 347 ? -6.246 21.594 16.344 1 98.75 347 ALA B C 1
ATOM 5854 O O . ALA B 1 347 ? -5.875 22.734 16.031 1 98.75 347 ALA B O 1
ATOM 5855 N N . VAL B 1 348 ? -7.168 20.938 15.672 1 98.81 348 VAL B N 1
ATOM 5856 C CA . VAL B 1 348 ? -7.863 21.531 14.531 1 98.81 348 VAL B CA 1
ATOM 5857 C C . VAL B 1 348 ? -8.633 22.781 14.984 1 98.81 348 VAL B C 1
ATOM 5859 O O . VAL B 1 348 ? -8.609 23.812 14.312 1 98.81 348 VAL B O 1
ATOM 5862 N N . SER B 1 349 ? -9.305 22.672 16.109 1 98.5 349 SER B N 1
ATOM 5863 C CA . SER B 1 349 ? -10.047 23.812 16.656 1 98.5 349 SER B CA 1
ATOM 5864 C C . SER B 1 349 ? -9.117 24.984 16.938 1 98.5 349 SER B C 1
ATOM 5866 O O . SER B 1 349 ? -9.453 26.125 16.625 1 98.5 349 SER B O 1
ATOM 5868 N N . ALA B 1 350 ? -7.988 24.672 17.516 1 98.69 350 ALA B N 1
ATOM 5869 C CA . ALA B 1 350 ? -7.008 25.719 17.797 1 98.69 350 ALA B CA 1
ATOM 5870 C C . ALA B 1 350 ? -6.543 26.391 16.5 1 98.69 350 ALA B C 1
ATOM 5872 O O . ALA B 1 350 ? -6.406 27.609 16.438 1 98.69 350 ALA B O 1
ATOM 5873 N N . ALA B 1 351 ? -6.277 25.609 15.492 1 98.75 351 ALA B N 1
ATOM 5874 C CA . ALA B 1 351 ? -5.848 26.141 14.203 1 98.75 351 ALA B CA 1
ATOM 5875 C C . ALA B 1 351 ? -6.906 27.062 13.609 1 98.75 351 ALA B C 1
ATOM 5877 O O . ALA B 1 351 ? -6.59 28.156 13.117 1 98.75 351 ALA B O 1
ATOM 5878 N N . ARG B 1 352 ? -8.172 26.688 13.719 1 98.12 352 ARG B N 1
ATOM 5879 C CA . ARG B 1 352 ? -9.289 27.438 13.148 1 98.12 352 ARG B CA 1
ATOM 5880 C C . ARG B 1 352 ? -9.484 28.766 13.875 1 98.12 352 ARG B C 1
ATOM 5882 O O . ARG B 1 352 ? -9.875 29.766 13.266 1 98.12 352 ARG B O 1
ATOM 5889 N N . GLU B 1 353 ? -9.219 28.734 15.086 1 98.19 353 GLU B N 1
ATOM 5890 C CA . GLU B 1 353 ? -9.32 29.953 15.883 1 98.19 353 GLU B CA 1
ATOM 5891 C C . GLU B 1 353 ? -8.453 31.062 15.297 1 98.19 353 GLU B C 1
ATOM 5893 O O . GLU B 1 353 ? -8.781 32.25 15.406 1 98.19 353 GLU B O 1
ATOM 5898 N N . PHE B 1 354 ? -7.391 30.719 14.703 1 97.75 354 PHE B N 1
ATOM 5899 C CA . PHE B 1 354 ? -6.449 31.703 14.188 1 97.75 354 PHE B CA 1
ATOM 5900 C C . PHE B 1 354 ? -6.496 31.75 12.664 1 97.75 354 PHE B C 1
ATOM 5902 O O . PHE B 1 354 ? -5.598 32.312 12.031 1 97.75 354 PHE B O 1
ATOM 5909 N N . GLY B 1 355 ? -7.504 31.078 12.086 1 97.25 355 GLY B N 1
ATOM 5910 C CA . GLY B 1 355 ? -7.723 31.141 10.648 1 97.25 355 GLY B CA 1
ATOM 5911 C C . GLY B 1 355 ? -6.707 30.344 9.852 1 97.25 355 GLY B C 1
ATOM 5912 O O . GLY B 1 355 ? -6.516 30.594 8.656 1 97.25 355 GLY B O 1
ATOM 5913 N N . MET B 1 356 ? -5.977 29.422 10.469 1 98 356 MET B N 1
ATOM 5914 C CA . MET B 1 356 ? -5.008 28.578 9.75 1 98 356 MET B CA 1
ATOM 5915 C C . MET B 1 356 ? -5.711 27.484 8.977 1 98 356 MET B C 1
ATOM 5917 O O . MET B 1 356 ? -6.688 26.906 9.453 1 98 356 MET B O 1
ATOM 5921 N N . ARG B 1 357 ? -5.219 27.203 7.816 1 97.88 357 ARG B N 1
ATOM 5922 C CA . ARG B 1 357 ? -5.715 26.078 7.039 1 97.88 357 ARG B CA 1
ATOM 5923 C C . ARG B 1 357 ? -5.203 24.75 7.598 1 97.88 357 ARG B C 1
ATOM 5925 O O . ARG B 1 357 ? -4.062 24.672 8.062 1 97.88 357 ARG B O 1
ATOM 5932 N N . VAL B 1 358 ? -6.027 23.75 7.539 1 98.75 358 VAL B N 1
ATOM 5933 C CA . VAL B 1 358 ? -5.711 22.438 8.109 1 98.75 358 VAL B CA 1
ATOM 5934 C C . VAL B 1 358 ? -5.234 21.5 7.012 1 98.75 358 VAL B C 1
ATOM 5936 O O . VAL B 1 358 ? -5.93 21.297 6.012 1 98.75 358 VAL B O 1
ATOM 5939 N N . ILE B 1 359 ? -4.062 20.969 7.18 1 98.88 359 ILE B N 1
ATOM 5940 C CA . ILE B 1 359 ? -3.506 19.938 6.324 1 98.88 359 ILE B CA 1
ATOM 5941 C C . ILE B 1 359 ? -3.395 18.625 7.109 1 98.88 359 ILE B C 1
ATOM 5943 O O . ILE B 1 359 ? -2.508 18.469 7.953 1 98.88 359 ILE B O 1
ATOM 5947 N N . VAL B 1 360 ? -4.289 17.672 6.809 1 98.88 360 VAL B N 1
ATOM 5948 C CA . VAL B 1 360 ? -4.199 16.344 7.43 1 98.88 360 VAL B CA 1
ATOM 5949 C C . VAL B 1 360 ? -3.139 15.516 6.715 1 98.88 360 VAL B C 1
ATOM 5951 O O . VAL B 1 360 ? -3.082 15.492 5.484 1 98.88 360 VAL B O 1
ATOM 5954 N N . SER B 1 361 ? -2.334 14.867 7.535 1 98.25 361 SER B N 1
ATOM 5955 C CA . SER B 1 361 ? -1.165 14.273 6.891 1 98.25 361 SER B CA 1
ATOM 5956 C C . SER B 1 361 ? -0.922 12.852 7.383 1 98.25 361 SER B C 1
ATOM 5958 O O . SER B 1 361 ? -1.222 12.531 8.531 1 98.25 361 SER B O 1
ATOM 5960 N N . HIS B 1 362 ? -0.328 12.109 6.516 1 95.81 362 HIS B N 1
ATOM 5961 C CA . HIS B 1 362 ? 0.121 10.742 6.766 1 95.81 362 HIS B CA 1
ATOM 5962 C C . HIS B 1 362 ? 1.453 10.734 7.508 1 95.81 362 HIS B C 1
ATOM 5964 O O . HIS B 1 362 ? 1.961 11.781 7.902 1 95.81 362 HIS B O 1
ATOM 5970 N N . ARG B 1 363 ? 1.917 9.484 7.754 1 94.44 363 ARG B N 1
ATOM 5971 C CA . ARG B 1 363 ? 3.299 9.203 8.141 1 94.44 363 ARG B CA 1
ATOM 5972 C C . ARG B 1 363 ? 4.031 8.453 7.031 1 94.44 363 ARG B C 1
ATOM 5974 O O . ARG B 1 363 ? 3.418 7.699 6.277 1 94.44 363 ARG B O 1
ATOM 5981 N N . SER B 1 364 ? 5.34 8.633 6.973 1 90.12 364 SER B N 1
ATOM 5982 C CA . SER B 1 364 ? 6.113 7.887 5.984 1 90.12 364 SER B CA 1
ATOM 5983 C C . SER B 1 364 ? 5.902 6.387 6.133 1 90.12 364 SER B C 1
ATOM 5985 O O . SER B 1 364 ? 5.766 5.668 5.141 1 90.12 364 SER B O 1
ATOM 5987 N N . GLY B 1 365 ? 5.957 5.863 7.336 1 91.12 365 GLY B N 1
ATOM 5988 C CA . GLY B 1 365 ? 5.543 4.504 7.645 1 91.12 365 GLY B CA 1
ATOM 5989 C C . GLY B 1 365 ? 4.078 4.398 8.031 1 91.12 365 GLY B C 1
ATOM 5990 O O . GLY B 1 365 ? 3.75 4.27 9.211 1 91.12 365 GLY B O 1
ATOM 5991 N N . ASP B 1 366 ? 3.24 4.449 7.008 1 95.88 366 ASP B N 1
ATOM 5992 C CA . ASP B 1 366 ? 1.794 4.414 7.203 1 95.88 366 ASP B CA 1
ATOM 5993 C C . ASP B 1 366 ? 1.257 2.99 7.07 1 95.88 366 ASP B C 1
ATOM 5995 O O . ASP B 1 366 ? 2.025 2.045 6.875 1 95.88 366 ASP B O 1
ATOM 5999 N N . THR B 1 367 ? -0.016 2.832 7.336 1 97.5 367 THR B N 1
ATOM 6000 C CA . THR B 1 367 ? -0.688 1.541 7.23 1 97.5 367 THR B CA 1
ATOM 6001 C C . THR B 1 367 ? -1.617 1.511 6.02 1 97.5 367 THR B C 1
ATOM 6003 O O . THR B 1 367 ? -1.8 2.525 5.348 1 97.5 367 THR B O 1
ATOM 6006 N N . GLU B 1 368 ? -2.162 0.417 5.75 1 96.31 368 GLU B N 1
ATOM 6007 C CA . GLU B 1 368 ? -3.049 0.247 4.602 1 96.31 368 GLU B CA 1
ATOM 6008 C C . GLU B 1 368 ? -4.469 0.702 4.93 1 96.31 368 GLU B C 1
ATOM 6010 O O . GLU B 1 368 ? -5.383 0.531 4.121 1 96.31 368 GLU B O 1
ATOM 6015 N N . TYR B 1 369 ? -4.711 1.273 6.086 1 97.75 369 TYR B N 1
ATOM 6016 C CA . TYR B 1 369 ? -6.047 1.704 6.488 1 97.75 369 TYR B CA 1
ATOM 6017 C C . TYR B 1 369 ? -6.434 3.004 5.793 1 97.75 369 TYR B C 1
ATOM 6019 O O . TYR B 1 369 ? -5.582 3.863 5.555 1 97.75 369 TYR B O 1
ATOM 6027 N N . LYS B 1 370 ? -7.645 3.17 5.543 1 97.81 370 LYS B N 1
ATOM 6028 C CA . LYS B 1 370 ? -8.156 4.32 4.805 1 97.81 370 LYS B CA 1
ATOM 6029 C C . LYS B 1 370 ? -8.617 5.422 5.758 1 97.81 370 LYS B C 1
ATOM 6031 O O . LYS B 1 370 ? -9.188 6.426 5.324 1 97.81 370 LYS B O 1
ATOM 6036 N N . THR B 1 371 ? -8.383 5.332 7.008 1 98.06 371 THR B N 1
ATOM 6037 C CA . THR B 1 371 ? -8.953 6.141 8.07 1 98.06 371 THR B CA 1
ATOM 6038 C C . THR B 1 371 ? -8.625 7.617 7.867 1 98.06 371 THR B C 1
ATOM 6040 O O . THR B 1 371 ? -9.453 8.492 8.164 1 98.06 371 THR B O 1
ATOM 6043 N N . LEU B 1 372 ? -7.48 7.879 7.363 1 98.56 372 LEU B N 1
ATOM 6044 C CA . LEU B 1 372 ? -7.02 9.258 7.238 1 98.56 372 LEU B CA 1
ATOM 6045 C C . LEU B 1 372 ? -7.906 10.039 6.273 1 98.56 372 LEU B C 1
ATOM 6047 O O . LEU B 1 372 ? -8.117 11.242 6.453 1 98.56 372 LEU B O 1
ATOM 6051 N N . ALA B 1 373 ? -8.414 9.375 5.203 1 98.81 373 ALA B N 1
ATOM 6052 C CA . ALA B 1 373 ? -9.328 10.039 4.281 1 98.81 373 ALA B CA 1
ATOM 6053 C C . ALA B 1 373 ? -10.57 10.547 5.008 1 98.81 373 ALA B C 1
ATOM 6055 O O . ALA B 1 373 ? -11.008 11.68 4.785 1 98.81 373 ALA B O 1
ATOM 6056 N N . HIS B 1 374 ? -11.094 9.758 5.871 1 98.88 374 HIS B N 1
ATOM 6057 C CA . HIS B 1 374 ? -12.289 10.125 6.625 1 98.88 374 HIS B CA 1
ATOM 6058 C C . HIS B 1 374 ? -11.984 11.219 7.637 1 98.88 374 HIS B C 1
ATOM 6060 O O . HIS B 1 374 ? -12.812 12.109 7.859 1 98.88 374 HIS B O 1
ATOM 6066 N N . ILE B 1 375 ? -10.836 11.141 8.234 1 98.81 375 ILE B N 1
ATOM 6067 C CA . ILE B 1 375 ? -10.422 12.164 9.188 1 98.81 375 ILE B CA 1
ATOM 6068 C C . ILE B 1 375 ? -10.305 13.516 8.477 1 98.81 375 ILE B C 1
ATOM 6070 O O . ILE B 1 375 ? -10.781 14.531 8.984 1 98.81 375 ILE B O 1
ATOM 6074 N N . ALA B 1 376 ? -9.734 13.508 7.309 1 98.88 376 ALA B N 1
ATOM 6075 C CA . ALA B 1 376 ? -9.562 14.742 6.555 1 98.88 376 ALA B CA 1
ATOM 6076 C C . ALA B 1 376 ? -10.906 15.383 6.219 1 98.88 376 ALA B C 1
ATOM 6078 O O . ALA B 1 376 ? -11.109 16.578 6.434 1 98.88 376 ALA B O 1
ATOM 6079 N N . VAL B 1 377 ? -11.812 14.562 5.691 1 98.88 377 VAL B N 1
ATOM 6080 C CA . VAL B 1 377 ? -13.133 15.07 5.34 1 98.88 377 VAL B CA 1
ATOM 6081 C C . VAL B 1 377 ? -13.883 15.484 6.605 1 98.88 377 VAL B C 1
ATOM 6083 O O . VAL B 1 377 ? -14.523 16.531 6.641 1 98.88 377 VAL B O 1
ATOM 6086 N N . GLY B 1 378 ? -13.797 14.695 7.645 1 98.81 378 GLY B N 1
ATOM 6087 C CA . GLY B 1 378 ? -14.484 14.984 8.891 1 98.81 378 GLY B CA 1
ATOM 6088 C C . GLY B 1 378 ? -14.008 16.266 9.562 1 98.81 378 GLY B C 1
ATOM 6089 O O . GLY B 1 378 ? -14.805 17 10.125 1 98.81 378 GLY B O 1
ATOM 6090 N N . PHE B 1 379 ? -12.703 16.516 9.523 1 98.75 379 PHE B N 1
ATOM 6091 C CA . PHE B 1 379 ? -12.117 17.703 10.117 1 98.75 379 PHE B CA 1
ATOM 6092 C C . PHE B 1 379 ? -12.328 18.922 9.211 1 98.75 379 PHE B C 1
ATOM 6094 O O . PHE B 1 379 ? -12.008 20.047 9.594 1 98.75 379 PHE B O 1
ATOM 6101 N N . GLY B 1 380 ? -12.906 18.688 8.023 1 98.38 380 GLY B N 1
ATOM 6102 C CA . GLY B 1 380 ? -13.039 19.766 7.059 1 98.38 380 GLY B CA 1
ATOM 6103 C C . GLY B 1 380 ? -11.703 20.297 6.566 1 98.38 380 GLY B C 1
ATOM 6104 O O . GLY B 1 380 ? -11.555 21.5 6.348 1 98.38 380 GLY B O 1
ATOM 6105 N N . ALA B 1 381 ? -10.734 19.438 6.43 1 98.81 381 ALA B N 1
ATOM 6106 C CA . ALA B 1 381 ? -9.391 19.828 6.035 1 98.81 381 ALA B CA 1
ATOM 6107 C C . ALA B 1 381 ? -9.375 20.406 4.621 1 98.81 381 ALA B C 1
ATOM 6109 O O . ALA B 1 381 ? -10.148 19.969 3.762 1 98.81 381 ALA B O 1
ATOM 6110 N N . GLU B 1 382 ? -8.539 21.391 4.359 1 98.38 382 GLU B N 1
ATOM 6111 C CA . GLU B 1 382 ? -8.367 21.953 3.029 1 98.38 382 GLU B CA 1
ATOM 6112 C C . GLU B 1 382 ? -7.473 21.078 2.156 1 98.38 382 GLU B C 1
ATOM 6114 O O . GLU B 1 382 ? -7.645 21.031 0.938 1 98.38 382 GLU B O 1
ATOM 6119 N N . VAL B 1 383 ? -6.504 20.453 2.793 1 98.81 383 VAL B N 1
ATOM 6120 C CA . VAL B 1 383 ? -5.512 19.656 2.072 1 98.81 383 VAL B CA 1
ATOM 6121 C C . VAL B 1 383 ? -5.281 18.344 2.803 1 98.81 383 VAL B C 1
ATOM 6123 O O . VAL B 1 383 ? -5.398 18.266 4.027 1 98.81 383 VAL B O 1
ATOM 6126 N N . ILE B 1 384 ? -5.035 17.266 2.094 1 98.88 384 ILE B N 1
ATOM 6127 C CA . ILE B 1 384 ? -4.59 15.992 2.654 1 98.88 384 ILE B CA 1
ATOM 6128 C C . ILE B 1 384 ? -3.254 15.586 2.031 1 98.88 384 ILE B C 1
ATOM 6130 O O . ILE B 1 384 ? -3.117 15.562 0.806 1 98.88 384 ILE B O 1
ATOM 6134 N N . LYS B 1 385 ? -2.262 15.367 2.885 1 98.56 385 LYS B N 1
ATOM 6135 C CA . LYS B 1 385 ? -0.944 14.898 2.463 1 98.56 385 LYS B CA 1
ATOM 6136 C C . LYS B 1 385 ? -0.784 13.406 2.709 1 98.56 385 LYS B C 1
ATOM 6138 O O . LYS B 1 385 ? -0.676 12.969 3.855 1 98.56 385 LYS B O 1
ATOM 6143 N N . THR B 1 386 ? -0.736 12.594 1.646 1 96.94 386 THR B N 1
ATOM 6144 C CA . THR B 1 386 ? -0.73 11.148 1.809 1 96.94 386 THR B CA 1
ATOM 6145 C C . THR B 1 386 ? 0.526 10.539 1.192 1 96.94 386 THR B C 1
ATOM 6147 O O . THR B 1 386 ? 0.789 9.344 1.355 1 96.94 386 THR B O 1
ATOM 6150 N N . GLY B 1 387 ? 1.306 11.242 0.508 1 96.19 387 GLY B N 1
ATOM 6151 C CA . GLY B 1 387 ? 2.199 10.719 -0.512 1 96.19 387 GLY B CA 1
ATOM 6152 C C . GLY B 1 387 ? 1.565 10.664 -1.89 1 96.19 387 GLY B C 1
ATOM 6153 O O . GLY B 1 387 ? 0.575 11.344 -2.15 1 96.19 387 GLY B O 1
ATOM 6154 N N . ILE B 1 388 ? 2.111 9.891 -2.781 1 96 388 ILE B N 1
ATOM 6155 C CA . ILE B 1 388 ? 1.598 10.055 -4.137 1 96 388 ILE B CA 1
ATOM 6156 C C . ILE B 1 388 ? 1.122 8.703 -4.672 1 96 388 ILE B C 1
ATOM 6158 O O . ILE B 1 388 ? 0.048 8.609 -5.27 1 96 388 ILE B O 1
ATOM 6162 N N . MET B 1 389 ? 1.931 7.598 -4.363 1 94.38 389 MET B N 1
ATOM 6163 C CA . MET B 1 389 ? 1.501 6.266 -4.781 1 94.38 389 MET B CA 1
ATOM 6164 C C . MET B 1 389 ? 2.01 5.203 -3.814 1 94.38 389 MET B C 1
ATOM 6166 O O . MET B 1 389 ? 2.785 5.504 -2.906 1 94.38 389 MET B O 1
ATOM 6170 N N . GLY B 1 390 ? 1.567 3.943 -4.059 1 95.19 390 GLY B N 1
ATOM 6171 C CA . GLY B 1 390 ? 1.752 2.887 -3.078 1 95.19 390 GLY B CA 1
ATOM 6172 C C . GLY B 1 390 ? 0.488 2.564 -2.303 1 95.19 390 GLY B C 1
ATOM 6173 O O . GLY B 1 390 ? -0.359 3.436 -2.098 1 95.19 390 GLY B O 1
ATOM 6174 N N . GLY B 1 391 ? 0.41 1.407 -1.824 1 95.69 391 GLY B N 1
ATOM 6175 C CA . GLY B 1 391 ? -0.821 0.896 -1.242 1 95.69 391 GLY B CA 1
ATOM 6176 C C . GLY B 1 391 ? -1.282 1.688 -0.033 1 95.69 391 GLY B C 1
ATOM 6177 O O . GLY B 1 391 ? -2.484 1.856 0.183 1 95.69 391 GLY B O 1
ATOM 6178 N N . GLU B 1 392 ? -0.325 2.146 0.792 1 95.75 392 GLU B N 1
ATOM 6179 C CA . GLU B 1 392 ? -0.693 2.973 1.938 1 95.75 392 GLU B CA 1
ATOM 6180 C C . GLU B 1 392 ? -1.322 4.289 1.49 1 95.75 392 GLU B C 1
ATOM 6182 O O . GLU B 1 392 ? -2.209 4.82 2.164 1 95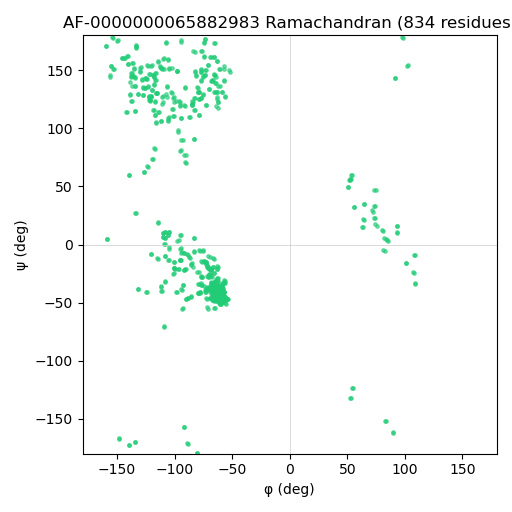.75 392 GLU B O 1
ATOM 6187 N N . ARG B 1 393 ? -0.91 4.77 0.405 1 97 393 ARG B N 1
ATOM 6188 C CA . ARG B 1 393 ? -1.354 6.059 -0.117 1 97 393 ARG B CA 1
ATOM 6189 C C . ARG B 1 393 ? -2.643 5.91 -0.919 1 97 393 ARG B C 1
ATOM 6191 O O . ARG B 1 393 ? -3.611 6.637 -0.689 1 97 393 ARG B O 1
ATOM 6198 N N . THR B 1 394 ? -2.66 4.898 -1.757 1 96.81 394 THR B N 1
ATOM 6199 C CA . THR B 1 394 ? -3.822 4.727 -2.619 1 96.81 394 THR B CA 1
ATOM 6200 C C . THR B 1 394 ? -5.039 4.285 -1.809 1 96.81 394 THR B C 1
ATOM 6202 O O . THR B 1 394 ? -6.176 4.57 -2.186 1 96.81 394 THR B O 1
ATOM 6205 N N . ALA B 1 395 ? -4.801 3.635 -0.677 1 97.94 395 ALA B N 1
ATOM 6206 C CA . ALA B 1 395 ? -5.922 3.311 0.203 1 97.94 395 ALA B CA 1
ATOM 6207 C C . ALA B 1 395 ? -6.68 4.57 0.609 1 97.94 395 ALA B C 1
ATOM 6209 O O . ALA B 1 395 ? -7.91 4.559 0.699 1 97.94 395 ALA B O 1
ATOM 6210 N N . LYS B 1 396 ? -5.961 5.66 0.901 1 98.44 396 LYS B N 1
ATOM 6211 C CA . LYS B 1 396 ? -6.574 6.926 1.299 1 98.44 396 LYS B CA 1
ATOM 6212 C C . LYS B 1 396 ? -7.125 7.676 0.089 1 98.44 396 LYS B C 1
ATOM 6214 O O . LYS B 1 396 ? -8.227 8.219 0.139 1 98.44 396 LYS B O 1
ATOM 6219 N N . LEU B 1 397 ? -6.398 7.664 -0.976 1 98.62 397 LEU B N 1
ATOM 6220 C CA . LEU B 1 397 ? -6.785 8.406 -2.17 1 98.62 397 LEU B CA 1
ATOM 6221 C C . LEU B 1 397 ? -8.016 7.781 -2.824 1 98.62 397 LEU B C 1
ATOM 6223 O O . LEU B 1 397 ? -8.945 8.492 -3.213 1 98.62 397 LEU B O 1
ATOM 6227 N N . ASN B 1 398 ? -8.008 6.457 -2.969 1 98.75 398 ASN B N 1
ATOM 6228 C CA . ASN B 1 398 ? -9.172 5.773 -3.514 1 98.75 398 ASN B CA 1
ATOM 6229 C C . ASN B 1 398 ? -10.398 5.949 -2.615 1 98.75 398 ASN B C 1
ATOM 6231 O O . ASN B 1 398 ? -11.523 6.023 -3.102 1 98.75 398 ASN B O 1
ATOM 6235 N N . GLU B 1 399 ? -10.141 6.008 -1.296 1 98.69 399 GLU B N 1
ATOM 6236 C CA . GLU B 1 399 ? -11.258 6.262 -0.386 1 98.69 399 GLU B CA 1
ATOM 6237 C C . GLU B 1 399 ? -11.828 7.66 -0.589 1 98.69 399 GLU B C 1
ATOM 6239 O O . GLU B 1 399 ? -13.039 7.863 -0.493 1 98.69 399 GLU B O 1
ATOM 6244 N N . LEU B 1 400 ? -10.984 8.633 -0.836 1 98.81 400 LEU B N 1
ATOM 6245 C CA . LEU B 1 400 ? -11.477 9.977 -1.143 1 98.81 400 LEU B CA 1
ATOM 6246 C C . LEU B 1 400 ? -12.352 9.961 -2.393 1 98.81 400 LEU B C 1
ATOM 6248 O O . LEU B 1 400 ? -13.352 10.672 -2.459 1 98.81 400 LEU B O 1
ATOM 6252 N N . ILE B 1 401 ? -11.945 9.203 -3.363 1 98.75 401 ILE B N 1
ATOM 6253 C CA . ILE B 1 401 ? -12.734 9.07 -4.582 1 98.75 401 ILE B CA 1
ATOM 6254 C C . ILE B 1 401 ? -14.102 8.477 -4.254 1 98.75 401 ILE B C 1
ATOM 6256 O O . ILE B 1 401 ? -15.125 8.969 -4.723 1 98.75 401 ILE B O 1
ATOM 6260 N N . ARG B 1 402 ? -14.148 7.434 -3.43 1 98.56 402 ARG B N 1
ATOM 6261 C CA . ARG B 1 402 ? -15.406 6.824 -3.012 1 98.56 402 ARG B CA 1
ATOM 6262 C C . ARG B 1 402 ? -16.297 7.836 -2.297 1 98.56 402 ARG B C 1
ATOM 6264 O O . ARG B 1 402 ? -17.5 7.891 -2.543 1 98.56 402 ARG B O 1
ATOM 6271 N N . ILE B 1 403 ? -15.641 8.633 -1.37 1 98.62 403 ILE B N 1
ATOM 6272 C CA . ILE B 1 403 ? -16.391 9.648 -0.633 1 98.62 403 ILE B CA 1
ATOM 6273 C C . ILE B 1 403 ? -16.953 10.672 -1.605 1 98.62 403 ILE B C 1
ATOM 6275 O O . ILE B 1 403 ? -18.125 11.07 -1.484 1 98.62 403 ILE B O 1
ATOM 6279 N N . GLY B 1 404 ? -16.125 11.109 -2.557 1 98.44 404 GLY B N 1
ATOM 6280 C CA . GLY B 1 404 ? -16.594 12.023 -3.578 1 98.44 404 GLY B CA 1
ATOM 6281 C C . GLY B 1 404 ? -17.781 11.492 -4.355 1 98.44 404 GLY B C 1
ATOM 6282 O O . GLY B 1 404 ? -18.75 12.211 -4.594 1 98.44 404 GLY B O 1
ATOM 6283 N N . ASP B 1 405 ? -17.719 10.234 -4.762 1 97.44 405 ASP B N 1
ATOM 6284 C CA . ASP B 1 405 ? -18.812 9.594 -5.484 1 97.44 405 ASP B CA 1
ATOM 6285 C C . ASP B 1 405 ? -20.078 9.555 -4.637 1 97.44 405 ASP B C 1
ATOM 6287 O O . ASP B 1 405 ? -21.188 9.797 -5.141 1 97.44 405 ASP B O 1
ATOM 6291 N N . TYR B 1 406 ? -19.922 9.234 -3.408 1 96.38 406 TYR B N 1
ATOM 6292 C CA . TYR B 1 406 ? -21.047 9.125 -2.49 1 96.38 406 TYR B CA 1
ATOM 6293 C C . TYR B 1 406 ? -21.734 10.477 -2.307 1 96.38 406 TYR B C 1
ATOM 6295 O O . TYR B 1 406 ? -22.953 10.562 -2.332 1 96.38 406 TYR B O 1
ATOM 6303 N N . LEU B 1 407 ? -20.938 11.5 -2.164 1 97.62 407 LEU B N 1
ATOM 6304 C CA . LEU B 1 407 ? -21.484 12.828 -1.918 1 97.62 407 LEU B CA 1
ATOM 6305 C C . LEU B 1 407 ? -22.062 13.422 -3.195 1 97.62 407 LEU B C 1
ATOM 6307 O O . LEU B 1 407 ? -22.984 14.242 -3.141 1 97.62 407 LEU B O 1
ATOM 6311 N N . GLY B 1 408 ? -21.562 13.047 -4.363 1 96.12 408 GLY B N 1
ATOM 6312 C CA . GLY B 1 408 ? -22.047 13.539 -5.641 1 96.12 408 GLY B CA 1
ATOM 6313 C C . GLY B 1 408 ? -22.031 15.055 -5.738 1 96.12 408 GLY B C 1
ATOM 6314 O O . GLY B 1 408 ? -21.016 15.695 -5.473 1 96.12 408 GLY B O 1
ATOM 6315 N N . LYS B 1 409 ? -23.172 15.594 -6.012 1 95.5 409 LYS B N 1
ATOM 6316 C CA . LYS B 1 409 ? -23.312 17.031 -6.246 1 95.5 409 LYS B CA 1
ATOM 6317 C C . LYS B 1 409 ? -23.172 17.812 -4.945 1 95.5 409 LYS B C 1
ATOM 6319 O O . LYS B 1 409 ? -23.016 19.031 -4.961 1 95.5 409 LYS B O 1
ATOM 6324 N N . TRP B 1 410 ? -23.281 17.094 -3.832 1 96.19 410 TRP B N 1
ATOM 6325 C CA . TRP B 1 410 ? -23.25 17.781 -2.543 1 96.19 410 TRP B CA 1
ATOM 6326 C C . TRP B 1 410 ? -21.812 17.953 -2.053 1 96.19 410 TRP B C 1
ATOM 6328 O O . TRP B 1 410 ? -21.578 18.641 -1.065 1 96.19 410 TRP B O 1
ATOM 6338 N N . ALA B 1 411 ? -20.859 17.297 -2.695 1 97 411 ALA B N 1
ATOM 6339 C CA . ALA B 1 411 ? -19.453 17.469 -2.334 1 97 411 ALA B CA 1
ATOM 6340 C C . ALA B 1 411 ? -18.969 18.875 -2.658 1 97 411 ALA B C 1
ATOM 6342 O O . ALA B 1 411 ? -19.406 19.469 -3.643 1 97 411 ALA B O 1
ATOM 6343 N N . THR B 1 412 ? -18.156 19.391 -1.797 1 96.56 412 THR B N 1
ATOM 6344 C CA . THR B 1 412 ? -17.438 20.625 -2.066 1 96.56 412 THR B CA 1
ATOM 6345 C C . THR B 1 412 ? -15.93 20.391 -2.053 1 96.56 412 THR B C 1
ATOM 6347 O O . THR B 1 412 ? -15.359 20.062 -1.013 1 96.56 412 THR B O 1
ATOM 6350 N N . ILE B 1 413 ? -15.312 20.562 -3.113 1 96.62 413 ILE B N 1
ATOM 6351 C CA . ILE B 1 413 ? -13.867 20.375 -3.168 1 96.62 413 ILE B CA 1
ATOM 6352 C C . ILE B 1 413 ? -13.164 21.703 -2.865 1 96.62 413 ILE B C 1
ATOM 6354 O O . ILE B 1 413 ? -13.586 22.766 -3.348 1 96.62 413 ILE B O 1
ATOM 6358 N N . THR B 1 414 ? -12.172 21.625 -2.039 1 96.31 414 THR B N 1
ATOM 6359 C CA . THR B 1 414 ? -11.398 22.812 -1.667 1 96.31 414 THR B CA 1
ATOM 6360 C C . THR B 1 414 ? -10.82 23.484 -2.904 1 96.31 414 THR B C 1
ATOM 6362 O O . THR B 1 414 ? -10.445 22.812 -3.867 1 96.31 414 THR B O 1
ATOM 6365 N N . GLN B 1 415 ? -10.859 24.781 -2.832 1 92.62 415 GLN B N 1
ATOM 6366 C CA . GLN B 1 415 ? -10.188 25.609 -3.83 1 92.62 415 GLN B CA 1
ATOM 6367 C C . GLN B 1 415 ? -9.148 26.516 -3.182 1 92.62 415 GLN B C 1
ATOM 6369 O O . GLN B 1 415 ? -9.398 27.094 -2.115 1 92.62 415 GLN B O 1
ATOM 6374 N N . ILE B 1 416 ? -7.992 26.453 -3.678 1 89.69 416 ILE B N 1
ATOM 6375 C CA . ILE B 1 416 ? -6.941 27.359 -3.219 1 89.69 416 ILE B CA 1
ATOM 6376 C C . ILE B 1 416 ? -6.551 28.297 -4.352 1 89.69 416 ILE B C 1
ATOM 6378 O O . ILE B 1 416 ? -6.168 27.859 -5.438 1 89.69 416 ILE B O 1
ATOM 6382 N N . ARG B 1 417 ? -6.844 29.609 -4.148 1 79.62 417 ARG B N 1
ATOM 6383 C CA . ARG B 1 417 ? -6.531 30.625 -5.137 1 79.62 417 ARG B CA 1
ATOM 6384 C C . ARG B 1 417 ? -5.273 31.406 -4.75 1 79.62 417 ARG B C 1
ATOM 6386 O O . ARG B 1 417 ? -5.137 31.844 -3.604 1 79.62 417 ARG B O 1
ATOM 6393 N N . ILE B 1 418 ? -4.277 31.25 -5.613 1 70.19 418 ILE B N 1
ATOM 6394 C CA . ILE B 1 418 ? -3.031 31.969 -5.395 1 70.19 418 ILE B CA 1
ATOM 6395 C C . ILE B 1 418 ? -3.021 33.25 -6.234 1 70.19 418 ILE B C 1
ATOM 6397 O O . ILE B 1 418 ? -3.299 33.219 -7.434 1 70.19 418 ILE B O 1
ATOM 6401 N N . HIS B 1 419 ? -3.363 34.5 -5.676 1 60.34 419 HIS B N 1
ATOM 6402 C CA . HIS B 1 419 ? -3.275 35.75 -6.426 1 60.34 419 HIS B CA 1
ATOM 6403 C C . HIS B 1 419 ? -2.02 36.531 -6.055 1 60.34 419 HIS B C 1
ATOM 6405 O O . HIS B 1 419 ? -1.531 36.438 -4.926 1 60.34 419 HIS B O 1
#

InterPro domains:
  IPR000941 Enolase [MF_00318] (1-407)
  IPR000941 Enolase [PIRSF001400] (1-416)
  IPR000941 Enolase [PR00148] (41-55)
  IPR000941 Enolase [PR00148] (103-119)
  IPR000941 Enolase [PR00148] (158-171)
  IPR000941 Enolase [PR00148] (308-319)
  IPR000941 Enolase [PR00148] (331-345)
  IPR000941 Enolase [PR00148] (360-377)
  IPR000941 Enolase [PTHR11902] (1-411)
  IPR000941 Enolase [SFLDF00002] (3-406)
  IPR000941 Enolase [TIGR01060] (4-414)
  IPR000941 Enolase [cd03313] (5-406)
  IPR020809 Enolase, conserved site [PS00164] (331-344)
  IPR020810 Enolase, C-terminal TIM barrel domain [PF00113] (137-412)
  IPR020810 Enolase, C-terminal TIM barrel domain [SM01192] (135-413)
  IPR020811 Enolase, N-terminal [PF03952] (3-130)
  IPR020811 Enolase, N-terminal [SM01193] (3-130)
  IPR029017 Enolase-like, N-terminal [G3DSA:3.30.390.10] (1-123)
  IPR029017 Enolase-like, N-terminal [SSF54826] (1-134)
  IPR036849 Enolase-like, C-terminal domain superfamily [G3DSA:3.20.20.120] (125-418)

Sequence (838 aa):
MQISDAWIRKVFTGRGDVTVEVELTVEDSVTGDVLVTRAAAPAGASRGAHEVLYFPEGGVDAALAAFEKLVAPEIVGLDVTEPYSTDGKLEEVDGTQRFEKIGGAVAIATSFAAAEAGAASLGVPLYSFIGGAYARRLPLPLGNVIGGGKHSRGLGPDIQEFLAMPLNPPDIYTAVYTNVEIHKRVLKYILKVDTSFTGGKNDEGAWTPRISSTTALKILREAAREVSGELGVEVGIGVDVAASSLWNGEKYVYKNEGVERDPREQFEFIAKLIEEYDLVYVEDPFHEEDFQSFAELRDRFKDRLIVGDDLFVTNPERIKKGGKIGAATGVIIKPDQIGTLLRAHQAVSAAREFGMRVIVSHRSGDTEYKTLAHIAVGFGAEVIKTGIMGGERTAKLNELIRIGDYLGKWATITQIRIHMQISDAWIRKVFTGRGDVTVEVELTVEDSVTGDVLVTRAAAPAGASRGAHEVLYFPEGGVDAALAAFEKLVAPEIVGLDVTEPYSTDGKLEEVDGTQRFEKIGGAVAIATSFAAAEAGAASLGVPLYSFIGGAYARRLPLPLGNVIGGGKHSRGLGPDIQEFLAMPLNPPDIYTAVYTNVEIHKRVLKYILKVDTSFTGGKNDEGAWTPRISSTTALKILREAAREVSGELGVEVGIGVDVAASSLWNGEKYVYKNEGVERDPREQFEFIAKLIEEYDLVYVEDPFHEEDFQSFAELRDRFKDRLIVGDDLFVTNPERIKKGGKIGAATGVIIKPDQIGTLLRAHQAVSAAREFGMRVIVSHRSGDTEYKTLAHIAVGFGAEVIKTGIMGGERTAKLNELIRIGDYLGKWATITQIRIH

Nearest PDB structures (foldseek):
  7e4f-assembly1_A  TM=9.252E-01  e=7.983E-44  Mycobacterium tuberculosis H37Rv
  7e51-assembly1_E  TM=9.275E-01  e=2.707E-42  Mycobacterium tuberculosis
  7rhv-assembly1_A  TM=9.073E-01  e=1.056E-37  Aspergillus fumigatus Af293
  1oep-assembly1_A-2  TM=8.991E-01  e=2.039E-38  Trypanosoma brucei brucei
  3qtp-assembly1_A  TM=9.207E-01  e=1.399E-36  Entamoeba histolytica

pLDDT: mean 96.89, std 3.79, range [59.94, 98.88]

Radius of gyration: 26.14 Å; Cα contacts (8 Å, |Δi|>4): 2103; chains: 2; bounding box: 65×73×63 Å